Protein 6NNA (pdb70)

Radius of gyration: 35.4 Å; Cα contacts (8 Å, |Δi|>4): 2640; chains: 2; bounding box: 73×94×109 Å

GO terms:
  GO:0005737 cytoplasm (C, IDA)
  GO:0004316 3-oxoacyl-[acyl-carrier-protein] reductase (NADPH) activity (F, IDA)
  GO:0006631 fatty acid metabolic process (P, IDA)
  GO:0019171 (3R)-hydroxyacyl-[acyl-carrier-protein] dehydratase activity (F, IDA)
  GO:0044788 host-mediated perturbation of viral process (P, IDA)
  GO:0004312 fatty acid synthase activity (F, EXP)
  GO:0004313 [acyl-carrier-protein] S-acetyltransferase activity (F, EXP)
  GO:0004315 3-oxoacyl-[acyl-carrier-protein] synthase activity (F, EXP)
  GO:0141148 enoyl-[acyl-carrier-protein] reductase (NADPH) activity (F, EXP)
  GO:0019171 (3R)-hydroxyacyl-[acyl-carrier-protein] dehydratase activity (F, EXP)
  GO:0005515 protein binding (F, IPI)
  GO:0006631 fatty acid metabolic process (P, TAS)
  GO:0004313 [acyl-carrier-protein] S-acetyltransferase activity (F, IDA)
  GO:0005829 cytosol (C, TAS)
  GO:0046949 fatty-acyl-CoA biosynthetic process (P, TAS)
  GO:0045296 cadherin binding (F, HDA)
  GO:0005829 cytosol (C, IDA)
  GO:0005886 plasma membrane (C, IDA)
  GO:0001649 osteoblast differentiation (P, HDA)
  GO:0070062 extracellular exosome (C, HDA)

Secondary structure (DSSP, 8-state):
----EEEEEEEEESEEEEETTT-HHHHHHHHHHHHHHHHHH--TTSHHHHHHHHHHH--HHHHHHGGGGGGSTTTTTGGGSHHHHHHHHHHHHT-SSSEEEEEESSHHHH--TTTHHHHHTT-SS-EEEEEEEESSGGGGGGGHHHHHHTT-EEEE--TTSPPPGGG-SEEEEEEETTTS--SSHHHHHHHHHHTEEEEEEEEEEEEPTTSHHHHHHHHH----S--HHHHHHHHHHTT-EEEEEEEETTSEEEEEEE----PPPPEEEE---TT-THHHHHHHHHH-TT----EEEEE-S-TT--HHHHHHHHTTSTTGGGEEEEEE--S-TTS-----STT-HHHHHHHHHT-SEEEEETTEEEEEEEEE-S-------TTSEEEEETTTSHHHHHHHHHHHHTT--EEEEE-SS---SHHHHHHHHHHHHTT-EEEEE---TTSHHHHHHHHHHHHHHSSEEEEEE---------GGG--HHHHHHHHIIIIIHHHHHHHHHHHH-TT--EEEEEEEHIIIII-TT-HHHHHHHHHHHHHHHHHHHTT---EEEEE--B-SSSTTT----BTTEEPBPHHHHHHHHHHHHT---SEEEEEEE--/----EEEEEEEEESEEEEETTT-HHHHHHHHHHHHHHHHH---SHHHHHHHHHHH---HHHHHSSTTGGGSTTTTTTTTSHHHHHHHHHHHHTSSSSEEEEEEESHHHH-GGGTHHHHHTT-SS-EEEEEEEESSGGGGGGGHHHHHHTT-EEEE--TTSPPPGGG-SEEEEEEETTTS--SSHHHHHHHHHHTEEEEEEEEEEEEBTTSHHHHHHHHHT----B-HHHHHHHHHHTT-EEEEEEEETTSEEEEEEE-----PPPEEEE---TT-THHHHHHHHHH-TT----EEEEE-S-TT--HHHHHHHHTTSTTGGGEEEEEE--SSTTS------TT-HHHHHHHHHT-SEEEE-SS-EEEEEEEE-S-------TTSEEEEETTTSHHHHHHHHHHHHTT--EEEEE-SS---SHHHHHHHHHHHHTT-EEEEE---TTSHHHHHHHHHHHHHHS-EEEEEE---------GGG--HHHHHHHHIIIIIHHHHHHHHHHHH-TT--EEEEEEEHHHHT--TT-HHHHHHHHHHHHHHHHHHHTT---EEEEE--B-SSSHHHH----BTTEEPBPHHHHHHHHHHHHT---SEEEEEEE--

CATH classification: 3.40.50.720

Structure (mmCIF, N/CA/C/O backbone):
data_6NNA
#
_entry.id   6NNA
#
_cell.length_a   48.110
_cell.length_b   85.740
_cell.length_c   86.470
_cell.angle_alpha   65.570
_cell.angle_beta   90.000
_cell.angle_gamma   87.000
#
_symmetry.space_group_name_H-M   'P 1'
#
loop_
_entity.id
_entity.type
_entity.pdbx_description
1 polymer 'Fatty acid synthase,Fatty acid synthase'
2 non-polymer 'NADPH DIHYDRO-NICOTINAMIDE-ADENINE-DINUCLEOTIDE PHOSPHATE'
3 non-polymer {4-[4-(1,3-benzoxazol-2-yl)benzene-1-carbonyl]piperazin-1-yl}(1-hydroxycyclopropyl)methanone
4 non-polymer 1,2-ETHANEDIOL
5 water water
#
loop_
_atom_site.group_PDB
_atom_site.id
_atom_site.type_symbol
_atom_site.label_atom_id
_atom_site.label_alt_id
_atom_site.label_comp_id
_atom_site.label_asym_id
_atom_site.label_entity_id
_atom_site.label_seq_id
_atom_site.pdbx_PDB_ins_code
_atom_site.Cartn_x
_atom_site.Cartn_y
_atom_site.Cartn_z
_atom_site.occupancy
_atom_site.B_iso_or_equiv
_atom_site.auth_seq_id
_atom_site.auth_comp_id
_atom_site.auth_asym_id
_atom_site.auth_atom_id
_atom_site.pdbx_PDB_model_num
ATOM 1 N N . GLN A 1 1 ? 8.675 -7.462 -48.888 1.00 59.73 1109 GLN A N 1
ATOM 2 C CA . GLN A 1 1 ? 7.374 -7.693 -48.188 1.00 57.70 1109 GLN A CA 1
ATOM 3 C C . GLN A 1 1 ? 7.645 -7.873 -46.687 1.00 54.55 1109 GLN A C 1
ATOM 4 O O . GLN A 1 1 ? 8.166 -8.938 -46.298 1.00 55.82 1109 GLN A O 1
ATOM 10 N N . GLN A 1 2 ? 7.303 -6.857 -45.887 1.00 48.43 1110 GLN A N 1
ATOM 11 C CA . GLN A 1 2 ? 7.861 -6.640 -44.524 1.00 45.15 1110 GLN A CA 1
ATOM 12 C C . GLN A 1 2 ? 6.879 -7.165 -43.470 1.00 39.30 1110 GLN A C 1
ATOM 13 O O . GLN A 1 2 ? 5.646 -7.133 -43.712 1.00 38.65 1110 GLN A O 1
ATOM 19 N N . VAL A 1 3 ? 7.424 -7.672 -42.361 1.00 34.36 1111 VAL A N 1
ATOM 20 C CA . VAL A 1 3 ? 6.657 -8.342 -41.269 1.00 33.28 1111 VAL A CA 1
ATOM 21 C C . VAL A 1 3 ? 6.759 -7.471 -40.021 1.00 29.97 1111 VAL A C 1
ATOM 22 O O . VAL A 1 3 ? 7.773 -7.493 -39.320 1.00 29.74 1111 VAL A O 1
ATOM 26 N N . PRO A 1 4 ? 5.716 -6.666 -39.712 1.00 26.01 1112 PRO A N 1
ATOM 27 C CA . PRO A 1 4 ? 5.750 -5.789 -38.542 1.00 25.05 1112 PRO A CA 1
ATOM 28 C C . PRO A 1 4 ? 5.730 -6.602 -37.238 1.00 24.16 1112 PRO A C 1
ATOM 29 O O . PRO A 1 4 ? 5.268 -7.712 -37.242 1.00 24.57 1112 PRO A O 1
ATOM 33 N N . ILE A 1 5 ? 6.249 -6.034 -36.156 1.00 23.64 1113 ILE A N 1
ATOM 34 C CA . ILE A 1 5 ? 6.116 -6.618 -34.792 1.00 22.98 1113 ILE A CA 1
ATOM 35 C C . ILE A 1 5 ? 4.872 -5.986 -34.163 1.00 22.12 1113 ILE A C 1
ATOM 36 O O . ILE A 1 5 ? 4.809 -4.728 -34.059 1.00 20.36 1113 ILE A O 1
ATOM 41 N N . LEU A 1 6 ? 3.880 -6.824 -33.860 1.00 21.02 1114 LEU A N 1
ATOM 42 C CA . LEU A 1 6 ? 2.555 -6.383 -33.354 1.00 21.40 1114 LEU A CA 1
ATOM 43 C C . LEU A 1 6 ? 2.469 -6.732 -31.869 1.00 21.02 1114 LEU A C 1
ATOM 44 O O . LEU A 1 6 ? 2.610 -7.923 -31.520 1.00 20.29 1114 LEU A O 1
ATOM 49 N N . GLU A 1 7 ? 2.256 -5.721 -31.035 1.00 21.40 1115 GLU A N 1
ATOM 50 C CA . GLU A 1 7 ? 2.196 -5.877 -29.564 1.00 22.66 1115 GLU A CA 1
ATOM 51 C C . GLU A 1 7 ? 0.980 -5.138 -28.996 1.00 22.59 1115 GLU A C 1
ATOM 52 O O . GLU A 1 7 ? 0.527 -4.136 -29.598 1.00 21.50 1115 GLU A O 1
ATOM 58 N N . LYS A 1 8 ? 0.468 -5.639 -27.873 1.00 23.00 1116 LYS A N 1
ATOM 59 C CA . LYS A 1 8 ? -0.433 -4.882 -26.971 1.00 24.41 1116 LYS A CA 1
ATOM 60 C C . LYS A 1 8 ? 0.438 -4.180 -25.926 1.00 24.10 1116 LYS A C 1
ATOM 61 O O . LYS A 1 8 ? 1.531 -4.678 -25.641 1.00 23.85 1116 LYS A O 1
ATOM 67 N N . PHE A 1 9 ? -0.029 -3.034 -25.438 1.00 24.16 1117 PHE A N 1
ATOM 68 C CA . PHE A 1 9 ? 0.568 -2.203 -24.367 1.00 24.07 1117 PHE A CA 1
ATOM 69 C C . PHE A 1 9 ? -0.420 -2.191 -23.199 1.00 24.15 1117 PHE A C 1
ATOM 70 O O . PHE A 1 9 ? -1.503 -1.625 -23.380 1.00 24.21 1117 PHE A O 1
ATOM 78 N N . CYS A 1 10 ? -0.074 -2.839 -22.084 1.00 25.10 1118 CYS A N 1
ATOM 79 C CA . CYS A 1 10 ? -0.996 -3.180 -20.964 1.00 25.92 1118 CYS A CA 1
ATOM 80 C C . CYS A 1 10 ? -0.390 -2.759 -19.625 1.00 25.82 1118 CYS A C 1
ATOM 81 O O . CYS A 1 10 ? 0.809 -3.053 -19.404 1.00 25.38 1118 CYS A O 1
ATOM 84 N N . PHE A 1 11 ? -1.197 -2.158 -18.743 1.00 25.06 1119 PHE A N 1
ATOM 85 C CA . PHE A 1 11 ? -0.834 -1.986 -17.316 1.00 24.33 1119 PHE A CA 1
ATOM 86 C C . PHE A 1 11 ? -0.486 -3.372 -16.775 1.00 23.64 1119 PHE A C 1
ATOM 87 O O . PHE A 1 11 ? -1.234 -4.329 -17.024 1.00 23.63 1119 PHE A O 1
ATOM 95 N N . THR A 1 12 ? 0.650 -3.481 -16.097 1.00 23.14 1120 THR A N 1
ATOM 96 C CA . THR A 1 12 ? 1.186 -4.767 -15.600 1.00 23.31 1120 THR A CA 1
ATOM 97 C C . THR A 1 12 ? 1.586 -4.577 -14.144 1.00 22.45 1120 THR A C 1
ATOM 98 O O . THR A 1 12 ? 2.556 -3.883 -13.856 1.00 23.07 1120 THR A O 1
ATOM 102 N N . PRO A 1 13 ? 0.863 -5.186 -13.182 1.00 21.61 1121 PRO A N 1
ATOM 103 C CA . PRO A 1 13 ? 1.271 -5.100 -11.784 1.00 21.57 1121 PRO A CA 1
ATOM 104 C C . PRO A 1 13 ? 2.674 -5.709 -11.654 1.00 20.32 1121 PRO A C 1
ATOM 105 O O . PRO A 1 13 ? 2.954 -6.662 -12.347 1.00 19.87 1121 PRO A O 1
ATOM 109 N N . HIS A 1 14 ? 3.532 -5.086 -10.843 1.00 20.50 1122 HIS A N 1
ATOM 110 C CA . HIS A 1 14 ? 4.844 -5.628 -10.405 1.00 21.26 1122 HIS A CA 1
ATOM 111 C C . HIS A 1 14 ? 4.642 -7.039 -9.833 1.00 22.11 1122 HIS A C 1
ATOM 112 O O . HIS A 1 14 ? 5.439 -7.931 -10.169 1.00 22.04 1122 HIS A O 1
ATOM 119 N N . THR A 1 15 ? 3.589 -7.230 -9.026 1.00 23.67 1123 THR A N 1
ATOM 120 C CA . THR A 1 15 ? 3.223 -8.527 -8.397 1.00 24.75 1123 THR A CA 1
ATOM 121 C C . THR A 1 15 ? 2.077 -9.180 -9.175 1.00 25.31 1123 THR A C 1
ATOM 122 O O . THR A 1 15 ? 0.998 -8.574 -9.247 1.00 26.54 1123 THR A O 1
ATOM 126 N N . GLU A 1 16 ? 2.292 -10.401 -9.674 1.00 26.86 1124 GLU A N 1
ATOM 127 C CA . GLU A 1 16 ? 1.231 -11.226 -10.299 1.00 28.96 1124 GLU A CA 1
ATOM 128 C C . GLU A 1 16 ? 1.291 -12.661 -9.768 1.00 30.31 1124 GLU A C 1
ATOM 129 O O . GLU A 1 16 ? 2.391 -13.259 -9.748 1.00 30.88 1124 GLU A O 1
ATOM 135 N N . GLU A 1 17 ? 0.130 -13.192 -9.393 1.00 31.86 1125 GLU A N 1
ATOM 136 C CA . GLU A 1 17 ? -0.058 -14.595 -8.952 1.00 35.24 1125 GLU A CA 1
ATOM 137 C C . GLU A 1 17 ? -1.080 -15.263 -9.873 1.00 34.73 1125 GLU A C 1
ATOM 138 O O . GLU A 1 17 ? -1.724 -14.538 -10.664 1.00 31.74 1125 GLU A O 1
ATOM 144 N N . GLY A 1 18 ? -1.210 -16.590 -9.773 1.00 35.67 1126 GLY A N 1
ATOM 145 C CA . GLY A 1 18 ? -2.144 -17.394 -10.584 1.00 36.53 1126 GLY A CA 1
ATOM 146 C C . GLY A 1 18 ? -1.743 -17.426 -12.052 1.00 38.01 1126 GLY A C 1
ATOM 147 O O . GLY A 1 18 ? -2.593 -17.809 -12.880 1.00 39.58 1126 GLY A O 1
ATOM 148 N N . CYS A 1 19 ? -0.494 -17.061 -12.369 1.00 36.31 1127 CYS A N 1
ATOM 149 C CA . CYS A 1 19 ? 0.051 -17.032 -13.751 1.00 36.26 1127 CYS A CA 1
ATOM 150 C C . CYS A 1 19 ? -0.041 -18.438 -14.357 1.00 36.26 1127 CYS A C 1
ATOM 151 O O . CYS A 1 19 ? 0.184 -19.413 -13.620 1.00 33.51 1127 CYS A O 1
ATOM 154 N N . LEU A 1 20 ? -0.385 -18.512 -15.648 1.00 36.90 1128 LEU A N 1
ATOM 155 C CA . LEU A 1 20 ? -0.488 -19.745 -16.477 1.00 37.52 1128 LEU A CA 1
ATOM 156 C C . LEU A 1 20 ? -1.759 -20.532 -16.117 1.00 38.77 1128 LEU A C 1
ATOM 157 O O . LEU A 1 20 ? -1.835 -21.704 -16.519 1.00 40.36 1128 LEU A O 1
ATOM 162 N N . SER A 1 21 ? -2.714 -19.917 -15.406 1.00 42.00 1129 SER A N 1
ATOM 163 C CA . SER A 1 21 ? -4.066 -20.466 -15.102 1.00 44.55 1129 SER A CA 1
ATOM 164 C C . SER A 1 21 ? -4.721 -21.015 -16.375 1.00 48.88 1129 SER A C 1
ATOM 165 O O . SER A 1 21 ? -5.147 -22.188 -16.365 1.00 49.28 1129 SER A O 1
ATOM 168 N N . GLU A 1 22 ? -4.795 -20.187 -17.424 1.00 53.17 1130 GLU A N 1
ATOM 169 C CA . GLU A 1 22 ? -5.547 -20.469 -18.680 1.00 55.59 1130 GLU A CA 1
ATOM 170 C C . GLU A 1 22 ? -4.955 -21.697 -19.385 1.00 54.34 1130 GLU A C 1
ATOM 171 O O . GLU A 1 22 ? -5.698 -22.356 -20.142 1.00 57.61 1130 GLU A O 1
ATOM 177 N N . ARG A 1 23 ? -3.682 -22.010 -19.129 1.00 50.70 1131 ARG A N 1
ATOM 178 C CA . ARG A 1 23 ? -2.932 -23.073 -19.849 1.00 49.67 1131 ARG A CA 1
ATOM 179 C C . ARG A 1 23 ? -3.352 -24.448 -19.317 1.00 48.00 1131 ARG A C 1
ATOM 180 O O . ARG A 1 23 ? -2.740 -24.942 -18.345 1.00 45.87 1131 ARG A O 1
ATOM 188 N N . ALA A 1 24 ? -4.357 -25.039 -19.970 1.00 47.63 1132 ALA A N 1
ATOM 189 C CA . ALA A 1 24 ? -5.002 -26.323 -19.612 1.00 46.71 1132 ALA A CA 1
ATOM 190 C C . ALA A 1 24 ? -3.988 -27.476 -19.638 1.00 44.58 1132 ALA A C 1
ATOM 191 O O . ALA A 1 24 ? -4.178 -28.414 -18.838 1.00 43.48 1132 ALA A O 1
ATOM 193 N N . ALA A 1 25 ? -2.966 -27.417 -20.507 1.00 44.28 1133 ALA A N 1
ATOM 194 C CA . ALA A 1 25 ? -1.899 -28.447 -20.649 1.00 44.41 1133 ALA A CA 1
ATOM 195 C C . ALA A 1 25 ? -1.046 -28.539 -19.372 1.00 43.74 1133 ALA A C 1
ATOM 196 O O . ALA A 1 25 ? -0.612 -29.662 -19.026 1.00 46.89 1133 ALA A O 1
ATOM 198 N N . LEU A 1 26 ? -0.791 -27.410 -18.706 1.00 41.82 1134 LEU A N 1
ATOM 199 C CA . LEU A 1 26 ? -0.021 -27.362 -17.433 1.00 41.75 1134 LEU A CA 1
ATOM 200 C C . LEU A 1 26 ? -0.947 -27.754 -16.275 1.00 42.89 1134 LEU A C 1
ATOM 201 O O . LEU A 1 26 ? -0.499 -28.466 -15.361 1.00 40.65 1134 LEU A O 1
ATOM 206 N N . GLN A 1 27 ? -2.197 -27.299 -16.331 1.00 45.96 1135 GLN A N 1
ATOM 207 C CA . GLN A 1 27 ? -3.269 -27.643 -15.366 1.00 46.95 1135 GLN A CA 1
ATOM 208 C C . GLN A 1 27 ? -3.413 -29.172 -15.341 1.00 49.97 1135 GLN A C 1
ATOM 209 O O . GLN A 1 27 ? -3.464 -29.753 -14.232 1.00 48.58 1135 GLN A O 1
ATOM 215 N N . GLU A 1 28 ? -3.416 -29.801 -16.523 1.00 54.17 1136 GLU A N 1
ATOM 216 C CA . GLU A 1 28 ? -3.558 -31.272 -16.697 1.00 55.08 1136 GLU A CA 1
ATOM 217 C C . GLU A 1 28 ? -2.296 -31.970 -16.181 1.00 53.44 1136 GLU A C 1
ATOM 218 O O . GLU A 1 28 ? -2.434 -32.890 -15.346 1.00 58.65 1136 GLU A O 1
ATOM 224 N N . GLU A 1 29 ? -1.118 -31.557 -16.658 1.00 49.87 1137 GLU A N 1
ATOM 225 C CA . GLU A 1 29 ? 0.187 -32.167 -16.278 1.00 49.37 1137 GLU A CA 1
ATOM 226 C C . GLU A 1 29 ? 0.368 -32.159 -14.752 1.00 48.60 1137 GLU A C 1
ATOM 227 O O . GLU A 1 29 ? 0.911 -33.151 -14.219 1.00 45.74 1137 GLU A O 1
ATOM 233 N N . LEU A 1 30 ? -0.037 -31.077 -14.078 1.00 48.83 1138 LEU A N 1
ATOM 234 C CA . LEU A 1 30 ? 0.126 -30.931 -12.605 1.00 50.05 1138 LEU A CA 1
ATOM 235 C C . LEU A 1 30 ? -0.735 -31.980 -11.900 1.00 52.71 1138 LEU A C 1
ATOM 236 O O . LEU A 1 30 ? -0.224 -32.629 -10.960 1.00 50.10 1138 LEU A O 1
ATOM 241 N N . GLN A 1 31 ? -1.997 -32.105 -12.330 1.00 56.84 1139 GLN A N 1
ATOM 242 C CA . GLN A 1 31 ? -2.978 -33.085 -11.791 1.00 59.19 1139 GLN A CA 1
ATOM 243 C C . GLN A 1 31 ? -2.387 -34.496 -11.899 1.00 57.43 1139 GLN A C 1
ATOM 244 O O . GLN A 1 31 ? -2.469 -35.244 -10.908 1.00 59.09 1139 GLN A O 1
ATOM 250 N N . LEU A 1 32 ? -1.794 -34.826 -13.050 1.00 56.46 1140 LEU A N 1
ATOM 251 C CA . LEU A 1 32 ? -1.129 -36.130 -13.315 1.00 57.78 1140 LEU A CA 1
ATOM 252 C C . LEU A 1 32 ? 0.046 -36.320 -12.349 1.00 60.48 1140 LEU A C 1
ATOM 253 O O . LEU A 1 32 ? 0.112 -37.381 -11.704 1.00 62.44 1140 LEU A O 1
ATOM 258 N N . CYS A 1 33 ? 0.939 -35.332 -12.255 1.00 59.96 1141 CYS A N 1
ATOM 259 C CA . CYS A 1 33 ? 2.122 -35.358 -11.354 1.00 58.49 1141 CYS A CA 1
ATOM 260 C C . CYS A 1 33 ? 1.670 -35.471 -9.886 1.00 59.74 1141 CYS A C 1
ATOM 261 O O . CYS A 1 33 ? 2.366 -36.167 -9.121 1.00 59.08 1141 CYS A O 1
ATOM 264 N N . LYS A 1 34 ? 0.544 -34.851 -9.504 1.00 59.26 1142 LYS A N 1
ATOM 265 C CA . LYS A 1 34 ? 0.002 -34.916 -8.115 1.00 60.35 1142 LYS A CA 1
ATOM 266 C C . LYS A 1 34 ? -0.449 -36.349 -7.802 1.00 62.83 1142 LYS A C 1
ATOM 267 O O . LYS A 1 34 ? -0.173 -36.818 -6.675 1.00 59.85 1142 LYS A O 1
ATOM 273 N N . GLY A 1 35 ? -1.111 -37.010 -8.760 1.00 64.93 1143 GLY A N 1
ATOM 274 C CA . GLY A 1 35 ? -1.525 -38.425 -8.670 1.00 64.51 1143 GLY A CA 1
ATOM 275 C C . GLY A 1 35 ? -0.330 -39.352 -8.517 1.00 65.96 1143 GLY A C 1
ATOM 276 O O . GLY A 1 35 ? -0.344 -40.182 -7.591 1.00 67.30 1143 GLY A O 1
ATOM 277 N N . LEU A 1 36 ? 0.679 -39.198 -9.380 1.00 67.57 1144 LEU A N 1
ATOM 278 C CA . LEU A 1 36 ? 1.885 -40.069 -9.436 1.00 69.67 1144 LEU A CA 1
ATOM 279 C C . LEU A 1 36 ? 2.656 -39.998 -8.112 1.00 72.12 1144 LEU A C 1
ATOM 280 O O . LEU A 1 36 ? 3.248 -41.026 -7.740 1.00 75.66 1144 LEU A O 1
ATOM 285 N N . VAL A 1 37 ? 2.652 -38.847 -7.428 1.00 73.86 1145 VAL A N 1
ATOM 286 C CA . VAL A 1 37 ? 3.291 -38.680 -6.085 1.00 78.21 1145 VAL A CA 1
ATOM 287 C C . VAL A 1 37 ? 2.357 -39.276 -5.023 1.00 79.65 1145 VAL A C 1
ATOM 288 O O . VAL A 1 37 ? 2.851 -40.038 -4.168 1.00 80.55 1145 VAL A O 1
ATOM 292 N N . GLN A 1 38 ? 1.063 -38.944 -5.080 1.00 81.17 1146 GLN A N 1
ATOM 293 C CA . GLN A 1 38 ? 0.005 -39.525 -4.210 1.00 81.99 1146 GLN A CA 1
ATOM 294 C C . GLN A 1 38 ? 0.123 -41.055 -4.251 1.00 81.02 1146 GLN A C 1
ATOM 295 O O . GLN A 1 38 ? -0.076 -41.683 -3.199 1.00 81.29 1146 GLN A O 1
ATOM 301 N N . ALA A 1 39 ? 0.456 -41.615 -5.420 1.00 80.18 1147 ALA A N 1
ATOM 302 C CA . ALA A 1 39 ? 0.661 -43.064 -5.658 1.00 80.14 1147 ALA A CA 1
ATOM 303 C C . ALA A 1 39 ? 1.943 -43.546 -4.964 1.00 79.10 1147 ALA A C 1
ATOM 304 O O . ALA A 1 39 ? 1.898 -44.631 -4.358 1.00 79.10 1147 ALA A O 1
ATOM 306 N N . LEU A 1 40 ? 3.043 -42.790 -5.062 1.00 79.11 1148 LEU A N 1
ATOM 307 C CA . LEU A 1 40 ? 4.340 -43.131 -4.408 1.00 80.87 1148 LEU A CA 1
ATOM 308 C C . LEU A 1 40 ? 4.128 -43.244 -2.892 1.00 84.89 1148 LEU A C 1
ATOM 309 O O . LEU A 1 40 ? 4.637 -44.216 -2.303 1.00 86.94 1148 LEU A O 1
ATOM 314 N N . GLN A 1 41 ? 3.391 -42.299 -2.297 1.00 87.25 1149 GLN A N 1
ATOM 315 C CA . GLN A 1 41 ? 3.096 -42.253 -0.836 1.00 89.63 1149 GLN A CA 1
ATOM 316 C C . GLN A 1 41 ? 2.074 -43.342 -0.477 1.00 90.93 1149 GLN A C 1
ATOM 317 O O . GLN A 1 41 ? 2.212 -43.935 0.611 1.00 85.34 1149 GLN A O 1
ATOM 323 N N . THR A 1 42 ? 1.085 -43.581 -1.349 1.00 95.59 1150 THR A N 1
ATOM 324 C CA . THR A 1 42 ? 0.065 -44.662 -1.230 1.00 96.13 1150 THR A CA 1
ATOM 325 C C . THR A 1 42 ? 0.497 -45.859 -2.085 1.00 97.35 1150 THR A C 1
ATOM 326 O O . THR A 1 42 ? 0.659 -46.951 -1.505 1.00 97.55 1150 THR A O 1
ATOM 330 N N . PRO A 1 65 ? -0.099 -34.545 -21.669 1.00 70.44 1173 PRO A N 1
ATOM 331 C CA . PRO A 1 65 ? 1.208 -34.176 -21.100 1.00 70.65 1173 PRO A CA 1
ATOM 332 C C . PRO A 1 65 ? 1.914 -35.254 -20.258 1.00 69.94 1173 PRO A C 1
ATOM 333 O O . PRO A 1 65 ? 2.792 -34.893 -19.500 1.00 67.27 1173 PRO A O 1
ATOM 337 N N . SER A 1 66 ? 1.541 -36.529 -20.421 1.00 71.47 1174 SER A N 1
ATOM 338 C CA . SER A 1 66 ? 1.989 -37.677 -19.585 1.00 69.40 1174 SER A CA 1
ATOM 339 C C . SER A 1 66 ? 3.325 -38.229 -20.090 1.00 67.17 1174 SER A C 1
ATOM 340 O O . SER A 1 66 ? 3.991 -38.937 -19.313 1.00 70.09 1174 SER A O 1
ATOM 343 N N . GLN A 1 67 ? 3.693 -37.917 -21.337 1.00 67.26 1175 GLN A N 1
ATOM 344 C CA . GLN A 1 67 ? 4.997 -38.292 -21.951 1.00 66.69 1175 GLN A CA 1
ATOM 345 C C . GLN A 1 67 ? 6.061 -37.245 -21.584 1.00 64.31 1175 GLN A C 1
ATOM 346 O O . GLN A 1 67 ? 7.246 -37.478 -21.901 1.00 63.86 1175 GLN A O 1
ATOM 352 N N . GLN A 1 68 ? 5.660 -36.146 -20.930 1.00 61.98 1176 GLN A N 1
ATOM 353 C CA . GLN A 1 68 ? 6.558 -35.033 -20.510 1.00 60.17 1176 GLN A CA 1
ATOM 354 C C . GLN A 1 68 ? 7.485 -35.516 -19.387 1.00 57.50 1176 GLN A C 1
ATOM 355 O O . GLN A 1 68 ? 7.130 -36.488 -18.698 1.00 54.62 1176 GLN A O 1
ATOM 361 N N . GLU A 1 69 ? 8.612 -34.827 -19.194 1.00 58.35 1177 GLU A N 1
ATOM 362 C CA . GLU A 1 69 ? 9.788 -35.331 -18.435 1.00 60.52 1177 GLU A CA 1
ATOM 363 C C . GLU A 1 69 ? 9.430 -35.597 -16.967 1.00 60.58 1177 GLU A C 1
ATOM 364 O O . GLU A 1 69 ? 9.810 -36.668 -16.465 1.00 63.83 1177 GLU A O 1
ATOM 370 N N . LEU A 1 70 ? 8.744 -34.673 -16.294 1.00 60.34 1178 LEU A N 1
ATOM 371 C CA . LEU A 1 70 ? 8.445 -34.805 -14.841 1.00 61.04 1178 LEU A CA 1
ATOM 372 C C . LEU A 1 70 ? 7.447 -35.943 -14.617 1.00 60.22 1178 LEU A C 1
ATOM 373 O O . LEU A 1 70 ? 7.633 -36.744 -13.705 1.00 55.18 1178 LEU A O 1
ATOM 378 N N . PRO A 1 71 ? 6.357 -36.061 -15.413 1.00 61.37 1179 PRO A N 1
ATOM 379 C CA . PRO A 1 71 ? 5.537 -37.276 -15.412 1.00 67.02 1179 PRO A CA 1
ATOM 380 C C . PRO A 1 71 ? 6.316 -38.574 -15.691 1.00 69.84 1179 PRO A C 1
ATOM 381 O O . PRO A 1 71 ? 6.136 -39.524 -14.952 1.00 68.52 1179 PRO A O 1
ATOM 385 N N . ARG A 1 72 ? 7.143 -38.577 -16.744 1.00 74.36 1180 ARG A N 1
ATOM 386 C CA . ARG A 1 72 ? 7.965 -39.737 -17.193 1.00 78.77 1180 ARG A CA 1
ATOM 387 C C . ARG A 1 72 ? 8.905 -40.175 -16.060 1.00 77.76 1180 ARG A C 1
ATOM 388 O O . ARG A 1 72 ? 9.077 -41.398 -15.878 1.00 78.02 1180 ARG A O 1
ATOM 396 N N . LEU A 1 73 ? 9.481 -39.213 -15.331 1.00 77.42 1181 LEU A N 1
ATOM 397 C CA . LEU A 1 73 ? 10.429 -39.442 -14.205 1.00 77.06 1181 LEU A CA 1
ATOM 398 C C . LEU A 1 73 ? 9.665 -39.969 -12.984 1.00 75.38 1181 LEU A C 1
ATOM 399 O O . LEU A 1 73 ? 10.188 -40.880 -12.315 1.00 73.04 1181 LEU A O 1
ATOM 404 N N . LEU A 1 74 ? 8.481 -39.411 -12.707 1.00 74.44 1182 LEU A N 1
ATOM 405 C CA . LEU A 1 74 ? 7.599 -39.830 -11.581 1.00 76.35 1182 LEU A CA 1
ATOM 406 C C . LEU A 1 74 ? 7.071 -41.249 -11.841 1.00 80.41 1182 LEU A C 1
ATOM 407 O O . LEU A 1 74 ? 7.010 -42.038 -10.873 1.00 79.87 1182 LEU A O 1
ATOM 412 N N . SER A 1 75 ? 6.709 -41.556 -13.093 1.00 82.95 1183 SER A N 1
ATOM 413 C CA . SER A 1 75 ? 6.230 -42.889 -13.551 1.00 84.15 1183 SER A CA 1
ATOM 414 C C . SER A 1 75 ? 7.335 -43.937 -13.364 1.00 88.51 1183 SER A C 1
ATOM 415 O O . SER A 1 75 ? 7.010 -45.062 -12.930 1.00 89.83 1183 SER A O 1
ATOM 418 N N . ALA A 1 76 ? 8.587 -43.576 -13.671 1.00 90.15 1184 ALA A N 1
ATOM 419 C CA . ALA A 1 76 ? 9.786 -44.439 -13.538 1.00 91.62 1184 ALA A CA 1
ATOM 420 C C . ALA A 1 76 ? 10.102 -44.690 -12.056 1.00 95.17 1184 ALA A C 1
ATOM 421 O O . ALA A 1 76 ? 10.697 -45.745 -11.760 1.00 101.34 1184 ALA A O 1
ATOM 423 N N . ALA A 1 77 ? 9.725 -43.762 -11.166 1.00 95.32 1185 ALA A N 1
ATOM 424 C CA . ALA A 1 77 ? 9.936 -43.847 -9.699 1.00 94.75 1185 ALA A CA 1
ATOM 425 C C . ALA A 1 77 ? 8.886 -44.764 -9.057 1.00 95.93 1185 ALA A C 1
ATOM 426 O O . ALA A 1 77 ? 9.193 -45.347 -7.998 1.00 97.98 1185 ALA A O 1
ATOM 428 N N . CYS A 1 78 ? 7.697 -44.878 -9.661 1.00 94.78 1186 CYS A N 1
ATOM 429 C CA . CYS A 1 78 ? 6.579 -45.743 -9.185 1.00 95.79 1186 CYS A CA 1
ATOM 430 C C . CYS A 1 78 ? 6.956 -47.225 -9.312 1.00 96.32 1186 CYS A C 1
ATOM 431 O O . CYS A 1 78 ? 6.557 -48.001 -8.422 1.00 99.45 1186 CYS A O 1
ATOM 434 N N . ARG A 1 79 ? 7.684 -47.603 -10.370 1.00 96.52 1187 ARG A N 1
ATOM 435 C CA . ARG A 1 79 ? 8.203 -48.985 -10.579 1.00 97.21 1187 ARG A CA 1
ATOM 436 C C . ARG A 1 79 ? 9.159 -49.341 -9.432 1.00 95.32 1187 ARG A C 1
ATOM 437 O O . ARG A 1 79 ? 9.012 -50.440 -8.863 1.00 98.54 1187 ARG A O 1
ATOM 445 N N . LEU A 1 80 ? 10.093 -48.441 -9.107 1.00 90.52 1188 LEU A N 1
ATOM 446 C CA . LEU A 1 80 ? 11.086 -48.614 -8.011 1.00 89.52 1188 LEU A CA 1
ATOM 447 C C . LEU A 1 80 ? 10.450 -48.194 -6.679 1.00 86.91 1188 LEU A C 1
ATOM 448 O O . LEU A 1 80 ? 9.628 -48.978 -6.159 1.00 81.36 1188 LEU A O 1
ATOM 453 N N . ALA A 1 91 ? 17.410 -42.584 -8.051 1.00 85.12 1199 ALA A N 1
ATOM 454 C CA . ALA A 1 91 ? 18.743 -41.997 -7.768 1.00 88.76 1199 ALA A CA 1
ATOM 455 C C . ALA A 1 91 ? 19.628 -42.071 -9.020 1.00 90.96 1199 ALA A C 1
ATOM 456 O O . ALA A 1 91 ? 20.097 -41.011 -9.471 1.00 91.98 1199 ALA A O 1
ATOM 458 N N . GLN A 1 92 ? 19.855 -43.281 -9.545 1.00 94.98 1200 GLN A N 1
ATOM 459 C CA . GLN A 1 92 ? 20.544 -43.537 -10.842 1.00 96.82 1200 GLN A CA 1
ATOM 460 C C . GLN A 1 92 ? 19.673 -43.003 -11.987 1.00 99.16 1200 GLN A C 1
ATOM 461 O O . GLN A 1 92 ? 20.227 -42.347 -12.895 1.00 102.76 1200 GLN A O 1
ATOM 467 N N . VAL A 1 93 ? 18.365 -43.286 -11.935 1.00 98.32 1201 VAL A N 1
ATOM 468 C CA . VAL A 1 93 ? 17.365 -42.968 -13.002 1.00 99.18 1201 VAL A CA 1
ATOM 469 C C . VAL A 1 93 ? 17.311 -41.450 -13.236 1.00 100.12 1201 VAL A C 1
ATOM 470 O O . VAL A 1 93 ? 17.377 -41.041 -14.413 1.00 98.67 1201 VAL A O 1
ATOM 474 N N . LEU A 1 94 ? 17.205 -40.644 -12.173 1.00 100.77 1202 LEU A N 1
ATOM 475 C CA . LEU A 1 94 ? 16.994 -39.173 -12.272 1.00 100.08 1202 LEU A CA 1
ATOM 476 C C . LEU A 1 94 ? 18.303 -38.483 -12.682 1.00 98.35 1202 LEU A C 1
ATOM 477 O O . LEU A 1 94 ? 18.221 -37.510 -13.453 1.00 103.17 1202 LEU A O 1
ATOM 482 N N . ALA A 1 95 ? 19.454 -38.971 -12.203 1.00 91.17 1203 ALA A N 1
ATOM 483 C CA . ALA A 1 95 ? 20.800 -38.441 -12.530 1.00 86.60 1203 ALA A CA 1
ATOM 484 C C . ALA A 1 95 ? 21.012 -38.471 -14.049 1.00 85.47 1203 ALA A C 1
ATOM 485 O O . ALA A 1 95 ? 21.677 -37.553 -14.566 1.00 84.14 1203 ALA A O 1
ATOM 487 N N . GLN A 1 96 ? 20.460 -39.481 -14.731 1.00 88.28 1204 GLN A N 1
ATOM 488 C CA . GLN A 1 96 ? 20.476 -39.607 -16.216 1.00 93.67 1204 GLN A CA 1
ATOM 489 C C . GLN A 1 96 ? 19.578 -38.539 -16.849 1.00 93.53 1204 GLN A C 1
ATOM 490 O O . GLN A 1 96 ? 19.974 -37.985 -17.892 1.00 94.25 1204 GLN A O 1
ATOM 496 N N . GLU A 1 97 ? 18.406 -38.295 -16.251 1.00 95.81 1205 GLU A N 1
ATOM 497 C CA . GLU A 1 97 ? 17.290 -37.512 -16.850 1.00 97.38 1205 GLU A CA 1
ATOM 498 C C . GLU A 1 97 ? 17.304 -36.055 -16.360 1.00 94.79 1205 GLU A C 1
ATOM 499 O O . GLU A 1 97 ? 16.432 -35.284 -16.812 1.00 97.55 1205 GLU A O 1
ATOM 505 N N . ARG A 1 98 ? 18.245 -35.676 -15.485 1.00 89.21 1206 ARG A N 1
ATOM 506 C CA . ARG A 1 98 ? 18.320 -34.308 -14.897 1.00 83.74 1206 ARG A CA 1
ATOM 507 C C . ARG A 1 98 ? 18.581 -33.280 -15.996 1.00 77.34 1206 ARG A C 1
ATOM 508 O O . ARG A 1 98 ? 17.916 -32.251 -16.018 1.00 80.80 1206 ARG A O 1
ATOM 516 N N . PRO A 1 99 ? 19.541 -33.501 -16.927 1.00 71.64 1207 PRO A N 1
ATOM 517 C CA . PRO A 1 99 ? 19.769 -32.563 -18.031 1.00 69.44 1207 PRO A CA 1
ATOM 518 C C . PRO A 1 99 ? 18.562 -32.328 -18.959 1.00 66.69 1207 PRO A C 1
ATOM 519 O O . PRO A 1 99 ? 18.570 -31.343 -19.670 1.00 63.96 1207 PRO A O 1
ATOM 523 N N . LYS A 1 100 ? 17.569 -33.223 -18.933 1.00 66.17 1208 LYS A N 1
ATOM 524 C CA . LYS A 1 100 ? 16.361 -33.186 -19.803 1.00 66.05 1208 LYS A CA 1
ATOM 525 C C . LYS A 1 100 ? 15.202 -32.491 -19.073 1.00 62.70 1208 LYS A C 1
ATOM 526 O O . LYS A 1 100 ? 14.240 -32.081 -19.752 1.00 62.55 1208 LYS A O 1
ATOM 532 N N . LEU A 1 101 ? 15.305 -32.339 -17.748 1.00 57.96 1209 LEU A N 1
ATOM 533 C CA . LEU A 1 101 ? 14.183 -31.965 -16.843 1.00 56.68 1209 LEU A CA 1
ATOM 534 C C . LEU A 1 101 ? 13.838 -30.475 -16.921 1.00 53.22 1209 LEU A C 1
ATOM 535 O O . LEU A 1 101 ? 12.661 -30.129 -16.869 1.00 51.89 1209 LEU A O 1
ATOM 540 N N . PRO A 1 102 ? 14.812 -29.536 -17.016 1.00 49.31 1210 PRO A N 1
ATOM 541 C CA . PRO A 1 102 ? 14.498 -28.105 -17.066 1.00 47.45 1210 PRO A CA 1
ATOM 542 C C . PRO A 1 102 ? 13.472 -27.684 -18.131 1.00 44.60 1210 PRO A C 1
ATOM 543 O O . PRO A 1 102 ? 12.831 -26.671 -17.923 1.00 39.40 1210 PRO A O 1
ATOM 547 N N . GLU A 1 103 ? 13.353 -28.453 -19.222 1.00 43.38 1211 GLU A N 1
ATOM 548 C CA . GLU A 1 103 ? 12.474 -28.150 -20.383 1.00 42.45 1211 GLU A CA 1
ATOM 549 C C . GLU A 1 103 ? 11.118 -28.847 -20.217 1.00 42.86 1211 GLU A C 1
ATOM 550 O O . GLU A 1 103 ? 10.321 -28.826 -21.172 1.00 42.55 1211 GLU A O 1
ATOM 556 N N . ASP A 1 104 ? 10.846 -29.414 -19.041 1.00 43.04 1212 ASP A N 1
ATOM 557 C CA . ASP A 1 104 ? 9.474 -29.822 -18.646 1.00 43.07 1212 ASP A CA 1
ATOM 558 C C . ASP A 1 104 ? 8.568 -28.595 -18.690 1.00 40.82 1212 ASP A C 1
ATOM 559 O O . ASP A 1 104 ? 8.914 -27.560 -18.127 1.00 42.67 1212 ASP A O 1
ATOM 564 N N . PRO A 1 105 ? 7.406 -28.659 -19.377 1.00 39.87 1213 PRO A N 1
ATOM 565 C CA . PRO A 1 105 ? 6.491 -27.521 -19.474 1.00 39.54 1213 PRO A CA 1
ATOM 566 C C . PRO A 1 105 ? 6.090 -26.809 -18.171 1.00 38.74 1213 PRO A C 1
ATOM 567 O O . PRO A 1 105 ? 5.851 -25.626 -18.251 1.00 38.34 1213 PRO A O 1
ATOM 571 N N . LEU A 1 106 ? 5.985 -27.518 -17.038 1.00 38.95 1214 LEU A N 1
ATOM 572 C CA . LEU A 1 106 ? 5.725 -26.903 -15.702 1.00 37.78 1214 LEU A CA 1
ATOM 573 C C . LEU A 1 106 ? 6.989 -26.161 -15.246 1.00 37.41 1214 LEU A C 1
ATOM 574 O O . LEU A 1 106 ? 6.881 -24.972 -14.866 1.00 37.94 1214 LEU A O 1
ATOM 579 N N . LEU A 1 107 ? 8.141 -26.831 -15.307 1.00 35.90 1215 LEU A N 1
ATOM 580 C CA . LEU A 1 107 ? 9.447 -26.281 -14.866 1.00 37.35 1215 LEU A CA 1
ATOM 581 C C . LEU A 1 107 ? 9.781 -25.019 -15.676 1.00 38.94 1215 LEU A C 1
ATOM 582 O O . LEU A 1 107 ? 10.343 -24.081 -15.076 1.00 39.93 1215 LEU A O 1
ATOM 587 N N . SER A 1 108 ? 9.440 -24.993 -16.972 1.00 36.17 1216 SER A N 1
ATOM 588 C CA . SER A 1 108 ? 9.804 -23.913 -17.930 1.00 37.29 1216 SER A CA 1
ATOM 589 C C . SER A 1 108 ? 8.601 -23.004 -18.237 1.00 37.59 1216 SER A C 1
ATOM 590 O O . SER A 1 108 ? 8.750 -22.122 -19.102 1.00 39.02 1216 SER A O 1
ATOM 593 N N . GLY A 1 109 ? 7.466 -23.197 -17.551 1.00 36.04 1217 GLY A N 1
ATOM 594 C CA . GLY A 1 109 ? 6.184 -22.520 -17.830 1.00 35.68 1217 GLY A CA 1
ATOM 595 C C . GLY A 1 109 ? 6.302 -21.004 -17.827 1.00 34.63 1217 GLY A C 1
ATOM 596 O O . GLY A 1 109 ? 5.970 -20.387 -18.861 1.00 34.49 1217 GLY A O 1
ATOM 597 N N . LEU A 1 110 ? 6.747 -20.414 -16.713 1.00 33.06 1218 LEU A N 1
ATOM 598 C CA . LEU A 1 110 ? 6.881 -18.938 -16.569 1.00 34.20 1218 LEU A CA 1
ATOM 599 C C . LEU A 1 110 ? 7.880 -18.399 -17.597 1.00 33.53 1218 LEU A C 1
ATOM 600 O O . LEU A 1 110 ? 7.656 -17.276 -18.070 1.00 34.81 1218 LEU A O 1
ATOM 605 N N . LEU A 1 111 ? 8.927 -19.165 -17.927 1.00 33.41 1219 LEU A N 1
ATOM 606 C CA . LEU A 1 111 ? 10.013 -18.735 -18.850 1.00 34.27 1219 LEU A CA 1
ATOM 607 C C . LEU A 1 111 ? 9.462 -18.537 -20.266 1.00 34.80 1219 LEU A C 1
ATOM 608 O O . LEU A 1 111 ? 9.948 -17.624 -20.957 1.00 35.28 1219 LEU A O 1
ATOM 613 N N . ASP A 1 112 ? 8.517 -19.381 -20.686 1.00 35.65 1220 ASP A N 1
ATOM 614 C CA . ASP A 1 112 ? 7.907 -19.360 -22.042 1.00 37.55 1220 ASP A CA 1
ATOM 615 C C . ASP A 1 112 ? 6.557 -18.649 -21.937 1.00 35.85 1220 ASP A C 1
ATOM 616 O O . ASP A 1 112 ? 5.580 -19.126 -22.529 1.00 38.31 1220 ASP A O 1
ATOM 621 N N . SER A 1 113 ? 6.520 -17.539 -21.197 1.00 34.57 1221 SER A N 1
ATOM 622 C CA . SER A 1 113 ? 5.287 -16.771 -20.885 1.00 31.62 1221 SER A CA 1
ATOM 623 C C . SER A 1 113 ? 5.601 -15.282 -20.862 1.00 29.06 1221 SER A C 1
ATOM 624 O O . SER A 1 113 ? 6.756 -14.887 -20.716 1.00 28.76 1221 SER A O 1
ATOM 627 N N . PRO A 1 114 ? 4.564 -14.421 -20.965 1.00 27.33 1222 PRO A N 1
ATOM 628 C CA . PRO A 1 114 ? 4.759 -12.972 -20.886 1.00 26.52 1222 PRO A CA 1
ATOM 629 C C . PRO A 1 114 ? 5.473 -12.478 -19.609 1.00 26.04 1222 PRO A C 1
ATOM 630 O O . PRO A 1 114 ? 6.023 -11.391 -19.648 1.00 25.48 1222 PRO A O 1
ATOM 634 N N . ALA A 1 115 ? 5.444 -13.246 -18.512 1.00 24.11 1223 ALA A N 1
ATOM 635 C CA . ALA A 1 115 ? 6.054 -12.854 -17.219 1.00 24.12 1223 ALA A CA 1
ATOM 636 C C . ALA A 1 115 ? 7.551 -12.594 -17.411 1.00 24.06 1223 ALA A C 1
ATOM 637 O O . ALA A 1 115 ? 8.040 -11.582 -16.889 1.00 23.87 1223 ALA A O 1
ATOM 639 N N . LEU A 1 116 ? 8.250 -13.457 -18.151 1.00 24.99 1224 LEU A N 1
ATOM 640 C CA . LEU A 1 116 ? 9.709 -13.302 -18.395 1.00 25.59 1224 LEU A CA 1
ATOM 641 C C . LEU A 1 116 ? 9.970 -11.976 -19.112 1.00 25.76 1224 LEU A C 1
ATOM 642 O O . LEU A 1 116 ? 10.863 -11.234 -18.664 1.00 26.20 1224 LEU A O 1
ATOM 647 N N . LYS A 1 117 ? 9.211 -11.687 -20.172 1.00 26.17 1225 LYS A N 1
ATOM 648 C CA . LYS A 1 117 ? 9.374 -10.453 -20.985 1.00 26.59 1225 LYS A CA 1
ATOM 649 C C . LYS A 1 117 ? 9.130 -9.222 -20.100 1.00 25.03 1225 LYS A C 1
ATOM 650 O O . LYS A 1 117 ? 9.936 -8.264 -20.193 1.00 24.89 1225 LYS A O 1
ATOM 656 N N . ALA A 1 118 ? 8.081 -9.235 -19.269 1.00 23.55 1226 ALA A N 1
ATOM 657 C CA . ALA A 1 118 ? 7.717 -8.107 -18.376 1.00 22.67 1226 ALA A CA 1
ATOM 658 C C . ALA A 1 118 ? 8.909 -7.752 -17.481 1.00 22.26 1226 ALA A C 1
ATOM 659 O O . ALA A 1 118 ? 9.260 -6.566 -17.398 1.00 21.14 1226 ALA A O 1
ATOM 661 N N . CYS A 1 119 ? 9.507 -8.764 -16.853 1.00 23.38 1227 CYS A N 1
ATOM 662 C CA . CYS A 1 119 ? 10.675 -8.649 -15.945 1.00 25.49 1227 CYS A CA 1
ATOM 663 C C . CYS A 1 119 ? 11.880 -8.084 -16.721 1.00 26.24 1227 CYS A C 1
ATOM 664 O O . CYS A 1 119 ? 12.531 -7.140 -16.207 1.00 25.96 1227 CYS A O 1
ATOM 667 N N . LEU A 1 120 ? 12.159 -8.625 -17.911 1.00 26.33 1228 LEU A N 1
ATOM 668 C CA . LEU A 1 120 ? 13.303 -8.200 -18.765 1.00 26.87 1228 LEU A CA 1
ATOM 669 C C . LEU A 1 120 ? 13.112 -6.735 -19.174 1.00 25.11 1228 LEU A C 1
ATOM 670 O O . LEU A 1 120 ? 14.052 -5.959 -19.002 1.00 26.36 1228 LEU A O 1
ATOM 675 N N . ASP A 1 121 ? 11.931 -6.369 -19.660 1.00 24.19 1229 ASP A N 1
ATOM 676 C CA . ASP A 1 121 ? 11.649 -4.998 -20.169 1.00 25.07 1229 ASP A CA 1
ATOM 677 C C . ASP A 1 121 ? 11.770 -4.005 -19.009 1.00 23.75 1229 ASP A C 1
ATOM 678 O O . ASP A 1 121 ? 12.236 -2.872 -19.263 1.00 22.73 1229 ASP A O 1
ATOM 683 N N . THR A 1 122 ? 11.422 -4.424 -17.784 1.00 22.19 1230 THR A N 1
ATOM 684 C CA . THR A 1 122 ? 11.562 -3.593 -16.556 1.00 21.48 1230 THR A CA 1
ATOM 685 C C . THR A 1 122 ? 13.050 -3.263 -16.357 1.00 20.36 1230 THR A C 1
ATOM 686 O O . THR A 1 122 ? 13.370 -2.074 -16.229 1.00 20.42 1230 THR A O 1
ATOM 690 N N . ALA A 1 123 ? 13.935 -4.259 -16.396 1.00 20.83 1231 ALA A N 1
ATOM 691 C CA . ALA A 1 123 ? 15.407 -4.049 -16.328 1.00 21.49 1231 ALA A CA 1
ATOM 692 C C . ALA A 1 123 ? 15.846 -3.059 -17.420 1.00 21.48 1231 ALA A C 1
ATOM 693 O O . ALA A 1 123 ? 16.446 -2.010 -17.077 1.00 20.83 1231 ALA A O 1
ATOM 695 N N . VAL A 1 124 ? 15.521 -3.342 -18.683 1.00 21.85 1232 VAL A N 1
ATOM 696 C CA . VAL A 1 124 ? 15.935 -2.491 -19.842 1.00 23.62 1232 VAL A CA 1
ATOM 697 C C . VAL A 1 124 ? 15.533 -1.034 -19.572 1.00 23.70 1232 VAL A C 1
ATOM 698 O O . VAL A 1 124 ? 16.406 -0.150 -19.654 1.00 24.07 1232 VAL A O 1
ATOM 702 N N . GLU A 1 125 ? 14.274 -0.819 -19.186 1.00 24.77 1233 GLU A N 1
ATOM 703 C CA . GLU A 1 125 ? 13.672 0.506 -18.878 1.00 25.16 1233 GLU A CA 1
ATOM 704 C C . GLU A 1 125 ? 14.472 1.228 -17.781 1.00 24.63 1233 GLU A C 1
ATOM 705 O O . GLU A 1 125 ? 14.445 2.462 -17.743 1.00 24.05 1233 GLU A O 1
ATOM 711 N N . ASN A 1 126 ? 15.157 0.497 -16.908 1.00 25.11 1234 ASN A N 1
ATOM 712 C CA . ASN A 1 126 ? 15.854 1.085 -15.736 1.00 26.10 1234 ASN A CA 1
ATOM 713 C C . ASN A 1 126 ? 17.374 1.166 -15.980 1.00 28.01 1234 ASN A C 1
ATOM 714 O O . ASN A 1 126 ? 18.090 1.551 -15.048 1.00 28.58 1234 ASN A O 1
ATOM 719 N N . MET A 1 127 ? 17.846 0.859 -17.192 1.00 29.74 1235 MET A N 1
ATOM 720 C CA . MET A 1 127 ? 19.268 1.001 -17.604 1.00 30.88 1235 MET A CA 1
ATOM 721 C C . MET A 1 127 ? 19.571 2.473 -17.854 1.00 33.02 1235 MET A C 1
ATOM 722 O O . MET A 1 127 ? 18.737 3.185 -18.409 1.00 31.71 1235 MET A O 1
ATOM 727 N N . PRO A 1 128 ? 20.787 2.958 -17.505 1.00 35.09 1236 PRO A N 1
ATOM 728 C CA . PRO A 1 128 ? 21.162 4.352 -17.741 1.00 36.68 1236 PRO A CA 1
ATOM 729 C C . PRO A 1 128 ? 21.403 4.638 -19.228 1.00 37.02 1236 PRO A C 1
ATOM 730 O O . PRO A 1 128 ? 21.385 5.787 -19.592 1.00 37.71 1236 PRO A O 1
ATOM 734 N N . SER A 1 129 ? 21.621 3.587 -20.027 1.00 38.56 1237 SER A N 1
ATOM 735 C CA . SER A 1 129 ? 21.831 3.635 -21.498 1.00 38.02 1237 SER A CA 1
ATOM 736 C C . SER A 1 129 ? 21.115 2.455 -22.161 1.00 39.15 1237 SER A C 1
ATOM 737 O O . SER A 1 129 ? 20.523 1.640 -21.436 1.00 35.64 1237 SER A O 1
ATOM 740 N N . LEU A 1 130 ? 21.247 2.329 -23.484 1.00 41.81 1238 LEU A N 1
ATOM 741 C CA . LEU A 1 130 ? 20.676 1.212 -24.283 1.00 46.03 1238 LEU A CA 1
ATOM 742 C C . LEU A 1 130 ? 21.723 0.104 -24.459 1.00 48.20 1238 LEU A C 1
ATOM 743 O O . LEU A 1 130 ? 21.643 -0.640 -25.462 1.00 48.61 1238 LEU A O 1
ATOM 748 N N . LYS A 1 131 ? 22.656 -0.000 -23.509 1.00 50.70 1239 LYS A N 1
ATOM 749 C CA . LYS A 1 131 ? 23.620 -1.123 -23.372 1.00 51.69 1239 LYS A CA 1
ATOM 750 C C . LYS A 1 131 ? 23.255 -1.900 -22.101 1.00 49.39 1239 LYS A C 1
ATOM 751 O O . LYS A 1 131 ? 23.231 -1.280 -21.011 1.00 50.67 1239 LYS A O 1
ATOM 757 N N . MET A 1 132 ? 22.929 -3.189 -22.236 1.00 43.67 1240 MET A N 1
ATOM 758 C CA . MET A 1 132 ? 22.704 -4.090 -21.075 1.00 42.51 1240 MET A CA 1
ATOM 759 C C . MET A 1 132 ? 23.708 -5.250 -21.153 1.00 39.70 1240 MET A C 1
ATOM 760 O O . MET A 1 132 ? 23.687 -5.983 -22.163 1.00 39.61 1240 MET A O 1
ATOM 765 N N . LYS A 1 133 ? 24.577 -5.357 -20.139 1.00 35.88 1241 LYS A N 1
ATOM 766 C CA . LYS A 1 133 ? 25.511 -6.492 -19.913 1.00 35.22 1241 LYS A CA 1
ATOM 767 C C . LYS A 1 133 ? 24.828 -7.527 -19.006 1.00 34.15 1241 LYS A C 1
ATOM 768 O O . LYS A 1 133 ? 24.635 -7.234 -17.809 1.00 32.47 1241 LYS A O 1
ATOM 774 N N . VAL A 1 134 ? 24.487 -8.691 -19.567 1.00 34.42 1242 VAL A N 1
ATOM 775 C CA . VAL A 1 134 ? 23.741 -9.791 -18.886 1.00 33.08 1242 VAL A CA 1
ATOM 776 C C . VAL A 1 134 ? 24.694 -10.970 -18.665 1.00 32.82 1242 VAL A C 1
ATOM 777 O O . VAL A 1 134 ? 25.442 -11.308 -19.605 1.00 30.95 1242 VAL A O 1
ATOM 781 N N . VAL A 1 135 ? 24.649 -11.567 -17.466 1.00 30.95 1243 VAL A N 1
ATOM 782 C CA . VAL A 1 135 ? 25.413 -12.791 -17.088 1.00 30.68 1243 VAL A CA 1
ATOM 783 C C . VAL A 1 135 ? 24.427 -13.840 -16.570 1.00 30.09 1243 VAL A C 1
ATOM 784 O O . VAL A 1 135 ? 23.731 -13.551 -15.576 1.00 30.25 1243 VAL A O 1
ATOM 788 N N . GLU A 1 136 ? 24.389 -15.016 -17.202 1.00 29.87 1244 GLU A N 1
ATOM 789 C CA . GLU A 1 136 ? 23.567 -16.161 -16.736 1.00 30.08 1244 GLU A CA 1
ATOM 790 C C . GLU A 1 136 ? 24.411 -17.067 -15.829 1.00 32.34 1244 GLU A C 1
ATOM 791 O O . GLU A 1 136 ? 25.501 -17.500 -16.257 1.00 32.57 1244 GLU A O 1
ATOM 797 N N . VAL A 1 137 ? 23.905 -17.352 -14.626 1.00 33.61 1245 VAL A N 1
ATOM 798 C CA . VAL A 1 137 ? 24.519 -18.295 -13.645 1.00 33.87 1245 VAL A CA 1
ATOM 799 C C . VAL A 1 137 ? 23.903 -19.688 -13.851 1.00 33.89 1245 VAL A C 1
ATOM 800 O O . VAL A 1 137 ? 22.662 -19.775 -14.021 1.00 33.56 1245 VAL A O 1
ATOM 804 N N . LEU A 1 138 ? 24.756 -20.723 -13.868 1.00 33.88 1246 LEU A N 1
ATOM 805 C CA . LEU A 1 138 ? 24.409 -22.162 -14.047 1.00 33.31 1246 LEU A CA 1
ATOM 806 C C . LEU A 1 138 ? 23.511 -22.346 -15.276 1.00 34.21 1246 LEU A C 1
ATOM 807 O O . LEU A 1 138 ? 22.433 -22.993 -15.164 1.00 32.97 1246 LEU A O 1
ATOM 812 N N . ALA A 1 139 ? 23.969 -21.832 -16.420 1.00 34.71 1247 ALA A N 1
ATOM 813 C CA . ALA A 1 139 ? 23.230 -21.845 -17.703 1.00 35.21 1247 ALA A CA 1
ATOM 814 C C . ALA A 1 139 ? 23.038 -23.290 -18.173 1.00 34.64 1247 ALA A C 1
ATOM 815 O O . ALA A 1 139 ? 22.032 -23.552 -18.861 1.00 34.41 1247 ALA A O 1
ATOM 817 N N . GLY A 1 140 ? 23.969 -24.184 -17.822 1.00 34.48 1248 GLY A N 1
ATOM 818 C CA . GLY A 1 140 ? 23.921 -25.612 -18.190 1.00 34.06 1248 GLY A CA 1
ATOM 819 C C . GLY A 1 140 ? 22.522 -26.185 -18.029 1.00 34.82 1248 GLY A C 1
ATOM 820 O O . GLY A 1 140 ? 21.981 -26.706 -19.022 1.00 32.43 1248 GLY A O 1
ATOM 821 N N . HIS A 1 141 ? 21.954 -26.092 -16.821 1.00 37.63 1249 HIS A N 1
ATOM 822 C CA . HIS A 1 141 ? 20.582 -26.565 -16.489 1.00 39.53 1249 HIS A CA 1
ATOM 823 C C . HIS A 1 141 ? 19.589 -25.395 -16.525 1.00 37.19 1249 HIS A C 1
ATOM 824 O O . HIS A 1 141 ? 18.382 -25.672 -16.547 1.00 37.52 1249 HIS A O 1
ATOM 831 N N . GLY A 1 142 ? 20.079 -24.152 -16.594 1.00 35.62 1250 GLY A N 1
ATOM 832 C CA . GLY A 1 142 ? 19.265 -22.918 -16.584 1.00 35.24 1250 GLY A CA 1
ATOM 833 C C . GLY A 1 142 ? 18.533 -22.673 -17.895 1.00 33.82 1250 GLY A C 1
ATOM 834 O O . GLY A 1 142 ? 17.315 -22.390 -17.846 1.00 31.51 1250 GLY A O 1
ATOM 835 N N . HIS A 1 143 ? 19.257 -22.727 -19.019 1.00 34.76 1251 HIS A N 1
ATOM 836 C CA . HIS A 1 143 ? 18.729 -22.613 -20.409 1.00 33.88 1251 HIS A CA 1
ATOM 837 C C . HIS A 1 143 ? 18.049 -21.260 -20.644 1.00 33.78 1251 HIS A C 1
ATOM 838 O O . HIS A 1 143 ? 17.050 -21.242 -21.385 1.00 36.67 1251 HIS A O 1
ATOM 845 N N . LEU A 1 144 ? 18.521 -20.176 -20.028 1.00 33.99 1252 LEU A N 1
ATOM 846 C CA . LEU A 1 144 ? 17.895 -18.836 -20.210 1.00 34.76 1252 LEU A CA 1
ATOM 847 C C . LEU A 1 144 ? 18.474 -18.153 -21.462 1.00 34.28 1252 LEU A C 1
ATOM 848 O O . LEU A 1 144 ? 17.795 -17.271 -21.991 1.00 35.47 1252 LEU A O 1
ATOM 853 N N . TYR A 1 145 ? 19.656 -18.579 -21.925 1.00 35.22 1253 TYR A N 1
ATOM 854 C CA . TYR A 1 145 ? 20.291 -18.196 -23.218 1.00 35.46 1253 TYR A CA 1
ATOM 855 C C . TYR A 1 145 ? 19.365 -18.502 -24.405 1.00 36.28 1253 TYR A C 1
ATOM 856 O O . TYR A 1 145 ? 19.511 -17.830 -25.445 1.00 36.59 1253 TYR A O 1
ATOM 865 N N . SER A 1 146 ? 18.465 -19.485 -24.270 1.00 37.85 1254 SER A N 1
ATOM 866 C CA . SER A 1 146 ? 17.537 -19.947 -25.341 1.00 37.81 1254 SER A CA 1
ATOM 867 C C . SER A 1 146 ? 16.229 -19.149 -25.317 1.00 38.00 1254 SER A C 1
ATOM 868 O O . SER A 1 146 ? 15.319 -19.508 -26.079 1.00 40.51 1254 SER A O 1
ATOM 871 N N . ARG A 1 147 ? 16.131 -18.108 -24.485 1.00 38.28 1255 ARG A N 1
ATOM 872 C CA . ARG A 1 147 ? 14.902 -17.279 -24.358 1.00 35.98 1255 ARG A CA 1
ATOM 873 C C . ARG A 1 147 ? 15.251 -15.788 -24.348 1.00 33.10 1255 ARG A C 1
ATOM 874 O O . ARG A 1 147 ? 14.682 -15.055 -25.180 1.00 33.50 1255 ARG A O 1
ATOM 882 N N . ILE A 1 148 ? 16.148 -15.362 -23.456 1.00 31.28 1256 ILE A N 1
ATOM 883 C CA . ILE A 1 148 ? 16.399 -13.922 -23.142 1.00 30.76 1256 ILE A CA 1
ATOM 884 C C . ILE A 1 148 ? 16.969 -13.184 -24.357 1.00 31.97 1256 ILE A C 1
ATOM 885 O O . ILE A 1 148 ? 16.400 -12.173 -24.762 1.00 32.97 1256 ILE A O 1
ATOM 890 N N . PRO A 1 149 ? 18.083 -13.620 -24.989 1.00 31.73 1257 PRO A N 1
ATOM 891 C CA . PRO A 1 149 ? 18.574 -12.951 -26.198 1.00 33.27 1257 PRO A CA 1
ATOM 892 C C . PRO A 1 149 ? 17.492 -12.770 -27.276 1.00 33.87 1257 PRO A C 1
ATOM 893 O O . PRO A 1 149 ? 17.412 -11.712 -27.845 1.00 35.56 1257 PRO A O 1
ATOM 897 N N . GLY A 1 150 ? 16.686 -13.803 -27.518 1.00 35.66 1258 GLY A N 1
ATOM 898 C CA . GLY A 1 150 ? 15.586 -13.790 -28.503 1.00 35.94 1258 GLY A CA 1
ATOM 899 C C . GLY A 1 150 ? 14.464 -12.838 -28.113 1.00 35.48 1258 GLY A C 1
ATOM 900 O O . GLY A 1 150 ? 13.903 -12.197 -29.013 1.00 36.35 1258 GLY A O 1
ATOM 901 N N . LEU A 1 151 ? 14.124 -12.748 -26.825 1.00 34.98 1259 LEU A N 1
ATOM 902 C CA . LEU A 1 151 ? 13.080 -11.806 -26.338 1.00 35.05 1259 LEU A CA 1
ATOM 903 C C . LEU A 1 151 ? 13.548 -10.358 -26.541 1.00 34.25 1259 LEU A C 1
ATOM 904 O O . LEU A 1 151 ? 12.686 -9.496 -26.786 1.00 34.58 1259 LEU A O 1
ATOM 909 N N . LEU A 1 152 ? 14.859 -10.103 -26.460 1.00 34.01 1260 LEU A N 1
ATOM 910 C CA . LEU A 1 152 ? 15.450 -8.739 -26.509 1.00 35.66 1260 LEU A CA 1
ATOM 911 C C . LEU A 1 152 ? 15.857 -8.374 -27.941 1.00 38.21 1260 LEU A C 1
ATOM 912 O O . LEU A 1 152 ? 15.912 -7.158 -28.226 1.00 41.99 1260 LEU A O 1
ATOM 917 N N . SER A 1 153 ? 16.107 -9.367 -28.803 1.00 37.39 1261 SER A N 1
ATOM 918 C CA . SER A 1 153 ? 16.682 -9.188 -30.163 1.00 39.73 1261 SER A CA 1
ATOM 919 C C . SER A 1 153 ? 15.763 -8.337 -31.034 1.00 37.32 1261 SER A C 1
ATOM 920 O O . SER A 1 153 ? 16.267 -7.528 -31.799 1.00 40.68 1261 SER A O 1
ATOM 923 N N . PRO A 1 154 ? 14.416 -8.487 -30.978 1.00 38.06 1262 PRO A N 1
ATOM 924 C CA . PRO A 1 154 ? 13.511 -7.608 -31.727 1.00 38.23 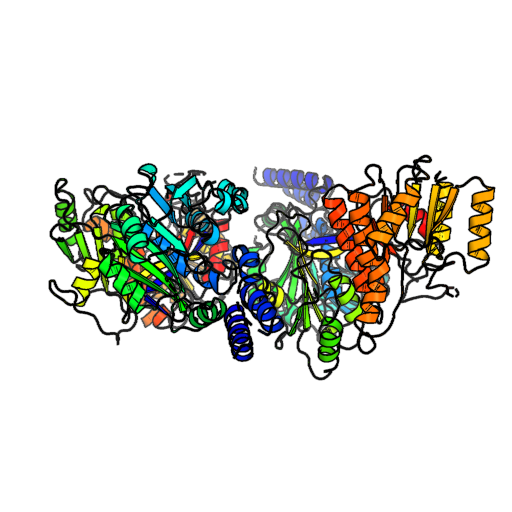1262 PRO A CA 1
ATOM 925 C C . PRO A 1 154 ? 13.573 -6.108 -31.380 1.00 40.10 1262 PRO A C 1
ATOM 926 O O . PRO A 1 154 ? 12.971 -5.334 -32.106 1.00 41.08 1262 PRO A O 1
ATOM 930 N N . HIS A 1 155 ? 14.263 -5.731 -30.294 1.00 39.17 1263 HIS A N 1
ATOM 931 C CA . HIS A 1 155 ? 14.498 -4.321 -29.879 1.00 38.23 1263 HIS A CA 1
ATOM 932 C C . HIS A 1 155 ? 15.533 -3.694 -30.810 1.00 39.92 1263 HIS A C 1
ATOM 933 O O . HIS A 1 155 ? 16.631 -4.232 -30.959 1.00 43.45 1263 HIS A O 1
ATOM 940 N N . PRO A 1 156 ? 15.232 -2.543 -31.456 1.00 37.72 1264 PRO A N 1
ATOM 941 C CA . PRO A 1 156 ? 16.105 -1.992 -32.493 1.00 37.14 1264 PRO A CA 1
ATOM 942 C C . PRO A 1 156 ? 17.367 -1.264 -32.001 1.00 34.37 1264 PRO A C 1
ATOM 943 O O . PRO A 1 156 ? 18.317 -1.241 -32.738 1.00 35.27 1264 PRO A O 1
ATOM 947 N N . LEU A 1 157 ? 17.354 -0.688 -30.800 1.00 34.09 1265 LEU A N 1
ATOM 948 C CA . LEU A 1 157 ? 18.467 0.161 -30.287 1.00 34.81 1265 LEU A CA 1
ATOM 949 C C . LEU A 1 157 ? 19.294 -0.563 -29.216 1.00 35.46 1265 LEU A C 1
ATOM 950 O O . LEU A 1 157 ? 20.457 -0.171 -29.033 1.00 37.92 1265 LEU A O 1
ATOM 955 N N . LEU A 1 158 ? 18.728 -1.565 -28.540 1.00 35.08 1266 LEU A N 1
ATOM 956 C CA . LEU A 1 158 ? 19.337 -2.203 -27.343 1.00 34.84 1266 LEU A CA 1
ATOM 957 C C . LEU A 1 158 ? 20.564 -3.013 -27.778 1.00 34.62 1266 LEU A C 1
ATOM 958 O O . LEU A 1 158 ? 20.405 -3.922 -28.613 1.00 30.14 1266 LEU A O 1
ATOM 963 N N . GLN A 1 159 ? 21.736 -2.676 -27.225 1.00 38.55 1267 GLN A N 1
ATOM 964 C CA . GLN A 1 159 ? 23.023 -3.397 -27.428 1.00 41.50 1267 GLN A CA 1
ATOM 965 C C . GLN A 1 159 ? 23.191 -4.428 -26.302 1.00 42.44 1267 GLN A C 1
ATOM 966 O O . GLN A 1 159 ? 23.545 -4.027 -25.175 1.00 42.02 1267 GLN A O 1
ATOM 972 N N . LEU A 1 160 ? 22.939 -5.708 -26.598 1.00 42.52 1268 LEU A N 1
ATOM 973 C CA . LEU A 1 160 ? 22.992 -6.818 -25.609 1.00 40.40 1268 LEU A CA 1
ATOM 974 C C . LEU A 1 160 ? 24.364 -7.501 -25.664 1.00 40.39 1268 LEU A C 1
ATOM 975 O O . LEU A 1 160 ? 24.798 -7.864 -26.776 1.00 39.20 1268 LEU A O 1
ATOM 980 N N . SER A 1 161 ? 25.009 -7.661 -24.502 1.00 38.78 1269 SER A N 1
ATOM 981 C CA . SER A 1 161 ? 26.181 -8.550 -24.293 1.00 40.38 1269 SER A CA 1
ATOM 982 C C . SER A 1 161 ? 25.810 -9.605 -23.243 1.00 39.76 1269 SER A C 1
ATOM 983 O O . SER A 1 161 ? 25.757 -9.265 -22.050 1.00 40.14 1269 SER A O 1
ATOM 986 N N . TYR A 1 162 ? 25.521 -10.826 -23.694 1.00 37.92 1270 TYR A N 1
ATOM 987 C CA . TYR A 1 162 ? 25.025 -11.953 -22.865 1.00 35.95 1270 TYR A CA 1
ATOM 988 C C . TYR A 1 162 ? 26.122 -13.020 -22.770 1.00 34.82 1270 TYR A C 1
ATOM 989 O O . TYR A 1 162 ? 26.606 -13.494 -23.816 1.00 32.31 1270 TYR A O 1
ATOM 998 N N . THR A 1 163 ? 26.499 -13.377 -21.538 1.00 34.04 1271 THR A N 1
ATOM 999 C CA . THR A 1 163 ? 27.516 -14.410 -21.221 1.00 33.19 1271 THR A CA 1
ATOM 1000 C C . THR A 1 163 ? 26.833 -15.527 -20.430 1.00 33.07 1271 THR A C 1
ATOM 1001 O O . THR A 1 163 ? 26.418 -15.247 -19.290 1.00 30.54 1271 THR A O 1
ATOM 1005 N N . ALA A 1 164 ? 26.696 -16.709 -21.048 1.00 33.16 1272 ALA A N 1
ATOM 1006 C CA . ALA A 1 164 ? 26.287 -17.986 -20.415 1.00 34.37 1272 ALA A CA 1
ATOM 1007 C C . ALA A 1 164 ? 27.488 -18.571 -19.665 1.00 35.53 1272 ALA A C 1
ATOM 1008 O O . ALA A 1 164 ? 28.501 -18.871 -20.325 1.00 35.07 1272 ALA A O 1
ATOM 1010 N N . THR A 1 165 ? 27.391 -18.673 -18.336 1.00 35.93 1273 THR A N 1
ATOM 1011 C CA . THR A 1 165 ? 28.438 -19.244 -17.452 1.00 37.33 1273 THR A CA 1
ATOM 1012 C C . THR A 1 165 ? 27.902 -20.499 -16.764 1.00 39.58 1273 THR A C 1
ATOM 1013 O O . THR A 1 165 ? 26.668 -20.653 -16.674 1.00 41.00 1273 THR A O 1
ATOM 1017 N N . ASP A 1 166 ? 28.820 -21.355 -16.314 1.00 41.52 1274 ASP A N 1
ATOM 1018 C CA . ASP A 1 166 ? 28.540 -22.534 -15.457 1.00 43.22 1274 ASP A CA 1
ATOM 1019 C C . ASP A 1 166 ? 29.866 -22.958 -14.817 1.00 46.32 1274 ASP A C 1
ATOM 1020 O O . ASP A 1 166 ? 30.893 -22.310 -15.113 1.00 46.25 1274 ASP A O 1
ATOM 1025 N N . ARG A 1 167 ? 29.852 -23.977 -13.955 1.00 51.85 1275 ARG A N 1
ATOM 1026 C CA . ARG A 1 167 ? 31.017 -24.312 -13.089 1.00 57.22 1275 ARG A CA 1
ATOM 1027 C C . ARG A 1 167 ? 31.986 -25.225 -13.857 1.00 61.08 1275 ARG A C 1
ATOM 1028 O O . ARG A 1 167 ? 33.205 -25.109 -13.605 1.00 62.28 1275 ARG A O 1
ATOM 1036 N N . HIS A 1 168 ? 31.481 -26.056 -14.780 1.00 67.04 1276 HIS A N 1
ATOM 1037 C CA . HIS A 1 168 ? 32.289 -26.973 -15.635 1.00 73.50 1276 HIS A CA 1
ATOM 1038 C C . HIS A 1 168 ? 32.074 -26.641 -17.113 1.00 73.59 1276 HIS A C 1
ATOM 1039 O O . HIS A 1 168 ? 30.948 -26.377 -17.534 1.00 72.26 1276 HIS A O 1
ATOM 1046 N N . PRO A 1 169 ? 33.140 -26.645 -17.950 1.00 72.48 1277 PRO A N 1
ATOM 1047 C CA . PRO A 1 169 ? 32.994 -26.424 -19.392 1.00 69.71 1277 PRO A CA 1
ATOM 1048 C C . PRO A 1 169 ? 32.048 -27.425 -20.076 1.00 69.81 1277 PRO A C 1
ATOM 1049 O O . PRO A 1 169 ? 31.383 -27.047 -21.027 1.00 70.88 1277 PRO A O 1
ATOM 1053 N N . GLN A 1 170 ? 32.009 -28.663 -19.568 1.00 70.87 1278 GLN A N 1
ATOM 1054 C CA . GLN A 1 170 ? 31.147 -29.775 -20.058 1.00 69.83 1278 GLN A CA 1
ATOM 1055 C C . GLN A 1 170 ? 29.668 -29.376 -19.967 1.00 64.74 1278 GLN A C 1
ATOM 1056 O O . GLN A 1 170 ? 28.881 -29.844 -20.811 1.00 60.93 1278 GLN A O 1
ATOM 1062 N N . ALA A 1 171 ? 29.314 -28.559 -18.967 1.00 63.29 1279 ALA A N 1
ATOM 1063 C CA . ALA A 1 171 ? 27.924 -28.179 -18.614 1.00 60.10 1279 ALA A CA 1
ATOM 1064 C C . ALA A 1 171 ? 27.202 -27.569 -19.823 1.00 56.27 1279 ALA A C 1
ATOM 1065 O O . ALA A 1 171 ? 25.989 -27.814 -19.950 1.00 52.28 1279 ALA A O 1
ATOM 1067 N N . LEU A 1 172 ? 27.921 -26.828 -20.677 1.00 56.15 1280 LEU A N 1
ATOM 1068 C CA . LEU A 1 172 ? 27.335 -25.997 -21.767 1.00 57.61 1280 LEU A CA 1
ATOM 1069 C C . LEU A 1 172 ? 27.649 -26.567 -23.158 1.00 57.22 1280 LEU A C 1
ATOM 1070 O O . LEU A 1 172 ? 27.343 -25.873 -24.145 1.00 60.32 1280 LEU A O 1
ATOM 1075 N N . GLU A 1 173 ? 28.176 -27.794 -23.248 1.00 58.51 1281 GLU A N 1
ATOM 1076 C CA . GLU A 1 173 ? 28.649 -28.407 -24.523 1.00 58.28 1281 GLU A CA 1
ATOM 1077 C C . GLU A 1 173 ? 27.466 -28.699 -25.455 1.00 54.17 1281 GLU A C 1
ATOM 1078 O O . GLU A 1 173 ? 27.614 -28.479 -26.669 1.00 52.61 1281 GLU A O 1
ATOM 1084 N N . ALA A 1 174 ? 26.336 -29.156 -24.910 1.00 50.64 1282 ALA A N 1
ATOM 1085 C CA . ALA A 1 174 ? 25.149 -29.604 -25.675 1.00 50.01 1282 ALA A CA 1
ATOM 1086 C C . ALA A 1 174 ? 24.465 -28.419 -26.372 1.00 50.17 1282 ALA A C 1
ATOM 1087 O O . ALA A 1 174 ? 23.719 -28.663 -27.348 1.00 46.44 1282 ALA A O 1
ATOM 1089 N N . ALA A 1 175 ? 24.721 -27.193 -25.898 1.00 50.54 1283 ALA A N 1
ATOM 1090 C CA . ALA A 1 175 ? 23.995 -25.953 -26.264 1.00 49.36 1283 ALA A CA 1
ATOM 1091 C C . ALA A 1 175 ? 24.820 -25.072 -27.214 1.00 47.31 1283 ALA A C 1
ATOM 1092 O O . ALA A 1 175 ? 24.365 -23.949 -27.502 1.00 42.88 1283 ALA A O 1
ATOM 1094 N N . GLN A 1 176 ? 25.970 -25.559 -27.692 1.00 47.85 1284 GLN A N 1
ATOM 1095 C CA . GLN A 1 176 ? 26.996 -24.744 -28.403 1.00 48.12 1284 GLN A CA 1
ATOM 1096 C C . GLN A 1 176 ? 26.402 -24.121 -29.676 1.00 46.39 1284 GLN A C 1
ATOM 1097 O O . GLN A 1 176 ? 26.786 -22.979 -29.998 1.00 46.67 1284 GLN A O 1
ATOM 1103 N N . ALA A 1 177 ? 25.503 -24.832 -30.366 1.00 44.41 1285 ALA A N 1
ATOM 1104 C CA . ALA A 1 177 ? 24.767 -24.341 -31.559 1.00 46.81 1285 ALA A CA 1
ATOM 1105 C C . ALA A 1 177 ? 23.879 -23.147 -31.180 1.00 48.40 1285 ALA A C 1
ATOM 1106 O O . ALA A 1 177 ? 23.907 -22.138 -31.912 1.00 47.79 1285 ALA A O 1
ATOM 1108 N N . GLU A 1 178 ? 23.125 -23.254 -30.079 1.00 50.84 1286 GLU A N 1
ATOM 1109 C CA . GLU A 1 178 ? 22.197 -22.191 -29.600 1.00 53.43 1286 GLU A CA 1
ATOM 1110 C C . GLU A 1 178 ? 23.000 -20.963 -29.147 1.00 51.52 1286 GLU A C 1
ATOM 1111 O O . GLU A 1 178 ? 22.537 -19.841 -29.411 1.00 48.22 1286 GLU A O 1
ATOM 1117 N N . LEU A 1 179 ? 24.164 -21.155 -28.519 1.00 50.77 1287 LEU A N 1
ATOM 1118 C CA . LEU A 1 179 ? 25.003 -20.033 -28.019 1.00 51.51 1287 LEU A CA 1
ATOM 1119 C C . LEU A 1 179 ? 25.511 -19.213 -29.210 1.00 53.28 1287 LEU A C 1
ATOM 1120 O O . LEU A 1 179 ? 25.454 -17.975 -29.121 1.00 51.96 1287 LEU A O 1
ATOM 1125 N N . GLN A 1 180 ? 25.951 -19.876 -30.285 1.00 59.55 1288 GLN A N 1
ATOM 1126 C CA . GLN A 1 180 ? 26.449 -19.235 -31.536 1.00 63.78 1288 GLN A CA 1
ATOM 1127 C C . GLN A 1 180 ? 25.303 -18.476 -32.221 1.00 59.93 1288 GLN A C 1
ATOM 1128 O O . GLN A 1 180 ? 25.487 -17.280 -32.510 1.00 57.53 1288 GLN A O 1
ATOM 1134 N N . GLN A 1 181 ? 24.170 -19.145 -32.465 1.00 58.76 1289 GLN A N 1
ATOM 1135 C CA . GLN A 1 181 ? 22.968 -18.562 -33.127 1.00 61.77 1289 GLN A CA 1
ATOM 1136 C C . GLN A 1 181 ? 22.568 -17.246 -32.446 1.00 58.19 1289 GLN A C 1
ATOM 1137 O O . GLN A 1 181 ? 22.191 -16.312 -33.173 1.00 54.35 1289 GLN A O 1
ATOM 1143 N N . HIS A 1 182 ? 22.645 -17.183 -31.110 1.00 57.51 1290 HIS A N 1
ATOM 1144 C CA . HIS A 1 182 ? 22.147 -16.050 -30.278 1.00 56.83 1290 HIS A CA 1
ATOM 1145 C C . HIS A 1 182 ? 23.294 -15.104 -29.887 1.00 55.40 1290 HIS A C 1
ATOM 1146 O O . HIS A 1 182 ? 23.011 -14.123 -29.176 1.00 57.64 1290 HIS A O 1
ATOM 1153 N N . ASP A 1 183 ? 24.521 -15.370 -30.357 1.00 55.45 1291 ASP A N 1
ATOM 1154 C CA . ASP A 1 183 ? 25.738 -14.529 -30.161 1.00 55.96 1291 ASP A CA 1
ATOM 1155 C C . ASP A 1 183 ? 26.104 -14.459 -28.672 1.00 52.90 1291 ASP A C 1
ATOM 1156 O O . ASP A 1 183 ? 26.572 -13.391 -28.233 1.00 53.03 1291 ASP A O 1
ATOM 1161 N N . VAL A 1 184 ? 25.935 -15.565 -27.941 1.00 50.97 1292 VAL A N 1
ATOM 1162 C CA . VAL A 1 184 ? 26.136 -15.654 -26.462 1.00 49.97 1292 VAL A CA 1
ATOM 1163 C C . VAL A 1 184 ? 27.602 -16.012 -26.187 1.00 48.46 1292 VAL A C 1
ATOM 1164 O O . VAL A 1 184 ? 28.055 -17.063 -26.684 1.00 46.73 1292 VAL A O 1
ATOM 1168 N N . ALA A 1 185 ? 28.318 -15.165 -25.437 1.00 47.57 1293 ALA A N 1
ATOM 1169 C CA . ALA A 1 185 ? 29.697 -15.431 -24.960 1.00 46.25 1293 ALA A CA 1
ATOM 1170 C C . ALA A 1 185 ? 29.640 -16.506 -23.868 1.00 47.32 1293 ALA A C 1
ATOM 1171 O O . ALA A 1 185 ? 28.532 -16.768 -23.358 1.00 45.49 1293 ALA A O 1
ATOM 1173 N N . GLN A 1 186 ? 30.784 -17.122 -23.552 1.00 47.87 1294 GLN A N 1
ATOM 1174 C CA . GLN A 1 186 ? 30.902 -18.252 -22.588 1.00 48.91 1294 GLN A CA 1
ATOM 1175 C C . GLN A 1 186 ? 31.898 -17.873 -21.490 1.00 48.34 1294 GLN A C 1
ATOM 1176 O O . GLN A 1 186 ? 32.840 -17.113 -21.783 1.00 51.12 1294 GLN A O 1
ATOM 1182 N N . GLY A 1 187 ? 31.682 -18.382 -20.276 1.00 47.90 1295 GLY A N 1
ATOM 1183 C CA . GLY A 1 187 ? 32.529 -18.114 -19.098 1.00 46.59 1295 GLY A CA 1
ATOM 1184 C C . GLY A 1 187 ? 32.468 -19.258 -18.104 1.00 46.94 1295 GLY A C 1
ATOM 1185 O O . GLY A 1 187 ? 31.495 -20.037 -18.159 1.00 46.03 1295 GLY A O 1
ATOM 1186 N N . GLN A 1 188 ? 33.478 -19.372 -17.237 1.00 47.15 1296 GLN A N 1
ATOM 1187 C CA . GLN A 1 188 ? 33.513 -20.379 -16.146 1.00 47.57 1296 GLN A CA 1
ATOM 1188 C C . GLN A 1 188 ? 33.347 -19.645 -14.812 1.00 43.91 1296 GLN A C 1
ATOM 1189 O O . GLN A 1 188 ? 34.219 -18.819 -14.477 1.00 41.66 1296 GLN A O 1
ATOM 1195 N N . TRP A 1 189 ? 32.262 -19.937 -14.089 1.00 39.65 1297 TRP A N 1
ATOM 1196 C CA . TRP A 1 189 ? 31.960 -19.313 -12.778 1.00 39.05 1297 TRP A CA 1
ATOM 1197 C C . TRP A 1 189 ? 31.126 -20.263 -11.918 1.00 39.17 1297 TRP A C 1
ATOM 1198 O O . TRP A 1 189 ? 29.972 -20.539 -12.298 1.00 42.17 1297 TRP A O 1
ATOM 1209 N N . ASP A 1 190 ? 31.701 -20.737 -10.809 1.00 39.60 1298 ASP A N 1
ATOM 1210 C CA . ASP A 1 190 ? 30.964 -21.376 -9.686 1.00 40.51 1298 ASP A CA 1
ATOM 1211 C C . ASP A 1 190 ? 30.500 -20.268 -8.742 1.00 37.66 1298 ASP A C 1
ATOM 1212 O O . ASP A 1 190 ? 31.329 -19.591 -8.133 1.00 35.92 1298 ASP A O 1
ATOM 1217 N N . PRO A 1 191 ? 29.174 -20.027 -8.599 1.00 37.09 1299 PRO A N 1
ATOM 1218 C CA . PRO A 1 191 ? 28.682 -18.873 -7.845 1.00 37.37 1299 PRO A CA 1
ATOM 1219 C C . PRO A 1 191 ? 28.989 -18.966 -6.341 1.00 37.51 1299 PRO A C 1
ATOM 1220 O O . PRO A 1 191 ? 28.819 -17.980 -5.662 1.00 36.46 1299 PRO A O 1
ATOM 1224 N N . ALA A 1 192 ? 29.471 -20.122 -5.874 1.00 38.93 1300 ALA A N 1
ATOM 1225 C CA . ALA A 1 192 ? 30.073 -20.310 -4.530 1.00 40.53 1300 ALA A CA 1
ATOM 1226 C C . ALA A 1 192 ? 31.289 -19.387 -4.349 1.00 41.38 1300 ALA A C 1
ATOM 1227 O O . ALA A 1 192 ? 31.606 -19.058 -3.191 1.00 41.17 1300 ALA A O 1
ATOM 1229 N N . ASP A 1 193 ? 31.938 -18.983 -5.448 1.00 42.13 1301 ASP A N 1
ATOM 1230 C CA . ASP A 1 193 ? 33.160 -18.134 -5.441 1.00 44.19 1301 ASP A CA 1
ATOM 1231 C C . ASP A 1 193 ? 32.801 -16.712 -5.853 1.00 43.75 1301 ASP A C 1
ATOM 1232 O O . ASP A 1 193 ? 31.725 -16.472 -6.390 1.00 43.45 1301 ASP A O 1
ATOM 1237 N N . PRO A 1 194 ? 33.686 -15.720 -5.612 1.00 44.37 1302 PRO A N 1
ATOM 1238 C CA . PRO A 1 194 ? 33.589 -14.429 -6.296 1.00 45.39 1302 PRO A CA 1
ATOM 1239 C C . PRO A 1 194 ? 33.554 -14.603 -7.824 1.00 45.68 1302 PRO A C 1
ATOM 1240 O O . PRO A 1 194 ? 34.090 -15.574 -8.319 1.00 48.11 1302 PRO A O 1
ATOM 1244 N N . ALA A 1 195 ? 32.913 -13.674 -8.537 1.00 44.59 1303 ALA A N 1
ATOM 1245 C CA . ALA A 1 195 ? 32.805 -13.700 -10.014 1.00 43.10 1303 ALA A CA 1
ATOM 1246 C C . ALA A 1 195 ? 34.160 -13.336 -10.617 1.00 41.29 1303 ALA A C 1
ATOM 1247 O O . ALA A 1 195 ? 34.877 -12.518 -10.047 1.00 40.22 1303 ALA A O 1
ATOM 1249 N N . PRO A 1 196 ? 34.562 -13.940 -11.762 1.00 41.83 1304 PRO A N 1
ATOM 1250 C CA . PRO A 1 196 ? 35.678 -13.423 -12.564 1.00 44.65 1304 PRO A CA 1
ATOM 1251 C C . PRO A 1 196 ? 35.517 -11.934 -12.915 1.00 44.75 1304 PRO A C 1
ATOM 1252 O O . PRO A 1 196 ? 34.399 -11.522 -13.158 1.00 46.59 1304 PRO A O 1
ATOM 1256 N N . SER A 1 197 ? 36.616 -11.171 -12.935 1.00 46.25 1305 SER A N 1
ATOM 1257 C CA . SER A 1 197 ? 36.637 -9.710 -13.233 1.00 47.49 1305 SER A CA 1
ATOM 1258 C C . SER A 1 197 ? 35.779 -9.407 -14.464 1.00 46.75 1305 SER A C 1
ATOM 1259 O O . SER A 1 197 ? 34.870 -8.567 -14.359 1.00 48.11 1305 SER A O 1
ATOM 1262 N N . ALA A 1 198 ? 36.061 -10.097 -15.571 1.00 47.53 1306 ALA A N 1
ATOM 1263 C CA . ALA A 1 198 ? 35.367 -9.994 -16.877 1.00 48.48 1306 ALA A CA 1
ATOM 1264 C C . ALA A 1 198 ? 33.857 -9.774 -16.692 1.00 49.20 1306 ALA A C 1
ATOM 1265 O O . ALA A 1 198 ? 33.304 -8.912 -17.409 1.00 47.99 1306 ALA A O 1
ATOM 1267 N N . LEU A 1 199 ? 33.217 -10.517 -15.778 1.00 46.82 1307 LEU A N 1
ATOM 1268 C CA . LEU A 1 199 ? 31.735 -10.572 -15.629 1.00 46.82 1307 LEU A CA 1
ATOM 1269 C C . LEU A 1 199 ? 31.240 -9.554 -14.590 1.00 46.39 1307 LEU A C 1
ATOM 1270 O O . LEU A 1 199 ? 30.029 -9.572 -14.299 1.00 50.76 1307 LEU A O 1
ATOM 1275 N N . GLY A 1 200 ? 32.121 -8.695 -14.069 1.00 42.67 1308 GLY A N 1
ATOM 1276 C CA . GLY A 1 200 ? 31.785 -7.671 -13.061 1.00 42.89 1308 GLY A CA 1
ATOM 1277 C C . GLY A 1 200 ? 31.088 -6.462 -13.669 1.00 41.90 1308 GLY A C 1
ATOM 1278 O O . GLY A 1 200 ? 31.088 -6.331 -14.912 1.00 42.02 1308 GLY A O 1
ATOM 1279 N N . SER A 1 201 ? 30.509 -5.606 -12.820 1.00 40.18 1309 SER A N 1
ATOM 1280 C CA . SER A 1 201 ? 29.696 -4.424 -13.208 1.00 38.72 1309 SER A CA 1
ATOM 1281 C C . SER A 1 201 ? 28.586 -4.840 -14.186 1.00 37.90 1309 SER A C 1
ATOM 1282 O O . SER A 1 201 ? 28.250 -4.033 -15.085 1.00 36.91 1309 SER A O 1
ATOM 1285 N N . ALA A 1 202 ? 28.035 -6.050 -14.029 1.00 35.91 1310 ALA A N 1
ATOM 1286 C CA . ALA A 1 202 ? 26.884 -6.540 -14.821 1.00 35.00 1310 ALA A CA 1
ATOM 1287 C C . ALA A 1 202 ? 25.677 -5.643 -14.533 1.00 34.08 1310 ALA A C 1
ATOM 1288 O O . ALA A 1 202 ? 25.587 -5.092 -13.417 1.00 32.55 1310 ALA A O 1
ATOM 1290 N N . ASP A 1 203 ? 24.803 -5.476 -15.526 1.00 33.54 1311 ASP A N 1
ATOM 1291 C CA . ASP A 1 203 ? 23.546 -4.686 -15.416 1.00 32.45 1311 ASP A CA 1
ATOM 1292 C C . ASP A 1 203 ? 22.429 -5.600 -14.902 1.00 30.10 1311 ASP A C 1
ATOM 1293 O O . ASP A 1 203 ? 21.580 -5.130 -14.141 1.00 30.74 1311 ASP A O 1
ATOM 1298 N N . LEU A 1 204 ? 22.451 -6.860 -15.333 1.00 29.13 1312 LEU A N 1
ATOM 1299 C CA . LEU A 1 204 ? 21.433 -7.890 -15.029 1.00 29.52 1312 LEU A CA 1
ATOM 1300 C C . LEU A 1 204 ? 22.143 -9.237 -14.854 1.00 29.46 1312 LEU A C 1
ATOM 1301 O O . LEU A 1 204 ? 22.926 -9.602 -15.750 1.00 28.29 1312 LEU A O 1
ATOM 1306 N N . LEU A 1 205 ? 21.890 -9.933 -13.740 1.00 30.06 1313 LEU A N 1
ATOM 1307 C CA . LEU A 1 205 ? 22.244 -11.367 -13.561 1.00 29.76 1313 LEU A CA 1
ATOM 1308 C C . LEU A 1 205 ? 20.959 -12.188 -13.588 1.00 30.30 1313 LEU A C 1
ATOM 1309 O O . LEU A 1 205 ? 19.988 -11.787 -12.927 1.00 29.80 1313 LEU A O 1
ATOM 1314 N N . VAL A 1 206 ? 20.962 -13.285 -14.346 1.00 30.52 1314 VAL A N 1
ATOM 1315 C CA . VAL A 1 206 ? 19.787 -14.182 -14.513 1.00 30.19 1314 VAL A CA 1
ATOM 1316 C C . VAL A 1 206 ? 20.209 -15.596 -14.103 1.00 31.02 1314 VAL A C 1
ATOM 1317 O O . VAL A 1 206 ? 21.376 -15.980 -14.329 1.00 29.85 1314 VAL A O 1
ATOM 1321 N N . CYS A 1 207 ? 19.293 -16.331 -13.482 1.00 30.90 1315 CYS A N 1
ATOM 1322 C CA . CYS A 1 207 ? 19.541 -17.697 -12.966 1.00 31.25 1315 CYS A CA 1
ATOM 1323 C C . CYS A 1 207 ? 18.208 -18.432 -12.868 1.00 30.10 1315 CYS A C 1
ATOM 1324 O O . CYS A 1 207 ? 17.359 -17.998 -12.082 1.00 30.75 1315 CYS A O 1
ATOM 1327 N N . ASN A 1 208 ? 18.017 -19.447 -13.703 1.00 30.27 1316 ASN A N 1
ATOM 1328 C CA . ASN A 1 208 ? 16.917 -20.432 -13.572 1.00 31.79 1316 ASN A CA 1
ATOM 1329 C C . ASN A 1 208 ? 17.458 -21.570 -12.709 1.00 33.15 1316 ASN A C 1
ATOM 1330 O O . ASN A 1 208 ? 18.123 -22.465 -13.276 1.00 33.32 1316 ASN A O 1
ATOM 1335 N N . CYS A 1 209 ? 17.225 -21.515 -11.393 1.00 34.04 1317 CYS A N 1
ATOM 1336 C CA . CYS A 1 209 ? 17.608 -22.601 -10.447 1.00 35.44 1317 CYS A CA 1
ATOM 1337 C C . CYS A 1 209 ? 16.384 -23.466 -10.099 1.00 34.41 1317 CYS A C 1
ATOM 1338 O O . CYS A 1 209 ? 16.357 -24.018 -8.998 1.00 35.55 1317 CYS A O 1
ATOM 1341 N N . ALA A 1 210 ? 15.433 -23.625 -11.023 1.00 35.20 1318 ALA A N 1
ATOM 1342 C CA . ALA A 1 210 ? 14.372 -24.661 -10.953 1.00 38.04 1318 ALA A CA 1
ATOM 1343 C C . ALA A 1 210 ? 15.012 -26.046 -10.785 1.00 40.72 1318 ALA A C 1
ATOM 1344 O O . ALA A 1 210 ? 14.520 -26.820 -9.941 1.00 43.55 1318 ALA A O 1
ATOM 1346 N N . VAL A 1 211 ? 16.071 -26.334 -11.554 1.00 42.96 1319 VAL A N 1
ATOM 1347 C CA . VAL A 1 211 ? 16.768 -27.658 -11.597 1.00 44.00 1319 VAL A CA 1
ATOM 1348 C C . VAL A 1 211 ? 18.213 -27.506 -11.105 1.00 43.95 1319 VAL A C 1
ATOM 1349 O O . VAL A 1 211 ? 18.632 -28.346 -10.298 1.00 47.45 1319 VAL A O 1
ATOM 1353 N N . ALA A 1 212 ? 18.943 -26.490 -11.574 1.00 43.97 1320 ALA A N 1
ATOM 1354 C CA . ALA A 1 212 ? 20.349 -26.209 -11.189 1.00 46.02 1320 ALA A CA 1
ATOM 1355 C C . ALA A 1 212 ? 20.433 -25.881 -9.691 1.00 45.35 1320 ALA A C 1
ATOM 1356 O O . ALA A 1 212 ? 19.519 -25.213 -9.178 1.00 45.21 1320 ALA A O 1
ATOM 1358 N N . ALA A 1 213 ? 21.511 -26.322 -9.031 1.00 48.09 1321 ALA A N 1
ATOM 1359 C CA . ALA A 1 213 ? 21.764 -26.174 -7.576 1.00 47.65 1321 ALA A CA 1
ATOM 1360 C C . ALA A 1 213 ? 22.813 -25.082 -7.348 1.00 45.96 1321 ALA A C 1
ATOM 1361 O O . ALA A 1 213 ? 23.958 -25.279 -7.787 1.00 48.29 1321 ALA A O 1
ATOM 1363 N N . LEU A 1 214 ? 22.433 -23.994 -6.668 1.00 45.69 1322 LEU A N 1
ATOM 1364 C CA . LEU A 1 214 ? 23.320 -22.851 -6.312 1.00 46.80 1322 LEU A CA 1
ATOM 1365 C C . LEU A 1 214 ? 24.404 -23.299 -5.326 1.00 46.55 1322 LEU A C 1
ATOM 1366 O O . LEU A 1 214 ? 25.468 -22.635 -5.280 1.00 46.52 1322 LEU A O 1
ATOM 1371 N N . GLY A 1 215 ? 24.138 -24.376 -4.579 1.00 45.62 1323 GLY A N 1
ATOM 1372 C CA . GLY A 1 215 ? 24.813 -24.698 -3.311 1.00 45.91 1323 GLY A CA 1
ATOM 1373 C C . GLY A 1 215 ? 24.234 -23.842 -2.200 1.00 46.22 1323 GLY A C 1
ATOM 1374 O O . GLY A 1 215 ? 23.022 -23.541 -2.266 1.00 46.09 1323 GLY A O 1
ATOM 1375 N N . ASP A 1 216 ? 25.064 -23.449 -1.230 1.00 44.90 1324 ASP A N 1
ATOM 1376 C CA . ASP A 1 216 ? 24.693 -22.485 -0.163 1.00 44.42 1324 ASP A CA 1
ATOM 1377 C C . ASP A 1 216 ? 24.072 -21.263 -0.835 1.00 43.46 1324 ASP A C 1
ATOM 1378 O O . ASP A 1 216 ? 24.784 -20.503 -1.485 1.00 45.93 1324 ASP A O 1
ATOM 1383 N N . PRO A 1 217 ? 22.738 -21.046 -0.733 1.00 43.48 1325 PRO A N 1
ATOM 1384 C CA . PRO A 1 217 ? 22.086 -19.925 -1.417 1.00 41.93 1325 PRO A CA 1
ATOM 1385 C C . PRO A 1 217 ? 22.572 -18.530 -0.993 1.00 40.44 1325 PRO A C 1
ATOM 1386 O O . PRO A 1 217 ? 22.684 -17.696 -1.858 1.00 41.70 1325 PRO A O 1
ATOM 1390 N N . ALA A 1 218 ? 22.841 -18.298 0.297 1.00 40.33 1326 ALA A N 1
ATOM 1391 C CA . ALA A 1 218 ? 23.279 -16.979 0.829 1.00 39.82 1326 ALA A CA 1
ATOM 1392 C C . ALA A 1 218 ? 24.640 -16.592 0.232 1.00 37.17 1326 ALA A C 1
ATOM 1393 O O . ALA A 1 218 ? 24.804 -15.425 -0.146 1.00 35.56 1326 ALA A O 1
ATOM 1395 N N . SER A 1 219 ? 25.580 -17.539 0.188 1.00 39.21 1327 SER A N 1
ATOM 1396 C CA . SER A 1 219 ? 26.927 -17.407 -0.432 1.00 37.96 1327 SER A CA 1
ATOM 1397 C C . SER A 1 219 ? 26.784 -17.116 -1.926 1.00 36.09 1327 SER A C 1
ATOM 1398 O O . SER A 1 219 ? 27.361 -16.110 -2.389 1.00 40.19 1327 SER A O 1
ATOM 1401 N N . ALA A 1 220 ? 26.043 -17.972 -2.634 1.00 32.84 1328 ALA A N 1
ATOM 1402 C CA . ALA A 1 220 ? 25.746 -17.854 -4.082 1.00 32.81 1328 ALA A CA 1
ATOM 1403 C C . ALA A 1 220 ? 25.202 -16.452 -4.386 1.00 33.34 1328 ALA A C 1
ATOM 1404 O O . ALA A 1 220 ? 25.823 -15.758 -5.214 1.00 33.91 1328 ALA A O 1
ATOM 1406 N N . LEU A 1 221 ? 24.111 -16.045 -3.720 1.00 32.05 1329 LEU A N 1
ATOM 1407 C CA . LEU A 1 221 ? 23.430 -14.738 -3.942 1.00 32.75 1329 LEU A CA 1
ATOM 1408 C C . LEU A 1 221 ? 24.380 -13.583 -3.608 1.00 33.63 1329 LEU A C 1
ATOM 1409 O O . LEU A 1 221 ? 24.458 -12.618 -4.408 1.00 32.78 1329 LEU A O 1
ATOM 1414 N N . SER A 1 222 ? 25.079 -13.675 -2.475 1.00 33.41 1330 SER A N 1
ATOM 1415 C CA . SER A 1 222 ? 26.108 -12.689 -2.049 1.00 34.99 1330 SER A CA 1
ATOM 1416 C C . SER A 1 222 ? 27.087 -12.432 -3.202 1.00 33.90 1330 SER A C 1
ATOM 1417 O O . SER A 1 222 ? 27.307 -11.260 -3.528 1.00 34.81 1330 SER A O 1
ATOM 1420 N N . ASN A 1 223 ? 27.639 -13.486 -3.808 1.00 32.93 1331 ASN A N 1
ATOM 1421 C CA . ASN A 1 223 ? 28.635 -13.356 -4.906 1.00 33.95 1331 ASN A CA 1
ATOM 1422 C C . ASN A 1 223 ? 27.948 -12.768 -6.143 1.00 33.98 1331 ASN A C 1
ATOM 1423 O O . ASN A 1 223 ? 28.581 -11.948 -6.820 1.00 33.35 1331 ASN A O 1
ATOM 1428 N N . MET A 1 224 ? 26.701 -13.165 -6.413 1.00 35.63 1332 MET A N 1
ATOM 1429 C CA . MET A 1 224 ? 25.897 -12.676 -7.564 1.00 36.88 1332 MET A CA 1
ATOM 1430 C C . MET A 1 224 ? 25.643 -11.168 -7.446 1.00 36.54 1332 MET A C 1
ATOM 1431 O O . MET A 1 224 ? 25.671 -10.500 -8.489 1.00 37.89 1332 MET A O 1
ATOM 1436 N N . VAL A 1 225 ? 25.398 -10.661 -6.231 1.00 36.27 1333 VAL A N 1
ATOM 1437 C CA . VAL A 1 225 ? 25.151 -9.213 -5.945 1.00 35.64 1333 VAL A CA 1
ATOM 1438 C C . VAL A 1 225 ? 26.436 -8.427 -6.231 1.00 35.69 1333 VAL A C 1
ATOM 1439 O O . VAL A 1 225 ? 26.362 -7.431 -6.974 1.00 37.06 1333 VAL A O 1
ATOM 1443 N N . ALA A 1 226 ? 27.573 -8.852 -5.678 1.00 36.18 1334 ALA A N 1
ATOM 1444 C CA . ALA A 1 226 ? 28.887 -8.179 -5.847 1.00 36.13 1334 ALA A CA 1
ATOM 1445 C C . ALA A 1 226 ? 29.208 -8.031 -7.342 1.00 34.98 1334 ALA A C 1
ATOM 1446 O O . ALA A 1 226 ? 29.808 -7.007 -7.715 1.00 35.15 1334 ALA A O 1
ATOM 1448 N N . ALA A 1 227 ? 28.783 -9.001 -8.160 1.00 34.46 1335 ALA A N 1
ATOM 1449 C CA . ALA A 1 227 ? 28.961 -9.033 -9.632 1.00 34.96 1335 ALA A CA 1
ATOM 1450 C C . ALA A 1 227 ? 28.084 -7.977 -10.325 1.00 35.72 1335 ALA A C 1
ATOM 1451 O O . ALA A 1 227 ? 28.370 -7.672 -11.498 1.00 35.90 1335 ALA A O 1
ATOM 1453 N N . LEU A 1 228 ? 27.049 -7.461 -9.649 1.00 35.28 1336 LEU A N 1
ATOM 1454 C CA . LEU A 1 228 ? 26.156 -6.402 -10.192 1.00 35.84 1336 LEU A CA 1
ATOM 1455 C C . LEU A 1 228 ? 26.729 -5.019 -9.869 1.00 37.08 1336 LEU A C 1
ATOM 1456 O O . LEU A 1 228 ? 27.297 -4.855 -8.773 1.00 36.26 1336 LEU A O 1
ATOM 1461 N N . ARG A 1 229 ? 26.585 -4.068 -10.798 1.00 36.52 1337 ARG A N 1
ATOM 1462 C CA . ARG A 1 229 ? 26.752 -2.619 -10.510 1.00 38.67 1337 ARG A CA 1
ATOM 1463 C C . ARG A 1 229 ? 25.636 -2.223 -9.537 1.00 38.80 1337 ARG A C 1
ATOM 1464 O O . ARG A 1 229 ? 24.630 -2.958 -9.459 1.00 38.90 1337 ARG A O 1
ATOM 1472 N N . GLU A 1 230 ? 25.798 -1.119 -8.812 1.00 39.27 1338 GLU A N 1
ATOM 1473 C CA . GLU A 1 230 ? 24.693 -0.537 -8.010 1.00 40.90 1338 GLU A CA 1
ATOM 1474 C C . GLU A 1 230 ? 23.529 -0.248 -8.967 1.00 38.61 1338 GLU A C 1
ATOM 1475 O O . GLU A 1 230 ? 23.789 0.209 -10.099 1.00 37.48 1338 GLU A O 1
ATOM 1481 N N . GLY A 1 231 ? 22.301 -0.578 -8.560 1.00 36.70 1339 GLY A N 1
ATOM 1482 C CA . GLY A 1 231 ? 21.086 -0.380 -9.375 1.00 34.27 1339 GLY A CA 1
ATOM 1483 C C . GLY A 1 231 ? 20.942 -1.436 -10.457 1.00 33.27 1339 GLY A C 1
ATOM 1484 O O . GLY A 1 231 ? 19.956 -1.370 -11.213 1.00 34.75 1339 GLY A O 1
ATOM 1485 N N . GLY A 1 232 ? 21.877 -2.385 -10.536 1.00 31.45 1340 GLY A N 1
ATOM 1486 C CA . GLY A 1 232 ? 21.757 -3.577 -11.395 1.00 29.76 1340 GLY A CA 1
ATOM 1487 C C . GLY A 1 232 ? 20.693 -4.522 -10.864 1.00 28.53 1340 GLY A C 1
ATOM 1488 O O . GLY A 1 232 ? 20.379 -4.446 -9.663 1.00 28.34 1340 GLY A O 1
ATOM 1489 N N . PHE A 1 233 ? 20.168 -5.396 -11.723 1.00 26.84 1341 PHE A N 1
ATOM 1490 C CA . PHE A 1 233 ? 19.009 -6.271 -11.426 1.00 26.09 1341 PHE A CA 1
ATOM 1491 C C . PHE A 1 233 ? 19.465 -7.725 -11.313 1.00 26.65 1341 PHE A C 1
ATOM 1492 O O . PHE A 1 233 ? 20.372 -8.152 -12.054 1.00 26.34 1341 PHE A O 1
ATOM 1500 N N . LEU A 1 234 ? 18.825 -8.462 -10.407 1.00 26.65 1342 LEU A N 1
ATOM 1501 C CA . LEU A 1 234 ? 18.868 -9.941 -10.359 1.00 27.90 1342 LEU A CA 1
ATOM 1502 C C . LEU A 1 234 ? 17.489 -10.480 -10.746 1.00 27.73 1342 LEU A C 1
ATOM 1503 O O . LEU A 1 234 ? 16.479 -10.006 -10.170 1.00 28.10 1342 LEU A O 1
ATOM 1508 N N . LEU A 1 235 ? 17.455 -11.410 -11.702 1.00 28.31 1343 LEU A N 1
ATOM 1509 C CA . LEU A 1 235 ? 16.237 -12.146 -12.127 1.00 28.88 1343 LEU A CA 1
ATOM 1510 C C . LEU A 1 235 ? 16.453 -13.632 -11.838 1.00 29.96 1343 LEU A C 1
ATOM 1511 O O . LEU A 1 235 ? 17.281 -14.264 -12.509 1.00 29.66 1343 LEU A O 1
ATOM 1516 N N . LEU A 1 236 ? 15.746 -14.155 -10.844 1.00 30.41 1344 LEU A N 1
ATOM 1517 C CA . LEU A 1 236 ? 15.878 -15.552 -10.370 1.00 31.15 1344 LEU A CA 1
ATOM 1518 C C . LEU A 1 236 ? 14.564 -16.271 -10.692 1.00 29.31 1344 LEU A C 1
ATOM 1519 O O . LEU A 1 236 ? 13.502 -15.723 -10.366 1.00 28.77 1344 LEU A O 1
ATOM 1524 N N . HIS A 1 237 ? 14.640 -17.407 -11.388 1.00 27.69 1345 HIS A N 1
ATOM 1525 C CA . HIS A 1 237 ? 13.509 -18.343 -11.592 1.00 27.41 1345 HIS A CA 1
ATOM 1526 C C . HIS A 1 237 ? 13.724 -19.565 -10.693 1.00 28.33 1345 HIS A C 1
ATOM 1527 O O . HIS A 1 237 ? 14.834 -20.111 -10.690 1.00 27.65 1345 HIS A O 1
ATOM 1534 N N . THR A 1 238 ? 12.701 -19.969 -9.944 1.00 30.38 1346 THR A N 1
ATOM 1535 C CA . THR A 1 238 ? 12.807 -21.094 -8.980 1.00 31.89 1346 THR A CA 1
ATOM 1536 C C . THR A 1 238 ? 11.417 -21.641 -8.645 1.00 32.51 1346 THR A C 1
ATOM 1537 O O . THR A 1 238 ? 10.400 -21.015 -9.039 1.00 33.82 1346 THR A O 1
ATOM 1541 N N . LEU A 1 239 ? 11.400 -22.770 -7.936 1.00 31.60 1347 LEU A N 1
ATOM 1542 C CA . LEU A 1 239 ? 10.182 -23.450 -7.440 1.00 31.10 1347 LEU A CA 1
ATOM 1543 C C . LEU A 1 239 ? 10.061 -23.151 -5.950 1.00 30.34 1347 LEU A C 1
ATOM 1544 O O . LEU A 1 239 ? 11.094 -23.140 -5.261 1.00 31.57 1347 LEU A O 1
ATOM 1549 N N . LEU A 1 240 ? 8.842 -22.888 -5.493 1.00 29.90 1348 LEU A N 1
ATOM 1550 C CA . LEU A 1 240 ? 8.548 -22.543 -4.087 1.00 31.56 1348 LEU A CA 1
ATOM 1551 C C . LEU A 1 240 ? 8.126 -23.810 -3.346 1.00 33.43 1348 LEU A C 1
ATOM 1552 O O . LEU A 1 240 ? 7.193 -24.487 -3.820 1.00 33.56 1348 LEU A O 1
ATOM 1557 N N . ARG A 1 241 ? 8.796 -24.117 -2.234 1.00 38.31 1349 ARG A N 1
ATOM 1558 C CA . ARG A 1 241 ? 8.298 -25.106 -1.243 1.00 41.89 1349 ARG A CA 1
ATOM 1559 C C . ARG A 1 241 ? 7.007 -24.533 -0.643 1.00 40.47 1349 ARG A C 1
ATOM 1560 O O . ARG A 1 241 ? 6.924 -23.296 -0.504 1.00 37.52 1349 ARG A O 1
ATOM 1568 N N . GLY A 1 242 ? 6.033 -25.397 -0.337 1.00 41.49 1350 GLY A N 1
ATOM 1569 C CA . GLY A 1 242 ? 4.682 -25.001 0.113 1.00 40.09 1350 GLY A CA 1
ATOM 1570 C C . GLY A 1 242 ? 3.710 -24.869 -1.051 1.00 39.38 1350 GLY A C 1
ATOM 1571 O O . GLY A 1 242 ? 2.530 -24.581 -0.796 1.00 39.73 1350 GLY A O 1
ATOM 1572 N N . HIS A 1 243 ? 4.186 -25.058 -2.288 1.00 38.69 1351 HIS A N 1
ATOM 1573 C CA . HIS A 1 243 ? 3.360 -25.066 -3.526 1.00 36.78 1351 HIS A CA 1
ATOM 1574 C C . HIS A 1 243 ? 3.506 -26.424 -4.203 1.00 37.28 1351 HIS A C 1
ATOM 1575 O O . HIS A 1 243 ? 4.525 -27.094 -4.042 1.00 38.55 1351 HIS A O 1
ATOM 1582 N N . PRO A 1 244 ? 2.498 -26.879 -4.979 1.00 38.78 1352 PRO A N 1
ATOM 1583 C CA . PRO A 1 244 ? 2.489 -28.248 -5.493 1.00 39.58 1352 PRO A CA 1
ATOM 1584 C C . PRO A 1 244 ? 3.794 -28.659 -6.188 1.00 40.75 1352 PRO A C 1
ATOM 1585 O O . PRO A 1 244 ? 4.330 -29.691 -5.836 1.00 42.97 1352 PRO A O 1
ATOM 1589 N N . LEU A 1 245 ? 4.275 -27.857 -7.144 1.00 38.50 1353 LEU A N 1
ATOM 1590 C CA . LEU A 1 245 ? 5.411 -28.253 -8.019 1.00 38.28 1353 LEU A CA 1
ATOM 1591 C C . LEU A 1 245 ? 6.686 -28.444 -7.187 1.00 36.88 1353 LEU A C 1
ATOM 1592 O O . LEU A 1 245 ? 7.399 -29.440 -7.426 1.00 37.78 1353 LEU A O 1
ATOM 1597 N N . GLY A 1 246 ? 6.988 -27.510 -6.285 1.00 34.63 1354 GLY A N 1
ATOM 1598 C CA . GLY A 1 246 ? 8.193 -27.573 -5.439 1.00 36.43 1354 GLY A CA 1
ATOM 1599 C C . GLY A 1 246 ? 8.166 -28.792 -4.531 1.00 36.44 1354 GLY A C 1
ATOM 1600 O O . GLY A 1 246 ? 9.187 -29.495 -4.459 1.00 34.03 1354 GLY A O 1
ATOM 1601 N N . ASP A 1 247 ? 7.027 -29.028 -3.874 1.00 38.40 1355 ASP A N 1
ATOM 1602 C CA . ASP A 1 247 ? 6.805 -30.150 -2.922 1.00 41.52 1355 ASP A CA 1
ATOM 1603 C C . ASP A 1 247 ? 6.942 -31.482 -3.663 1.00 43.30 1355 ASP A C 1
ATOM 1604 O O . ASP A 1 247 ? 7.491 -32.427 -3.069 1.00 48.21 1355 ASP A O 1
ATOM 1609 N N . ILE A 1 248 ? 6.469 -31.544 -4.909 1.00 45.47 1356 ILE A N 1
ATOM 1610 C CA . ILE A 1 248 ? 6.589 -32.741 -5.791 1.00 46.18 1356 ILE A CA 1
ATOM 1611 C C . ILE A 1 248 ? 8.077 -33.013 -6.039 1.00 50.79 1356 ILE A C 1
ATOM 1612 O O . ILE A 1 248 ? 8.531 -34.132 -5.723 1.00 52.31 1356 ILE A O 1
ATOM 1617 N N . VAL A 1 249 ? 8.803 -32.021 -6.566 1.00 54.26 1357 VAL A N 1
ATOM 1618 C CA . VAL A 1 249 ? 10.257 -32.124 -6.900 1.00 56.34 1357 VAL A CA 1
ATOM 1619 C C . VAL A 1 249 ? 11.050 -32.358 -5.605 1.00 59.11 1357 VAL A C 1
ATOM 1620 O O . VAL A 1 249 ? 12.014 -33.147 -5.649 1.00 58.26 1357 VAL A O 1
ATOM 1624 N N . ALA A 1 250 ? 10.659 -31.708 -4.502 1.00 62.08 1358 ALA A N 1
ATOM 1625 C CA . ALA A 1 250 ? 11.284 -31.854 -3.164 1.00 66.94 1358 ALA A CA 1
ATOM 1626 C C . ALA A 1 250 ? 11.188 -33.315 -2.706 1.00 68.54 1358 ALA A C 1
ATOM 1627 O O . ALA A 1 250 ? 12.228 -33.885 -2.317 1.00 62.80 1358 ALA A O 1
ATOM 1629 N N . PHE A 1 251 ? 9.984 -33.895 -2.769 1.00 72.69 1359 PHE A N 1
ATOM 1630 C CA . PHE A 1 251 ? 9.701 -35.301 -2.381 1.00 76.98 1359 PHE A CA 1
ATOM 1631 C C . PHE A 1 251 ? 10.503 -36.263 -3.265 1.00 78.48 1359 PHE A C 1
ATOM 1632 O O . PHE A 1 251 ? 10.995 -37.281 -2.739 1.00 81.47 1359 PHE A O 1
ATOM 1640 N N . LEU A 1 252 ? 10.626 -35.953 -4.560 1.00 79.01 1360 LEU A N 1
ATOM 1641 C CA . LEU A 1 252 ? 11.244 -36.845 -5.580 1.00 78.95 1360 LEU A CA 1
ATOM 1642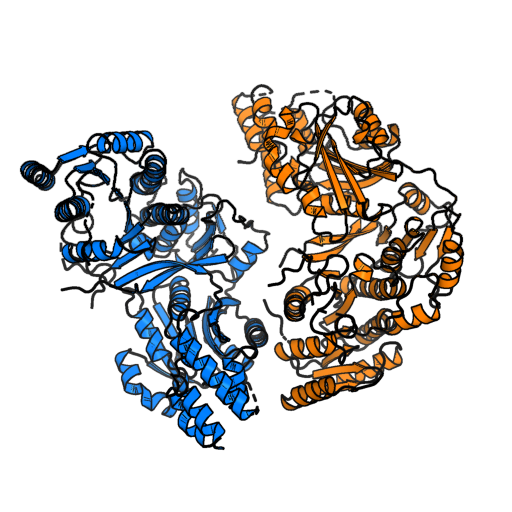 C C . LEU A 1 252 ? 12.752 -36.969 -5.330 1.00 79.08 1360 LEU A C 1
ATOM 1643 O O . LEU A 1 252 ? 13.275 -38.087 -5.475 1.00 80.60 1360 LEU A O 1
ATOM 1648 N N . THR A 1 253 ? 13.422 -35.871 -4.970 1.00 82.89 1361 THR A N 1
ATOM 1649 C CA . THR A 1 253 ? 14.885 -35.825 -4.698 1.00 86.76 1361 THR A CA 1
ATOM 1650 C C . THR A 1 253 ? 15.129 -36.011 -3.192 1.00 90.09 1361 THR A C 1
ATOM 1651 O O . THR A 1 253 ? 15.655 -35.074 -2.559 1.00 92.55 1361 THR A O 1
ATOM 1655 N N . SER A 1 254 ? 14.758 -37.176 -2.648 1.00 90.52 1362 SER A N 1
ATOM 1656 C CA . SER A 1 254 ? 15.019 -37.590 -1.241 1.00 90.49 1362 SER A CA 1
ATOM 1657 C C . SER A 1 254 ? 14.892 -39.114 -1.107 1.00 88.42 1362 SER A C 1
ATOM 1658 O O . SER A 1 254 ? 15.915 -39.796 -1.325 1.00 81.20 1362 SER A O 1
ATOM 1661 N N . GLN A 1 261 ? 19.898 -25.448 1.378 1.00 72.10 1369 GLN A N 1
ATOM 1662 C CA . GLN A 1 261 ? 20.150 -25.900 -0.020 1.00 69.91 1369 GLN A CA 1
ATOM 1663 C C . GLN A 1 261 ? 18.970 -26.746 -0.510 1.00 67.36 1369 GLN A C 1
ATOM 1664 O O . GLN A 1 261 ? 18.465 -27.564 0.285 1.00 68.20 1369 GLN A O 1
ATOM 1670 N N . GLY A 1 262 ? 18.568 -26.556 -1.773 1.00 61.51 1370 GLY A N 1
ATOM 1671 C CA . GLY A 1 262 ? 17.441 -27.259 -2.412 1.00 56.57 1370 GLY A CA 1
ATOM 1672 C C . GLY A 1 262 ? 16.293 -26.312 -2.724 1.00 52.67 1370 GLY A C 1
ATOM 1673 O O . GLY A 1 262 ? 16.552 -25.219 -3.267 1.00 52.52 1370 GLY A O 1
ATOM 1674 N N . ILE A 1 263 ? 15.068 -26.730 -2.404 1.00 47.33 1371 ILE A N 1
ATOM 1675 C CA . ILE A 1 263 ? 13.798 -26.011 -2.717 1.00 43.65 1371 ILE A CA 1
ATOM 1676 C C . ILE A 1 263 ? 13.367 -25.239 -1.471 1.00 40.89 1371 ILE A C 1
ATOM 1677 O O . ILE A 1 263 ? 13.080 -25.896 -0.452 1.00 40.14 1371 ILE A O 1
ATOM 1682 N N . LEU A 1 264 ? 13.318 -23.907 -1.563 1.00 37.45 1372 LEU A N 1
ATOM 1683 C CA . LEU A 1 264 ? 13.045 -22.991 -0.421 1.00 36.04 1372 LEU A CA 1
ATOM 1684 C C . LEU A 1 264 ? 11.621 -22.438 -0.513 1.00 33.13 1372 LEU A C 1
ATOM 1685 O O . LEU A 1 264 ? 11.064 -22.347 -1.623 1.00 32.78 1372 LEU A O 1
ATOM 1690 N N . SER A 1 265 ? 11.061 -22.061 0.630 1.00 31.54 1373 SER A N 1
ATOM 1691 C CA . SER A 1 265 ? 9.795 -21.291 0.716 1.00 31.91 1373 SER A CA 1
ATOM 1692 C C . SER A 1 265 ? 10.027 -19.886 0.134 1.00 30.30 1373 SER A C 1
ATOM 1693 O O . SER A 1 265 ? 11.196 -19.481 -0.006 1.00 30.13 1373 SER A O 1
ATOM 1696 N N . GLN A 1 266 ? 8.953 -19.176 -0.207 1.00 30.02 1374 GLN A N 1
ATOM 1697 C CA . GLN A 1 266 ? 9.007 -17.766 -0.669 1.00 29.72 1374 GLN A CA 1
ATOM 1698 C C . GLN A 1 266 ? 9.683 -16.918 0.416 1.00 29.94 1374 GLN A C 1
ATOM 1699 O O . GLN A 1 266 ? 10.637 -16.180 0.099 1.00 29.36 1374 GLN A O 1
ATOM 1705 N N . ASP A 1 267 ? 9.218 -17.065 1.658 1.00 30.92 1375 ASP A N 1
ATOM 1706 C CA . ASP A 1 267 ? 9.711 -16.347 2.864 1.00 31.14 1375 ASP A CA 1
ATOM 1707 C C . ASP A 1 267 ? 11.235 -16.486 2.985 1.00 28.33 1375 ASP A C 1
ATOM 1708 O O . ASP A 1 267 ? 11.883 -15.462 3.270 1.00 25.93 1375 ASP A O 1
ATOM 1713 N N . ALA A 1 268 ? 11.780 -17.691 2.771 1.00 27.66 1376 ALA A N 1
ATOM 1714 C CA . ALA A 1 268 ? 13.233 -17.995 2.848 1.00 27.92 1376 ALA A CA 1
ATOM 1715 C C . ALA A 1 268 ? 13.994 -17.203 1.780 1.00 28.12 1376 ALA A C 1
ATOM 1716 O O . ALA A 1 268 ? 14.994 -16.544 2.128 1.00 28.49 1376 ALA A O 1
ATOM 1718 N N . TRP A 1 269 ? 13.523 -17.265 0.532 1.00 28.06 1377 TRP A N 1
ATOM 1719 C CA . TRP A 1 269 ? 14.061 -16.490 -0.616 1.00 27.40 1377 TRP A CA 1
ATOM 1720 C C . TRP A 1 269 ? 14.036 -14.990 -0.303 1.00 27.63 1377 TRP A C 1
ATOM 1721 O O . TRP A 1 269 ? 15.057 -14.306 -0.563 1.00 26.70 1377 TRP A O 1
ATOM 1732 N N . GLU A 1 270 ? 12.903 -14.493 0.199 1.00 27.07 1378 GLU A N 1
ATOM 1733 C CA . GLU A 1 270 ? 12.699 -13.043 0.451 1.00 26.85 1378 GLU A CA 1
ATOM 1734 C C . GLU A 1 270 ? 13.561 -12.627 1.643 1.00 24.96 1378 GLU A C 1
ATOM 1735 O O . GLU A 1 270 ? 14.083 -11.511 1.612 1.00 23.93 1378 GLU A O 1
ATOM 1741 N N . SER A 1 271 ? 13.736 -13.506 2.638 1.00 25.13 1379 SER A N 1
ATOM 1742 C CA . SER A 1 271 ? 14.700 -13.309 3.753 1.00 24.09 1379 SER A CA 1
ATOM 1743 C C . SER A 1 271 ? 16.120 -13.229 3.172 1.00 24.60 1379 SER A C 1
ATOM 1744 O O . SER A 1 271 ? 16.850 -12.293 3.532 1.00 25.06 1379 SER A O 1
ATOM 1747 N N . LEU A 1 272 ? 16.476 -14.150 2.267 1.00 24.66 1380 LEU A N 1
ATOM 1748 C CA . LEU A 1 272 ? 17.820 -14.218 1.633 1.00 25.23 1380 LEU A CA 1
ATOM 1749 C C . LEU A 1 272 ? 18.108 -12.921 0.862 1.00 24.78 1380 LEU A C 1
ATOM 1750 O O . LEU A 1 272 ? 19.226 -12.387 1.021 1.00 24.20 1380 LEU A O 1
ATOM 1755 N N . PHE A 1 273 ? 17.142 -12.395 0.102 1.00 25.10 1381 PHE A N 1
ATOM 1756 C CA . PHE A 1 273 ? 17.295 -11.123 -0.667 1.00 25.33 1381 PHE A CA 1
ATOM 1757 C C . PHE A 1 273 ? 17.663 -9.963 0.276 1.00 25.61 1381 PHE A C 1
ATOM 1758 O O . PHE A 1 273 ? 18.676 -9.263 -0.001 1.00 24.95 1381 PHE A O 1
ATOM 1766 N N . SER A 1 274 ? 16.900 -9.762 1.358 1.00 26.44 1382 SER A N 1
ATOM 1767 C CA . SER A 1 274 ? 17.192 -8.756 2.421 1.00 26.02 1382 SER A CA 1
ATOM 1768 C C . SER A 1 274 ? 18.592 -9.006 2.997 1.00 25.22 1382 SER A C 1
ATOM 1769 O O . SER A 1 274 ? 19.325 -8.033 3.183 1.00 26.13 1382 SER A O 1
ATOM 1772 N N . ARG A 1 275 ? 18.946 -10.267 3.267 1.00 25.80 1383 ARG A N 1
ATOM 1773 C CA . ARG A 1 275 ? 20.249 -10.653 3.877 1.00 25.70 1383 ARG A CA 1
ATOM 1774 C C . ARG A 1 275 ? 21.396 -10.103 3.025 1.00 26.01 1383 ARG A C 1
ATOM 1775 O O . ARG A 1 275 ? 22.331 -9.543 3.622 1.00 26.57 1383 ARG A O 1
ATOM 1783 N N . VAL A 1 276 ? 21.316 -10.249 1.697 1.00 27.48 1384 VAL A N 1
ATOM 1784 C CA . VAL A 1 276 ? 22.377 -9.816 0.729 1.00 27.99 1384 VAL A CA 1
ATOM 1785 C C . VAL A 1 276 ? 22.085 -8.407 0.189 1.00 28.22 1384 VAL A C 1
ATOM 1786 O O . VAL A 1 276 ? 22.784 -7.991 -0.754 1.00 30.01 1384 VAL A O 1
ATOM 1790 N N . SER A 1 277 ? 21.108 -7.696 0.760 1.00 30.22 1385 SER A N 1
ATOM 1791 C CA . SER A 1 277 ? 20.830 -6.252 0.522 1.00 31.38 1385 SER A CA 1
ATOM 1792 C C . SER A 1 277 ? 20.187 -6.038 -0.851 1.00 33.51 1385 SER A C 1
ATOM 1793 O O . SER A 1 277 ? 20.407 -4.956 -1.418 1.00 36.04 1385 SER A O 1
ATOM 1796 N N . LEU A 1 278 ? 19.435 -7.018 -1.362 1.00 32.01 1386 LEU A N 1
ATOM 1797 C CA . LEU A 1 278 ? 18.619 -6.878 -2.596 1.00 32.82 1386 LEU A CA 1
ATOM 1798 C C . LEU A 1 278 ? 17.234 -6.334 -2.231 1.00 34.27 1386 LEU A C 1
ATOM 1799 O O . LEU A 1 278 ? 16.711 -6.701 -1.150 1.00 33.40 1386 LEU A O 1
ATOM 1804 N N . ARG A 1 279 ? 16.643 -5.520 -3.111 1.00 34.01 1387 ARG A N 1
ATOM 1805 C CA . ARG A 1 279 ? 15.224 -5.094 -2.987 1.00 34.03 1387 ARG A CA 1
ATOM 1806 C C . ARG A 1 279 ? 14.402 -5.814 -4.051 1.00 31.41 1387 ARG A C 1
ATOM 1807 O O . ARG A 1 279 ? 14.735 -5.703 -5.247 1.00 32.26 1387 ARG A O 1
ATOM 1815 N N . LEU A 1 280 ? 13.374 -6.537 -3.612 1.00 29.11 1388 LEU A N 1
ATOM 1816 C CA . LEU A 1 280 ? 12.394 -7.191 -4.507 1.00 28.48 1388 LEU A CA 1
ATOM 1817 C C . LEU A 1 280 ? 11.542 -6.095 -5.154 1.00 28.51 1388 LEU A C 1
ATOM 1818 O O . LEU A 1 280 ? 10.871 -5.354 -4.406 1.00 26.91 1388 LEU A O 1
ATOM 1823 N N . VAL A 1 281 ? 11.588 -5.983 -6.485 1.00 26.61 1389 VAL A N 1
ATOM 1824 C CA . VAL A 1 281 ? 10.855 -4.927 -7.245 1.00 25.48 1389 VAL A CA 1
ATOM 1825 C C . VAL A 1 281 ? 9.841 -5.552 -8.209 1.00 24.28 1389 VAL A C 1
ATOM 1826 O O . VAL A 1 281 ? 9.038 -4.788 -8.753 1.00 23.97 1389 VAL A O 1
ATOM 1830 N N . GLY A 1 282 ? 9.868 -6.875 -8.402 1.00 23.26 1390 GLY A N 1
ATOM 1831 C CA . GLY A 1 282 ? 8.899 -7.601 -9.242 1.00 23.86 1390 GLY A CA 1
ATOM 1832 C C . GLY A 1 282 ? 8.759 -9.054 -8.832 1.00 23.51 1390 GLY A C 1
ATOM 1833 O O . GLY A 1 282 ? 9.769 -9.671 -8.429 1.00 22.53 1390 GLY A O 1
ATOM 1834 N N . LEU A 1 283 ? 7.542 -9.589 -8.919 1.00 23.95 1391 LEU A N 1
ATOM 1835 C CA . LEU A 1 283 ? 7.229 -10.971 -8.471 1.00 24.65 1391 LEU A CA 1
ATOM 1836 C C . LEU A 1 283 ? 6.136 -11.555 -9.365 1.00 24.01 1391 LEU A C 1
ATOM 1837 O O . LEU A 1 283 ? 5.034 -10.970 -9.403 1.00 24.73 1391 LEU A O 1
ATOM 1842 N N . LYS A 1 284 ? 6.451 -12.657 -10.041 1.00 23.07 1392 LYS A N 1
ATOM 1843 C CA . LYS A 1 284 ? 5.528 -13.413 -10.923 1.00 24.01 1392 LYS A CA 1
ATOM 1844 C C . LYS A 1 284 ? 5.412 -14.843 -10.381 1.00 24.42 1392 LYS A C 1
ATOM 1845 O O . LYS A 1 284 ? 6.419 -15.554 -10.360 1.00 23.80 1392 LYS A O 1
ATOM 1851 N N . LYS A 1 285 ? 4.226 -15.234 -9.933 1.00 25.88 1393 LYS A N 1
ATOM 1852 C CA . LYS A 1 285 ? 3.976 -16.581 -9.367 1.00 27.25 1393 LYS A CA 1
ATOM 1853 C C . LYS A 1 285 ? 2.970 -17.312 -10.257 1.00 25.86 1393 LYS A C 1
ATOM 1854 O O . LYS A 1 285 ? 1.857 -16.803 -10.450 1.00 24.16 1393 LYS A O 1
ATOM 1860 N N . SER A 1 286 ? 3.376 -18.462 -10.784 1.00 27.16 1394 SER A N 1
ATOM 1861 C CA . SER A 1 286 ? 2.481 -19.423 -11.477 1.00 28.69 1394 SER A CA 1
ATOM 1862 C C . SER A 1 286 ? 1.493 -20.002 -10.457 1.00 29.64 1394 SER A C 1
ATOM 1863 O O . SER A 1 286 ? 1.725 -19.840 -9.226 1.00 29.40 1394 SER A O 1
ATOM 1866 N N . PHE A 1 287 ? 0.439 -20.653 -10.948 1.00 29.22 1395 PHE A N 1
ATOM 1867 C CA . PHE A 1 287 ? -0.632 -21.262 -10.116 1.00 31.39 1395 PHE A CA 1
ATOM 1868 C C . PHE A 1 287 ? -0.074 -22.477 -9.367 1.00 31.88 1395 PHE A C 1
ATOM 1869 O O . PHE A 1 287 ? -0.749 -22.915 -8.429 1.00 35.41 1395 PHE A O 1
ATOM 1877 N N . TYR A 1 288 ? 1.108 -22.981 -9.746 1.00 31.93 1396 TYR A N 1
ATOM 1878 C CA . TYR A 1 288 ? 1.744 -24.178 -9.132 1.00 34.18 1396 TYR A CA 1
ATOM 1879 C C . TYR A 1 288 ? 3.047 -23.811 -8.401 1.00 33.76 1396 TYR A C 1
ATOM 1880 O O . TYR A 1 288 ? 3.786 -24.740 -8.026 1.00 35.57 1396 TYR A O 1
ATOM 1889 N N . GLY A 1 289 ? 3.322 -22.519 -8.204 1.00 32.32 1397 GLY A N 1
ATOM 1890 C CA . GLY A 1 289 ? 4.417 -22.028 -7.347 1.00 33.12 1397 GLY A CA 1
ATOM 1891 C C . GLY A 1 289 ? 5.785 -22.078 -8.011 1.00 33.26 1397 GLY A C 1
ATOM 1892 O O . GLY A 1 289 ? 6.790 -22.135 -7.278 1.00 37.43 1397 GLY A O 1
ATOM 1893 N N . SER A 1 290 ? 5.857 -22.051 -9.341 1.00 30.29 1398 SER A N 1
ATOM 1894 C CA . SER A 1 290 ? 7.077 -21.595 -10.053 1.00 28.53 1398 SER A CA 1
ATOM 1895 C C . SER A 1 290 ? 7.079 -20.064 -9.955 1.00 27.79 1398 SER A C 1
ATOM 1896 O O . SER A 1 290 ? 5.982 -19.461 -9.988 1.00 27.74 1398 SER A O 1
ATOM 1899 N N . THR A 1 291 ? 8.242 -19.454 -9.745 1.00 26.25 1399 THR A N 1
ATOM 1900 C CA . THR A 1 291 ? 8.335 -18.009 -9.434 1.00 26.44 1399 THR A CA 1
ATOM 1901 C C . THR A 1 291 ? 9.497 -17.388 -10.208 1.00 26.42 1399 THR A C 1
ATOM 1902 O O . THR A 1 291 ? 10.579 -18.016 -10.266 1.00 25.76 1399 THR A O 1
ATOM 1906 N N . LEU A 1 292 ? 9.249 -16.202 -10.774 1.00 25.53 1400 LEU A N 1
ATOM 1907 C CA . LEU A 1 292 ? 10.280 -15.208 -11.164 1.00 24.21 1400 LEU A CA 1
ATOM 1908 C C . LEU A 1 292 ? 10.344 -14.144 -10.064 1.00 23.85 1400 LEU A C 1
ATOM 1909 O O . LEU A 1 292 ? 9.303 -13.513 -9.799 1.00 24.25 1400 LEU A O 1
ATOM 1914 N N . PHE A 1 293 ? 11.507 -13.989 -9.425 1.00 23.38 1401 PHE A N 1
ATOM 1915 C CA . PHE A 1 293 ? 11.848 -12.858 -8.528 1.00 23.55 1401 PHE A CA 1
ATOM 1916 C C . PHE A 1 293 ? 12.672 -11.833 -9.318 1.00 24.31 1401 PHE A C 1
ATOM 1917 O O . PHE A 1 293 ? 13.745 -12.220 -9.810 1.00 24.77 1401 PHE A O 1
ATOM 1925 N N . LEU A 1 294 ? 12.208 -10.583 -9.436 1.00 24.67 1402 LEU A N 1
ATOM 1926 C CA . LEU A 1 294 ? 13.014 -9.462 -9.996 1.00 25.21 1402 LEU A CA 1
ATOM 1927 C C . LEU A 1 294 ? 13.521 -8.608 -8.834 1.00 25.42 1402 LEU A C 1
ATOM 1928 O O . LEU A 1 294 ? 12.698 -7.974 -8.177 1.00 23.38 1402 LEU A O 1
ATOM 1933 N N . CYS A 1 295 ? 14.831 -8.618 -8.593 1.00 27.30 1403 CYS A N 1
ATOM 1934 C CA . CYS A 1 295 ? 15.473 -7.866 -7.489 1.00 29.03 1403 CYS A CA 1
ATOM 1935 C C . CYS A 1 295 ? 16.473 -6.878 -8.073 1.00 28.37 1403 CYS A C 1
ATOM 1936 O O . CYS A 1 295 ? 16.873 -7.042 -9.237 1.00 26.47 1403 CYS A O 1
ATOM 1939 N N . ARG A 1 296 ? 16.851 -5.907 -7.252 1.00 28.48 1404 ARG A N 1
ATOM 1940 C CA . ARG A 1 296 ? 17.723 -4.776 -7.628 1.00 29.95 1404 ARG A CA 1
ATOM 1941 C C . ARG A 1 296 ? 18.691 -4.508 -6.478 1.00 30.71 1404 ARG A C 1
ATOM 1942 O O . ARG A 1 296 ? 18.242 -4.428 -5.324 1.00 29.74 1404 ARG A O 1
ATOM 1950 N N . ARG A 1 297 ? 19.971 -4.373 -6.796 1.00 33.20 1405 ARG A N 1
ATOM 1951 C CA . ARG A 1 297 ? 20.990 -3.902 -5.830 1.00 37.33 1405 ARG A CA 1
ATOM 1952 C C . ARG A 1 297 ? 20.741 -2.416 -5.584 1.00 39.06 1405 ARG A C 1
ATOM 1953 O O . ARG A 1 297 ? 20.655 -1.641 -6.534 1.00 37.31 1405 ARG A O 1
ATOM 1961 N N . PRO A 1 298 ? 20.568 -1.969 -4.319 1.00 42.91 1406 PRO A N 1
ATOM 1962 C CA . PRO A 1 298 ? 20.295 -0.560 -4.037 1.00 45.13 1406 PRO A CA 1
ATOM 1963 C C . PRO A 1 298 ? 21.449 0.363 -4.462 1.00 48.18 1406 PRO A C 1
ATOM 1964 O O . PRO A 1 298 ? 22.576 -0.096 -4.603 1.00 45.81 1406 PRO A O 1
ATOM 1968 N N . THR A 1 299 ? 21.120 1.633 -4.699 1.00 53.04 1407 THR A N 1
ATOM 1969 C CA . THR A 1 299 ? 22.074 2.715 -5.059 1.00 56.52 1407 THR A CA 1
ATOM 1970 C C . THR A 1 299 ? 22.028 3.767 -3.955 1.00 57.42 1407 THR A C 1
ATOM 1971 O O . THR A 1 299 ? 20.954 4.070 -3.436 1.00 53.03 1407 THR A O 1
ATOM 1975 N N . PRO A 1 300 ? 23.186 4.318 -3.525 1.00 60.41 1408 PRO A N 1
ATOM 1976 C CA . PRO A 1 300 ? 23.196 5.476 -2.629 1.00 62.87 1408 PRO A CA 1
ATOM 1977 C C . PRO A 1 300 ? 22.435 6.645 -3.273 1.00 65.88 1408 PRO A C 1
ATOM 1978 O O . PRO A 1 300 ? 22.900 7.157 -4.278 1.00 64.57 1408 PRO A O 1
ATOM 1982 N N . GLN A 1 301 ? 21.276 7.004 -2.707 1.00 70.11 1409 GLN A N 1
ATOM 1983 C CA . GLN A 1 301 ? 20.322 7.976 -3.310 1.00 72.03 1409 GLN A CA 1
ATOM 1984 C C . GLN A 1 301 ? 20.585 9.369 -2.726 1.00 68.24 1409 GLN A C 1
ATOM 1985 O O . GLN A 1 301 ? 20.472 9.536 -1.489 1.00 65.38 1409 GLN A O 1
ATOM 1991 N N . ASP A 1 302 ? 20.931 10.326 -3.592 1.00 62.68 1410 ASP A N 1
ATOM 1992 C CA . ASP A 1 302 ? 20.944 11.772 -3.254 1.00 62.69 1410 ASP A CA 1
ATOM 1993 C C . ASP A 1 302 ? 19.487 12.221 -3.069 1.00 58.62 1410 ASP A C 1
ATOM 1994 O O . ASP A 1 302 ? 18.574 11.473 -3.477 1.00 54.91 1410 ASP A O 1
ATOM 1999 N N . SER A 1 303 ? 19.273 13.377 -2.436 1.00 57.37 1411 SER A N 1
ATOM 2000 C CA . SER A 1 303 ? 17.926 13.924 -2.122 1.00 54.27 1411 SER A CA 1
ATOM 2001 C C . SER A 1 303 ? 17.090 13.961 -3.402 1.00 50.52 1411 SER A C 1
ATOM 2002 O O . SER A 1 303 ? 17.559 14.439 -4.432 1.00 47.71 1411 SER A O 1
ATOM 2005 N N . PRO A 1 304 ? 15.852 13.418 -3.400 1.00 48.54 1412 PRO A N 1
ATOM 2006 C CA . PRO A 1 304 ? 14.999 13.458 -4.589 1.00 46.67 1412 PRO A CA 1
ATOM 2007 C C . PRO A 1 304 ? 14.349 14.831 -4.809 1.00 45.01 1412 PRO A C 1
ATOM 2008 O O . PRO A 1 304 ? 13.967 15.449 -3.832 1.00 46.25 1412 PRO A O 1
ATOM 2012 N N . ILE A 1 305 ? 14.244 15.271 -6.067 1.00 40.67 1413 ILE A N 1
ATOM 2013 C CA . ILE A 1 305 ? 13.420 16.450 -6.469 1.00 39.10 1413 ILE A CA 1
ATOM 2014 C C . ILE A 1 305 ? 12.041 15.950 -6.918 1.00 37.69 1413 ILE A C 1
ATOM 2015 O O . ILE A 1 305 ? 11.984 15.114 -7.848 1.00 38.52 1413 ILE A O 1
ATOM 2020 N N . PHE A 1 306 ? 10.976 16.463 -6.303 1.00 34.99 1414 PHE A N 1
ATOM 2021 C CA . PHE A 1 306 ? 9.569 16.223 -6.715 1.00 37.07 1414 PHE A CA 1
ATOM 2022 C C . PHE A 1 306 ? 9.076 17.421 -7.533 1.00 36.53 1414 PHE A C 1
ATOM 2023 O O . PHE A 1 306 ? 9.297 18.563 -7.118 1.00 34.38 1414 PHE A O 1
ATOM 2031 N N . LEU A 1 307 ? 8.433 17.158 -8.672 1.00 37.05 1415 LEU A N 1
ATOM 2032 C CA . LEU A 1 307 ? 7.856 18.201 -9.562 1.00 35.78 1415 LEU A CA 1
ATOM 2033 C C . LEU A 1 307 ? 6.464 17.759 -10.000 1.00 35.33 1415 LEU A C 1
ATOM 2034 O O . LEU A 1 307 ? 6.338 16.849 -10.815 1.00 34.74 1415 LEU A O 1
ATOM 2039 N N . PRO A 1 308 ? 5.381 18.371 -9.458 1.00 36.95 1416 PRO A N 1
ATOM 2040 C CA . PRO A 1 308 ? 4.035 18.180 -9.997 1.00 35.63 1416 PRO A CA 1
ATOM 2041 C C . PRO A 1 308 ? 4.001 18.574 -11.477 1.00 34.26 1416 PRO A C 1
ATOM 2042 O O . PRO A 1 308 ? 4.575 19.590 -11.809 1.00 34.04 1416 PRO A O 1
ATOM 2046 N N . VAL A 1 309 ? 3.368 17.757 -12.321 1.00 35.07 1417 VAL A N 1
ATOM 2047 C CA . VAL A 1 309 ? 3.275 17.995 -13.794 1.00 35.63 1417 VAL A CA 1
ATOM 2048 C C . VAL A 1 309 ? 1.798 17.921 -14.213 1.00 37.56 1417 VAL A C 1
ATOM 2049 O O . VAL A 1 309 ? 1.526 17.545 -15.374 1.00 34.81 1417 VAL A O 1
ATOM 2053 N N . ASP A 1 310 ? 0.899 18.336 -13.311 1.00 40.26 1418 ASP A N 1
ATOM 2054 C CA . ASP A 1 310 ? -0.581 18.295 -13.470 1.00 43.32 1418 ASP A CA 1
ATOM 2055 C C . ASP A 1 310 ? -1.105 19.630 -14.029 1.00 44.46 1418 ASP A C 1
ATOM 2056 O O . ASP A 1 310 ? -2.176 19.611 -14.664 1.00 43.67 1418 ASP A O 1
ATOM 2061 N N . ASP A 1 311 ? -0.388 20.740 -13.808 1.00 47.50 1419 ASP A N 1
ATOM 2062 C CA . ASP A 1 311 ? -0.788 22.107 -14.252 1.00 52.96 1419 ASP A CA 1
ATOM 2063 C C . ASP A 1 311 ? -1.088 22.100 -15.757 1.00 52.84 1419 ASP A C 1
ATOM 2064 O O . ASP A 1 311 ? -0.162 21.848 -16.547 1.00 50.82 1419 ASP A O 1
ATOM 2069 N N . THR A 1 312 ? -2.331 22.422 -16.122 1.00 56.13 1420 THR A N 1
ATOM 2070 C CA . THR A 1 312 ? -2.863 22.407 -17.512 1.00 57.55 1420 THR A CA 1
ATOM 2071 C C . THR A 1 312 ? -2.176 23.483 -18.372 1.00 57.06 1420 THR A C 1
ATOM 2072 O O . THR A 1 312 ? -2.255 23.371 -19.612 1.00 58.45 1420 THR A O 1
ATOM 2076 N N . SER A 1 313 ? -1.511 24.470 -17.755 1.00 54.70 1421 SER A N 1
ATOM 2077 C CA . SER A 1 313 ? -0.757 25.552 -18.449 1.00 53.51 1421 SER A CA 1
ATOM 2078 C C . SER A 1 313 ? 0.684 25.126 -18.779 1.00 49.34 1421 SER A C 1
ATOM 2079 O O . SER A 1 313 ? 1.363 25.889 -19.495 1.00 51.40 1421 SER A O 1
ATOM 2082 N N . PHE A 1 314 ? 1.139 23.965 -18.293 1.00 43.55 1422 PHE A N 1
ATOM 2083 C CA . PHE A 1 314 ? 2.496 23.406 -18.545 1.00 42.95 1422 PHE A CA 1
ATOM 2084 C C . PHE A 1 314 ? 3.579 24.368 -18.042 1.00 42.19 1422 PHE A C 1
ATOM 2085 O O . PHE A 1 314 ? 4.662 24.443 -18.666 1.00 42.70 1422 PHE A O 1
ATOM 2093 N N . ARG A 1 315 ? 3.306 25.083 -16.949 1.00 42.36 1423 ARG A N 1
ATOM 2094 C CA . ARG A 1 315 ? 4.286 25.994 -16.303 1.00 43.50 1423 ARG A CA 1
ATOM 2095 C C . ARG A 1 315 ? 5.431 25.146 -15.734 1.00 40.31 1423 ARG A C 1
ATOM 2096 O O . ARG A 1 315 ? 6.559 25.653 -15.672 1.00 40.42 1423 ARG A O 1
ATOM 2104 N N . TRP A 1 316 ? 5.145 23.888 -15.374 1.00 38.79 1424 TRP A N 1
ATOM 2105 C CA . TRP A 1 316 ? 6.127 22.894 -14.859 1.00 36.23 1424 TRP A CA 1
ATOM 2106 C C . TRP A 1 316 ? 7.245 22.634 -15.878 1.00 36.06 1424 TRP A C 1
ATOM 2107 O O . TRP A 1 316 ? 8.272 22.054 -15.472 1.00 36.26 1424 TRP A O 1
ATOM 2118 N N . VAL A 1 317 ? 7.059 23.007 -17.149 1.00 33.87 1425 VAL A N 1
ATOM 2119 C CA . VAL A 1 317 ? 8.069 22.756 -18.216 1.00 34.46 1425 VAL A CA 1
ATOM 2120 C C . VAL A 1 317 ? 9.302 23.606 -17.909 1.00 35.29 1425 VAL A C 1
ATOM 2121 O O . VAL A 1 317 ? 10.409 23.041 -17.921 1.00 34.66 1425 VAL A O 1
ATOM 2125 N N . GLU A 1 318 ? 9.101 24.904 -17.639 1.00 37.53 1426 GLU A N 1
ATOM 2126 C CA . GLU A 1 318 ? 10.170 25.870 -17.264 1.00 38.70 1426 GLU A CA 1
ATOM 2127 C C . GLU A 1 318 ? 10.887 25.388 -15.993 1.00 37.62 1426 GLU A C 1
ATOM 2128 O O . GLU A 1 318 ? 12.135 25.445 -15.970 1.00 36.41 1426 GLU A O 1
ATOM 2134 N N . SER A 1 319 ? 10.135 24.934 -14.981 1.00 36.28 1427 SER A N 1
ATOM 2135 C CA . SER A 1 319 ? 10.679 24.359 -13.722 1.00 36.71 1427 SER A CA 1
ATOM 2136 C C . SER A 1 319 ? 11.643 23.218 -14.065 1.00 37.65 1427 SER A C 1
ATOM 2137 O O . SER A 1 319 ? 12.815 23.276 -13.631 1.00 39.43 1427 SER A O 1
ATOM 2140 N N . LEU A 1 320 ? 11.166 22.232 -14.834 1.00 36.30 1428 LEU A N 1
ATOM 2141 C CA . LEU A 1 320 ? 11.932 21.003 -15.178 1.00 36.10 1428 LEU A CA 1
ATOM 2142 C C . LEU A 1 320 ? 13.204 21.380 -15.949 1.00 34.95 1428 LEU A C 1
ATOM 2143 O O . LEU A 1 320 ? 14.251 20.766 -15.682 1.00 32.81 1428 LEU A O 1
ATOM 2148 N N . LYS A 1 321 ? 13.105 22.345 -16.868 1.00 35.22 1429 LYS A N 1
ATOM 2149 C CA . LYS A 1 321 ? 14.249 22.866 -17.668 1.00 36.80 1429 LYS A CA 1
ATOM 2150 C C . LYS A 1 321 ? 15.361 23.370 -16.739 1.00 36.30 1429 LYS A C 1
ATOM 2151 O O . LYS A 1 321 ? 16.522 22.995 -16.963 1.00 35.06 1429 LYS A O 1
ATOM 2157 N N . GLY A 1 322 ? 15.016 24.187 -15.741 1.00 36.28 1430 GLY A N 1
ATOM 2158 C CA . GLY A 1 322 ? 15.973 24.722 -14.749 1.00 37.20 1430 GLY A CA 1
ATOM 2159 C C . GLY A 1 322 ? 16.600 23.616 -13.915 1.00 36.72 1430 GLY A C 1
ATOM 2160 O O . GLY A 1 322 ? 17.806 23.713 -13.622 1.00 35.14 1430 GLY A O 1
ATOM 2161 N N . ILE A 1 323 ? 15.816 22.588 -13.570 1.00 37.18 1431 ILE A N 1
ATOM 2162 C CA . ILE A 1 323 ? 16.264 21.416 -12.758 1.00 37.79 1431 ILE A CA 1
ATOM 2163 C C . ILE A 1 323 ? 17.287 20.590 -13.552 1.00 39.38 1431 ILE A C 1
ATOM 2164 O O . ILE A 1 323 ? 18.314 20.211 -12.956 1.00 41.76 1431 ILE A O 1
ATOM 2169 N N . LEU A 1 324 ? 17.025 20.310 -14.832 1.00 38.58 1432 LEU A N 1
ATOM 2170 C CA . LEU A 1 324 ? 17.913 19.471 -15.679 1.00 39.09 1432 LEU A CA 1
ATOM 2171 C C . LEU A 1 324 ? 19.074 20.308 -16.227 1.00 40.74 1432 LEU A C 1
ATOM 2172 O O . LEU A 1 324 ? 20.095 19.702 -16.595 1.00 41.58 1432 LEU A O 1
ATOM 2177 N N . ALA A 1 325 ? 18.932 21.638 -16.271 1.00 42.32 1433 ALA A N 1
ATOM 2178 C CA . ALA A 1 325 ? 19.984 22.593 -16.701 1.00 43.05 1433 ALA A CA 1
ATOM 2179 C C . ALA A 1 325 ? 21.211 22.484 -15.785 1.00 43.51 1433 ALA A C 1
ATOM 2180 O O . ALA A 1 325 ? 22.332 22.767 -16.252 1.00 41.86 1433 ALA A O 1
ATOM 2182 N N . ASP A 1 326 ? 20.995 22.110 -14.521 1.00 46.09 1434 ASP A N 1
ATOM 2183 C CA . ASP A 1 326 ? 22.050 21.944 -13.489 1.00 48.91 1434 ASP A CA 1
ATOM 2184 C C . ASP A 1 326 ? 22.754 20.604 -13.729 1.00 53.57 1434 ASP A C 1
ATOM 2185 O O . ASP A 1 326 ? 22.460 19.637 -13.000 1.00 54.55 1434 ASP A O 1
ATOM 2190 N N . GLU A 1 327 ? 23.659 20.547 -14.709 1.00 61.11 1435 GLU A N 1
ATOM 2191 C CA . GLU A 1 327 ? 24.348 19.290 -15.115 1.00 68.80 1435 GLU A CA 1
ATOM 2192 C C . GLU A 1 327 ? 25.126 18.715 -13.923 1.00 67.59 1435 GLU A C 1
ATOM 2193 O O . GLU A 1 327 ? 25.279 17.481 -13.873 1.00 70.84 1435 GLU A O 1
ATOM 2199 N N . ASP A 1 328 ? 25.602 19.574 -13.014 1.00 67.20 1436 ASP A N 1
ATOM 2200 C CA . ASP A 1 328 ? 26.333 19.181 -11.777 1.00 65.88 1436 ASP A CA 1
ATOM 2201 C C . ASP A 1 328 ? 25.478 18.210 -10.952 1.00 58.87 1436 ASP A C 1
ATOM 2202 O O . ASP A 1 328 ? 26.027 17.194 -10.487 1.00 57.94 1436 ASP A O 1
ATOM 2207 N N . SER A 1 329 ? 24.186 18.506 -10.789 1.00 53.73 1437 SER A N 1
ATOM 2208 C CA . SER A 1 329 ? 23.263 17.786 -9.873 1.00 48.57 1437 SER A CA 1
ATOM 2209 C C . SER A 1 329 ? 23.034 16.349 -10.357 1.00 45.77 1437 SER A C 1
ATOM 2210 O O . SER A 1 329 ? 22.732 16.164 -11.549 1.00 43.38 1437 SER A O 1
ATOM 2213 N N . ALA A 1 330 ? 23.189 15.382 -9.449 1.00 44.24 1438 ALA A N 1
ATOM 2214 C CA . ALA A 1 330 ? 22.887 13.945 -9.643 1.00 44.38 1438 ALA A CA 1
ATOM 2215 C C . ALA A 1 330 ? 21.653 13.577 -8.812 1.00 43.24 1438 ALA A C 1
ATOM 2216 O O . ALA A 1 330 ? 21.397 12.376 -8.632 1.00 47.34 1438 ALA A O 1
ATOM 2218 N N . ARG A 1 331 ? 20.909 14.579 -8.341 1.00 41.37 1439 ARG A N 1
ATOM 2219 C CA . ARG A 1 331 ? 19.650 14.385 -7.579 1.00 40.71 1439 ARG A CA 1
ATOM 2220 C C . ARG A 1 331 ? 18.592 13.809 -8.519 1.00 40.03 1439 ARG A C 1
ATOM 2221 O O . ARG A 1 331 ? 18.341 14.365 -9.590 1.00 38.37 1439 ARG A O 1
ATOM 2229 N N . PRO A 1 332 ? 17.963 12.663 -8.171 1.00 38.19 1440 PRO A N 1
ATOM 2230 C CA . PRO A 1 332 ? 16.884 12.110 -8.985 1.00 36.75 1440 PRO A CA 1
ATOM 2231 C C . PRO A 1 332 ? 15.681 13.062 -9.007 1.00 36.29 1440 PRO A C 1
ATOM 2232 O O . PRO A 1 332 ? 15.399 13.710 -8.002 1.00 34.71 1440 PRO A O 1
ATOM 2236 N N . VAL A 1 333 ? 15.025 13.134 -10.166 1.00 35.24 1441 VAL A N 1
ATOM 2237 C CA . VAL A 1 333 ? 13.893 14.059 -10.449 1.00 32.54 1441 VAL A CA 1
ATOM 2238 C C . VAL A 1 333 ? 12.629 13.216 -10.614 1.00 32.12 1441 VAL A C 1
ATOM 2239 O O . VAL A 1 333 ? 12.548 12.444 -11.581 1.00 31.56 1441 VAL A O 1
ATOM 2243 N N . TRP A 1 334 ? 11.688 13.374 -9.687 1.00 32.23 1442 TRP A N 1
ATOM 2244 C CA . TRP A 1 334 ? 10.432 12.591 -9.613 1.00 31.13 1442 TRP A CA 1
ATOM 2245 C C . TRP A 1 334 ? 9.277 13.454 -10.101 1.00 31.42 1442 TRP A C 1
ATOM 2246 O O . TRP A 1 334 ? 8.810 14.292 -9.316 1.00 32.89 1442 TRP A O 1
ATOM 2257 N N . LEU A 1 335 ? 8.850 13.255 -11.351 1.00 32.26 1443 LEU A N 1
ATOM 2258 C CA . LEU A 1 335 ? 7.613 13.879 -11.889 1.00 31.87 1443 LEU A CA 1
ATOM 2259 C C . LEU A 1 335 ? 6.422 13.178 -11.230 1.00 31.38 1443 LEU A C 1
ATOM 2260 O O . LEU A 1 335 ? 6.376 11.948 -11.275 1.00 30.15 1443 LEU A O 1
ATOM 2265 N N . LYS A 1 336 ? 5.546 13.947 -10.581 1.00 33.56 1444 LYS A N 1
ATOM 2266 C CA . LYS A 1 336 ? 4.331 13.451 -9.884 1.00 35.56 1444 LYS A CA 1
ATOM 2267 C C . LYS A 1 336 ? 3.092 13.860 -10.681 1.00 33.57 1444 LYS A C 1
ATOM 2268 O O . LYS A 1 336 ? 2.845 15.067 -10.786 1.00 33.50 1444 LYS A O 1
ATOM 2274 N N . ALA A 1 337 ? 2.342 12.889 -11.195 1.00 33.34 1445 ALA A N 1
ATOM 2275 C CA . ALA A 1 337 ? 0.960 13.066 -11.696 1.00 35.43 1445 ALA A CA 1
ATOM 2276 C C . ALA A 1 337 ? -0.006 12.371 -10.725 1.00 35.06 1445 ALA A C 1
ATOM 2277 O O . ALA A 1 337 ? -0.144 11.143 -10.825 1.00 33.61 1445 ALA A O 1
ATOM 2279 N N . ILE A 1 338 ? -0.637 13.122 -9.811 1.00 36.39 1446 ILE A N 1
ATOM 2280 C CA . ILE A 1 338 ? -1.480 12.551 -8.712 1.00 37.89 1446 ILE A CA 1
ATOM 2281 C C . ILE A 1 338 ? -2.937 13.022 -8.832 1.00 37.62 1446 ILE A C 1
ATOM 2282 O O . ILE A 1 338 ? -3.799 12.440 -8.141 1.00 38.79 1446 ILE A O 1
ATOM 2287 N N . ASN A 1 339 ? -3.225 14.010 -9.678 1.00 38.12 1447 ASN A N 1
ATOM 2288 C CA . ASN A 1 339 ? -4.546 14.693 -9.694 1.00 40.42 1447 ASN A CA 1
ATOM 2289 C C . ASN A 1 339 ? -5.279 14.459 -11.016 1.00 36.93 1447 ASN A C 1
ATOM 2290 O O . ASN A 1 339 ? -6.397 14.974 -11.135 1.00 34.49 1447 ASN A O 1
ATOM 2295 N N . CYS A 1 340 ? -4.692 13.722 -11.967 1.00 37.23 1448 CYS A N 1
ATOM 2296 C CA . CYS A 1 340 ? -5.241 13.575 -13.348 1.00 35.71 1448 CYS A CA 1
ATOM 2297 C C . CYS A 1 340 ? -4.876 12.211 -13.951 1.00 32.64 1448 CYS A C 1
ATOM 2298 O O . CYS A 1 340 ? -3.707 12.015 -14.357 1.00 30.43 1448 CYS A O 1
ATOM 2301 N N . ALA A 1 341 ? -5.876 11.334 -14.060 1.00 30.63 1449 ALA A N 1
ATOM 2302 C CA . ALA A 1 341 ? -5.764 9.956 -14.588 1.00 29.18 1449 ALA A CA 1
ATOM 2303 C C . ALA A 1 341 ? -5.275 9.971 -16.043 1.00 28.62 1449 ALA A C 1
ATOM 2304 O O . ALA A 1 341 ? -4.720 8.940 -16.469 1.00 28.69 1449 ALA A O 1
ATOM 2306 N N . THR A 1 342 ? -5.472 11.071 -16.780 1.00 27.16 1450 THR A N 1
ATOM 2307 C CA . THR A 1 342 ? -5.150 11.159 -18.235 1.00 25.96 1450 THR A CA 1
ATOM 2308 C C . THR A 1 342 ? -3.808 11.872 -18.467 1.00 25.25 1450 THR A C 1
ATOM 2309 O O . THR A 1 342 ? -3.514 12.197 -19.633 1.00 24.97 1450 THR A O 1
ATOM 2313 N N . SER A 1 343 ? -2.989 12.084 -17.432 1.00 25.11 1451 SER A N 1
ATOM 2314 C CA . SER A 1 343 ? -1.621 12.649 -17.601 1.00 24.15 1451 SER A CA 1
ATOM 2315 C C . SER A 1 343 ? -0.821 11.792 -18.594 1.00 22.97 1451 SER A C 1
ATOM 2316 O O . SER A 1 343 ? -0.866 10.560 -18.479 1.00 20.24 1451 SER A O 1
ATOM 2319 N N . GLY A 1 344 ? -0.072 12.437 -19.493 1.00 23.46 1452 GLY A N 1
ATOM 2320 C CA . GLY A 1 344 ? 0.832 11.773 -20.451 1.00 23.69 1452 GLY A CA 1
ATOM 2321 C C . GLY A 1 344 ? 2.250 11.658 -19.917 1.00 24.90 1452 GLY A C 1
ATOM 2322 O O . GLY A 1 344 ? 3.182 11.486 -20.730 1.00 26.74 1452 GLY A O 1
ATOM 2323 N N . VAL A 1 345 ? 2.426 11.734 -18.596 1.00 24.72 1453 VAL A N 1
ATOM 2324 C CA . VAL A 1 345 ? 3.763 11.764 -17.930 1.00 24.72 1453 VAL A CA 1
ATOM 2325 C C . VAL A 1 345 ? 4.627 10.589 -18.411 1.00 23.84 1453 VAL A C 1
ATOM 2326 O O . VAL A 1 345 ? 5.838 10.744 -18.444 1.00 23.49 1453 VAL A O 1
ATOM 2330 N N . VAL A 1 346 ? 4.027 9.430 -18.684 1.00 24.20 1454 VAL A N 1
ATOM 2331 C CA . VAL A 1 346 ? 4.761 8.176 -19.028 1.00 23.33 1454 VAL A CA 1
ATOM 2332 C C . VAL A 1 346 ? 5.470 8.373 -20.375 1.00 23.09 1454 VAL A C 1
ATOM 2333 O O . VAL A 1 346 ? 6.681 8.133 -20.435 1.00 20.65 1454 VAL A O 1
ATOM 2337 N N . GLY A 1 347 ? 4.740 8.802 -21.407 1.00 22.78 1455 GLY A N 1
ATOM 2338 C CA . GLY A 1 347 ? 5.329 9.164 -22.710 1.00 24.08 1455 GLY A CA 1
ATOM 2339 C C . GLY A 1 347 ? 6.360 10.276 -22.573 1.00 23.61 1455 GLY A C 1
ATOM 2340 O O . GLY A 1 347 ? 7.402 10.221 -23.253 1.00 23.96 1455 GLY A O 1
ATOM 2341 N N . LEU A 1 348 ? 6.082 11.270 -21.732 1.00 23.26 1456 LEU A N 1
ATOM 2342 C CA . LEU A 1 348 ? 7.040 12.358 -21.414 1.00 22.82 1456 LEU A CA 1
ATOM 2343 C C . LEU A 1 348 ? 8.356 11.729 -20.948 1.00 21.49 1456 LEU A C 1
ATOM 2344 O O . LEU A 1 348 ? 9.400 11.965 -21.585 1.00 19.31 1456 LEU A O 1
ATOM 2349 N N . VAL A 1 349 ? 8.290 10.934 -19.884 1.00 20.73 1457 VAL A N 1
ATOM 2350 C CA . VAL A 1 349 ? 9.490 10.329 -19.244 1.00 21.45 1457 VAL A CA 1
ATOM 2351 C C . VAL A 1 349 ? 10.293 9.561 -20.300 1.00 20.40 1457 VAL A C 1
ATOM 2352 O O . VAL A 1 349 ? 11.509 9.758 -20.339 1.00 19.03 1457 VAL A O 1
ATOM 2356 N N . ASN A 1 350 ? 9.634 8.730 -21.115 1.00 21.18 1458 ASN A N 1
ATOM 2357 C CA . ASN A 1 350 ? 10.286 7.874 -22.150 1.00 21.98 1458 ASN A CA 1
ATOM 2358 C C . ASN A 1 350 ? 11.155 8.741 -23.069 1.00 21.67 1458 ASN A C 1
ATOM 2359 O O . ASN A 1 350 ? 12.268 8.302 -23.404 1.00 21.46 1458 ASN A O 1
ATOM 2364 N N . CYS A 1 351 ? 10.664 9.923 -23.454 1.00 21.39 1459 CYS A N 1
ATOM 2365 C CA . CYS A 1 351 ? 11.360 10.867 -24.372 1.00 21.84 1459 CYS A CA 1
ATOM 2366 C C . CYS A 1 351 ? 12.513 11.571 -23.639 1.00 22.19 1459 CYS A C 1
ATOM 2367 O O . CYS A 1 351 ? 13.620 11.662 -24.215 1.00 20.82 1459 CYS A O 1
ATOM 2370 N N . LEU A 1 352 ? 12.280 12.023 -22.405 1.00 22.78 1460 LEU A N 1
ATOM 2371 C CA . LEU A 1 352 ? 13.287 12.791 -21.620 1.00 24.56 1460 LEU A CA 1
ATOM 2372 C C . LEU A 1 352 ? 14.417 11.863 -21.149 1.00 24.10 1460 LEU A C 1
ATOM 2373 O O . LEU A 1 352 ? 15.516 12.354 -20.913 1.00 23.25 1460 LEU A O 1
ATOM 2378 N N . ARG A 1 353 ? 14.166 10.562 -21.016 1.00 26.99 1461 ARG A N 1
ATOM 2379 C CA . ARG A 1 353 ? 15.227 9.587 -20.642 1.00 27.92 1461 ARG A CA 1
ATOM 2380 C C . ARG A 1 353 ? 16.227 9.436 -21.797 1.00 28.28 1461 ARG A C 1
ATOM 2381 O O . ARG A 1 353 ? 17.334 8.976 -21.519 1.00 28.36 1461 ARG A O 1
ATOM 2389 N N . ARG A 1 354 ? 15.869 9.872 -23.013 1.00 29.71 1462 ARG A N 1
ATOM 2390 C CA A ARG A 1 354 ? 16.740 9.769 -24.219 0.50 30.09 1462 ARG A CA 1
ATOM 2391 C CA B ARG A 1 354 ? 16.717 9.783 -24.236 0.50 30.74 1462 ARG A CA 1
ATOM 2392 C C . ARG A 1 354 ? 17.556 11.057 -24.387 1.00 30.45 1462 ARG A C 1
ATOM 2393 O O . ARG A 1 354 ? 18.419 11.086 -25.285 1.00 30.33 1462 ARG A O 1
ATOM 2408 N N . GLU A 1 355 ? 17.291 12.067 -23.556 1.00 30.10 1463 GLU A N 1
ATOM 2409 C CA . GLU A 1 355 ? 17.943 13.399 -23.641 1.00 30.81 1463 GLU A CA 1
ATOM 2410 C C . GLU A 1 355 ? 18.995 13.524 -22.544 1.00 31.33 1463 GLU A C 1
ATOM 2411 O O . GLU A 1 355 ? 18.957 12.796 -21.552 1.00 30.15 1463 GLU A O 1
ATOM 2417 N N . PRO A 1 356 ? 20.009 14.396 -22.739 1.00 32.92 1464 PRO A N 1
ATOM 2418 C CA . PRO A 1 356 ? 20.997 14.696 -21.700 1.00 32.59 1464 PRO A CA 1
ATOM 2419 C C . PRO A 1 356 ? 20.404 14.932 -20.302 1.00 32.85 1464 PRO A C 1
ATOM 2420 O O . PRO A 1 356 ? 19.511 15.746 -20.178 1.00 32.69 1464 PRO A O 1
ATOM 2424 N N . GLY A 1 357 ? 20.907 14.200 -19.297 1.00 32.97 1465 GLY A N 1
ATOM 2425 C CA . GLY A 1 357 ? 20.434 14.242 -17.897 1.00 32.36 1465 GLY A CA 1
ATOM 2426 C C . GLY A 1 357 ? 19.215 13.359 -17.660 1.00 32.20 1465 GLY A C 1
ATOM 2427 O O . GLY A 1 357 ? 18.691 13.369 -16.524 1.00 32.53 1465 GLY A O 1
ATOM 2428 N N . GLY A 1 358 ? 18.785 12.601 -18.677 1.00 31.94 1466 GLY A N 1
ATOM 2429 C CA . GLY A 1 358 ? 17.595 11.728 -18.630 1.00 31.91 1466 GLY A CA 1
ATOM 2430 C C . GLY A 1 358 ? 17.729 10.607 -17.610 1.00 31.97 1466 GLY A C 1
ATOM 2431 O O . GLY A 1 358 ? 16.701 10.229 -17.032 1.00 30.81 1466 GLY A O 1
ATOM 2432 N N . ASN A 1 359 ? 18.947 10.087 -17.413 1.00 33.77 1467 ASN A N 1
ATOM 2433 C CA . ASN A 1 359 ? 19.307 9.094 -16.363 1.00 34.69 1467 ASN A CA 1
ATOM 2434 C C . ASN A 1 359 ? 18.575 9.431 -15.061 1.00 33.07 1467 ASN A C 1
ATOM 2435 O O . ASN A 1 359 ? 18.179 8.489 -14.365 1.00 30.81 1467 ASN A O 1
ATOM 2440 N N . ARG A 1 360 ? 18.435 10.727 -14.744 1.00 32.97 1468 ARG A N 1
ATOM 2441 C CA . ARG A 1 360 ? 17.938 11.237 -13.433 1.00 33.54 1468 ARG A CA 1
ATOM 2442 C C . ARG A 1 360 ? 16.423 11.035 -13.271 1.00 31.99 1468 ARG A C 1
ATOM 2443 O O . ARG A 1 360 ? 15.959 11.087 -12.117 1.00 31.02 1468 ARG A O 1
ATOM 2451 N N . LEU A 1 361 ? 15.674 10.835 -14.362 1.00 31.26 1469 LEU A N 1
ATOM 2452 C CA . LEU A 1 361 ? 14.190 10.987 -14.356 1.00 30.80 1469 LEU A CA 1
ATOM 2453 C C . LEU A 1 361 ? 13.498 9.713 -13.867 1.00 29.75 1469 LEU A C 1
ATOM 2454 O O . LEU A 1 361 ? 13.876 8.601 -14.286 1.00 28.80 1469 LEU A O 1
ATOM 2459 N N . ARG A 1 362 ? 12.514 9.907 -12.994 1.00 28.73 1470 ARG A N 1
ATOM 2460 C CA . ARG A 1 362 ? 11.524 8.893 -12.563 1.00 28.86 1470 ARG A CA 1
ATOM 2461 C C . ARG A 1 362 ? 10.169 9.596 -12.546 1.00 27.80 1470 ARG A C 1
ATOM 2462 O O . ARG A 1 362 ? 10.153 10.839 -12.533 1.00 27.91 1470 ARG A O 1
ATOM 2470 N N . CYS A 1 363 ? 9.074 8.849 -12.510 1.00 27.76 1471 CYS A N 1
ATOM 2471 C CA . CYS A 1 363 ? 7.729 9.455 -12.363 1.00 28.02 1471 CYS A CA 1
ATOM 2472 C C . CYS A 1 363 ? 6.855 8.603 -11.444 1.00 28.36 1471 CYS A C 1
ATOM 2473 O O . CYS A 1 363 ? 7.143 7.388 -11.272 1.00 28.99 1471 CYS A O 1
ATOM 2476 N N . VAL A 1 364 ? 5.847 9.248 -10.862 1.00 27.88 1472 VAL A N 1
ATOM 2477 C CA . VAL A 1 364 ? 4.680 8.589 -10.208 1.00 28.76 1472 VAL A CA 1
ATOM 2478 C C . VAL A 1 364 ? 3.437 9.058 -10.958 1.00 28.54 1472 VAL A C 1
ATOM 2479 O O . VAL A 1 364 ? 3.288 10.292 -11.145 1.00 29.09 1472 VAL A O 1
ATOM 2483 N N . LEU A 1 365 ? 2.614 8.107 -11.402 1.00 28.53 1473 LEU A N 1
ATOM 2484 C CA . LEU A 1 365 ? 1.296 8.366 -12.034 1.00 28.87 1473 LEU A CA 1
ATOM 2485 C C . LEU A 1 365 ? 0.231 7.599 -11.254 1.00 29.74 1473 LEU A C 1
ATOM 2486 O O . LEU A 1 365 ? 0.352 6.357 -11.173 1.00 30.52 1473 LEU A O 1
ATOM 2491 N N . LEU A 1 366 ? -0.761 8.315 -10.710 1.00 29.98 1474 LEU A N 1
ATOM 2492 C CA . LEU A 1 366 ? -2.026 7.721 -10.195 1.00 30.04 1474 LEU A CA 1
ATOM 2493 C C . LEU A 1 366 ? -3.055 7.756 -11.328 1.00 28.95 1474 LEU A C 1
ATOM 2494 O O . LEU A 1 366 ? -3.353 8.854 -11.838 1.00 28.23 1474 LEU A O 1
ATOM 2499 N N . SER A 1 367 ? -3.560 6.592 -11.723 1.00 29.56 1475 SER A N 1
ATOM 2500 C CA . SER A 1 367 ? -4.442 6.434 -12.904 1.00 31.06 1475 SER A CA 1
ATOM 2501 C C . SER A 1 367 ? -5.437 5.296 -12.656 1.00 31.87 1475 SER A C 1
ATOM 2502 O O . SER A 1 367 ? -5.271 4.207 -13.230 1.00 34.85 1475 SER A O 1
ATOM 2505 N N . ASN A 1 368 ? -6.438 5.554 -11.816 1.00 32.04 1476 ASN A N 1
ATOM 2506 C CA . ASN A 1 368 ? -7.572 4.632 -11.572 1.00 32.33 1476 ASN A CA 1
ATOM 2507 C C . ASN A 1 368 ? -8.521 4.725 -12.773 1.00 31.18 1476 ASN A C 1
ATOM 2508 O O . ASN A 1 368 ? -8.820 5.862 -13.194 1.00 30.53 1476 ASN A O 1
ATOM 2513 N N . LEU A 1 369 ? -8.943 3.578 -13.310 1.00 30.56 1477 LEU A N 1
ATOM 2514 C CA . LEU A 1 369 ? -10.019 3.476 -14.331 1.00 33.06 1477 LEU A CA 1
ATOM 2515 C C . LEU A 1 369 ? -11.389 3.588 -13.645 1.00 35.99 1477 LEU A C 1
ATOM 2516 O O . LEU A 1 369 ? -12.343 4.025 -14.304 1.00 37.46 1477 LEU A O 1
ATOM 2521 N N . SER A 1 370 ? -11.482 3.199 -12.372 1.00 39.70 1478 SER A N 1
ATOM 2522 C CA . SER A 1 370 ? -12.727 3.209 -11.564 1.00 41.17 1478 SER A CA 1
ATOM 2523 C C . SER A 1 370 ? -12.735 4.430 -10.641 1.00 42.40 1478 SER A C 1
ATOM 2524 O O . SER A 1 370 ? -11.731 4.653 -9.933 1.00 42.15 1478 SER A O 1
ATOM 2527 N N . SER A 1 371 ? -13.829 5.194 -10.655 1.00 43.92 1479 SER A N 1
ATOM 2528 C CA . SER A 1 371 ? -14.071 6.338 -9.736 1.00 47.87 1479 SER A CA 1
ATOM 2529 C C . SER A 1 371 ? -14.222 5.822 -8.298 1.00 47.78 1479 SER A C 1
ATOM 2530 O O . SER A 1 371 ? -14.030 6.618 -7.370 1.00 48.68 1479 SER A O 1
ATOM 2533 N N . THR A 1 372 ? -14.545 4.532 -8.137 1.00 49.05 1480 THR A N 1
ATOM 2534 C CA . THR A 1 372 ? -14.768 3.845 -6.836 1.00 50.67 1480 THR A CA 1
ATOM 2535 C C . THR A 1 372 ? -13.424 3.469 -6.186 1.00 49.33 1480 THR A C 1
ATOM 2536 O O . THR A 1 372 ? -13.422 3.227 -4.966 1.00 45.75 1480 THR A O 1
ATOM 2540 N N . SER A 1 373 ? -12.328 3.420 -6.955 1.00 48.38 1481 SER A N 1
ATOM 2541 C CA . SER A 1 373 ? -10.975 3.030 -6.470 1.00 47.14 1481 SER A CA 1
ATOM 2542 C C . SER A 1 373 ? -10.417 4.093 -5.518 1.00 47.09 1481 SER A C 1
ATOM 2543 O O . SER A 1 373 ? -10.542 5.290 -5.827 1.00 43.48 1481 SER A O 1
ATOM 2546 N N . HIS A 1 374 ? -9.808 3.654 -4.411 1.00 48.87 1482 HIS A N 1
ATOM 2547 C CA . HIS A 1 374 ? -9.024 4.503 -3.475 1.00 50.22 1482 HIS A CA 1
ATOM 2548 C C . HIS A 1 374 ? -7.865 5.150 -4.243 1.00 49.08 1482 HIS A C 1
ATOM 2549 O O . HIS A 1 374 ? -7.244 4.441 -5.063 1.00 45.28 1482 HIS A O 1
ATOM 2556 N N . VAL A 1 375 ? -7.617 6.442 -3.997 1.00 48.07 1483 VAL A N 1
ATOM 2557 C CA . VAL A 1 375 ? -6.424 7.200 -4.482 1.00 50.64 1483 VAL A CA 1
ATOM 2558 C C . VAL A 1 375 ? -5.424 7.285 -3.331 1.00 53.07 1483 VAL A C 1
ATOM 2559 O O . VAL A 1 375 ? -5.653 8.026 -2.374 1.00 52.00 1483 VAL A O 1
ATOM 2563 N N . PRO A 1 376 ? -4.287 6.549 -3.387 1.00 56.89 1484 PRO A N 1
ATOM 2564 C CA . PRO A 1 376 ? -3.316 6.559 -2.293 1.00 57.76 1484 PRO A CA 1
ATOM 2565 C C . PRO A 1 376 ? -2.627 7.924 -2.134 1.00 57.00 1484 PRO A C 1
ATOM 2566 O O . PRO A 1 376 ? -2.430 8.614 -3.126 1.00 57.66 1484 PRO A O 1
ATOM 2570 N N . GLU A 1 377 ? -2.309 8.281 -0.886 1.00 59.67 1485 GLU A N 1
ATOM 2571 C CA . GLU A 1 377 ? -1.511 9.481 -0.519 1.00 60.13 1485 GLU A CA 1
ATOM 2572 C C . GLU A 1 377 ? -0.036 9.159 -0.773 1.00 55.87 1485 GLU A C 1
ATOM 2573 O O . GLU A 1 377 ? 0.435 8.125 -0.264 1.00 54.45 1485 GLU A O 1
ATOM 2579 N N . VAL A 1 378 ? 0.648 10.010 -1.539 1.00 55.31 1486 VAL A N 1
ATOM 2580 C CA . VAL A 1 378 ? 2.040 9.777 -2.029 1.00 53.95 1486 VAL A CA 1
ATOM 2581 C C . VAL A 1 378 ? 2.907 10.996 -1.693 1.00 53.59 1486 VAL A C 1
ATOM 2582 O O . VAL A 1 378 ? 3.868 11.260 -2.443 1.00 54.86 1486 VAL A O 1
ATOM 2586 N N . ASP A 1 379 ? 2.584 11.707 -0.607 1.00 55.77 1487 ASP A N 1
ATOM 2587 C CA . ASP A 1 379 ? 3.344 12.901 -0.148 1.00 59.19 1487 ASP A CA 1
ATOM 2588 C C . ASP A 1 379 ? 4.616 12.399 0.532 1.00 60.62 1487 ASP A C 1
ATOM 2589 O O . ASP A 1 379 ? 4.664 11.251 0.968 1.00 60.48 1487 ASP A O 1
ATOM 2594 N N . PRO A 1 380 ? 5.692 13.220 0.603 1.00 63.21 1488 PRO A N 1
ATOM 2595 C CA . PRO A 1 380 ? 7.019 12.749 1.017 1.00 66.59 1488 PRO A CA 1
ATOM 2596 C C . PRO A 1 380 ? 7.077 11.837 2.255 1.00 70.61 1488 PRO A C 1
ATOM 2597 O O . PRO A 1 380 ? 7.848 10.882 2.241 1.00 79.31 1488 PRO A O 1
ATOM 2601 N N . GLY A 1 381 ? 6.281 12.139 3.285 1.00 67.09 1489 GLY A N 1
ATOM 2602 C CA . GLY A 1 381 ? 6.280 11.397 4.562 1.00 64.71 1489 GLY A CA 1
ATOM 2603 C C . GLY A 1 381 ? 5.705 9.997 4.424 1.00 62.54 1489 GLY A C 1
ATOM 2604 O O . GLY A 1 381 ? 6.161 9.104 5.161 1.00 64.09 1489 GLY A O 1
ATOM 2605 N N . SER A 1 382 ? 4.756 9.811 3.501 1.00 59.52 1490 SER A N 1
ATOM 2606 C CA . SER A 1 382 ? 3.838 8.643 3.419 1.00 59.18 1490 SER A CA 1
ATOM 2607 C C . SER A 1 382 ? 4.612 7.336 3.209 1.00 59.50 1490 SER A C 1
ATOM 2608 O O . SER A 1 382 ? 5.753 7.384 2.712 1.00 59.30 1490 SER A O 1
ATOM 2611 N N . ALA A 1 383 ? 3.978 6.213 3.559 1.00 60.17 1491 ALA A N 1
ATOM 2612 C CA . ALA A 1 383 ? 4.513 4.837 3.429 1.00 59.83 1491 ALA A CA 1
ATOM 2613 C C . ALA A 1 383 ? 4.536 4.428 1.953 1.00 57.58 1491 ALA A C 1
ATOM 2614 O O . ALA A 1 383 ? 5.562 3.876 1.509 1.00 56.70 1491 ALA A O 1
ATOM 2616 N N . GLU A 1 384 ? 3.444 4.698 1.230 1.00 53.61 1492 GLU A N 1
ATOM 2617 C CA . GLU A 1 384 ? 3.235 4.254 -0.174 1.00 53.33 1492 GLU A CA 1
ATOM 2618 C C . GLU A 1 384 ? 4.357 4.815 -1.058 1.00 52.74 1492 GLU A C 1
ATOM 2619 O O . GLU A 1 384 ? 4.780 4.107 -1.992 1.00 53.04 1492 GLU A O 1
ATOM 2625 N N . LEU A 1 385 ? 4.840 6.023 -0.759 1.00 50.09 1493 LEU A N 1
ATOM 2626 C CA . LEU A 1 385 ? 5.924 6.688 -1.527 1.00 49.01 1493 LEU A CA 1
ATOM 2627 C C . LEU A 1 385 ? 7.276 6.052 -1.188 1.00 48.20 1493 LEU A C 1
ATOM 2628 O O . LEU A 1 385 ? 8.071 5.858 -2.129 1.00 46.64 1493 LEU A O 1
ATOM 2633 N N . GLN A 1 386 ? 7.537 5.771 0.096 1.00 47.94 1494 GLN A N 1
ATOM 2634 C CA . GLN A 1 386 ? 8.836 5.215 0.571 1.00 48.60 1494 GLN A CA 1
ATOM 2635 C C . GLN A 1 386 ? 9.123 3.890 -0.148 1.00 44.55 1494 GLN A C 1
ATOM 2636 O O . GLN A 1 386 ? 10.303 3.665 -0.497 1.00 41.58 1494 GLN A O 1
ATOM 2642 N N . LYS A 1 387 ? 8.095 3.053 -0.339 1.00 40.76 1495 LYS A N 1
ATOM 2643 C CA . LYS A 1 387 ? 8.170 1.771 -1.090 1.00 41.41 1495 LYS A CA 1
ATOM 2644 C C . LYS A 1 387 ? 8.653 2.072 -2.513 1.00 41.31 1495 LYS A C 1
ATOM 2645 O O . LYS A 1 387 ? 9.668 1.476 -2.941 1.00 40.25 1495 LYS A O 1
ATOM 2651 N N . VAL A 1 388 ? 7.968 2.997 -3.191 1.00 38.94 1496 VAL A N 1
ATOM 2652 C CA . VAL A 1 388 ? 8.283 3.449 -4.580 1.00 37.73 1496 VAL A CA 1
ATOM 2653 C C . VAL A 1 388 ? 9.742 3.915 -4.641 1.00 37.20 1496 VAL A C 1
ATOM 2654 O O . VAL A 1 388 ? 10.450 3.479 -5.567 1.00 35.50 1496 VAL A O 1
ATOM 2658 N N . LEU A 1 389 ? 10.177 4.734 -3.674 1.00 38.29 1497 LEU A N 1
ATOM 2659 C CA . LEU A 1 389 ? 11.549 5.321 -3.616 1.00 39.25 1497 LEU A CA 1
ATOM 2660 C C . LEU A 1 389 ? 12.604 4.221 -3.443 1.00 39.59 1497 LEU A C 1
ATOM 2661 O O . LEU A 1 389 ? 13.682 4.339 -4.063 1.00 41.22 1497 LEU A O 1
ATOM 2666 N N . GLN A 1 390 ? 12.310 3.202 -2.631 1.00 39.26 1498 GLN A N 1
ATOM 2667 C CA . GLN A 1 390 ? 13.246 2.088 -2.328 1.00 38.51 1498 GLN A CA 1
ATOM 2668 C C . GLN A 1 390 ? 13.477 1.255 -3.597 1.00 35.78 1498 GLN A C 1
ATOM 2669 O O . GLN A 1 390 ? 14.646 0.914 -3.869 1.00 34.95 1498 GLN A O 1
ATOM 2675 N N . GLY A 1 391 ? 12.413 0.956 -4.351 1.00 33.27 1499 GLY A N 1
ATOM 2676 C CA . GLY A 1 391 ? 12.489 0.273 -5.660 1.00 29.29 1499 GLY A CA 1
ATOM 2677 C C . GLY A 1 391 ? 13.208 1.132 -6.685 1.00 28.11 1499 GLY A C 1
ATOM 2678 O O . GLY A 1 391 ? 13.991 0.579 -7.485 1.00 28.87 1499 GLY A O 1
ATOM 2679 N N . ASP A 1 392 ? 12.957 2.445 -6.649 1.00 26.53 1500 ASP A N 1
ATOM 2680 C CA . ASP A 1 392 ? 13.595 3.484 -7.502 1.00 25.63 1500 ASP A CA 1
ATOM 2681 C C . ASP A 1 392 ? 13.413 3.152 -8.990 1.00 25.09 1500 ASP A C 1
ATOM 2682 O O . ASP A 1 392 ? 14.315 3.478 -9.784 1.00 23.71 1500 ASP A O 1
ATOM 2687 N N . LEU A 1 393 ? 12.278 2.560 -9.363 1.00 24.77 1501 LEU A N 1
ATOM 2688 C CA . LEU A 1 393 ? 11.936 2.290 -10.781 1.00 24.97 1501 LEU A CA 1
ATOM 2689 C C . LEU A 1 393 ? 11.566 3.609 -11.472 1.00 25.01 1501 LEU A C 1
ATOM 2690 O O . LEU A 1 393 ? 11.022 4.513 -10.796 1.00 25.17 1501 LEU A O 1
ATOM 2695 N N . VAL A 1 394 ? 11.842 3.713 -12.770 1.00 25.12 1502 VAL A N 1
ATOM 2696 C CA . VAL A 1 394 ? 11.482 4.896 -13.612 1.00 25.28 1502 VAL A CA 1
ATOM 2697 C C . VAL A 1 394 ? 9.953 5.063 -13.597 1.00 24.89 1502 VAL A C 1
ATOM 2698 O O . VAL A 1 394 ? 9.476 6.209 -13.435 1.00 24.08 1502 VAL A O 1
ATOM 2702 N N . MET A 1 395 ? 9.223 3.961 -13.804 1.00 24.67 1503 MET A N 1
ATOM 2703 C CA . MET A 1 395 ? 7.759 3.951 -14.070 1.00 24.90 1503 MET A CA 1
ATOM 2704 C C . MET A 1 395 ? 7.034 3.346 -12.864 1.00 25.11 1503 MET A C 1
ATOM 2705 O O . MET A 1 395 ? 7.180 2.124 -12.617 1.00 23.43 1503 MET A O 1
ATOM 2710 N N . ASN A 1 396 ? 6.290 4.188 -12.146 1.00 24.35 1504 ASN A N 1
ATOM 2711 C CA . ASN A 1 396 ? 5.462 3.806 -10.976 1.00 24.72 1504 ASN A CA 1
ATOM 2712 C C . ASN A 1 396 ? 4.047 4.285 -11.271 1.00 24.64 1504 ASN A C 1
ATOM 2713 O O . ASN A 1 396 ? 3.771 5.476 -11.112 1.00 25.56 1504 ASN A O 1
ATOM 2718 N N . VAL A 1 397 ? 3.226 3.384 -11.789 1.00 25.22 1505 VAL A N 1
ATOM 2719 C CA . VAL A 1 397 ? 1.822 3.667 -12.183 1.00 25.24 1505 VAL A CA 1
ATOM 2720 C C . VAL A 1 397 ? 0.936 2.910 -11.200 1.00 25.62 1505 VAL A C 1
ATOM 2721 O O . VAL A 1 397 ? 1.140 1.687 -11.055 1.00 24.85 1505 VAL A O 1
ATOM 2725 N N . TYR A 1 398 ? 0.056 3.630 -10.500 1.00 27.53 1506 TYR A N 1
ATOM 2726 C CA . TYR A 1 398 ? -0.956 3.044 -9.590 1.00 29.53 1506 TYR A CA 1
ATOM 2727 C C . TYR A 1 398 ? -2.311 3.009 -10.302 1.00 29.09 1506 TYR A C 1
ATOM 2728 O O . TYR A 1 398 ? -2.818 4.080 -10.684 1.00 30.78 1506 TYR A O 1
ATOM 2737 N N . ARG A 1 399 ? -2.890 1.815 -10.443 1.00 28.50 1507 ARG A N 1
ATOM 2738 C CA . ARG A 1 399 ? -4.197 1.615 -11.115 1.00 29.14 1507 ARG A CA 1
ATOM 2739 C C . ARG A 1 399 ? -5.056 0.639 -10.306 1.00 29.14 1507 ARG A C 1
ATOM 2740 O O . ARG A 1 399 ? -4.773 -0.577 -10.330 1.00 29.32 1507 ARG A O 1
ATOM 2748 N N . ASP A 1 400 ? -6.070 1.173 -9.621 1.00 30.24 1508 ASP A N 1
ATOM 2749 C CA . ASP A 1 400 ? -7.185 0.396 -9.019 1.00 30.08 1508 ASP A CA 1
ATOM 2750 C C . ASP A 1 400 ? -6.600 -0.668 -8.077 1.00 28.64 1508 ASP A C 1
ATOM 2751 O O . ASP A 1 400 ? -7.001 -1.835 -8.179 1.00 28.35 1508 ASP A O 1
ATOM 2756 N N . GLY A 1 401 ? -5.653 -0.283 -7.216 1.00 29.55 1509 GLY A N 1
ATOM 2757 C CA . GLY A 1 401 ? -5.213 -1.107 -6.070 1.00 30.77 1509 GLY A CA 1
ATOM 2758 C C . GLY A 1 401 ? -3.785 -1.626 -6.183 1.00 31.06 1509 GLY A C 1
ATOM 2759 O O . GLY A 1 401 ? -3.246 -2.054 -5.144 1.00 35.36 1509 GLY A O 1
ATOM 2760 N N . ALA A 1 402 ? -3.180 -1.631 -7.374 1.00 28.26 1510 ALA A N 1
ATOM 2761 C CA . ALA A 1 402 ? -1.842 -2.237 -7.595 1.00 27.45 1510 ALA A CA 1
ATOM 2762 C C . ALA A 1 402 ? -0.881 -1.209 -8.190 1.00 27.12 1510 ALA A C 1
ATOM 2763 O O . ALA A 1 402 ? -1.328 -0.290 -8.931 1.00 27.99 1510 ALA A O 1
ATOM 2765 N N . TRP A 1 403 ? 0.394 -1.349 -7.829 1.00 25.64 1511 TRP A N 1
ATOM 2766 C CA . TRP A 1 403 ? 1.534 -0.649 -8.461 1.00 24.73 1511 TRP A CA 1
ATOM 2767 C C . TRP A 1 403 ? 2.043 -1.523 -9.602 1.00 24.55 1511 TRP A C 1
ATOM 2768 O O . TRP A 1 403 ? 2.162 -2.742 -9.411 1.00 24.06 1511 TRP A O 1
ATOM 2779 N N . GLY A 1 404 ? 2.317 -0.902 -10.743 1.00 24.67 1512 GLY A N 1
ATOM 2780 C CA . GLY A 1 404 ? 2.848 -1.574 -11.940 1.00 23.26 1512 GLY A CA 1
ATOM 2781 C C . GLY A 1 404 ? 3.371 -0.554 -12.926 1.00 22.21 1512 GLY A C 1
ATOM 2782 O O . GLY A 1 404 ? 3.753 0.561 -12.498 1.00 21.13 1512 GLY A O 1
ATOM 2783 N N . ALA A 1 405 ? 3.374 -0.916 -14.203 1.00 20.98 1513 ALA A N 1
ATOM 2784 C CA . ALA A 1 405 ? 3.824 -0.055 -15.313 1.00 20.06 1513 ALA A CA 1
ATOM 2785 C C . ALA A 1 405 ? 3.245 -0.628 -16.607 1.00 20.35 1513 ALA A C 1
ATOM 2786 O O . ALA A 1 405 ? 2.900 -1.816 -16.622 1.00 20.54 1513 ALA A O 1
ATOM 2788 N N . PHE A 1 406 ? 3.140 0.181 -17.654 1.00 20.99 1514 PHE A N 1
ATOM 2789 C CA . PHE A 1 406 ? 2.694 -0.283 -18.991 1.00 21.76 1514 PHE A CA 1
ATOM 2790 C C . PHE A 1 406 ? 3.849 -1.057 -19.635 1.00 21.36 1514 PHE A C 1
ATOM 2791 O O . PHE A 1 406 ? 4.985 -0.563 -19.705 1.00 21.57 1514 PHE A O 1
ATOM 2799 N N . ARG A 1 407 ? 3.568 -2.283 -20.058 1.00 21.10 1515 ARG A N 1
ATOM 2800 C CA . ARG A 1 407 ? 4.558 -3.169 -20.711 1.00 20.35 1515 ARG A CA 1
ATOM 2801 C C . ARG A 1 407 ? 4.001 -3.588 -22.068 1.00 20.77 1515 ARG A C 1
ATOM 2802 O O . ARG A 1 407 ? 2.759 -3.532 -22.242 1.00 18.99 1515 ARG A O 1
ATOM 2810 N N . HIS A 1 408 ? 4.894 -4.000 -22.973 1.00 21.16 1516 HIS A N 1
ATOM 2811 C CA . HIS A 1 408 ? 4.553 -4.493 -24.332 1.00 21.07 1516 HIS A CA 1
ATOM 2812 C C . HIS A 1 408 ? 4.564 -6.024 -24.334 1.00 21.09 1516 HIS A C 1
ATOM 2813 O O . HIS A 1 408 ? 5.463 -6.628 -23.734 1.00 20.72 1516 HIS A O 1
ATOM 2820 N N . PHE A 1 409 ? 3.579 -6.627 -24.991 1.00 21.86 1517 PHE A N 1
ATOM 2821 C CA . PHE A 1 409 ? 3.447 -8.096 -25.134 1.00 22.05 1517 PHE A CA 1
ATOM 2822 C C . PHE A 1 409 ? 3.119 -8.408 -26.590 1.00 23.95 1517 PHE A C 1
ATOM 2823 O O . PHE A 1 409 ? 2.254 -7.722 -27.167 1.00 23.03 1517 PHE A O 1
ATOM 2831 N N . LEU A 1 410 ? 3.811 -9.399 -27.155 1.00 26.69 1518 LEU A N 1
ATOM 2832 C CA . LEU A 1 410 ? 3.540 -9.928 -28.513 1.00 29.01 1518 LEU A CA 1
ATOM 2833 C C . LEU A 1 410 ? 2.040 -10.225 -28.614 1.00 28.51 1518 LEU A C 1
ATOM 2834 O O . LEU A 1 410 ? 1.500 -10.872 -27.704 1.00 24.07 1518 LEU A O 1
ATOM 2839 N N . LEU A 1 411 ? 1.394 -9.722 -29.664 1.00 30.89 1519 LEU A N 1
ATOM 2840 C CA . LEU A 1 411 ? -0.049 -9.939 -29.935 1.00 35.97 1519 LEU A CA 1
ATOM 2841 C C . LEU A 1 411 ? -0.248 -11.397 -30.362 1.00 42.15 1519 LEU A C 1
ATOM 2842 O O . LEU A 1 411 ? 0.749 -12.030 -30.760 1.00 45.52 1519 LEU A O 1
ATOM 2847 N N . GLU A 1 412 ? -1.477 -11.911 -30.261 1.00 54.67 1520 GLU A N 1
ATOM 2848 C CA . GLU A 1 412 ? -1.791 -13.356 -30.452 1.00 63.53 1520 GLU A CA 1
ATOM 2849 C C . GLU A 1 412 ? -2.024 -13.664 -31.944 1.00 67.43 1520 GLU A C 1
ATOM 2850 O O . GLU A 1 412 ? -1.132 -14.320 -32.527 1.00 62.94 1520 GLU A O 1
ATOM 2856 N N . GLU A 1 413 ? -3.124 -13.189 -32.555 1.00 74.32 1521 GLU A N 1
ATOM 2857 C CA . GLU A 1 413 ? -3.653 -13.713 -33.853 1.00 80.53 1521 GLU A CA 1
ATOM 2858 C C . GLU A 1 413 ? -2.708 -13.358 -35.009 1.00 84.50 1521 GLU A C 1
ATOM 2859 O O . GLU A 1 413 ? -2.265 -14.291 -35.708 1.00 87.09 1521 GLU A O 1
ATOM 2865 N N . ASP A 1 414 ? -2.449 -12.064 -35.224 1.00 86.92 1522 ASP A N 1
ATOM 2866 C CA . ASP A 1 414 ? -1.613 -11.546 -36.343 1.00 86.57 1522 ASP A CA 1
ATOM 2867 C C . ASP A 1 414 ? -2.205 -12.033 -37.673 1.00 85.83 1522 ASP A C 1
ATOM 2868 O O . ASP A 1 414 ? -1.461 -12.677 -38.439 1.00 86.93 1522 ASP A O 1
ATOM 2873 N N . SER A 1 417 ? -8.768 -11.274 -41.309 1.00 53.02 1877 SER A N 1
ATOM 2874 C CA . SER A 1 417 ? -10.205 -11.297 -41.698 1.00 52.50 1877 SER A CA 1
ATOM 2875 C C . SER A 1 417 ? -10.727 -9.862 -41.855 1.00 48.59 1877 SER A C 1
ATOM 2876 O O . SER A 1 417 ? -10.993 -9.216 -40.825 1.00 51.80 1877 SER A O 1
ATOM 2879 N N . LYS A 1 418 ? -10.890 -9.404 -43.098 1.00 44.02 1878 LYS A N 1
ATOM 2880 C CA . LYS A 1 418 ? -11.147 -7.981 -43.451 1.00 43.32 1878 LYS A CA 1
ATOM 2881 C C . LYS A 1 418 ? -12.450 -7.488 -42.806 1.00 39.86 1878 LYS A C 1
ATOM 2882 O O . LYS A 1 418 ? -13.449 -8.236 -42.804 1.00 40.34 1878 LYS A O 1
ATOM 2888 N N . THR A 1 419 ? -12.406 -6.269 -42.265 1.00 35.22 1879 THR A N 1
ATOM 2889 C CA . THR A 1 419 ? -13.526 -5.564 -41.591 1.00 33.39 1879 THR A CA 1
ATOM 2890 C C . THR A 1 419 ? -14.424 -4.920 -42.652 1.00 29.88 1879 THR A C 1
ATOM 2891 O O . THR A 1 419 ? -14.009 -4.819 -43.817 1.00 28.13 1879 THR A O 1
ATOM 2895 N N . PHE A 1 420 ? -15.636 -4.547 -42.260 1.00 29.24 1880 PHE A N 1
ATOM 2896 C CA . PHE A 1 420 ? -16.640 -3.852 -43.105 1.00 28.69 1880 PHE A CA 1
ATOM 2897 C C . PHE A 1 420 ? -17.322 -2.837 -42.206 1.00 27.81 1880 PHE A C 1
ATOM 2898 O O . PHE A 1 420 ? -17.385 -3.061 -41.000 1.00 25.28 1880 PHE A O 1
ATOM 2916 N N . PRO A 1 422 ? -20.738 -0.147 -41.368 1.00 30.69 1882 PRO A N 1
ATOM 2917 C CA . PRO A 1 422 ? -22.102 0.306 -41.633 1.00 30.65 1882 PRO A CA 1
ATOM 2918 C C . PRO A 1 422 ? -22.108 1.509 -42.582 1.00 30.43 1882 PRO A C 1
ATOM 2919 O O . PRO A 1 422 ? -21.576 2.535 -42.202 1.00 32.23 1882 PRO A O 1
ATOM 2923 N N . ALA A 1 423 ? -22.693 1.346 -43.771 1.00 29.51 1883 ALA A N 1
ATOM 2924 C CA . ALA A 1 423 ? -22.658 2.327 -44.880 1.00 30.99 1883 ALA A CA 1
ATOM 2925 C C . ALA A 1 423 ? -23.551 3.532 -44.573 1.00 31.28 1883 ALA A C 1
ATOM 2926 O O . ALA A 1 423 ? -23.351 4.577 -45.221 1.00 34.19 1883 ALA A O 1
ATOM 2928 N N . HIS A 1 424 ? -24.500 3.408 -43.639 1.00 30.88 1884 HIS A N 1
ATOM 2929 C CA . HIS A 1 424 ? -25.457 4.498 -43.298 1.00 30.01 1884 HIS A CA 1
ATOM 2930 C C . HIS A 1 424 ? -24.830 5.503 -42.316 1.00 29.31 1884 HIS A C 1
ATOM 2931 O O . HIS A 1 424 ? -25.326 6.639 -42.243 1.00 31.20 1884 HIS A O 1
ATOM 2938 N N . LYS A 1 425 ? -23.781 5.123 -41.589 1.00 27.04 1885 LYS A N 1
ATOM 2939 C CA . LYS A 1 425 ? -23.209 5.969 -40.507 1.00 25.84 1885 LYS A CA 1
ATOM 2940 C C . LYS A 1 425 ? -22.194 6.951 -41.102 1.00 24.50 1885 LYS A C 1
ATOM 2941 O O . LYS A 1 425 ? -21.699 6.718 -42.231 1.00 22.40 1885 LYS A O 1
ATOM 2947 N N . SER A 1 426 ? -21.923 8.027 -40.365 1.00 24.14 1886 SER A N 1
ATOM 2948 C CA . SER A 1 426 ? -20.894 9.037 -40.708 1.00 24.49 1886 SER A CA 1
ATOM 2949 C C . SER A 1 426 ? -19.589 8.682 -39.985 1.00 23.26 1886 SER A C 1
ATOM 2950 O O . SER A 1 426 ? -19.663 8.153 -38.858 1.00 22.42 1886 SER A O 1
ATOM 2953 N N . TYR A 1 427 ? -18.454 8.941 -40.639 1.00 22.26 1887 TYR A N 1
ATOM 2954 C CA . TYR A 1 427 ? -17.076 8.669 -40.155 1.00 21.78 1887 TYR A CA 1
ATOM 2955 C C . TYR A 1 427 ? -16.251 9.957 -40.227 1.00 22.20 1887 TYR A C 1
ATOM 2956 O O . TYR A 1 427 ? -16.178 10.576 -41.321 1.00 21.53 1887 TYR A O 1
ATOM 2965 N N . ILE A 1 428 ? -15.683 10.351 -39.083 1.00 20.86 1888 ILE A N 1
ATOM 2966 C CA . ILE A 1 428 ? -14.895 11.605 -38.902 1.00 21.20 1888 ILE A CA 1
ATOM 2967 C C . ILE A 1 428 ? -13.412 11.244 -38.776 1.00 20.07 1888 ILE A C 1
ATOM 2968 O O . ILE A 1 428 ? -13.077 10.414 -37.907 1.00 20.97 1888 ILE A O 1
ATOM 2973 N N . ILE A 1 429 ? -12.568 11.837 -39.621 1.00 19.02 1889 ILE A N 1
ATOM 2974 C CA . ILE A 1 429 ? -11.085 11.816 -39.476 1.00 18.65 1889 ILE A CA 1
ATOM 2975 C C . ILE A 1 429 ? -10.625 13.241 -39.175 1.00 18.92 1889 ILE A C 1
ATOM 2976 O O . ILE A 1 429 ? -10.634 14.080 -40.111 1.00 19.56 1889 ILE A O 1
ATOM 2981 N N . ALA A 1 430 ? -10.260 13.506 -37.921 1.00 18.53 1890 ALA A N 1
ATOM 2982 C CA . ALA A 1 430 ? -9.481 14.699 -37.533 1.00 19.52 1890 ALA A CA 1
ATOM 2983 C C . ALA A 1 430 ? -8.067 14.542 -38.110 1.00 20.94 1890 ALA A C 1
ATOM 2984 O O . ALA A 1 430 ? -7.429 13.496 -37.850 1.00 20.27 1890 ALA A O 1
ATOM 2986 N N . GLY A 1 431 ? -7.620 15.512 -38.915 1.00 21.00 1891 GLY A N 1
ATOM 2987 C CA . GLY A 1 431 ? -6.361 15.418 -39.679 1.00 20.96 1891 GLY A CA 1
ATOM 2988 C C . GLY A 1 431 ? -6.535 14.587 -40.936 1.00 21.58 1891 GLY A C 1
ATOM 2989 O O . GLY A 1 431 ? -5.520 14.065 -41.449 1.00 22.49 1891 GLY A O 1
ATOM 2990 N N . GLY A 1 432 ? -7.764 14.533 -41.458 1.00 21.72 1892 GLY A N 1
ATOM 2991 C CA . GLY A 1 432 ? -8.172 13.678 -42.587 1.00 22.09 1892 GLY A CA 1
ATOM 2992 C C . GLY A 1 432 ? -7.517 14.028 -43.916 1.00 22.60 1892 GLY A C 1
ATOM 2993 O O . GLY A 1 432 ? -7.490 13.131 -44.787 1.00 23.59 1892 GLY A O 1
ATOM 2994 N N . LEU A 1 433 ? -7.020 15.256 -44.095 1.00 22.36 1893 LEU A N 1
ATOM 2995 C CA . LEU A 1 433 ? -6.329 15.690 -45.341 1.00 23.75 1893 LEU A CA 1
ATOM 2996 C C . LEU A 1 433 ? -4.826 15.402 -45.255 1.00 24.23 1893 LEU A C 1
ATOM 2997 O O . LEU A 1 433 ? -4.121 15.670 -46.259 1.00 24.72 1893 LEU A O 1
ATOM 3002 N N . GLY A 1 434 ? -4.350 14.872 -44.123 1.00 24.18 1894 GLY A N 1
ATOM 3003 C CA . GLY A 1 434 ? -2.933 14.505 -43.923 1.00 24.42 1894 GLY A CA 1
ATOM 3004 C C . GLY A 1 434 ? -2.528 13.271 -44.719 1.00 24.42 1894 GLY A C 1
ATOM 3005 O O . GLY A 1 434 ? -3.404 12.673 -45.390 1.00 25.67 1894 GLY A O 1
ATOM 3006 N N . GLY A 1 435 ? -1.246 12.894 -44.643 1.00 24.06 1895 GLY A N 1
ATOM 3007 C CA . GLY A 1 435 ? -0.674 11.717 -45.330 1.00 24.02 1895 GLY A CA 1
ATOM 3008 C C . GLY A 1 435 ? -1.447 10.448 -45.012 1.00 23.15 1895 GLY A C 1
ATOM 3009 O O . GLY A 1 435 ? -1.969 9.817 -45.947 1.00 23.50 1895 GLY A O 1
ATOM 3010 N N . PHE A 1 436 ? -1.532 10.098 -43.730 1.00 21.29 1896 PHE A N 1
ATOM 3011 C CA . PHE A 1 436 ? -2.210 8.875 -43.231 1.00 21.46 1896 PHE A CA 1
ATOM 3012 C C . PHE A 1 436 ? -3.727 9.055 -43.371 1.00 20.95 1896 PHE A C 1
ATOM 3013 O O . PHE A 1 436 ? -4.417 8.084 -43.674 1.00 20.82 1896 PHE A O 1
ATOM 3021 N N . GLY A 1 437 ? -4.217 10.282 -43.192 1.00 21.19 1897 GLY A N 1
ATOM 3022 C CA . GLY A 1 437 ? -5.643 10.630 -43.284 1.00 22.14 1897 GLY A CA 1
ATOM 3023 C C . GLY A 1 437 ? -6.245 10.259 -44.627 1.00 21.67 1897 GLY A C 1
ATOM 3024 O O . GLY A 1 437 ? -7.302 9.645 -44.629 1.00 21.78 1897 GLY A O 1
ATOM 3025 N N . LEU A 1 438 ? -5.603 10.624 -45.736 1.00 22.91 1898 LEU A N 1
ATOM 3026 C CA . LEU A 1 438 ? -6.152 10.368 -47.092 1.00 23.36 1898 LEU A CA 1
ATOM 3027 C C . LEU A 1 438 ? -6.137 8.851 -47.358 1.00 23.32 1898 LEU A C 1
ATOM 3028 O O . LEU A 1 438 ? -7.097 8.353 -47.966 1.00 20.81 1898 LEU A O 1
ATOM 3033 N N . GLU A 1 439 ? -5.115 8.129 -46.889 1.00 23.62 1899 GLU A N 1
ATOM 3034 C CA . GLU A 1 439 ? -5.045 6.650 -47.047 1.00 24.27 1899 GLU A CA 1
ATOM 3035 C C . GLU A 1 439 ? -6.137 6.005 -46.186 1.00 23.85 1899 GLU A C 1
ATOM 3036 O O . GLU A 1 439 ? -6.761 5.056 -46.673 1.00 23.08 1899 GLU A O 1
ATOM 3042 N N . LEU A 1 440 ? -6.363 6.510 -44.967 1.00 23.37 1900 LEU A N 1
ATOM 3043 C CA . LEU A 1 440 ? -7.375 5.955 -44.025 1.00 23.05 1900 LEU A CA 1
ATOM 3044 C C . LEU A 1 440 ? -8.775 6.191 -44.604 1.00 22.99 1900 LEU A C 1
ATOM 3045 O O . LEU A 1 440 ? -9.636 5.300 -44.454 1.00 22.60 1900 LEU A O 1
ATOM 3050 N N . ALA A 1 441 ? -8.979 7.343 -45.244 1.00 22.78 1901 ALA A N 1
ATOM 3051 C CA . ALA A 1 441 ? -10.225 7.715 -45.951 1.00 24.14 1901 ALA A CA 1
ATOM 3052 C C . ALA A 1 441 ? -10.512 6.667 -47.031 1.00 23.91 1901 ALA A C 1
ATOM 3053 O O . ALA A 1 441 ? -11.608 6.095 -47.002 1.00 22.91 1901 ALA A O 1
ATOM 3055 N N . GLN A 1 442 ? -9.539 6.418 -47.917 1.00 25.48 1902 GLN A N 1
ATOM 3056 C CA . GLN A 1 442 ? -9.610 5.440 -49.039 1.00 27.56 1902 GLN A CA 1
ATOM 3057 C C . GLN A 1 442 ? -9.960 4.054 -48.493 1.00 25.87 1902 GLN A C 1
ATOM 3058 O O . GLN A 1 442 ? -10.878 3.402 -49.030 1.00 23.67 1902 GLN A O 1
ATOM 3064 N N . TRP A 1 443 ? -9.237 3.642 -47.454 1.00 25.28 1903 TRP A N 1
ATOM 3065 C CA . TRP A 1 443 ? -9.374 2.323 -46.776 1.00 24.83 1903 TRP A CA 1
ATOM 3066 C C . TRP A 1 443 ? -10.788 2.156 -46.191 1.00 23.84 1903 TRP A C 1
ATOM 3067 O O . TRP A 1 443 ? -11.329 1.037 -46.273 1.00 26.43 1903 TRP A O 1
ATOM 3078 N N . LEU A 1 444 ? -11.377 3.217 -45.637 1.00 22.34 1904 LEU A N 1
ATOM 3079 C CA . LEU A 1 444 ? -12.758 3.189 -45.083 1.00 21.88 1904 LEU A CA 1
ATOM 3080 C C . LEU A 1 444 ? -13.767 3.045 -46.233 1.00 21.74 1904 LEU A C 1
ATOM 3081 O O . LEU A 1 444 ? -14.691 2.243 -46.105 1.00 20.76 1904 LEU A O 1
ATOM 3086 N N . ILE A 1 445 ? -13.570 3.781 -47.321 1.00 22.12 1905 ILE A N 1
ATOM 3087 C CA . ILE A 1 445 ? -14.380 3.694 -48.571 1.00 23.29 1905 ILE A CA 1
ATOM 3088 C C . ILE A 1 445 ? -14.339 2.257 -49.123 1.00 23.53 1905 ILE A C 1
ATOM 3089 O O . ILE A 1 445 ? -15.405 1.755 -49.543 1.00 23.72 1905 ILE A O 1
ATOM 3094 N N . GLN A 1 446 ? -13.173 1.605 -49.129 1.00 24.77 1906 GLN A N 1
ATOM 3095 C CA . GLN A 1 446 ? -13.019 0.201 -49.617 1.00 26.49 1906 GLN A CA 1
ATOM 3096 C C . GLN A 1 446 ? -13.856 -0.756 -48.748 1.00 26.40 1906 GLN A C 1
ATOM 3097 O O . GLN A 1 446 ? -14.226 -1.830 -49.247 1.00 26.67 1906 GLN A O 1
ATOM 3103 N N . ARG A 1 447 ? -14.181 -0.366 -47.514 1.00 26.00 1907 ARG A N 1
ATOM 3104 C CA . ARG A 1 447 ? -14.929 -1.188 -46.528 1.00 26.10 1907 ARG A CA 1
ATOM 3105 C C . ARG A 1 447 ? -16.372 -0.685 -46.376 1.00 26.25 1907 ARG A C 1
ATOM 3106 O O . ARG A 1 447 ? -17.044 -1.126 -45.426 1.00 27.12 1907 ARG A O 1
ATOM 3114 N N . GLY A 1 448 ? -16.831 0.206 -47.260 1.00 25.14 1908 GLY A N 1
ATOM 3115 C CA . GLY A 1 448 ? -18.260 0.534 -47.426 1.00 24.60 1908 GLY A CA 1
ATOM 3116 C C . GLY A 1 448 ? -18.650 1.896 -46.885 1.00 24.90 1908 GLY A C 1
ATOM 3117 O O . GLY A 1 448 ? -19.853 2.199 -46.924 1.00 25.14 1908 GLY A O 1
ATOM 3118 N N . VAL A 1 449 ? -17.704 2.700 -46.387 1.00 25.11 1909 VAL A N 1
ATOM 3119 C CA . VAL A 1 449 ? -18.004 4.076 -45.893 1.00 24.74 1909 VAL A CA 1
ATOM 3120 C C . VAL A 1 449 ? -18.393 4.945 -47.094 1.00 25.64 1909 VAL A C 1
ATOM 3121 O O . VAL A 1 449 ? -17.671 4.915 -48.116 1.00 26.04 1909 VAL A O 1
ATOM 3125 N N . GLN A 1 450 ? -19.507 5.671 -46.968 1.00 27.29 1910 GLN A N 1
ATOM 3126 C CA . GLN A 1 450 ? -20.058 6.587 -48.005 1.00 29.67 1910 GLN A CA 1
ATOM 3127 C C . GLN A 1 450 ? -20.171 8.015 -47.446 1.00 28.41 1910 GLN A C 1
ATOM 3128 O O . GLN A 1 450 ? -20.589 8.907 -48.216 1.00 27.77 1910 GLN A O 1
ATOM 3134 N N . LYS A 1 451 ? -19.834 8.221 -46.163 1.00 26.82 1911 LYS A N 1
ATOM 3135 C CA . LYS A 1 451 ? -20.064 9.489 -45.420 1.00 27.27 1911 LYS A CA 1
ATOM 3136 C C . LYS A 1 451 ? -18.820 9.832 -44.593 1.00 27.11 1911 LYS A C 1
ATOM 3137 O O . LYS A 1 451 ? -18.636 9.238 -43.510 1.00 26.15 1911 LYS A O 1
ATOM 3143 N N . LEU A 1 452 ? -18.007 10.760 -45.098 1.00 27.30 1912 LEU A N 1
ATOM 3144 C CA . LEU A 1 452 ? -16.722 11.189 -44.493 1.00 27.82 1912 LEU A CA 1
ATOM 3145 C C . LEU A 1 452 ? -16.751 12.688 -44.213 1.00 26.61 1912 LEU A C 1
ATOM 3146 O O . LEU A 1 452 ? -17.165 13.455 -45.109 1.00 25.58 1912 LEU A O 1
ATOM 3151 N N . VAL A 1 453 ? -16.312 13.070 -43.015 1.00 25.90 1913 VAL A N 1
ATOM 3152 C CA . VAL A 1 453 ? -15.895 14.459 -42.681 1.00 25.80 1913 VAL A CA 1
ATOM 3153 C C . VAL A 1 453 ? -14.392 14.427 -42.380 1.00 25.61 1913 VAL A C 1
ATOM 3154 O O . VAL A 1 453 ? -13.998 13.752 -41.400 1.00 24.97 1913 VAL A O 1
ATOM 3158 N N . LEU A 1 454 ? -13.597 15.097 -43.218 1.00 24.33 1914 LEU A N 1
ATOM 3159 C CA . LEU A 1 454 ? -12.132 15.254 -43.055 1.00 25.04 1914 LEU A CA 1
ATOM 3160 C C . LEU A 1 454 ? -11.874 16.647 -42.482 1.00 25.87 1914 LEU A C 1
ATOM 3161 O O . LEU A 1 454 ? -12.240 17.638 -43.161 1.00 26.68 1914 LEU A O 1
ATOM 3166 N N . THR A 1 455 ? -11.324 16.731 -41.265 1.00 26.81 1915 THR A N 1
ATOM 3167 C CA . THR A 1 455 ? -11.045 18.034 -40.597 1.00 28.12 1915 THR A CA 1
ATOM 3168 C C . THR A 1 455 ? -9.578 18.433 -40.778 1.00 29.22 1915 THR A C 1
ATOM 3169 O O . THR A 1 455 ? -8.689 17.554 -40.808 1.00 29.50 1915 THR A O 1
ATOM 3173 N N . SER A 1 456 ? -9.381 19.742 -40.904 1.00 31.70 1916 SER A N 1
ATOM 3174 C CA . SER A 1 456 ? -8.112 20.439 -41.216 1.00 32.52 1916 SER A CA 1
ATOM 3175 C C . SER A 1 456 ? -8.325 21.910 -40.871 1.00 33.78 1916 SER A C 1
ATOM 3176 O O . SER A 1 456 ? -9.354 22.449 -41.309 1.00 37.32 1916 SER A O 1
ATOM 3179 N N . ARG A 1 457 ? -7.407 22.536 -40.131 1.00 31.60 1917 ARG A N 1
ATOM 3180 C CA . ARG A 1 457 ? -7.562 23.950 -39.695 1.00 30.75 1917 ARG A CA 1
ATOM 3181 C C . ARG A 1 457 ? -7.549 24.879 -40.915 1.00 30.60 1917 ARG A C 1
ATOM 3182 O O . ARG A 1 457 ? -8.176 25.936 -40.830 1.00 32.69 1917 ARG A O 1
ATOM 3190 N N . SER A 1 458 ? -6.917 24.473 -42.019 1.00 31.43 1918 SER A N 1
ATOM 3191 C CA . SER A 1 458 ? -6.628 25.334 -43.198 1.00 32.76 1918 SER A CA 1
ATOM 3192 C C . SER A 1 458 ? -7.265 24.799 -44.490 1.00 34.64 1918 SER A C 1
ATOM 3193 O O . SER A 1 458 ? -7.056 25.439 -45.540 1.00 40.78 1918 SER A O 1
ATOM 3196 N N . GLY A 1 459 ? -8.000 23.681 -44.438 1.00 36.14 1919 GLY A N 1
ATOM 3197 C CA . GLY A 1 459 ? -8.677 23.086 -45.607 1.00 34.47 1919 GLY A CA 1
ATOM 3198 C C . GLY A 1 459 ? -7.691 22.555 -46.635 1.00 34.83 1919 GLY A C 1
ATOM 3199 O O . GLY A 1 459 ? -6.505 22.371 -46.290 1.00 35.06 1919 GLY A O 1
ATOM 3200 N N . ILE A 1 460 ? -8.162 22.313 -47.862 1.00 35.32 1920 ILE A N 1
ATOM 3201 C CA . ILE A 1 460 ? -7.345 21.741 -48.974 1.00 34.86 1920 ILE A CA 1
ATOM 3202 C C . ILE A 1 460 ? -6.255 22.756 -49.354 1.00 34.19 1920 ILE A C 1
ATOM 3203 O O . ILE A 1 460 ? -6.616 23.908 -49.651 1.00 34.03 1920 ILE A O 1
ATOM 3208 N N . ARG A 1 461 ? -4.982 22.337 -49.349 1.00 34.02 1921 ARG A N 1
ATOM 3209 C CA . ARG A 1 461 ? -3.809 23.203 -49.656 1.00 34.10 1921 ARG A CA 1
ATOM 3210 C C . ARG A 1 461 ? -2.877 22.572 -50.697 1.00 35.00 1921 ARG A C 1
ATOM 3211 O O . ARG A 1 461 ? -2.032 23.319 -51.228 1.00 36.80 1921 ARG A O 1
ATOM 3219 N N . THR A 1 462 ? -2.985 21.268 -50.972 1.00 34.53 1922 THR A N 1
ATOM 3220 C CA . THR A 1 462 ? -2.178 20.581 -52.017 1.00 32.34 1922 THR A CA 1
ATOM 3221 C C . THR A 1 462 ? -3.102 20.112 -53.146 1.00 32.30 1922 THR A C 1
ATOM 3222 O O . THR A 1 462 ? -4.315 19.951 -52.901 1.00 31.48 1922 THR A O 1
ATOM 3226 N N . GLY A 1 463 ? -2.526 19.891 -54.331 1.00 32.30 1923 GLY A N 1
ATOM 3227 C CA . GLY A 1 463 ? -3.216 19.334 -55.507 1.00 32.04 1923 GLY A CA 1
ATOM 3228 C C . GLY A 1 463 ? -3.604 17.889 -55.280 1.00 31.75 1923 GLY A C 1
ATOM 3229 O O . GLY A 1 463 ? -4.642 17.465 -55.812 1.00 32.02 1923 GLY A O 1
ATOM 3230 N N . TYR A 1 464 ? -2.805 17.149 -54.513 1.00 31.71 1924 TYR A N 1
ATOM 3231 C CA . TYR A 1 464 ? -3.111 15.746 -54.141 1.00 30.10 1924 TYR A CA 1
ATOM 3232 C C . TYR A 1 464 ? -4.390 15.719 -53.293 1.00 28.61 1924 TYR A C 1
ATOM 3233 O O . TYR A 1 464 ? -5.281 14.925 -53.605 1.00 27.29 1924 TYR A O 1
ATOM 3242 N N . GLN A 1 465 ? -4.491 16.574 -52.273 1.00 28.05 1925 GLN A N 1
ATOM 3243 C CA . GLN A 1 465 ? -5.707 16.677 -51.421 1.00 28.78 1925 GLN A CA 1
ATOM 3244 C C . GLN A 1 465 ? -6.910 17.002 -52.312 1.00 29.71 1925 GLN A C 1
ATOM 3245 O O . GLN A 1 465 ? -7.945 16.315 -52.182 1.00 29.18 1925 GLN A O 1
ATOM 3251 N N . ALA A 1 466 ? -6.775 18.005 -53.186 1.00 30.76 1926 ALA A N 1
ATOM 3252 C CA . ALA A 1 466 ? -7.833 18.431 -54.128 1.00 33.08 1926 ALA A CA 1
ATOM 3253 C C . ALA A 1 466 ? -8.257 17.241 -54.999 1.00 34.65 1926 ALA A C 1
ATOM 3254 O O . ALA A 1 466 ? -9.462 16.959 -55.050 1.00 35.73 1926 ALA A O 1
ATOM 3256 N N . LYS A 1 467 ? -7.303 16.563 -55.642 1.00 38.66 1927 LYS A N 1
ATOM 3257 C CA . LYS A 1 467 ? -7.558 15.432 -56.581 1.00 40.35 1927 LYS A CA 1
ATOM 3258 C C . LYS A 1 467 ? -8.332 14.314 -55.873 1.00 38.39 1927 LYS A C 1
ATOM 3259 O O . LYS A 1 467 ? -9.258 13.764 -56.487 1.00 37.22 1927 LYS A O 1
ATOM 3265 N N . GLN A 1 468 ? -7.955 13.979 -54.635 1.00 36.65 1928 GLN A N 1
ATOM 3266 C CA . GLN A 1 468 ? -8.512 12.813 -53.898 1.00 35.63 1928 GLN A CA 1
ATOM 3267 C C . GLN A 1 468 ? -9.981 13.091 -53.542 1.00 32.47 1928 GLN A C 1
ATOM 3268 O O . GLN A 1 468 ? -10.823 12.229 -53.851 1.00 28.67 1928 GLN A O 1
ATOM 3274 N N . VAL A 1 469 ? -10.281 14.250 -52.951 1.00 30.78 1929 VAL A N 1
ATOM 3275 C CA . VAL A 1 469 ? -11.667 14.638 -52.545 1.00 32.46 1929 VAL A CA 1
ATOM 3276 C C . VAL A 1 469 ? -12.564 14.640 -53.790 1.00 34.84 1929 VAL A C 1
ATOM 3277 O O . VAL A 1 469 ? -13.702 14.135 -53.695 1.00 33.35 1929 VAL A O 1
ATOM 3281 N N . ARG A 1 470 ? -12.056 15.182 -54.902 1.00 36.90 1930 ARG A N 1
ATOM 3282 C CA . ARG A 1 470 ? -12.784 15.361 -56.186 1.00 40.23 1930 ARG A CA 1
ATOM 3283 C C . ARG A 1 470 ? -13.139 13.983 -56.761 1.00 38.64 1930 ARG A C 1
ATOM 3284 O O . ARG A 1 470 ? -14.286 13.805 -57.219 1.00 35.90 1930 ARG A O 1
ATOM 3292 N N . ARG A 1 471 ? -12.180 13.053 -56.732 1.00 38.55 1931 ARG A N 1
ATOM 3293 C CA . ARG A 1 471 ? -12.322 11.658 -57.228 1.00 39.93 1931 ARG A CA 1
ATOM 3294 C C . ARG A 1 471 ? -13.365 10.915 -56.382 1.00 37.76 1931 ARG A C 1
ATOM 3295 O O . ARG A 1 471 ? -14.255 10.270 -56.974 1.00 38.37 1931 ARG A O 1
ATOM 3303 N N . TRP A 1 472 ? -13.265 11.001 -55.051 1.00 35.05 1932 TRP A N 1
ATOM 3304 C CA . TRP A 1 472 ? -14.191 10.324 -54.103 1.00 33.25 1932 TRP A CA 1
ATOM 3305 C C . TRP A 1 472 ? -15.623 10.823 -54.328 1.00 34.04 1932 TRP A C 1
ATOM 3306 O O . TRP A 1 472 ? -16.532 9.982 -54.377 1.00 33.12 1932 TRP A O 1
ATOM 3317 N N . ARG A 1 473 ? -15.804 12.138 -54.458 1.00 35.98 1933 ARG A N 1
ATOM 3318 C CA . ARG A 1 473 ? -17.119 12.769 -54.750 1.00 38.61 1933 ARG A CA 1
ATOM 3319 C C . ARG A 1 473 ? -17.646 12.236 -56.087 1.00 39.76 1933 ARG A C 1
ATOM 3320 O O . ARG A 1 473 ? -18.808 11.787 -56.114 1.00 39.92 1933 ARG A O 1
ATOM 3328 N N . ARG A 1 474 ? -16.809 12.236 -57.131 1.00 40.89 1934 ARG A N 1
ATOM 3329 C CA . ARG A 1 474 ? -17.133 11.636 -58.456 1.00 42.62 1934 ARG A CA 1
ATOM 3330 C C . ARG A 1 474 ? -17.602 10.191 -58.263 1.00 42.66 1934 ARG A C 1
ATOM 3331 O O . ARG A 1 474 ? -18.525 9.783 -58.988 1.00 46.68 1934 ARG A O 1
ATOM 3339 N N . GLN A 1 475 ? -17.004 9.460 -57.314 1.00 41.67 1935 GLN A N 1
ATOM 3340 C CA . GLN A 1 475 ? -17.308 8.028 -57.033 1.00 40.17 1935 GLN A CA 1
ATOM 3341 C C . GLN A 1 475 ? -18.608 7.887 -56.225 1.00 37.04 1935 GLN A C 1
ATOM 3342 O O . GLN A 1 475 ? -19.003 6.744 -55.966 1.00 36.11 1935 GLN A O 1
ATOM 3348 N N . GLY A 1 476 ? -19.258 8.991 -55.844 1.00 35.75 1936 GLY A N 1
ATOM 3349 C CA . GLY A 1 476 ? -20.547 8.982 -55.122 1.00 33.68 1936 GLY A CA 1
ATOM 3350 C C . GLY A 1 476 ? -20.373 8.927 -53.612 1.00 31.31 1936 GLY A C 1
ATOM 3351 O O . GLY A 1 476 ? -21.356 8.660 -52.922 1.00 32.21 1936 GLY A O 1
ATOM 3352 N N . VAL A 1 477 ? -19.163 9.169 -53.109 1.00 30.75 1937 VAL A N 1
ATOM 3353 C CA . VAL A 1 477 ? -18.868 9.250 -51.649 1.00 30.11 1937 VAL A CA 1
ATOM 3354 C C . VAL A 1 477 ? -19.158 10.684 -51.188 1.00 30.30 1937 VAL A C 1
ATOM 3355 O O . VAL A 1 477 ? -18.751 11.635 -51.886 1.00 28.83 1937 VAL A O 1
ATOM 3359 N N . GLN A 1 478 ? -19.859 10.831 -50.067 1.00 29.61 1938 GLN A N 1
ATOM 3360 C CA . GLN A 1 478 ? -20.129 12.150 -49.451 1.00 31.67 1938 GLN A CA 1
ATOM 3361 C C . GLN A 1 478 ? -18.910 12.521 -48.600 1.00 30.75 1938 GLN A C 1
ATOM 3362 O O . GLN A 1 478 ? -18.718 11.901 -47.527 1.00 31.47 1938 GLN A O 1
ATOM 3368 N N . VAL A 1 479 ? -18.098 13.457 -49.090 1.00 28.32 1939 VAL A N 1
ATOM 3369 C CA . VAL A 1 479 ? -16.844 13.898 -48.415 1.00 28.31 1939 VAL A CA 1
ATOM 3370 C C . VAL A 1 479 ? -16.988 15.388 -48.089 1.00 29.25 1939 VAL A C 1
ATOM 3371 O O . VAL A 1 479 ? -17.080 16.217 -49.028 1.00 26.97 1939 VAL A O 1
ATOM 3375 N N . GLN A 1 480 ? -17.071 15.676 -46.792 1.00 30.38 1940 GLN A N 1
ATOM 3376 C CA . GLN A 1 480 ? -17.113 17.032 -46.196 1.00 33.30 1940 GLN A CA 1
ATOM 3377 C C . GLN A 1 480 ? -15.685 17.377 -45.757 1.00 32.35 1940 GLN A C 1
ATOM 3378 O O . GLN A 1 480 ? -15.113 16.601 -44.969 1.00 29.07 1940 GLN A O 1
ATOM 3384 N N . VAL A 1 481 ? -15.118 18.462 -46.288 1.00 31.39 1941 VAL A N 1
ATOM 3385 C CA . VAL A 1 481 ? -13.853 19.068 -45.785 1.00 31.54 1941 VAL A CA 1
ATOM 3386 C C . VAL A 1 481 ? -14.249 20.155 -44.782 1.00 31.21 1941 VAL A C 1
ATOM 3387 O O . VAL A 1 481 ? -14.803 21.179 -45.229 1.00 32.75 1941 VAL A O 1
ATOM 3391 N N . SER A 1 482 ? -13.975 19.933 -43.491 1.00 29.55 1942 SER A N 1
ATOM 3392 C CA . SER A 1 482 ? -14.396 20.801 -42.358 1.00 28.62 1942 SER A CA 1
ATOM 3393 C C . SER A 1 482 ? -13.173 21.405 -41.652 1.00 28.68 1942 SER A C 1
ATOM 3394 O O . SER A 1 482 ? -12.160 20.702 -41.478 1.00 27.14 1942 SER A O 1
ATOM 3397 N N . THR A 1 483 ? -13.287 22.671 -41.242 1.00 29.52 1943 THR A N 1
ATOM 3398 C CA . THR A 1 483 ? -12.261 23.434 -40.484 1.00 29.70 1943 THR A CA 1
ATOM 3399 C C . THR A 1 483 ? -12.639 23.443 -39.002 1.00 27.71 1943 THR A C 1
ATOM 3400 O O . THR A 1 483 ? -11.919 24.069 -38.222 1.00 28.15 1943 THR A O 1
ATOM 3404 N N . SER A 1 484 ? -13.725 22.769 -38.630 1.00 27.80 1944 SER A N 1
ATOM 3405 C CA . SER A 1 484 ? -14.150 22.629 -37.215 1.00 28.40 1944 SER A CA 1
ATOM 3406 C C . SER A 1 484 ? -13.016 21.954 -36.431 1.00 28.97 1944 SER A C 1
ATOM 3407 O O . SER A 1 484 ? -12.491 20.924 -36.902 1.00 28.00 1944 SER A O 1
ATOM 3410 N N . ASN A 1 485 ? -12.635 22.546 -35.298 1.00 28.40 1945 ASN A N 1
ATOM 3411 C CA . ASN A 1 485 ? -11.362 22.266 -34.591 1.00 27.64 1945 ASN A CA 1
ATOM 3412 C C . ASN A 1 485 ? -11.651 21.562 -33.258 1.00 28.84 1945 ASN A C 1
ATOM 3413 O O . ASN A 1 485 ? -12.206 22.207 -32.341 1.00 27.12 1945 ASN A O 1
ATOM 3418 N N . ILE A 1 486 ? -11.249 20.290 -33.147 1.00 28.30 1946 ILE A N 1
ATOM 3419 C CA . ILE A 1 486 ? -11.504 19.421 -31.959 1.00 27.14 1946 ILE A CA 1
ATOM 3420 C C . ILE A 1 486 ? -10.750 19.949 -30.726 1.00 27.45 1946 ILE A C 1
ATOM 3421 O O . ILE A 1 486 ? -11.056 19.463 -29.629 1.00 26.41 1946 ILE A O 1
ATOM 3426 N N . SER A 1 487 ? -9.810 20.891 -30.888 1.00 29.63 1947 SER A N 1
ATOM 3427 C CA . SER A 1 487 ? -9.023 21.522 -29.788 1.00 31.58 1947 SER A CA 1
ATOM 3428 C C . SER A 1 487 ? -9.942 22.216 -28.771 1.00 32.45 1947 SER A C 1
ATOM 3429 O O . SER A 1 487 ? -9.543 22.326 -27.593 1.00 33.10 1947 SER A O 1
ATOM 3432 N N . SER A 1 488 ? -11.115 22.679 -29.206 1.00 31.22 1948 SER A N 1
ATOM 3433 C CA . SER A 1 488 ? -12.147 23.290 -28.330 1.00 32.35 1948 SER A CA 1
ATOM 3434 C C . SER A 1 488 ? -13.401 22.411 -28.318 1.00 32.91 1948 SER A C 1
ATOM 3435 O O . SER A 1 488 ? -13.611 21.643 -29.284 1.00 29.62 1948 SER A O 1
ATOM 3438 N N . LEU A 1 489 ? -14.182 22.523 -27.240 1.00 33.75 1949 LEU A N 1
ATOM 3439 C CA . LEU A 1 489 ? -15.456 21.788 -27.035 1.00 34.78 1949 LEU A CA 1
ATOM 3440 C C . LEU A 1 489 ? -16.469 22.238 -28.095 1.00 33.90 1949 LEU A C 1
ATOM 3441 O O . LEU A 1 489 ? -17.196 21.382 -28.623 1.00 33.38 1949 LEU A O 1
ATOM 3446 N N . GLU A 1 490 ? -16.459 23.532 -28.416 1.00 35.99 1950 GLU A N 1
ATOM 3447 C CA . GLU A 1 490 ? -17.318 24.172 -29.450 1.00 39.14 1950 GLU A CA 1
ATOM 3448 C C . GLU A 1 490 ? -17.025 23.536 -30.817 1.00 35.52 1950 GLU A C 1
ATOM 3449 O O . GLU A 1 490 ? -17.980 23.067 -31.461 1.00 33.81 1950 GLU A O 1
ATOM 3455 N N . GLY A 1 491 ? -15.754 23.534 -31.238 1.00 32.12 1951 GLY A N 1
ATOM 3456 C CA . GLY A 1 491 ? -15.309 22.937 -32.511 1.00 31.53 1951 GLY A CA 1
ATOM 3457 C C . GLY A 1 491 ? -15.706 21.472 -32.609 1.00 30.72 1951 GLY A C 1
ATOM 3458 O O . GLY A 1 491 ? -16.245 21.065 -33.660 1.00 31.86 1951 GLY A O 1
ATOM 3459 N N . ALA A 1 492 ? -15.461 20.701 -31.547 1.00 29.79 1952 ALA A N 1
ATOM 3460 C CA . ALA A 1 492 ? -15.826 19.265 -31.455 1.00 30.10 1952 ALA A CA 1
ATOM 3461 C C . ALA A 1 492 ? -17.344 19.102 -31.624 1.00 28.95 1952 ALA A C 1
ATOM 3462 O O . ALA A 1 492 ? -17.752 18.216 -32.394 1.00 29.23 1952 ALA A O 1
ATOM 3464 N N . ARG A 1 493 ? -18.150 19.919 -30.940 1.00 28.28 1953 ARG A N 1
ATOM 3465 C CA . ARG A 1 493 ? -19.640 19.856 -31.029 1.00 28.46 1953 ARG A CA 1
ATOM 3466 C C . ARG A 1 493 ? -20.081 20.220 -32.446 1.00 27.19 1953 ARG A C 1
ATOM 3467 O O . ARG A 1 493 ? -20.920 19.493 -32.998 1.00 26.85 1953 ARG A O 1
ATOM 3475 N N . GLY A 1 494 ? -19.523 21.299 -33.000 1.00 26.58 1954 GLY A N 1
ATOM 3476 C CA . GLY A 1 494 ? -19.703 21.681 -34.412 1.00 27.56 1954 GLY A CA 1
ATOM 3477 C C . GLY A 1 494 ? -19.392 20.518 -35.340 1.00 27.78 1954 GLY A C 1
ATOM 3478 O O . GLY A 1 494 ? -20.191 20.262 -36.251 1.00 30.31 1954 GLY A O 1
ATOM 3479 N N . LEU A 1 495 ? -18.279 19.819 -35.112 1.00 26.78 1955 LEU A N 1
ATOM 3480 C CA . LEU A 1 495 ? -17.792 18.750 -36.028 1.00 27.59 1955 LEU A CA 1
ATOM 3481 C C . LEU A 1 495 ? -18.774 17.572 -36.007 1.00 26.97 1955 LEU A C 1
ATOM 3482 O O . LEU A 1 495 ? -19.167 17.118 -37.093 1.00 25.27 1955 LEU A O 1
ATOM 3487 N N . ILE A 1 496 ? -19.186 17.127 -34.818 1.00 27.91 1956 ILE A N 1
ATOM 3488 C CA . ILE A 1 496 ? -20.159 16.005 -34.667 1.00 29.18 1956 ILE A CA 1
ATOM 3489 C C . ILE A 1 496 ? -21.479 16.422 -35.327 1.00 29.55 1956 ILE A C 1
ATOM 3490 O O . ILE A 1 496 ? -22.036 15.599 -36.078 1.00 29.92 1956 ILE A O 1
ATOM 3495 N N . ALA A 1 497 ? -21.947 17.655 -35.100 1.00 29.66 1957 ALA A N 1
ATOM 3496 C CA . ALA A 1 497 ? -23.186 18.171 -35.726 1.00 30.40 1957 ALA A CA 1
ATOM 3497 C C . ALA A 1 497 ? -23.084 18.001 -37.250 1.00 30.98 1957 ALA A C 1
ATOM 3498 O O . ALA A 1 497 ? -24.007 17.389 -37.813 1.00 32.05 1957 ALA A O 1
ATOM 3500 N N . GLU A 1 498 ? -21.994 18.478 -37.874 1.00 30.79 1958 GLU A N 1
ATOM 3501 C CA . GLU A 1 498 ? -21.727 18.370 -39.340 1.00 31.53 1958 GLU A CA 1
ATOM 3502 C C . GLU A 1 498 ? -21.846 16.905 -39.781 1.00 31.23 1958 GLU A C 1
ATOM 3503 O O . GLU A 1 498 ? -22.509 16.647 -40.810 1.00 30.43 1958 GLU A O 1
ATOM 3509 N N . ALA A 1 499 ? -21.181 15.990 -39.064 1.00 28.45 1959 ALA A N 1
ATOM 3510 C CA . ALA A 1 499 ? -21.179 14.539 -39.355 1.00 27.80 1959 ALA A CA 1
ATOM 3511 C C . ALA A 1 499 ? -22.615 14.004 -39.281 1.00 27.78 1959 ALA A C 1
ATOM 3512 O O . ALA A 1 499 ? -23.011 13.255 -40.190 1.00 26.66 1959 ALA A O 1
ATOM 3514 N N . ALA A 1 500 ? -23.344 14.378 -38.226 1.00 28.81 1960 ALA A N 1
ATOM 3515 C CA . ALA A 1 500 ? -24.704 13.889 -37.893 1.00 31.24 1960 ALA A CA 1
ATOM 3516 C C . ALA A 1 500 ? -25.701 14.248 -39.011 1.00 31.36 1960 ALA A C 1
ATOM 3517 O O . ALA A 1 500 ? -26.678 13.501 -39.168 1.00 31.62 1960 ALA A O 1
ATOM 3519 N N . GLN A 1 501 ? -25.453 15.322 -39.766 1.00 32.09 1961 GLN A N 1
ATOM 3520 C CA A GLN A 1 501 ? -26.293 15.743 -40.926 0.50 33.61 1961 GLN A CA 1
ATOM 3521 C CA B GLN A 1 501 ? -26.312 15.729 -40.912 0.50 33.20 1961 GLN A CA 1
ATOM 3522 C C . GLN A 1 501 ? -26.197 14.702 -42.047 1.00 33.74 1961 GLN A C 1
ATOM 3523 O O . GLN A 1 501 ? -27.193 14.534 -42.770 1.00 38.76 1961 GLN A O 1
ATOM 3534 N N . LEU A 1 502 ? -25.039 14.049 -42.193 1.00 32.05 1962 LEU A N 1
ATOM 3535 C CA . LEU A 1 502 ? -24.813 13.016 -43.246 1.00 32.61 1962 LEU A CA 1
ATOM 3536 C C . LEU A 1 502 ? -25.461 11.696 -42.816 1.00 29.75 1962 LEU A C 1
ATOM 3537 O O . LEU A 1 502 ? -26.084 11.022 -43.663 1.00 28.64 1962 LEU A O 1
ATOM 3542 N N . GLY A 1 503 ? -25.251 11.319 -41.558 1.00 28.95 1963 GLY A N 1
ATOM 3543 C CA . GLY A 1 503 ? -25.759 10.069 -40.963 1.00 28.69 1963 GLY A CA 1
ATOM 3544 C C . GLY A 1 503 ? -25.325 9.955 -39.508 1.00 27.37 1963 GLY A C 1
ATOM 3545 O O . GLY A 1 503 ? -24.477 10.714 -39.047 1.00 26.99 1963 GLY A O 1
ATOM 3546 N N . PRO A 1 504 ? -25.911 9.028 -38.728 1.00 28.07 1964 PRO A N 1
ATOM 3547 C CA . PRO A 1 504 ? -25.498 8.844 -37.337 1.00 27.02 1964 PRO A CA 1
ATOM 3548 C C . PRO A 1 504 ? -23.995 8.523 -37.280 1.00 26.92 1964 PRO A C 1
ATOM 3549 O O . PRO A 1 504 ? -23.510 7.779 -38.115 1.00 28.10 1964 PRO A O 1
ATOM 3553 N N . VAL A 1 505 ? -23.279 9.127 -36.333 1.00 26.35 1965 VAL A N 1
ATOM 3554 C CA . VAL A 1 505 ? -21.790 9.055 -36.255 1.00 26.03 1965 VAL A CA 1
ATOM 3555 C C . VAL A 1 505 ? -21.381 7.644 -35.816 1.00 24.39 1965 VAL A C 1
ATOM 3556 O O . VAL A 1 505 ? -21.678 7.280 -34.673 1.00 24.43 1965 VAL A O 1
ATOM 3560 N N . GLY A 1 506 ? -20.707 6.905 -36.703 1.00 23.91 1966 GLY A N 1
ATOM 3561 C CA . GLY A 1 506 ? -20.253 5.519 -36.480 1.00 23.64 1966 GLY A CA 1
ATOM 3562 C C . GLY A 1 506 ? -18.813 5.447 -35.989 1.00 23.71 1966 GLY A C 1
ATOM 3563 O O . GLY A 1 506 ? -18.496 4.517 -35.208 1.00 24.15 1966 GLY A O 1
ATOM 3564 N N . GLY A 1 507 ? -17.961 6.381 -36.414 1.00 22.37 1967 GLY A N 1
ATOM 3565 C CA . GLY A 1 507 ? -16.519 6.323 -36.114 1.00 21.71 1967 GLY A CA 1
ATOM 3566 C C . GLY A 1 507 ? -15.870 7.687 -36.098 1.00 20.17 1967 GLY A C 1
ATOM 3567 O O . GLY A 1 507 ? -16.176 8.504 -36.999 1.00 19.09 1967 GLY A O 1
ATOM 3568 N N . VAL A 1 508 ? -15.012 7.915 -35.100 1.00 19.44 1968 VAL A N 1
ATOM 3569 C CA . VAL A 1 508 ? -14.073 9.071 -35.023 1.00 20.04 1968 VAL A CA 1
ATOM 3570 C C . VAL A 1 508 ? -12.644 8.514 -34.997 1.00 20.18 1968 VAL A C 1
ATOM 3571 O O . VAL A 1 508 ? -12.394 7.495 -34.312 1.00 20.30 1968 VAL A O 1
ATOM 3575 N N . PHE A 1 509 ? -11.745 9.160 -35.731 1.00 20.88 1969 PHE A N 1
ATOM 3576 C CA . PHE A 1 509 ? -10.324 8.764 -35.885 1.00 21.04 1969 PHE A CA 1
ATOM 3577 C C . PHE A 1 509 ? -9.494 10.033 -35.707 1.00 21.56 1969 PHE A C 1
ATOM 3578 O O . PHE A 1 509 ? -9.621 10.919 -36.557 1.00 22.79 1969 PHE A O 1
ATOM 3586 N N . ASN A 1 510 ? -8.726 10.143 -34.625 1.00 21.57 1970 ASN A N 1
ATOM 3587 C CA . ASN A 1 510 ? -7.892 11.346 -34.364 1.00 23.14 1970 ASN A CA 1
ATOM 3588 C C . ASN A 1 510 ? -6.504 11.131 -34.975 1.00 22.66 1970 ASN A C 1
ATOM 3589 O O . ASN A 1 510 ? -5.667 10.454 -34.341 1.00 23.79 1970 ASN A O 1
ATOM 3594 N N . LEU A 1 511 ? -6.282 11.691 -36.164 1.00 22.29 1971 LEU A N 1
ATOM 3595 C CA . LEU A 1 511 ? -4.975 11.682 -36.869 1.00 21.81 1971 LEU A CA 1
ATOM 3596 C C . LEU A 1 511 ? -4.403 13.103 -36.875 1.00 22.11 1971 LEU A C 1
ATOM 3597 O O . LEU A 1 511 ? -3.400 13.319 -37.580 1.00 23.40 1971 LEU A O 1
ATOM 3602 N N . ALA A 1 512 ? -4.996 14.026 -36.109 1.00 21.25 1972 ALA A N 1
ATOM 3603 C CA . ALA A 1 512 ? -4.521 15.425 -35.978 1.00 21.99 1972 ALA A CA 1
ATOM 3604 C C . ALA A 1 512 ? -3.188 15.434 -35.220 1.00 22.09 1972 ALA A C 1
ATOM 3605 O O . ALA A 1 512 ? -3.061 14.710 -34.201 1.00 23.22 1972 ALA A O 1
ATOM 3607 N N . VAL A 1 513 ? -2.231 16.222 -35.702 1.00 20.38 1973 VAL A N 1
ATOM 3608 C CA . VAL A 1 513 ? -0.877 16.347 -35.097 1.00 20.65 1973 VAL A CA 1
ATOM 3609 C C . VAL A 1 513 ? -0.291 17.713 -35.449 1.00 21.62 1973 VAL A C 1
ATOM 3610 O O . VAL A 1 513 ? -0.381 18.156 -36.633 1.00 21.29 1973 VAL A O 1
ATOM 3614 N N . VAL A 1 514 ? 0.291 18.346 -34.435 1.00 22.51 1974 VAL A N 1
ATOM 3615 C CA . VAL A 1 514 ? 1.207 19.503 -34.587 1.00 23.98 1974 VAL A CA 1
ATOM 3616 C C . VAL A 1 514 ? 2.512 19.125 -33.891 1.00 23.14 1974 VAL A C 1
ATOM 3617 O O . VAL A 1 514 ? 2.435 18.644 -32.747 1.00 24.24 1974 VAL A O 1
ATOM 3621 N N . LEU A 1 515 ? 3.640 19.287 -34.586 1.00 23.15 1975 LEU A N 1
ATOM 3622 C CA . LEU A 1 515 ? 4.991 18.934 -34.078 1.00 24.37 1975 LEU A CA 1
ATOM 3623 C C . LEU A 1 515 ? 5.727 20.208 -33.655 1.00 24.14 1975 LEU A C 1
ATOM 3624 O O . LEU A 1 515 ? 5.759 21.157 -34.459 1.00 22.78 1975 LEU A O 1
ATOM 3629 N N . ARG A 1 516 ? 6.311 20.190 -32.454 1.00 24.83 1976 ARG A N 1
ATOM 3630 C CA . ARG A 1 516 ? 7.263 21.217 -31.937 1.00 26.99 1976 ARG A CA 1
ATOM 3631 C C . ARG A 1 516 ? 8.503 20.498 -31.396 1.00 25.04 1976 ARG A C 1
ATOM 3632 O O . ARG A 1 516 ? 8.741 20.557 -30.182 1.00 24.56 1976 ARG A O 1
ATOM 3640 N N . ASP A 1 517 ? 9.231 19.797 -32.263 1.00 25.20 1977 ASP A N 1
ATOM 3641 C CA . ASP A 1 517 ? 10.386 18.954 -31.867 1.00 26.20 1977 ASP A CA 1
ATOM 3642 C C . ASP A 1 517 ? 11.498 19.862 -31.317 1.00 26.49 1977 ASP A C 1
ATOM 3643 O O . ASP A 1 517 ? 11.666 21.019 -31.787 1.00 28.53 1977 ASP A O 1
ATOM 3648 N N . GLY A 1 518 ? 12.223 19.353 -30.332 1.00 24.21 1978 GLY A N 1
ATOM 3649 C CA . GLY A 1 518 ? 13.397 20.007 -29.736 1.00 24.57 1978 GLY A CA 1
ATOM 3650 C C . GLY A 1 518 ? 13.670 19.431 -28.364 1.00 23.99 1978 GLY A C 1
ATOM 3651 O O . GLY A 1 518 ? 12.696 19.006 -27.701 1.00 23.39 1978 GLY A O 1
ATOM 3652 N N . LEU A 1 519 ? 14.936 19.420 -27.947 1.00 25.23 1979 LEU A N 1
ATOM 3653 C CA . LEU A 1 519 ? 15.335 19.010 -26.576 1.00 25.67 1979 LEU A CA 1
ATOM 3654 C C . LEU A 1 519 ? 14.630 19.936 -25.590 1.00 26.28 1979 LEU A C 1
ATOM 3655 O O . LEU A 1 519 ? 14.275 21.055 -25.998 1.00 25.48 1979 LEU A O 1
ATOM 3660 N N . LEU A 1 520 ? 14.439 19.484 -24.350 1.00 28.56 1980 LEU A N 1
ATOM 3661 C CA . LEU A 1 520 ? 13.668 20.231 -23.321 1.00 30.33 1980 LEU A CA 1
ATOM 3662 C C . LEU A 1 520 ? 14.258 21.635 -23.133 1.00 31.30 1980 LEU A C 1
ATOM 3663 O O . LEU A 1 520 ? 13.464 22.566 -22.922 1.00 32.78 1980 LEU A O 1
ATOM 3668 N N . GLU A 1 521 ? 15.580 21.785 -23.236 1.00 32.85 1981 GLU A N 1
ATOM 3669 C CA . GLU A 1 521 ? 16.285 23.084 -23.057 1.00 34.81 1981 GLU A CA 1
ATOM 3670 C C . GLU A 1 521 ? 15.704 24.131 -24.022 1.00 34.50 1981 GLU A C 1
ATOM 3671 O O . GLU A 1 521 ? 15.787 25.316 -23.680 1.00 34.17 1981 GLU A O 1
ATOM 3677 N N . ASN A 1 522 ? 15.109 23.722 -25.151 1.00 33.47 1982 ASN A N 1
ATOM 3678 C CA . ASN A 1 522 ? 14.566 24.651 -26.184 1.00 33.28 1982 ASN A CA 1
ATOM 3679 C C . ASN A 1 522 ? 13.034 24.607 -26.217 1.00 33.07 1982 ASN A C 1
ATOM 3680 O O . ASN A 1 522 ? 12.459 25.170 -27.169 1.00 34.90 1982 ASN A O 1
ATOM 3685 N N . GLN A 1 523 ? 12.392 23.981 -25.227 1.00 31.45 1983 GLN A N 1
ATOM 3686 C CA . GLN A 1 523 ? 10.912 23.871 -25.161 1.00 30.64 1983 GLN A CA 1
ATOM 3687 C C . GLN A 1 523 ? 10.339 25.031 -24.336 1.00 32.04 1983 GLN A C 1
ATOM 3688 O O . GLN A 1 523 ? 11.068 25.605 -23.510 1.00 30.41 1983 GLN A O 1
ATOM 3694 N N . THR A 1 524 ? 9.071 25.367 -24.582 1.00 32.62 1984 THR A N 1
ATOM 3695 C CA . THR A 1 524 ? 8.277 26.356 -23.807 1.00 32.42 1984 THR A CA 1
ATOM 3696 C C . THR A 1 524 ? 6.930 25.731 -23.464 1.00 31.41 1984 THR A C 1
ATOM 3697 O O . THR A 1 524 ? 6.498 24.810 -24.155 1.00 29.95 1984 THR A O 1
ATOM 3701 N N . PRO A 1 525 ? 6.229 26.205 -22.406 1.00 30.99 1985 PRO A N 1
ATOM 3702 C CA . PRO A 1 525 ? 4.854 25.779 -22.137 1.00 31.33 1985 PRO A CA 1
ATOM 3703 C C . PRO A 1 525 ? 3.945 25.938 -23.367 1.00 30.90 1985 PRO A C 1
ATOM 3704 O O . PRO A 1 525 ? 3.076 25.122 -23.564 1.00 32.25 1985 PRO A O 1
ATOM 3708 N N . GLU A 1 526 ? 4.183 26.976 -24.167 1.00 32.40 1986 GLU A N 1
ATOM 3709 C CA . GLU A 1 526 ? 3.412 27.290 -25.397 1.00 34.67 1986 GLU A CA 1
ATOM 3710 C C . GLU A 1 526 ? 3.610 26.163 -26.421 1.00 32.75 1986 GLU A C 1
ATOM 3711 O O . GLU A 1 526 ? 2.619 25.744 -27.033 1.00 32.32 1986 GLU A O 1
ATOM 3717 N N . PHE A 1 527 ? 4.840 25.681 -26.611 1.00 32.26 1987 PHE A N 1
ATOM 3718 C CA . PHE A 1 527 ? 5.141 24.593 -27.580 1.00 31.37 1987 PHE A CA 1
ATOM 3719 C C . PHE A 1 527 ? 4.424 23.309 -27.136 1.00 30.63 1987 PHE A C 1
ATOM 3720 O O . PHE A 1 527 ? 3.869 22.606 -28.001 1.00 31.73 1987 PHE A O 1
ATOM 3728 N N . PHE A 1 528 ? 4.387 23.028 -25.831 1.00 28.80 1988 PHE A N 1
ATOM 3729 C CA . PHE A 1 528 ? 3.651 21.870 -25.256 1.00 29.46 1988 PHE A CA 1
ATOM 3730 C C . PHE A 1 528 ? 2.150 22.025 -25.531 1.00 29.61 1988 PHE A C 1
ATOM 3731 O O . PHE A 1 528 ? 1.502 21.036 -25.924 1.00 27.37 1988 PHE A O 1
ATOM 3739 N N . GLN A 1 529 ? 1.620 23.233 -25.323 1.00 31.29 1989 GLN A N 1
ATOM 3740 C CA . GLN A 1 529 ? 0.198 23.573 -25.580 1.00 32.18 1989 GLN A CA 1
ATOM 3741 C C . GLN A 1 529 ? -0.125 23.224 -27.039 1.00 30.63 1989 GLN A C 1
ATOM 3742 O O . GLN A 1 529 ? -1.130 22.519 -27.260 1.00 30.12 1989 GLN A O 1
ATOM 3748 N N . ASP A 1 530 ? 0.713 23.675 -27.983 1.00 29.93 1990 ASP A N 1
ATOM 3749 C CA . ASP A 1 530 ? 0.532 23.483 -29.450 1.00 29.33 1990 ASP A CA 1
ATOM 3750 C C . ASP A 1 530 ? 0.425 21.983 -29.770 1.00 28.22 1990 ASP A C 1
ATOM 3751 O O . ASP A 1 530 ? -0.491 21.591 -30.520 1.00 27.56 1990 ASP A O 1
ATOM 3756 N N . VAL A 1 531 ? 1.324 21.169 -29.213 1.00 25.97 1991 VAL A N 1
ATOM 3757 C CA . VAL A 1 531 ? 1.432 19.714 -29.531 1.00 25.44 1991 VAL A CA 1
ATOM 3758 C C . VAL A 1 531 ? 0.266 18.966 -28.866 1.00 24.36 1991 VAL A C 1
ATOM 3759 O O . VAL A 1 531 ? -0.317 18.094 -29.515 1.00 24.36 1991 VAL A O 1
ATOM 3763 N N . CYS A 1 532 ? -0.103 19.333 -27.641 1.00 24.17 1992 CYS A N 1
ATOM 3764 C CA . CYS A 1 532 ? -1.198 18.678 -26.882 1.00 24.25 1992 CYS A CA 1
ATOM 3765 C C . CYS A 1 532 ? -2.592 19.077 -27.397 1.00 22.89 1992 CYS A C 1
ATOM 3766 O O . CYS A 1 532 ? -3.497 18.268 -27.255 1.00 21.72 1992 CYS A O 1
ATOM 3769 N N . LYS A 1 533 ? -2.777 20.261 -27.978 1.00 24.50 1993 LYS A N 1
ATOM 3770 C CA . LYS A 1 533 ? -4.128 20.761 -28.376 1.00 26.34 1993 LYS A CA 1
ATOM 3771 C C . LYS A 1 533 ? -4.847 19.761 -29.289 1.00 25.29 1993 LYS A C 1
ATOM 3772 O O . LYS A 1 533 ? -5.967 19.349 -28.983 1.00 24.43 1993 LYS A O 1
ATOM 3778 N N . PRO A 1 534 ? -4.261 19.321 -30.429 1.00 22.79 1994 PRO A N 1
ATOM 3779 C CA . PRO A 1 534 ? -4.957 18.403 -31.335 1.00 23.12 1994 PRO A CA 1
ATOM 3780 C C . PRO A 1 534 ? -5.170 16.984 -30.780 1.00 22.86 1994 PRO A C 1
ATOM 3781 O O . PRO A 1 534 ? -6.087 16.314 -31.215 1.00 23.00 1994 PRO A O 1
ATOM 3785 N N . LYS A 1 535 ? -4.359 16.585 -29.799 1.00 22.76 1995 LYS A N 1
ATOM 3786 C CA . LYS A 1 535 ? -4.247 15.187 -29.319 1.00 22.80 1995 LYS A CA 1
ATOM 3787 C C . LYS A 1 535 ? -4.924 15.038 -27.951 1.00 22.49 1995 LYS A C 1
ATOM 3788 O O . LYS A 1 535 ? -5.900 14.295 -27.859 1.00 22.10 1995 LYS A O 1
ATOM 3794 N N . TYR A 1 536 ? -4.409 15.700 -26.919 1.00 23.82 1996 TYR A N 1
ATOM 3795 C CA . TYR A 1 536 ? -4.968 15.652 -25.545 1.00 24.41 1996 TYR A CA 1
ATOM 3796 C C . TYR A 1 536 ? -6.329 16.362 -25.541 1.00 25.07 1996 TYR A C 1
ATOM 3797 O O . TYR A 1 536 ? -7.365 15.676 -25.386 1.00 25.73 1996 TYR A O 1
ATOM 3806 N N . SER A 1 537 ? -6.349 17.686 -25.731 1.00 25.68 1997 SER A N 1
ATOM 3807 C CA . SER A 1 537 ? -7.605 18.484 -25.799 1.00 26.01 1997 SER A CA 1
ATOM 3808 C C . SER A 1 537 ? -8.552 17.827 -26.807 1.00 25.31 1997 SER A C 1
ATOM 3809 O O . SER A 1 537 ? -9.712 17.502 -26.437 1.00 25.04 1997 SER A O 1
ATOM 3812 N N . GLY A 1 538 ? -8.051 17.631 -28.031 1.00 24.02 1998 GLY A N 1
ATOM 3813 C CA . GLY A 1 538 ? -8.803 17.034 -29.151 1.00 24.79 1998 GLY A CA 1
ATOM 3814 C C . GLY A 1 538 ? -9.487 15.750 -28.726 1.00 24.73 1998 GLY A C 1
ATOM 3815 O O . GLY A 1 538 ? -10.703 15.614 -28.962 1.00 24.81 1998 GLY A O 1
ATOM 3816 N N . THR A 1 539 ? -8.740 14.847 -28.089 1.00 23.42 1999 THR A N 1
ATOM 3817 C CA . THR A 1 539 ? -9.253 13.513 -27.699 1.00 23.85 1999 THR A CA 1
ATOM 3818 C C . THR A 1 539 ? -10.217 13.664 -26.518 1.00 23.71 1999 THR A C 1
ATOM 3819 O O . THR A 1 539 ? -11.220 12.938 -26.519 1.00 22.10 1999 THR A O 1
ATOM 3823 N N . LEU A 1 540 ? -9.918 14.549 -25.559 1.00 25.39 2000 LEU A N 1
ATOM 3824 C CA . LEU A 1 540 ? -10.838 14.885 -24.434 1.00 27.13 2000 LEU A CA 1
ATOM 3825 C C . LEU A 1 540 ? -12.173 15.374 -25.014 1.00 27.23 2000 LEU A C 1
ATOM 3826 O O . LEU A 1 540 ? -13.226 14.857 -24.619 1.00 24.92 2000 LEU A O 1
ATOM 3831 N N . ASN A 1 541 ? -12.112 16.316 -25.956 1.00 28.75 2001 ASN A N 1
ATOM 3832 C CA . ASN A 1 541 ? -13.308 16.990 -26.526 1.00 29.23 2001 ASN A CA 1
ATOM 3833 C C . ASN A 1 541 ? -14.144 15.971 -27.299 1.00 28.64 2001 ASN A C 1
ATOM 3834 O O . ASN A 1 541 ? -15.374 15.973 -27.111 1.00 30.72 2001 ASN A O 1
ATOM 3839 N N . LEU A 1 542 ? -13.506 15.126 -28.106 1.00 28.71 2002 LEU A N 1
ATOM 3840 C CA . LEU A 1 542 ? -14.200 14.036 -28.843 1.00 28.22 2002 LEU A CA 1
ATOM 3841 C C . LEU A 1 542 ? -14.815 13.068 -27.832 1.00 28.07 2002 LEU A C 1
ATOM 3842 O O . LEU A 1 542 ? -16.000 12.718 -27.990 1.00 28.83 2002 LEU A O 1
ATOM 3847 N N . ASP A 1 543 ? -14.038 12.652 -26.832 1.00 28.86 2003 ASP A N 1
ATOM 3848 C CA . ASP A 1 543 ? -14.510 11.738 -25.760 1.00 29.53 2003 ASP A CA 1
ATOM 3849 C C . ASP A 1 543 ? -15.857 12.256 -25.230 1.00 28.75 2003 ASP A C 1
ATOM 3850 O O . ASP A 1 543 ? -16.848 11.505 -25.281 1.00 25.57 2003 ASP A O 1
ATOM 3855 N N . ARG A 1 544 ? -15.883 13.510 -24.777 1.00 30.06 2004 ARG A N 1
ATOM 3856 C CA . ARG A 1 544 ? -17.053 14.142 -24.114 1.00 32.79 2004 ARG A CA 1
ATOM 3857 C C . ARG A 1 544 ? -18.211 14.309 -25.107 1.00 31.02 2004 ARG A C 1
ATOM 3858 O O . ARG A 1 544 ? -19.355 14.037 -24.728 1.00 29.49 2004 ARG A O 1
ATOM 3866 N N . VAL A 1 545 ? -17.933 14.756 -26.330 1.00 29.85 2005 VAL A N 1
ATOM 3867 C CA . VAL A 1 545 ? -19.000 15.037 -27.333 1.00 29.95 2005 VAL A CA 1
ATOM 3868 C C . VAL A 1 545 ? -19.601 13.708 -27.812 1.00 30.73 2005 VAL A C 1
ATOM 3869 O O . VAL A 1 545 ? -20.849 13.648 -27.961 1.00 30.75 2005 VAL A O 1
ATOM 3873 N N . THR A 1 546 ? -18.785 12.671 -28.029 1.00 29.10 2006 THR A N 1
ATOM 3874 C CA . THR A 1 546 ? -19.285 11.358 -28.528 1.00 30.17 2006 THR A CA 1
ATOM 3875 C C . THR A 1 546 ? -20.096 10.668 -27.425 1.00 30.43 2006 THR A C 1
ATOM 3876 O O . THR A 1 546 ? -21.087 9.996 -27.769 1.00 29.55 2006 THR A O 1
ATOM 3880 N N . ARG A 1 547 ? -19.687 10.815 -26.162 1.00 31.79 2007 ARG A N 1
ATOM 3881 C CA . ARG A 1 547 ? -20.466 10.344 -24.985 1.00 35.92 2007 ARG A CA 1
ATOM 3882 C C . ARG A 1 547 ? -21.842 11.028 -24.981 1.00 35.49 2007 ARG A C 1
ATOM 3883 O O . ARG A 1 547 ? -22.846 10.341 -24.758 1.00 34.31 2007 ARG A O 1
ATOM 3891 N N . GLU A 1 548 ? -21.873 12.341 -25.203 1.00 35.84 2008 GLU A N 1
ATOM 3892 C CA . GLU A 1 548 ? -23.089 13.172 -25.023 1.00 38.18 2008 GLU A CA 1
ATOM 3893 C C . GLU A 1 548 ? -24.075 12.946 -26.181 1.00 36.91 2008 GLU A C 1
ATOM 3894 O O . GLU A 1 548 ? -25.289 13.066 -25.932 1.00 37.45 2008 GLU A O 1
ATOM 3900 N N . ALA A 1 549 ? -23.599 12.633 -27.391 1.00 33.89 2009 ALA A N 1
ATOM 3901 C CA . ALA A 1 549 ? -24.376 12.872 -28.629 1.00 33.68 2009 ALA A CA 1
ATOM 3902 C C . ALA A 1 549 ? -24.147 11.821 -29.722 1.00 34.72 2009 ALA A C 1
ATOM 3903 O O . ALA A 1 549 ? -24.732 12.002 -30.810 1.00 35.51 2009 ALA A O 1
ATOM 3905 N N . CYS A 1 550 ? -23.356 10.772 -29.483 1.00 34.01 2010 CYS A N 1
ATOM 3906 C CA . CYS A 1 550 ? -23.053 9.732 -30.504 1.00 33.33 2010 CYS A CA 1
ATOM 3907 C C . CYS A 1 550 ? -23.316 8.353 -29.917 1.00 33.10 2010 CYS A C 1
ATOM 3908 O O . CYS A 1 550 ? -22.392 7.574 -29.690 1.00 32.06 2010 CYS A O 1
ATOM 3911 N N . PRO A 1 551 ? -24.599 8.012 -29.666 1.00 33.35 2011 PRO A N 1
ATOM 3912 C CA . PRO A 1 551 ? -24.941 6.718 -29.080 1.00 32.40 2011 PRO A CA 1
ATOM 3913 C C . PRO A 1 551 ? -24.729 5.544 -30.049 1.00 30.82 2011 PRO A C 1
ATOM 3914 O O . PRO A 1 551 ? -24.741 4.428 -29.599 1.00 32.05 2011 PRO A O 1
ATOM 3918 N N . GLU A 1 552 ? -24.552 5.806 -31.346 1.00 30.73 2012 GLU A N 1
ATOM 3919 C CA . GLU A 1 552 ? -24.354 4.731 -32.355 1.00 30.36 2012 GLU A CA 1
ATOM 3920 C C . GLU A 1 552 ? -22.867 4.613 -32.726 1.00 28.51 2012 GLU A C 1
ATOM 3921 O O . GLU A 1 552 ? -22.580 3.994 -33.768 1.00 28.64 2012 GLU A O 1
ATOM 3927 N N . LEU A 1 553 ? -21.957 5.163 -31.911 1.00 27.25 2013 LEU A N 1
ATOM 3928 C CA . LEU A 1 553 ? -20.492 5.154 -32.186 1.00 26.20 2013 LEU A CA 1
ATOM 3929 C C . LEU A 1 553 ? -19.960 3.740 -31.982 1.00 24.46 2013 LEU A C 1
ATOM 3930 O O . LEU A 1 553 ? -20.143 3.210 -30.897 1.00 22.67 2013 LEU A O 1
ATOM 3935 N N . ASP A 1 554 ? -19.315 3.188 -33.009 1.00 25.36 2014 ASP A N 1
ATOM 3936 C CA . ASP A 1 554 ? -18.675 1.846 -32.998 1.00 26.21 2014 ASP A CA 1
ATOM 3937 C C . ASP A 1 554 ? -17.160 1.975 -32.800 1.00 25.13 2014 ASP A C 1
ATOM 3938 O O . ASP A 1 554 ? -16.556 1.032 -32.275 1.00 25.15 2014 ASP A O 1
ATOM 3943 N N . TYR A 1 555 ? -16.567 3.094 -33.209 1.00 25.97 2015 TYR A N 1
ATOM 3944 C CA . TYR A 1 555 ? -15.097 3.248 -33.343 1.00 25.41 2015 TYR A CA 1
ATOM 3945 C C . TYR A 1 555 ? -14.648 4.597 -32.779 1.00 23.70 2015 TYR A C 1
ATOM 3946 O O . TYR A 1 555 ? -15.124 5.648 -33.241 1.00 21.37 2015 TYR A O 1
ATOM 3955 N N . PHE A 1 556 ? -13.767 4.539 -31.776 1.00 21.71 2016 PHE A N 1
ATOM 3956 C CA . PHE A 1 556 ? -13.018 5.691 -31.218 1.00 21.48 2016 PHE A CA 1
ATOM 3957 C C . PHE A 1 556 ? -11.528 5.339 -31.287 1.00 20.81 2016 PHE A C 1
ATOM 3958 O O . PHE A 1 556 ? -11.042 4.528 -30.460 1.00 22.29 2016 PHE A O 1
ATOM 3966 N N . VAL A 1 557 ? -10.834 5.876 -32.287 1.00 20.34 2017 VAL A N 1
ATOM 3967 C CA . VAL A 1 557 ? -9.443 5.470 -32.636 1.00 19.56 2017 VAL A CA 1
ATOM 3968 C C . VAL A 1 557 ? -8.556 6.713 -32.699 1.00 19.80 2017 VAL A C 1
ATOM 3969 O O . VAL A 1 557 ? -8.862 7.626 -33.480 1.00 18.98 2017 VAL A O 1
ATOM 3973 N N . VAL A 1 558 ? -7.458 6.691 -31.942 1.00 19.96 2018 VAL A N 1
ATOM 3974 C CA . VAL A 1 558 ? -6.407 7.743 -31.914 1.00 19.66 2018 VAL A CA 1
ATOM 3975 C C . VAL A 1 558 ? -5.102 7.128 -32.429 1.00 20.26 2018 VAL A C 1
ATOM 3976 O O . VAL A 1 558 ? -4.808 5.953 -32.101 1.00 20.51 2018 VAL A O 1
ATOM 3980 N N . PHE A 1 559 ? -4.335 7.886 -33.217 1.00 19.42 2019 PHE A N 1
ATOM 3981 C CA . PHE A 1 559 ? -3.018 7.430 -33.722 1.00 18.94 2019 PHE A CA 1
ATOM 3982 C C . PHE A 1 559 ? -1.943 7.978 -32.781 1.00 18.82 2019 PHE A C 1
ATOM 3983 O O . PHE A 1 559 ? -1.614 9.185 -32.850 1.00 20.11 2019 PHE A O 1
ATOM 3991 N N . SER A 1 560 ? -1.450 7.106 -31.898 1.00 17.25 2020 SER A N 1
ATOM 3992 C CA . SER A 1 560 ? -0.307 7.352 -30.988 1.00 17.43 2020 SER A CA 1
ATOM 3993 C C . SER A 1 560 ? 0.980 7.057 -31.763 1.00 17.93 2020 SER A C 1
ATOM 3994 O O . SER A 1 560 ? 0.901 6.819 -32.990 1.00 18.29 2020 SER A O 1
ATOM 3997 N N . SER A 1 561 ? 2.120 7.037 -31.081 1.00 18.34 2021 SER A N 1
ATOM 3998 C CA . SER A 1 561 ? 3.461 6.897 -31.701 1.00 18.49 2021 SER A CA 1
ATOM 3999 C C . SER A 1 561 ? 4.344 6.013 -30.822 1.00 19.08 2021 SER A C 1
ATOM 4000 O O . SER A 1 561 ? 4.136 5.994 -29.584 1.00 19.01 2021 SER A O 1
ATOM 4003 N N . VAL A 1 562 ? 5.278 5.305 -31.462 1.00 19.04 2022 VAL A N 1
ATOM 4004 C CA . VAL A 1 562 ? 6.477 4.693 -30.817 1.00 19.37 2022 VAL A CA 1
ATOM 4005 C C . VAL A 1 562 ? 7.236 5.764 -30.008 1.00 19.66 2022 VAL A C 1
ATOM 4006 O O . VAL A 1 562 ? 7.892 5.400 -29.038 1.00 21.27 2022 VAL A O 1
ATOM 4010 N N . SER A 1 563 ? 7.148 7.048 -30.371 1.00 20.68 2023 SER A N 1
ATOM 4011 C CA . SER A 1 563 ? 7.782 8.172 -29.632 1.00 21.09 2023 SER A CA 1
ATOM 4012 C C . SER A 1 563 ? 7.260 8.210 -28.192 1.00 21.76 2023 SER A C 1
ATOM 4013 O O . SER A 1 563 ? 8.015 8.605 -27.306 1.00 23.15 2023 SER A O 1
ATOM 4016 N N . CYS A 1 564 ? 5.988 7.856 -28.001 1.00 22.43 2024 CYS A N 1
ATOM 4017 C CA . CYS A 1 564 ? 5.305 7.717 -26.692 1.00 22.38 2024 CYS A CA 1
ATOM 4018 C C . CYS A 1 564 ? 5.581 6.332 -26.106 1.00 22.39 2024 CYS A C 1
ATOM 4019 O O . CYS A 1 564 ? 6.054 6.264 -24.960 1.00 20.26 2024 CYS A O 1
ATOM 4022 N N . GLY A 1 565 ? 5.280 5.280 -26.879 1.00 23.37 2025 GLY A N 1
ATOM 4023 C CA . GLY A 1 565 ? 5.413 3.862 -26.475 1.00 23.70 2025 GLY A CA 1
ATOM 4024 C C . GLY A 1 565 ? 6.809 3.500 -25.984 1.00 23.80 2025 GLY A C 1
ATOM 4025 O O . GLY A 1 565 ? 6.903 2.721 -25.007 1.00 21.88 2025 GLY A O 1
ATOM 4026 N N . ARG A 1 566 ? 7.860 3.994 -26.656 1.00 23.58 2026 ARG A N 1
ATOM 4027 C CA . ARG A 1 566 ? 9.273 3.620 -26.375 1.00 22.91 2026 ARG A CA 1
ATOM 4028 C C . ARG A 1 566 ? 10.117 4.846 -26.016 1.00 22.60 2026 ARG A C 1
ATOM 4029 O O . ARG A 1 566 ? 11.081 4.670 -25.257 1.00 21.99 2026 ARG A O 1
ATOM 4037 N N . GLY A 1 567 ? 9.813 6.022 -26.577 1.00 22.97 2027 GLY A N 1
ATOM 4038 C CA . GLY A 1 567 ? 10.577 7.260 -26.338 1.00 21.61 2027 GLY A CA 1
ATOM 4039 C C . GLY A 1 567 ? 11.354 7.699 -27.565 1.00 21.73 2027 GLY A C 1
ATOM 4040 O O . GLY A 1 567 ? 11.913 6.828 -28.279 1.00 21.04 2027 GLY A O 1
ATOM 4041 N N . ASN A 1 568 ? 11.412 9.013 -27.801 1.00 21.20 2028 ASN A N 1
ATOM 4042 C CA . ASN A 1 568 ? 12.227 9.615 -28.885 1.00 21.25 2028 ASN A CA 1
ATOM 4043 C C . ASN A 1 568 ? 12.771 10.966 -28.409 1.00 22.37 2028 ASN A C 1
ATOM 4044 O O . ASN A 1 568 ? 11.947 11.852 -28.056 1.00 22.10 2028 ASN A O 1
ATOM 4049 N N . ALA A 1 569 ? 14.104 11.107 -28.400 1.00 22.98 2029 ALA A N 1
ATOM 4050 C CA . ALA A 1 569 ? 14.835 12.341 -28.032 1.00 25.05 2029 ALA A CA 1
ATOM 4051 C C . ALA A 1 569 ? 14.297 13.510 -28.871 1.00 24.48 2029 ALA A C 1
ATOM 4052 O O . ALA A 1 569 ? 14.148 13.351 -30.098 1.00 24.42 2029 ALA A O 1
ATOM 4054 N N . GLY A 1 570 ? 13.963 14.615 -28.208 1.00 23.41 2030 GLY A N 1
ATOM 4055 C CA . GLY A 1 570 ? 13.499 15.858 -28.846 1.00 23.85 2030 GLY A CA 1
ATOM 4056 C C . GLY A 1 570 ? 11.993 15.887 -29.061 1.00 22.14 2030 GLY A C 1
ATOM 4057 O O . GLY A 1 570 ? 11.535 16.811 -29.717 1.00 20.97 2030 GLY A O 1
ATOM 4058 N N . GLN A 1 571 ? 11.239 14.931 -28.519 1.00 21.35 2031 GLN A N 1
ATOM 4059 C CA . GLN A 1 571 ? 9.775 14.848 -28.754 1.00 21.75 2031 GLN A CA 1
ATOM 4060 C C . GLN A 1 571 ? 9.020 14.669 -27.432 1.00 21.25 2031 GLN A C 1
ATOM 4061 O O . GLN A 1 571 ? 7.927 14.096 -27.475 1.00 20.21 2031 GLN A O 1
ATOM 4067 N N . SER A 1 572 ? 9.547 15.181 -26.315 1.00 20.61 2032 SER A N 1
ATOM 4068 C CA . SER A 1 572 ? 8.926 15.034 -24.973 1.00 21.63 2032 SER A CA 1
ATOM 4069 C C . SER A 1 572 ? 7.466 15.505 -25.016 1.00 22.23 2032 SER A C 1
ATOM 4070 O O . SER A 1 572 ? 6.612 14.809 -24.452 1.00 24.44 2032 SER A O 1
ATOM 4073 N N . ASN A 1 573 ? 7.175 16.619 -25.693 1.00 23.08 2033 ASN A N 1
ATOM 4074 C CA . ASN A 1 573 ? 5.813 17.220 -25.738 1.00 22.76 2033 ASN A CA 1
ATOM 4075 C C . ASN A 1 573 ? 4.862 16.267 -26.485 1.00 22.35 2033 ASN A C 1
ATOM 4076 O O . ASN A 1 573 ? 3.727 16.082 -26.013 1.00 20.59 2033 ASN A O 1
ATOM 4081 N N . TYR A 1 574 ? 5.328 15.684 -27.597 1.00 21.60 2034 TYR A N 1
ATOM 4082 C CA . TYR A 1 574 ? 4.627 14.675 -28.442 1.00 21.55 2034 TYR A CA 1
ATOM 4083 C C . TYR A 1 574 ? 4.458 13.373 -27.642 1.00 21.40 2034 TYR A C 1
ATOM 4084 O O . TYR A 1 574 ? 3.377 12.753 -27.686 1.00 20.03 2034 TYR A O 1
ATOM 4093 N N . GLY A 1 575 ? 5.504 12.967 -26.921 1.00 21.31 2035 GLY A N 1
ATOM 4094 C CA . GLY A 1 575 ? 5.441 11.834 -25.987 1.00 21.59 2035 GLY A CA 1
ATOM 4095 C C . GLY A 1 575 ? 4.230 11.986 -25.082 1.00 22.17 2035 GLY A C 1
ATOM 4096 O O . GLY A 1 575 ? 3.383 11.083 -25.061 1.00 20.52 2035 GLY A O 1
ATOM 4097 N N . PHE A 1 576 ? 4.138 13.134 -24.409 1.00 22.57 2036 PHE A N 1
ATOM 4098 C CA . PHE A 1 576 ? 3.084 13.474 -23.418 1.00 22.79 2036 PHE A CA 1
ATOM 4099 C C . PHE A 1 576 ? 1.706 13.441 -24.093 1.00 21.60 2036 PHE A C 1
ATOM 4100 O O . PHE A 1 576 ? 0.809 12.762 -23.591 1.00 20.08 2036 PHE A O 1
ATOM 4108 N N . ALA A 1 577 ? 1.546 14.170 -25.201 1.00 21.95 2037 ALA A N 1
ATOM 4109 C CA . ALA A 1 577 ? 0.259 14.326 -25.922 1.00 22.78 2037 ALA A CA 1
ATOM 4110 C C . ALA A 1 577 ? -0.297 12.944 -26.304 1.00 22.20 2037 ALA A C 1
ATOM 4111 O O . ALA A 1 577 ? -1.462 12.650 -25.991 1.00 22.90 2037 ALA A O 1
ATOM 4113 N N . ASN A 1 578 ? 0.524 12.104 -26.923 1.00 21.24 2038 ASN A N 1
ATOM 4114 C CA . ASN A 1 578 ? 0.117 10.744 -27.348 1.00 21.58 2038 ASN A CA 1
ATOM 4115 C C . ASN A 1 578 ? -0.200 9.887 -26.116 1.00 21.32 2038 ASN A C 1
ATOM 4116 O O . ASN A 1 578 ? -1.165 9.111 -26.171 1.00 22.54 2038 ASN A O 1
ATOM 4121 N N . SER A 1 579 ? 0.581 10.015 -25.047 1.00 20.97 2039 SER A N 1
ATOM 4122 C CA . SER A 1 579 ? 0.435 9.203 -23.812 1.00 21.38 2039 SER A CA 1
ATOM 4123 C C . SER A 1 579 ? -0.919 9.492 -23.147 1.00 20.97 2039 SER A C 1
ATOM 4124 O O . SER A 1 579 ? -1.594 8.532 -22.762 1.00 20.77 2039 SER A O 1
ATOM 4127 N N . ALA A 1 580 ? -1.294 10.768 -23.045 1.00 21.17 2040 ALA A N 1
ATOM 4128 C CA . ALA A 1 580 ? -2.610 11.248 -22.562 1.00 21.78 2040 ALA A CA 1
ATOM 4129 C C . ALA A 1 580 ? -3.763 10.575 -23.328 1.00 22.16 2040 ALA A C 1
ATOM 4130 O O . ALA A 1 580 ? -4.675 10.040 -22.660 1.00 22.66 2040 ALA A O 1
ATOM 4132 N N . MET A 1 581 ? -3.740 10.595 -24.664 1.00 21.66 2041 MET A N 1
ATOM 4133 C CA . MET A 1 581 ? -4.795 9.970 -25.520 1.00 21.88 2041 MET A CA 1
ATOM 4134 C C . MET A 1 581 ? -4.964 8.494 -25.135 1.00 22.11 2041 MET A C 1
ATOM 4135 O O . MET A 1 581 ? -6.111 8.024 -25.090 1.00 21.62 2041 MET A O 1
ATOM 4140 N N . GLU A 1 582 ? -3.854 7.779 -24.932 1.00 21.66 2042 GLU A N 1
ATOM 4141 C CA . GLU A 1 582 ? -3.858 6.346 -24.541 1.00 21.70 2042 GLU A CA 1
ATOM 4142 C C . GLU A 1 582 ? -4.637 6.197 -23.223 1.00 21.85 2042 GLU A C 1
ATOM 4143 O O . GLU A 1 582 ? -5.495 5.292 -23.152 1.00 21.17 2042 GLU A O 1
ATOM 4149 N N . ARG A 1 583 ? -4.361 7.060 -22.236 1.00 21.37 2043 ARG A N 1
ATOM 4150 C CA . ARG A 1 583 ? -5.021 7.051 -20.898 1.00 22.46 2043 ARG A CA 1
ATOM 4151 C C . ARG A 1 583 ? -6.526 7.311 -21.061 1.00 23.13 2043 ARG A C 1
ATOM 4152 O O . ARG A 1 583 ? -7.306 6.698 -20.317 1.00 24.56 2043 ARG A O 1
ATOM 4160 N N . ILE A 1 584 ? -6.925 8.161 -22.010 1.00 22.86 2044 ILE A N 1
ATOM 4161 C CA . ILE A 1 584 ? -8.362 8.440 -22.305 1.00 22.61 2044 ILE A CA 1
ATOM 4162 C C . ILE A 1 584 ? -9.018 7.168 -22.858 1.00 23.16 2044 ILE A C 1
ATOM 4163 O O . ILE A 1 584 ? -10.114 6.814 -22.386 1.00 24.39 2044 ILE A O 1
ATOM 4168 N N . CYS A 1 585 ? -8.383 6.508 -23.829 1.00 22.41 2045 CYS A N 1
ATOM 4169 C CA . CYS A 1 585 ? -8.909 5.285 -24.490 1.00 22.87 2045 CYS A CA 1
ATOM 4170 C C . CYS A 1 585 ? -9.112 4.155 -23.465 1.00 22.53 2045 CYS A C 1
ATOM 4171 O O . CYS A 1 585 ? -10.161 3.510 -23.526 1.00 22.60 2045 CYS A O 1
ATOM 4174 N N . GLU A 1 586 ? -8.147 3.918 -22.573 1.00 22.44 2046 GLU A N 1
ATOM 4175 C CA . GLU A 1 586 ? -8.241 2.890 -21.495 1.00 23.11 2046 GLU A CA 1
ATOM 4176 C C . GLU A 1 586 ? -9.486 3.148 -20.638 1.00 24.47 2046 GLU A C 1
ATOM 4177 O O . GLU A 1 586 ? -10.254 2.209 -20.405 1.00 25.14 2046 GLU A O 1
ATOM 4183 N N . LYS A 1 587 ? -9.666 4.392 -20.200 1.00 27.92 2047 LYS A N 1
ATOM 4184 C CA . LYS A 1 587 ? -10.811 4.854 -19.377 1.00 29.92 2047 LYS A CA 1
ATOM 4185 C C . LYS A 1 587 ? -12.119 4.553 -20.123 1.00 29.51 2047 LYS A C 1
ATOM 4186 O O . LYS A 1 587 ? -13.006 3.932 -19.514 1.00 28.16 2047 LYS A O 1
ATOM 4192 N N . ARG A 1 588 ? -12.229 4.975 -21.389 1.00 29.17 2048 ARG A N 1
ATOM 4193 C CA . ARG A 1 588 ? -13.434 4.767 -22.240 1.00 29.07 2048 ARG A CA 1
ATOM 4194 C C . ARG A 1 588 ? -13.772 3.273 -22.302 1.00 31.56 2048 ARG A C 1
ATOM 4195 O O . ARG A 1 588 ? -14.956 2.922 -22.075 1.00 32.79 2048 ARG A O 1
ATOM 4203 N N . ARG A 1 589 ? -12.778 2.429 -22.602 1.00 31.58 2049 ARG A N 1
ATOM 4204 C CA . ARG A 1 589 ? -12.953 0.956 -22.741 1.00 33.37 2049 ARG A CA 1
ATOM 4205 C C . ARG A 1 589 ? -13.418 0.364 -21.408 1.00 32.82 2049 ARG A C 1
ATOM 4206 O O . ARG A 1 589 ? -14.263 -0.535 -21.443 1.00 33.63 2049 ARG A O 1
ATOM 4214 N N . HIS A 1 590 ? -12.887 0.851 -20.284 1.00 34.38 2050 HIS A N 1
ATOM 4215 C CA . HIS A 1 590 ? -13.267 0.398 -18.920 1.00 36.32 2050 HIS A CA 1
ATOM 4216 C C . HIS A 1 590 ? -14.771 0.608 -18.687 1.00 36.89 2050 HIS A C 1
ATOM 4217 O O . HIS A 1 590 ? -15.366 -0.230 -17.994 1.00 38.42 2050 HIS A O 1
ATOM 4224 N N . GLU A 1 591 ? -15.348 1.684 -19.234 1.00 38.10 2051 GLU A N 1
ATOM 4225 C CA . GLU A 1 591 ? -16.795 2.017 -19.121 1.00 38.39 2051 GLU A CA 1
ATOM 4226 C C . GLU A 1 591 ? -17.584 1.363 -20.263 1.00 36.03 2051 GLU A C 1
ATOM 4227 O O . GLU A 1 591 ? -18.782 1.659 -20.375 1.00 39.06 2051 GLU A O 1
ATOM 4233 N N . GLY A 1 592 ? -16.942 0.521 -21.079 1.00 32.92 2052 GLY A N 1
ATOM 4234 C CA . GLY A 1 592 ? -17.579 -0.271 -22.150 1.00 33.72 2052 GLY A CA 1
ATOM 4235 C C . GLY A 1 592 ? -17.740 0.505 -23.453 1.00 33.93 2052 GLY A C 1
ATOM 4236 O O . GLY A 1 592 ? -18.447 0.003 -24.348 1.00 33.77 2052 GLY A O 1
ATOM 4237 N N . LEU A 1 593 ? -17.125 1.688 -23.562 1.00 32.26 2053 LEU A N 1
ATOM 4238 C CA . LEU A 1 593 ? -17.162 2.538 -24.785 1.00 32.70 2053 LEU A CA 1
ATOM 4239 C C . LEU A 1 593 ? -16.057 2.084 -25.734 1.00 31.52 2053 LEU A C 1
ATOM 4240 O O . LEU A 1 593 ? -15.062 1.499 -25.302 1.00 30.43 2053 LEU A O 1
ATOM 4245 N N . PRO A 1 594 ? -16.186 2.336 -27.055 1.00 28.68 2054 PRO A N 1
ATOM 4246 C CA . PRO A 1 594 ? -15.088 2.074 -27.983 1.00 26.72 2054 PRO A CA 1
ATOM 4247 C C . PRO A 1 594 ? -13.876 2.947 -27.613 1.00 25.66 2054 PRO A C 1
ATOM 4248 O O . PRO A 1 594 ? -14.059 4.093 -27.249 1.00 24.57 2054 PRO A O 1
ATOM 4252 N N . GLY A 1 595 ? -12.674 2.375 -27.687 1.00 24.89 2055 GLY A N 1
ATOM 4253 C CA . GLY A 1 595 ? -11.415 3.064 -27.367 1.00 24.01 2055 GLY A CA 1
ATOM 4254 C C . GLY A 1 595 ? -10.223 2.263 -27.838 1.00 23.97 2055 GLY A C 1
ATOM 4255 O O . GLY A 1 595 ? -9.999 1.180 -27.308 1.00 24.56 2055 GLY A O 1
ATOM 4256 N N . LEU A 1 596 ? -9.486 2.771 -28.822 1.00 24.09 2056 LEU A N 1
ATOM 4257 C CA . LEU A 1 596 ? -8.239 2.133 -29.303 1.00 23.42 2056 LEU A CA 1
ATOM 4258 C C . LEU A 1 596 ? -7.205 3.214 -29.603 1.00 23.15 2056 LEU A C 1
ATOM 4259 O O . LEU A 1 596 ? -7.473 4.074 -30.470 1.00 24.88 2056 LEU A O 1
ATOM 4264 N N . ALA A 1 597 ? -6.058 3.167 -28.934 1.00 21.68 2057 ALA A N 1
ATOM 4265 C CA . ALA A 1 597 ? -4.866 3.933 -29.345 1.00 21.22 2057 ALA A CA 1
ATOM 4266 C C . ALA A 1 597 ? -3.899 2.976 -30.045 1.00 20.46 2057 ALA A C 1
ATOM 4267 O O . ALA A 1 597 ? -3.680 1.870 -29.528 1.00 22.86 2057 ALA A O 1
ATOM 4269 N N . VAL A 1 598 ? -3.400 3.375 -31.217 1.00 19.90 2058 VAL A N 1
ATOM 4270 C CA . VAL A 1 598 ? -2.388 2.633 -32.026 1.00 19.06 2058 VAL A CA 1
ATOM 4271 C C . VAL A 1 598 ? -1.068 3.407 -31.983 1.00 18.44 2058 VAL A C 1
ATOM 4272 O O . VAL A 1 598 ? -1.035 4.560 -32.470 1.00 17.05 2058 VAL A O 1
ATOM 4276 N N . GLN A 1 599 ? -0.030 2.788 -31.414 1.00 19.41 2059 GLN A N 1
ATOM 4277 C CA . GLN A 1 599 ? 1.361 3.310 -31.412 1.00 19.34 2059 GLN A CA 1
ATOM 4278 C C . GLN A 1 599 ? 2.029 2.880 -32.719 1.00 19.36 2059 GLN A C 1
ATOM 4279 O O . GLN A 1 599 ? 2.599 1.792 -32.771 1.00 20.67 2059 GLN A O 1
ATOM 4285 N N . TRP A 1 600 ? 1.960 3.726 -33.736 1.00 19.51 2060 TRP A N 1
ATOM 4286 C CA . TRP A 1 600 ? 2.684 3.524 -35.013 1.00 19.33 2060 TRP A CA 1
ATOM 4287 C C . TRP A 1 600 ? 4.168 3.812 -34.803 1.00 19.34 2060 TRP A C 1
ATOM 4288 O O . TRP A 1 600 ? 4.492 4.829 -34.174 1.00 20.33 2060 TRP A O 1
ATOM 4299 N N . GLY A 1 601 ? 5.034 2.947 -35.322 1.00 18.42 2061 GLY A N 1
ATOM 4300 C CA . GLY A 1 601 ? 6.401 3.355 -35.679 1.00 18.99 2061 GLY A CA 1
ATOM 4301 C C . GLY A 1 601 ? 6.359 4.326 -36.848 1.00 18.85 2061 GLY A C 1
ATOM 4302 O O . GLY A 1 601 ? 5.244 4.781 -37.213 1.00 17.91 2061 GLY A O 1
ATOM 4303 N N . ALA A 1 602 ? 7.519 4.641 -37.420 1.00 19.71 2062 ALA A N 1
ATOM 4304 C CA . ALA A 1 602 ? 7.659 5.492 -38.625 1.00 20.34 2062 ALA A CA 1
ATOM 4305 C C . ALA A 1 602 ? 6.689 4.967 -39.688 1.00 20.81 2062 ALA A C 1
ATOM 4306 O O . ALA A 1 602 ? 6.516 3.744 -39.751 1.00 21.25 2062 ALA A O 1
ATOM 4308 N N . ILE A 1 603 ? 6.067 5.864 -40.454 1.00 22.04 2063 ILE A N 1
ATOM 4309 C CA . ILE A 1 603 ? 5.158 5.540 -41.594 1.00 24.18 2063 ILE A CA 1
ATOM 4310 C C . ILE A 1 603 ? 5.874 5.924 -42.894 1.00 26.30 2063 ILE A C 1
ATOM 4311 O O . ILE A 1 603 ? 6.432 7.031 -42.946 1.00 28.43 2063 ILE A O 1
ATOM 4316 N N . GLY A 1 604 ? 5.831 5.056 -43.906 1.00 29.36 2064 GLY A N 1
ATOM 4317 C CA . GLY A 1 604 ? 6.435 5.295 -45.233 1.00 32.78 2064 GLY A CA 1
ATOM 4318 C C . GLY A 1 604 ? 5.429 5.878 -46.208 1.00 36.13 2064 GLY A C 1
ATOM 4319 O O . GLY A 1 604 ? 4.286 6.131 -45.787 1.00 37.21 2064 GLY A O 1
ATOM 4320 N N . ASP A 1 605 ? 5.851 6.110 -47.457 1.00 42.69 2065 ASP A N 1
ATOM 4321 C CA . ASP A 1 605 ? 4.984 6.474 -48.615 1.00 46.52 2065 ASP A CA 1
ATOM 4322 C C . ASP A 1 605 ? 4.414 7.890 -48.439 1.00 50.33 2065 ASP A C 1
ATOM 4323 O O . ASP A 1 605 ? 4.688 8.746 -49.303 1.00 55.29 2065 ASP A O 1
ATOM 4328 N N . VAL A 1 606 ? 3.643 8.122 -47.369 1.00 55.37 2066 VAL A N 1
ATOM 4329 C CA . VAL A 1 606 ? 2.921 9.401 -47.092 1.00 55.56 2066 VAL A CA 1
ATOM 4330 C C . VAL A 1 606 ? 3.071 9.755 -45.604 1.00 56.29 2066 VAL A C 1
ATOM 4331 O O . VAL A 1 606 ? 3.290 8.826 -44.795 1.00 56.46 2066 VAL A O 1
ATOM 4335 N N . GLY A 1 607 ? 2.955 11.046 -45.264 1.00 56.53 2067 GLY A N 1
ATOM 4336 C CA . GLY A 1 607 ? 2.857 11.546 -43.874 1.00 55.73 2067 GLY A CA 1
ATOM 4337 C C . GLY A 1 607 ? 3.942 12.554 -43.534 1.00 54.59 2067 GLY A C 1
ATOM 4338 O O . GLY A 1 607 ? 4.691 12.961 -44.449 1.00 48.81 2067 GLY A O 1
ATOM 4339 N N . ILE A 1 608 ? 4.020 12.942 -42.256 1.00 55.73 2068 ILE A N 1
ATOM 4340 C CA . ILE A 1 608 ? 5.055 13.867 -41.701 1.00 58.36 2068 ILE A CA 1
ATOM 4341 C C . ILE A 1 608 ? 6.454 13.346 -42.052 1.00 62.23 2068 ILE A C 1
ATOM 4342 O O . ILE A 1 608 ? 7.246 14.122 -42.626 1.00 61.40 2068 ILE A O 1
ATOM 4347 N N . LEU A 1 609 ? 6.757 12.104 -41.664 1.00 66.14 2069 LEU A N 1
ATOM 4348 C CA . LEU A 1 609 ? 8.120 11.513 -41.734 1.00 72.27 2069 LEU A CA 1
ATOM 4349 C C . LEU A 1 609 ? 8.651 11.637 -43.169 1.00 77.78 2069 LEU A C 1
ATOM 4350 O O . LEU A 1 609 ? 9.770 12.162 -43.333 1.00 82.29 2069 LEU A O 1
ATOM 4355 N N . VAL A 1 610 ? 7.867 11.195 -44.160 1.00 83.07 2070 VAL A N 1
ATOM 4356 C CA . VAL A 1 610 ? 8.248 11.193 -45.608 1.00 86.71 2070 VAL A CA 1
ATOM 4357 C C . VAL A 1 610 ? 8.508 12.637 -46.064 1.00 92.46 2070 VAL A C 1
ATOM 4358 O O . VAL A 1 610 ? 9.408 12.831 -46.904 1.00 96.51 2070 VAL A O 1
ATOM 4362 N N . GLU A 1 611 ? 7.757 13.605 -45.527 1.00 96.87 2071 GLU A N 1
ATOM 4363 C CA . GLU A 1 611 ? 7.946 15.062 -45.774 1.00 97.80 2071 GLU A CA 1
ATOM 4364 C C . GLU A 1 611 ? 8.991 15.610 -44.793 1.00 94.24 2071 GLU A C 1
ATOM 4365 O O . GLU A 1 611 ? 10.192 15.370 -45.030 1.00 90.68 2071 GLU A O 1
ATOM 4371 N N . ASP A 1 617 ? 13.212 3.770 -47.436 1.00 69.01 2077 ASP A N 1
ATOM 4372 C CA . ASP A 1 617 ? 14.635 3.334 -47.522 1.00 70.27 2077 ASP A CA 1
ATOM 4373 C C . ASP A 1 617 ? 15.458 3.944 -46.369 1.00 61.36 2077 ASP A C 1
ATOM 4374 O O . ASP A 1 617 ? 16.546 3.417 -46.088 1.00 58.45 2077 ASP A O 1
ATOM 4379 N N . THR A 1 618 ? 14.972 5.018 -45.737 1.00 56.24 2078 THR A N 1
ATOM 4380 C CA . THR A 1 618 ? 15.595 5.682 -44.559 1.00 54.22 2078 THR A CA 1
ATOM 4381 C C . THR A 1 618 ? 15.345 4.853 -43.292 1.00 47.11 2078 THR A C 1
ATOM 4382 O O . THR A 1 618 ? 14.239 4.963 -42.733 1.00 42.77 2078 THR A O 1
ATOM 4386 N N . ILE A 1 619 ? 16.341 4.082 -42.841 1.00 41.44 2079 ILE A N 1
ATOM 4387 C CA . ILE A 1 619 ? 16.334 3.424 -41.499 1.00 37.64 2079 ILE A CA 1
ATOM 4388 C C . ILE A 1 619 ? 16.207 4.523 -40.436 1.00 36.21 2079 ILE A C 1
ATOM 4389 O O . ILE A 1 619 ? 16.928 5.534 -40.546 1.00 35.88 2079 ILE A O 1
ATOM 4394 N N . VAL A 1 620 ? 15.315 4.334 -39.458 1.00 33.04 2080 VAL A N 1
ATOM 4395 C CA . VAL A 1 620 ? 15.042 5.318 -38.368 1.00 32.10 2080 VAL A CA 1
ATOM 4396 C C . VAL A 1 620 ? 15.159 4.598 -37.019 1.00 29.93 2080 VAL A C 1
ATOM 4397 O O . VAL A 1 620 ? 14.350 3.698 -36.757 1.00 27.92 2080 VAL A O 1
ATOM 4401 N N . SER A 1 621 ? 16.105 4.997 -36.170 1.00 28.41 2081 SER A N 1
ATOM 4402 C CA . SER A 1 621 ? 16.342 4.336 -34.860 1.00 27.54 2081 SER A CA 1
ATOM 4403 C C . SER A 1 621 ? 16.231 2.817 -35.035 1.00 25.23 2081 SER A C 1
ATOM 4404 O O . SER A 1 621 ? 15.475 2.199 -34.265 1.00 24.47 2081 SER A O 1
ATOM 4407 N N . GLY A 1 622 ? 16.877 2.267 -36.069 1.00 24.38 2082 GLY A N 1
ATOM 4408 C CA . GLY A 1 622 ? 16.996 0.813 -36.329 1.00 23.92 2082 GLY A CA 1
ATOM 4409 C C . GLY A 1 622 ? 15.712 0.176 -36.847 1.00 24.03 2082 GLY A C 1
ATOM 4410 O O . GLY A 1 622 ? 15.632 -1.079 -36.844 1.00 24.01 2082 GLY A O 1
ATOM 4411 N N . THR A 1 623 ? 14.751 0.986 -37.299 1.00 23.46 2083 THR A N 1
ATOM 4412 C CA . THR A 1 623 ? 13.431 0.539 -37.816 1.00 24.52 2083 THR A CA 1
ATOM 4413 C C . THR A 1 623 ? 13.285 1.007 -39.263 1.00 25.47 2083 THR A C 1
ATOM 4414 O O . THR A 1 623 ? 13.972 1.978 -39.647 1.00 25.48 2083 THR A O 1
ATOM 4418 N N . LEU A 1 624 ? 12.436 0.326 -40.033 1.00 26.61 2084 LEU A N 1
ATOM 4419 C CA . LEU A 1 624 ? 12.052 0.759 -41.400 1.00 26.96 2084 LEU A CA 1
ATOM 4420 C C . LEU A 1 624 ? 10.722 1.494 -41.307 1.00 26.55 2084 LEU A C 1
ATOM 4421 O O . LEU A 1 624 ? 9.833 1.088 -40.564 1.00 25.92 2084 LEU A O 1
ATOM 4426 N N . PRO A 1 625 ? 10.554 2.620 -42.032 1.00 25.70 2085 PRO A N 1
ATOM 4427 C CA . PRO A 1 625 ? 9.229 3.205 -42.209 1.00 25.19 2085 PRO A CA 1
ATOM 4428 C C . PRO A 1 625 ? 8.278 2.089 -42.656 1.00 23.94 2085 PRO A C 1
ATOM 4429 O O . PRO A 1 625 ? 8.575 1.415 -43.611 1.00 24.24 2085 PRO A O 1
ATOM 4433 N N . GLN A 1 626 ? 7.185 1.895 -41.929 1.00 23.33 2086 GLN A N 1
ATOM 4434 C CA . GLN A 1 626 ? 6.168 0.876 -42.269 1.00 23.70 2086 GLN A CA 1
ATOM 4435 C C . GLN A 1 626 ? 5.396 1.331 -43.516 1.00 25.39 2086 GLN A C 1
ATOM 4436 O O . GLN A 1 626 ? 4.761 2.405 -43.469 1.00 23.35 2086 GLN A O 1
ATOM 4442 N N . ARG A 1 627 ? 5.456 0.535 -44.587 1.00 28.46 2087 ARG A N 1
ATOM 4443 C CA . ARG A 1 627 ? 4.759 0.786 -45.875 1.00 31.27 2087 ARG A CA 1
ATOM 4444 C C . ARG A 1 627 ? 3.249 0.850 -45.630 1.00 28.96 2087 ARG A C 1
ATOM 4445 O O . ARG A 1 627 ? 2.733 0.068 -44.827 1.00 26.96 2087 ARG A O 1
ATOM 4453 N N . MET A 1 628 ? 2.580 1.781 -46.303 1.00 28.00 2088 MET A N 1
ATOM 4454 C CA . MET A 1 628 ? 1.139 2.081 -46.114 1.00 28.38 2088 MET A CA 1
ATOM 4455 C C . MET A 1 628 ? 0.281 0.819 -46.307 1.00 27.11 2088 MET A C 1
ATOM 4456 O O . MET A 1 628 ? -0.708 0.665 -45.563 1.00 26.70 2088 MET A O 1
ATOM 4461 N N . ALA A 1 629 ? 0.616 -0.054 -47.259 1.00 25.73 2089 ALA A N 1
ATOM 4462 C CA . ALA A 1 629 ? -0.147 -1.306 -47.504 1.00 25.35 2089 ALA A CA 1
ATOM 4463 C C . ALA A 1 629 ? -0.080 -2.187 -46.244 1.00 23.47 2089 ALA A C 1
ATOM 4464 O O . ALA A 1 629 ? -1.104 -2.800 -45.905 1.00 21.92 2089 ALA A O 1
ATOM 4466 N N . SER A 1 630 ? 1.088 -2.238 -45.588 1.00 22.20 2090 SER A N 1
ATOM 4467 C CA . SER A 1 630 ? 1.320 -2.964 -44.313 1.00 21.23 2090 SER A CA 1
ATOM 4468 C C . SER A 1 630 ? 0.499 -2.317 -43.192 1.00 21.39 2090 SER A C 1
ATOM 4469 O O . SER A 1 630 ? -0.190 -3.047 -42.485 1.00 19.92 2090 SER A O 1
ATOM 4472 N N . CYS A 1 631 ? 0.555 -0.988 -43.064 1.00 23.27 2091 CYS A N 1
ATOM 4473 C CA . CYS A 1 631 ? -0.170 -0.211 -42.024 1.00 24.72 2091 CYS A CA 1
ATOM 4474 C C . CYS A 1 631 ? -1.672 -0.527 -42.068 1.00 25.70 2091 CYS A C 1
ATOM 4475 O O . CYS A 1 631 ? -2.265 -0.726 -40.995 1.00 25.63 2091 CYS A O 1
ATOM 4478 N N . LEU A 1 632 ? -2.237 -0.613 -43.271 1.00 27.26 2092 LEU A N 1
ATOM 4479 C CA . LEU A 1 632 ? -3.695 -0.750 -43.537 1.00 29.57 2092 LEU A CA 1
ATOM 4480 C C . LEU A 1 632 ? -4.186 -2.186 -43.274 1.00 31.14 2092 LEU A C 1
ATOM 4481 O O . LEU A 1 632 ? -5.324 -2.327 -42.796 1.00 30.80 2092 LEU A O 1
ATOM 4486 N N . GLU A 1 633 ? -3.381 -3.214 -43.558 1.00 30.96 2093 GLU A N 1
ATOM 4487 C CA . GLU A 1 633 ? -3.756 -4.611 -43.221 1.00 32.82 2093 GLU A CA 1
ATOM 4488 C C . GLU A 1 633 ? -3.579 -4.846 -41.711 1.00 30.65 2093 GLU A C 1
ATOM 4489 O O . GLU A 1 633 ? -4.355 -5.642 -41.149 1.00 31.43 2093 GLU A O 1
ATOM 4495 N N . VAL A 1 634 ? -2.635 -4.163 -41.063 1.00 27.43 2094 VAL A N 1
ATOM 4496 C CA . VAL A 1 634 ? -2.477 -4.207 -39.580 1.00 26.61 2094 VAL A CA 1
ATOM 4497 C C . VAL A 1 634 ? -3.722 -3.568 -38.943 1.00 26.15 2094 VAL A C 1
ATOM 4498 O O . VAL A 1 634 ? -4.171 -4.054 -37.902 1.00 25.44 2094 VAL A O 1
ATOM 4502 N N . LEU A 1 635 ? -4.270 -2.516 -39.548 1.00 26.41 2095 LEU A N 1
ATOM 4503 C CA . LEU A 1 635 ? -5.384 -1.740 -38.952 1.00 28.00 2095 LEU A CA 1
ATOM 4504 C C . LEU A 1 635 ? -6.665 -2.589 -38.992 1.00 27.55 2095 LEU A C 1
ATOM 4505 O O . LEU A 1 635 ? -7.445 -2.503 -38.026 1.00 24.72 2095 LEU A O 1
ATOM 4510 N N . ASP A 1 636 ? -6.857 -3.392 -40.049 1.00 29.53 2096 ASP A N 1
ATOM 4511 C CA . ASP A 1 636 ? -7.928 -4.423 -40.142 1.00 33.03 2096 ASP A CA 1
ATOM 4512 C C . ASP A 1 636 ? -7.838 -5.357 -38.936 1.00 33.12 2096 ASP A C 1
ATOM 4513 O O . ASP A 1 636 ? -8.859 -5.525 -38.242 1.00 33.07 2096 ASP A O 1
ATOM 4518 N N . LEU A 1 637 ? -6.655 -5.926 -38.702 1.00 32.96 2097 LEU A N 1
ATOM 4519 C CA . LEU A 1 637 ? -6.397 -6.802 -37.533 1.00 34.74 2097 LEU A CA 1
ATOM 4520 C C . LEU A 1 637 ? -6.732 -6.039 -36.247 1.00 31.83 2097 LEU A C 1
ATOM 4521 O O . LEU A 1 637 ? -7.505 -6.575 -35.438 1.00 29.53 2097 LEU A O 1
ATOM 4526 N N . PHE A 1 638 ? -6.211 -4.815 -36.106 1.00 29.63 2098 PHE A N 1
ATOM 4527 C CA . PHE A 1 638 ? -6.259 -4.004 -34.861 1.00 29.20 2098 PHE A CA 1
ATOM 4528 C C . PHE A 1 638 ? -7.686 -3.551 -34.533 1.00 30.06 2098 PHE A C 1
ATOM 4529 O O . PHE A 1 638 ? -7.992 -3.483 -33.327 1.00 27.55 2098 PHE A O 1
ATOM 4537 N N . LEU A 1 639 ? -8.517 -3.237 -35.535 1.00 32.29 2099 LEU A N 1
ATOM 4538 C CA . LEU A 1 639 ? -9.862 -2.634 -35.301 1.00 37.70 2099 LEU A CA 1
ATOM 4539 C C . LEU A 1 639 ? -10.808 -3.663 -34.670 1.00 40.38 2099 LEU A C 1
ATOM 4540 O O . LEU A 1 639 ? -11.683 -3.235 -33.902 1.00 44.99 2099 LEU A O 1
ATOM 4545 N N . ASN A 1 640 ? -10.659 -4.948 -35.007 1.00 45.84 2100 ASN A N 1
ATOM 4546 C CA . ASN A 1 640 ? -11.427 -6.075 -34.408 1.00 52.21 2100 ASN A CA 1
ATOM 4547 C C . ASN A 1 640 ? -10.505 -6.796 -33.411 1.00 53.54 2100 ASN A C 1
ATOM 4548 O O . ASN A 1 640 ? -10.177 -7.986 -33.633 1.00 50.04 2100 ASN A O 1
ATOM 4553 N N . GLN A 1 641 ? -10.110 -6.066 -32.359 1.00 53.17 2101 GLN A N 1
ATOM 4554 C CA . GLN A 1 641 ? -9.196 -6.498 -31.268 1.00 49.55 2101 GLN A CA 1
ATOM 4555 C C . GLN A 1 641 ? -9.736 -5.936 -29.956 1.00 46.45 2101 GLN A C 1
ATOM 4556 O O . GLN A 1 641 ? -10.179 -4.789 -29.922 1.00 45.13 2101 GLN A O 1
ATOM 4562 N N . PRO A 1 642 ? -9.736 -6.701 -28.838 1.00 45.27 2102 PRO A N 1
ATOM 4563 C CA . PRO A 1 642 ? -10.280 -6.198 -27.576 1.00 44.72 2102 PRO A CA 1
ATOM 4564 C C . PRO A 1 642 ? -9.301 -5.350 -26.737 1.00 43.53 2102 PRO A C 1
ATOM 4565 O O . PRO A 1 642 ? -9.719 -4.802 -25.735 1.00 45.72 2102 PRO A O 1
ATOM 4569 N N . HIS A 1 643 ? -8.038 -5.238 -27.155 1.00 39.51 2103 HIS A N 1
ATOM 4570 C CA . HIS A 1 643 ? -6.991 -4.477 -26.423 1.00 36.66 2103 HIS A CA 1
ATOM 4571 C C . HIS A 1 643 ? -7.184 -2.979 -26.676 1.00 35.56 2103 HIS A C 1
ATOM 4572 O O . HIS A 1 643 ? -7.756 -2.624 -27.718 1.00 38.35 2103 HIS A O 1
ATOM 4579 N N . MET A 1 644 ? -6.745 -2.153 -25.727 1.00 31.20 2104 MET A N 1
ATOM 4580 C CA . MET A 1 644 ? -6.975 -0.687 -25.685 1.00 28.84 2104 MET A CA 1
ATOM 4581 C C . MET A 1 644 ? -5.849 0.034 -26.428 1.00 26.17 2104 MET A C 1
ATOM 4582 O O . MET A 1 644 ? -6.126 1.053 -27.086 1.00 24.93 2104 MET A O 1
ATOM 4587 N N . VAL A 1 645 ? -4.617 -0.447 -26.286 1.00 23.45 2105 VAL A N 1
ATOM 4588 C CA . VAL A 1 645 ? -3.425 0.184 -26.917 1.00 22.33 2105 VAL A CA 1
ATOM 4589 C C . VAL A 1 645 ? -2.626 -0.913 -27.632 1.00 21.73 2105 VAL A C 1
ATOM 4590 O O . VAL A 1 645 ? -2.188 -1.873 -26.984 1.00 20.50 2105 VAL A O 1
ATOM 4594 N N . LEU A 1 646 ? -2.477 -0.771 -28.945 1.00 21.82 2106 LEU A N 1
ATOM 4595 C CA . LEU A 1 646 ? -1.705 -1.700 -29.802 1.00 21.86 2106 LEU A CA 1
ATOM 4596 C C . LEU A 1 646 ? -0.507 -0.943 -30.370 1.00 21.99 2106 LEU A C 1
ATOM 4597 O O . LEU A 1 646 ? -0.530 0.308 -30.364 1.00 24.21 2106 LEU A O 1
ATOM 4602 N N . SER A 1 647 ? 0.517 -1.690 -30.774 1.00 21.51 2107 SER A N 1
ATOM 4603 C CA . SER A 1 647 ? 1.805 -1.186 -31.308 1.00 21.54 2107 SER A CA 1
ATOM 4604 C C . SER A 1 647 ? 2.115 -1.952 -32.599 1.00 21.06 2107 SER A C 1
ATOM 4605 O O . SER A 1 647 ? 1.843 -3.167 -32.648 1.00 19.61 2107 SER A O 1
ATOM 4608 N N . SER A 1 648 ? 2.590 -1.237 -33.619 1.00 20.76 2108 SER A N 1
ATOM 4609 C CA . SER A 1 648 ? 3.105 -1.789 -34.892 1.00 21.37 2108 SER A CA 1
ATOM 4610 C C . SER A 1 648 ? 4.356 -1.018 -35.312 1.00 21.46 2108 SER A C 1
ATOM 4611 O O . SER A 1 648 ? 4.271 0.202 -35.465 1.00 22.34 2108 SER A O 1
ATOM 4614 N N . PHE A 1 649 ? 5.471 -1.713 -35.499 1.00 21.95 2109 PHE A N 1
ATOM 4615 C CA . PHE A 1 649 ? 6.708 -1.147 -36.089 1.00 22.43 2109 PHE A CA 1
ATOM 4616 C C . PHE A 1 649 ? 7.448 -2.260 -36.822 1.00 22.90 2109 PHE A C 1
ATOM 4617 O O . PHE A 1 649 ? 7.211 -3.454 -36.516 1.00 21.33 2109 PHE A O 1
ATOM 4625 N N . VAL A 1 650 ? 8.310 -1.863 -37.760 1.00 23.38 2110 VAL A N 1
ATOM 4626 C CA . VAL A 1 650 ? 9.075 -2.791 -38.642 1.00 24.44 2110 VAL A CA 1
ATOM 4627 C C . VAL A 1 650 ? 10.556 -2.665 -38.278 1.00 24.90 2110 VAL A C 1
ATOM 4628 O O . VAL A 1 650 ? 11.091 -1.539 -38.323 1.00 25.20 2110 VAL A O 1
ATOM 4632 N N . LEU A 1 651 ? 11.175 -3.786 -37.917 1.00 26.24 2111 LEU A N 1
ATOM 4633 C CA . LEU A 1 651 ? 12.604 -3.870 -37.528 1.00 29.25 2111 LEU A CA 1
ATOM 4634 C C . LEU A 1 651 ? 13.470 -3.906 -38.789 1.00 29.99 2111 LEU A C 1
ATOM 4635 O O . LEU A 1 651 ? 13.115 -4.637 -39.724 1.00 29.10 2111 LEU A O 1
ATOM 4640 N N . ALA A 1 652 ? 14.546 -3.117 -38.825 1.00 34.24 2112 ALA A N 1
ATOM 4641 C CA . ALA A 1 652 ? 15.609 -3.216 -39.853 1.00 36.28 2112 ALA A CA 1
ATOM 4642 C C . ALA A 1 652 ? 16.460 -4.449 -39.531 1.00 38.22 2112 ALA A C 1
ATOM 4643 O O . ALA A 1 652 ? 16.702 -4.703 -38.335 1.00 37.93 2112 ALA A O 1
ATOM 4645 N N . GLU A 1 653 ? 16.865 -5.202 -40.554 1.00 45.13 2113 GLU A N 1
ATOM 4646 C CA . GLU A 1 653 ? 17.589 -6.497 -40.409 1.00 51.15 2113 GLU A CA 1
ATOM 4647 C C . GLU A 1 653 ? 19.074 -6.212 -40.151 1.00 49.76 2113 GLU A C 1
ATOM 4648 O O . GLU A 1 653 ? 19.457 -5.545 -39.189 1.00 47.97 2113 GLU A O 1
ATOM 4654 N N . GLN B 1 1 ? -5.349 -13.268 1.950 1.00 60.10 1109 GLN B N 1
ATOM 4655 C CA . GLN B 1 1 ? -6.849 -13.219 2.001 1.00 61.03 1109 GLN B CA 1
ATOM 4656 C C . GLN B 1 1 ? -7.317 -12.357 3.182 1.00 54.91 1109 GLN B C 1
ATOM 4657 O O . GLN B 1 1 ? -8.112 -11.432 2.941 1.00 57.22 1109 GLN B O 1
ATOM 4663 N N . GLN B 1 2 ? -6.865 -12.665 4.406 1.00 47.44 1110 GLN B N 1
ATOM 4664 C CA . GLN B 1 2 ? -7.202 -11.902 5.644 1.00 42.72 1110 GLN B CA 1
ATOM 4665 C C . GLN B 1 2 ? -6.427 -10.579 5.654 1.00 37.47 1110 GLN B C 1
ATOM 4666 O O . GLN B 1 2 ? -5.204 -10.598 5.376 1.00 37.48 1110 GLN B O 1
ATOM 4672 N N . VAL B 1 3 ? -7.122 -9.483 5.970 1.00 33.35 1111 VAL B N 1
ATOM 4673 C CA . VAL B 1 3 ? -6.537 -8.124 6.143 1.00 32.24 1111 VAL B CA 1
ATOM 4674 C C . VAL B 1 3 ? -6.640 -7.737 7.618 1.00 28.63 1111 VAL B C 1
ATOM 4675 O O . VAL B 1 3 ? -7.645 -7.194 8.070 1.00 29.12 1111 VAL B O 1
ATOM 4679 N N . PRO B 1 4 ? -5.591 -7.987 8.424 1.00 25.49 1112 PRO B N 1
ATOM 4680 C CA . PRO B 1 4 ? -5.649 -7.678 9.853 1.00 24.95 1112 PRO B CA 1
ATOM 4681 C C . PRO B 1 4 ? -5.659 -6.158 10.077 1.00 24.27 1112 PRO B C 1
ATOM 4682 O O . PRO B 1 4 ? -5.239 -5.435 9.204 1.00 24.26 1112 PRO B O 1
ATOM 4686 N N . ILE B 1 5 ? -6.184 -5.710 11.216 1.00 23.87 1113 ILE B N 1
ATOM 4687 C CA . ILE B 1 5 ? -6.078 -4.295 11.678 1.00 23.09 1113 ILE B CA 1
ATOM 4688 C C . ILE B 1 5 ? -4.816 -4.189 12.543 1.00 22.84 1113 ILE B C 1
ATOM 4689 O O . ILE B 1 5 ? -4.739 -4.878 13.591 1.00 21.05 1113 ILE B O 1
ATOM 4694 N N . LEU B 1 6 ? -3.845 -3.400 12.087 1.00 21.47 1114 LEU B N 1
ATOM 4695 C CA . LEU B 1 6 ? -2.518 -3.303 12.740 1.00 21.74 1114 LEU B CA 1
ATOM 4696 C C . LEU B 1 6 ? -2.435 -1.951 13.445 1.00 21.45 1114 LEU B C 1
ATOM 4697 O O . LEU B 1 6 ? -2.568 -0.890 12.783 1.00 21.85 1114 LEU B O 1
ATOM 4702 N N . GLU B 1 7 ? -2.253 -2.007 14.756 1.00 20.16 1115 GLU B N 1
ATOM 4703 C CA . GLU B 1 7 ? -2.220 -0.821 15.629 1.00 20.44 1115 GLU B CA 1
ATOM 4704 C C . GLU B 1 7 ? -0.996 -0.883 16.540 1.00 20.06 1115 GLU B C 1
ATOM 4705 O O . GLU B 1 7 ? -0.520 -1.997 16.852 1.00 18.33 1115 GLU B O 1
ATOM 4711 N N . LYS B 1 8 ? -0.504 0.298 16.905 1.00 20.93 1116 LYS B N 1
ATOM 4712 C CA . LYS B 1 8 ? 0.429 0.511 18.036 1.00 22.12 1116 LYS B CA 1
ATOM 4713 C C . LYS B 1 8 ? -0.410 0.910 19.250 1.00 22.09 1116 LYS B C 1
ATOM 4714 O O . LYS B 1 8 ? -1.507 1.463 19.066 1.00 22.05 1116 LYS B O 1
ATOM 4720 N N . PHE B 1 9 ? 0.106 0.610 20.436 1.00 22.64 1117 PHE B N 1
ATOM 4721 C CA . PHE B 1 9 ? -0.524 0.828 21.757 1.00 22.93 1117 PHE B CA 1
ATOM 4722 C C . PHE B 1 9 ? 0.445 1.707 22.543 1.00 23.56 1117 PHE B C 1
ATOM 4723 O O . PHE B 1 9 ? 1.532 1.212 22.872 1.00 24.51 1117 PHE B O 1
ATOM 4731 N N . CYS B 1 10 ? 0.113 2.982 22.736 1.00 24.43 1118 CYS B N 1
ATOM 4732 C CA . CYS B 1 10 ? 1.042 4.017 23.263 1.00 25.39 1118 CYS B CA 1
ATOM 4733 C C . CYS B 1 10 ? 0.406 4.723 24.456 1.00 24.84 1118 CYS B C 1
ATOM 4734 O O . CYS B 1 10 ? -0.815 5.058 24.374 1.00 23.51 1118 CYS B O 1
ATOM 4737 N N . PHE B 1 11 ? 1.207 4.955 25.504 1.00 23.86 1119 PHE B N 1
ATOM 4738 C CA . PHE B 1 11 ? 0.878 5.911 26.585 1.00 22.83 1119 PHE B CA 1
ATOM 4739 C C . PHE B 1 11 ? 0.544 7.239 25.914 1.00 21.84 1119 PHE B C 1
ATOM 4740 O O . PHE B 1 11 ? 1.300 7.710 25.050 1.00 22.24 1119 PHE B O 1
ATOM 4748 N N . THR B 1 12 ? -0.601 7.795 26.272 1.00 21.34 1120 THR B N 1
ATOM 4749 C CA . THR B 1 12 ? -1.168 8.991 25.617 1.00 21.08 1120 THR B CA 1
ATOM 4750 C C . THR B 1 12 ? -1.562 9.974 26.705 1.00 21.19 1120 THR B C 1
ATOM 4751 O O . THR B 1 12 ? -2.517 9.722 27.445 1.00 21.41 1120 THR B O 1
ATOM 4755 N N . PRO B 1 13 ? -0.842 11.108 26.837 1.00 21.40 1121 PRO B N 1
ATOM 4756 C CA . PRO B 1 13 ? -1.207 12.118 27.825 1.00 21.97 1121 PRO B CA 1
ATOM 4757 C C . PRO B 1 13 ? -2.596 12.661 27.470 1.00 21.46 1121 PRO B C 1
ATOM 4758 O O . PRO B 1 13 ? -2.842 12.880 26.302 1.00 21.15 1121 PRO B O 1
ATOM 4762 N N . HIS B 1 14 ? -3.460 12.835 28.471 1.00 22.35 1122 HIS B N 1
ATOM 4763 C CA . HIS B 1 14 ? -4.781 13.502 28.333 1.00 22.87 1122 HIS B CA 1
ATOM 4764 C C . HIS B 1 14 ? -4.583 14.842 27.618 1.00 24.14 1122 HIS B C 1
ATOM 4765 O O . HIS B 1 14 ? -5.342 15.118 26.668 1.00 25.07 1122 HIS B O 1
ATOM 4772 N N . THR B 1 15 ? -3.577 15.623 28.034 1.00 24.96 1123 THR B N 1
ATOM 4773 C CA . THR B 1 15 ? -3.235 16.938 27.428 1.00 25.60 1123 THR B CA 1
ATOM 4774 C C . THR B 1 15 ? -2.046 16.787 26.473 1.00 26.03 1123 THR B C 1
ATOM 4775 O O . THR B 1 15 ? -0.966 16.387 26.935 1.00 29.09 1123 THR B O 1
ATOM 4779 N N . GLU B 1 16 ? -2.234 17.134 25.199 1.00 25.86 1124 GLU B N 1
ATOM 4780 C CA . GLU B 1 16 ? -1.154 17.195 24.185 1.00 28.39 1124 GLU B CA 1
ATOM 4781 C C . GLU B 1 16 ? -1.210 18.552 23.475 1.00 28.92 1124 GLU B C 1
ATOM 4782 O O . GLU B 1 16 ? -2.312 18.982 23.080 1.00 28.78 1124 GLU B O 1
ATOM 4788 N N . GLU B 1 17 ? -0.053 19.190 23.316 1.00 30.72 1125 GLU B N 1
ATOM 4789 C CA . GLU B 1 17 ? 0.098 20.481 22.598 1.00 35.07 1125 GLU B CA 1
ATOM 4790 C C . GLU B 1 17 ? 1.120 20.285 21.475 1.00 34.16 1125 GLU B C 1
ATOM 4791 O O . GLU B 1 17 ? 1.852 19.260 21.504 1.00 33.12 1125 GLU B O 1
ATOM 4797 N N . GLY B 1 18 ? 1.130 21.205 20.505 1.00 34.51 1126 GLY B N 1
ATOM 4798 C CA . GLY B 1 18 ? 2.040 21.189 19.342 1.00 34.33 1126 GLY B CA 1
ATOM 4799 C C . GLY B 1 18 ? 1.694 20.101 18.337 1.00 34.01 1126 GLY B C 1
ATOM 4800 O O . GLY B 1 18 ? 2.557 19.790 17.495 1.00 33.89 1126 GLY B O 1
ATOM 4801 N N . CYS B 1 19 ? 0.467 19.566 18.380 1.00 34.32 1127 CYS B N 1
ATOM 4802 C CA . CYS B 1 19 ? -0.004 18.469 17.489 1.00 35.25 1127 CYS B CA 1
ATOM 4803 C C . CYS B 1 19 ? 0.073 18.918 16.023 1.00 35.07 1127 CYS B C 1
ATOM 4804 O O . CYS B 1 19 ? -0.133 20.116 15.750 1.00 34.25 1127 CYS B O 1
ATOM 4807 N N . LEU B 1 20 ? 0.381 17.976 15.128 1.00 35.21 1128 LEU B N 1
ATOM 4808 C CA . LEU B 1 20 ? 0.438 18.159 13.652 1.00 36.95 1128 LEU B CA 1
ATOM 4809 C C . LEU B 1 20 ? 1.684 18.957 13.235 1.00 36.96 1128 LEU B C 1
ATOM 4810 O O . LEU B 1 20 ? 1.726 19.343 12.055 1.00 37.60 1128 LEU B O 1
ATOM 4815 N N . SER B 1 21 ? 2.657 19.187 14.131 1.00 38.03 1129 SER B N 1
ATOM 4816 C CA . SER B 1 21 ? 3.887 19.976 13.837 1.00 40.76 1129 SER B CA 1
ATOM 4817 C C . SER B 1 21 ? 4.770 19.234 12.822 1.00 45.22 1129 SER B C 1
ATOM 4818 O O . SER B 1 21 ? 5.510 19.916 12.085 1.00 45.58 1129 SER B O 1
ATOM 4821 N N . GLU B 1 22 ? 4.692 17.898 12.791 1.00 48.45 1130 GLU B N 1
ATOM 4822 C CA . GLU B 1 22 ? 5.389 17.016 11.811 1.00 51.30 1130 GLU B CA 1
ATOM 4823 C C . GLU B 1 22 ? 4.889 17.306 10.388 1.00 51.38 1130 GLU B C 1
ATOM 4824 O O . GLU B 1 22 ? 5.689 17.176 9.447 1.00 55.18 1130 GLU B O 1
ATOM 4830 N N . ARG B 1 23 ? 3.617 17.687 10.242 1.00 52.79 1131 ARG B N 1
ATOM 4831 C CA . ARG B 1 23 ? 2.913 17.795 8.936 1.00 51.94 1131 ARG B CA 1
ATOM 4832 C C . ARG B 1 23 ? 3.374 19.061 8.208 1.00 53.02 1131 ARG B C 1
ATOM 4833 O O . ARG B 1 23 ? 2.778 20.137 8.437 1.00 53.26 1131 ARG B O 1
ATOM 4841 N N . ALA B 1 24 ? 4.393 18.925 7.356 1.00 53.96 1132 ALA B N 1
ATOM 4842 C CA . ALA B 1 24 ? 4.986 20.016 6.545 1.00 54.76 1132 ALA B CA 1
ATOM 4843 C C . ALA B 1 24 ? 3.892 20.731 5.737 1.00 53.35 1132 ALA B C 1
ATOM 4844 O O . ALA B 1 24 ? 3.945 21.975 5.661 1.00 54.32 1132 ALA B O 1
ATOM 4846 N N . ALA B 1 25 ? 2.944 19.979 5.163 1.00 51.87 1133 ALA B N 1
ATOM 4847 C CA . ALA B 1 25 ? 1.833 20.497 4.323 1.00 51.25 1133 ALA B CA 1
ATOM 4848 C C . ALA B 1 25 ? 1.025 21.559 5.085 1.00 50.22 1133 ALA B C 1
ATOM 4849 O O . ALA B 1 25 ? 0.610 22.543 4.446 1.00 52.53 1133 ALA B O 1
ATOM 4851 N N . LEU B 1 26 ? 0.803 21.365 6.392 1.00 49.24 1134 LEU B N 1
ATOM 4852 C CA . LEU B 1 26 ? 0.069 22.317 7.277 1.00 46.45 1134 LEU B CA 1
ATOM 4853 C C . LEU B 1 26 ? 1.013 23.450 7.704 1.00 46.14 1134 LEU B C 1
ATOM 4854 O O . LEU B 1 26 ? 0.583 24.619 7.724 1.00 45.56 1134 LEU B O 1
ATOM 4859 N N . GLN B 1 27 ? 2.253 23.103 8.050 1.00 49.68 1135 GLN B N 1
ATOM 4860 C CA . GLN B 1 27 ? 3.347 24.059 8.365 1.00 50.78 1135 GLN B CA 1
ATOM 4861 C C . GLN B 1 27 ? 3.465 25.054 7.200 1.00 53.68 1135 GLN B C 1
ATOM 4862 O O . GLN B 1 27 ? 3.549 26.274 7.458 1.00 50.84 1135 GLN B O 1
ATOM 4868 N N . GLU B 1 28 ? 3.413 24.535 5.967 1.00 56.28 1136 GLU B N 1
ATOM 4869 C CA . GLU B 1 28 ? 3.534 25.294 4.695 1.00 58.68 1136 GLU B CA 1
ATOM 4870 C C . GLU B 1 28 ? 2.286 26.167 4.505 1.00 56.60 1136 GLU B C 1
ATOM 4871 O O . GLU B 1 28 ? 2.454 27.377 4.254 1.00 62.30 1136 GLU B O 1
ATOM 4877 N N . GLU B 1 29 ? 1.088 25.587 4.621 1.00 51.27 1137 GLU B N 1
ATOM 4878 C CA . GLU B 1 29 ? -0.199 26.279 4.335 1.00 49.34 1137 GLU B CA 1
ATOM 4879 C C . GLU B 1 29 ? -0.428 27.437 5.320 1.00 48.82 1137 GLU B C 1
ATOM 4880 O O . GLU B 1 29 ? -1.021 28.450 4.903 1.00 47.19 1137 GLU B O 1
ATOM 4886 N N . LEU B 1 30 ? -0.002 27.295 6.580 1.00 47.62 1138 LEU B N 1
ATOM 4887 C CA . LEU B 1 30 ? -0.160 28.348 7.619 1.00 46.46 1138 LEU B CA 1
ATOM 4888 C C . LEU B 1 30 ? 0.697 29.563 7.243 1.00 49.73 1138 LEU B C 1
ATOM 4889 O O . LEU B 1 30 ? 0.183 30.699 7.320 1.00 45.75 1138 LEU B O 1
ATOM 4894 N N . GLN B 1 31 ? 1.959 29.323 6.871 1.00 53.72 1139 GLN B N 1
ATOM 4895 C CA . GLN B 1 31 ? 2.923 30.372 6.439 1.00 57.08 1139 GLN B CA 1
ATOM 4896 C C . GLN B 1 31 ? 2.281 31.217 5.328 1.00 56.03 1139 GLN B C 1
ATOM 4897 O O . GLN B 1 31 ? 2.303 32.455 5.449 1.00 53.66 1139 GLN B O 1
ATOM 4903 N N . LEU B 1 32 ? 1.703 30.575 4.306 1.00 58.44 1140 LEU B N 1
ATOM 4904 C CA . LEU B 1 32 ? 1.026 31.263 3.172 1.00 63.45 1140 LEU B CA 1
ATOM 4905 C C . LEU B 1 32 ? -0.160 32.087 3.688 1.00 64.49 1140 LEU B C 1
ATOM 4906 O O . LEU B 1 32 ? -0.324 33.225 3.214 1.00 67.82 1140 LEU B O 1
ATOM 4911 N N . CYS B 1 33 ? -0.947 31.545 4.621 1.00 62.80 1141 CYS B N 1
ATOM 4912 C CA . CYS B 1 33 ? -2.121 32.236 5.224 1.00 61.05 1141 CYS B CA 1
ATOM 4913 C C . CYS B 1 33 ? -1.659 33.460 6.030 1.00 59.67 1141 CYS B C 1
ATOM 4914 O O . CYS B 1 33 ? -2.302 34.515 5.885 1.00 57.09 1141 CYS B O 1
ATOM 4917 N N . LYS B 1 34 ? -0.591 33.328 6.829 1.00 60.08 1142 LYS B N 1
ATOM 4918 C CA . LYS B 1 34 ? 0.039 34.442 7.598 1.00 63.00 1142 LYS B CA 1
ATOM 4919 C C . LYS B 1 34 ? 0.535 35.533 6.639 1.00 66.10 1142 LYS B C 1
ATOM 4920 O O . LYS B 1 34 ? 0.387 36.725 6.977 1.00 68.83 1142 LYS B O 1
ATOM 4926 N N . GLY B 1 35 ? 1.140 35.132 5.515 1.00 67.01 1143 GLY B N 1
ATOM 4927 C CA . GLY B 1 35 ? 1.626 36.033 4.453 1.00 67.39 1143 GLY B CA 1
ATOM 4928 C C . GLY B 1 35 ? 0.489 36.822 3.827 1.00 69.80 1143 GLY B C 1
ATOM 4929 O O . GLY B 1 35 ? 0.614 38.056 3.736 1.00 72.40 1143 GLY B O 1
ATOM 4930 N N . LEU B 1 36 ? -0.585 36.135 3.422 1.00 69.68 1144 LEU B N 1
ATOM 4931 C CA . LEU B 1 36 ? -1.756 36.728 2.719 1.00 67.40 1144 LEU B CA 1
ATOM 4932 C C . LEU B 1 36 ? -2.464 37.735 3.636 1.00 67.57 1144 LEU B C 1
ATOM 4933 O O . LEU B 1 36 ? -2.834 38.808 3.128 1.00 68.15 1144 LEU B O 1
ATOM 4938 N N . VAL B 1 37 ? -2.643 37.429 4.928 1.00 70.02 1145 VAL B N 1
ATOM 4939 C CA . VAL B 1 37 ? -3.287 38.367 5.903 1.00 71.55 1145 VAL B CA 1
ATOM 4940 C C . VAL B 1 37 ? -2.345 39.552 6.163 1.00 73.96 1145 VAL B C 1
ATOM 4941 O O . VAL B 1 37 ? -2.860 40.663 6.386 1.00 79.65 1145 VAL B O 1
ATOM 4945 N N . GLN B 1 38 ? -1.027 39.323 6.152 1.00 75.15 1146 GLN B N 1
ATOM 4946 C CA . GLN B 1 38 ? 0.008 40.390 6.257 1.00 77.56 1146 GLN B CA 1
ATOM 4947 C C . GLN B 1 38 ? -0.173 41.368 5.088 1.00 79.21 1146 GLN B C 1
ATOM 4948 O O . GLN B 1 38 ? 0.028 42.579 5.303 1.00 79.07 1146 GLN B O 1
ATOM 4954 N N . ALA B 1 39 ? -0.560 40.855 3.912 1.00 81.93 1147 ALA B N 1
ATOM 4955 C CA . ALA B 1 39 ? -0.800 41.623 2.665 1.00 86.23 1147 ALA B CA 1
ATOM 4956 C C . ALA B 1 39 ? -2.146 42.359 2.731 1.00 88.02 1147 ALA B C 1
ATOM 4957 O O . ALA B 1 39 ? -2.259 43.417 2.084 1.00 90.11 1147 ALA B O 1
ATOM 4959 N N . LEU B 1 40 ? -3.131 41.817 3.459 1.00 90.69 1148 LEU B N 1
ATOM 4960 C CA . LEU B 1 40 ? -4.412 42.511 3.776 1.00 93.76 1148 LEU B CA 1
ATOM 4961 C C . LEU B 1 40 ? -4.149 43.631 4.793 1.00 93.30 1148 LEU B C 1
ATOM 4962 O O . LEU B 1 40 ? -4.991 44.545 4.879 1.00 95.24 1148 LEU B O 1
ATOM 4967 N N . GLN B 1 41 ? -3.038 43.546 5.537 1.00 94.19 1149 GLN B N 1
ATOM 4968 C CA . GLN B 1 41 ? -2.554 44.579 6.497 1.00 93.80 1149 GLN B CA 1
ATOM 4969 C C . GLN B 1 41 ? -1.332 45.297 5.909 1.00 92.31 1149 GLN B C 1
ATOM 4970 O O . GLN B 1 41 ? -1.539 46.167 5.039 1.00 86.17 1149 GLN B O 1
ATOM 4976 N N . SER B 1 66 ? -1.876 26.742 -1.064 1.00 97.75 1174 SER B N 1
ATOM 4977 C CA . SER B 1 66 ? -2.092 27.715 -2.170 1.00 98.47 1174 SER B CA 1
ATOM 4978 C C . SER B 1 66 ? -3.468 27.492 -2.809 1.00 97.42 1174 SER B C 1
ATOM 4979 O O . SER B 1 66 ? -4.271 28.446 -2.837 1.00 95.87 1174 SER B O 1
ATOM 4982 N N . GLN B 1 67 ? -3.713 26.274 -3.306 1.00 96.76 1175 GLN B N 1
ATOM 4983 C CA . GLN B 1 67 ? -4.985 25.863 -3.963 1.00 93.66 1175 GLN B CA 1
ATOM 4984 C C . GLN B 1 67 ? -6.027 25.496 -2.894 1.00 83.91 1175 GLN B C 1
ATOM 4985 O O . GLN B 1 67 ? -7.220 25.414 -3.245 1.00 79.53 1175 GLN B O 1
ATOM 4991 N N . GLN B 1 68 ? -5.593 25.295 -1.642 1.00 75.66 1176 GLN B N 1
ATOM 4992 C CA . GLN B 1 68 ? -6.450 24.867 -0.502 1.00 72.02 1176 GLN B CA 1
ATOM 4993 C C . GLN B 1 68 ? -7.427 25.991 -0.139 1.00 69.61 1176 GLN B C 1
ATOM 4994 O O . GLN B 1 68 ? -7.126 27.162 -0.441 1.00 70.86 1176 GLN B O 1
ATOM 5000 N N . GLU B 1 69 ? -8.541 25.639 0.508 1.00 66.89 1177 GLU B N 1
ATOM 5001 C CA . GLU B 1 69 ? -9.773 26.471 0.577 1.00 64.94 1177 GLU B CA 1
ATOM 5002 C C . GLU B 1 69 ? -9.518 27.777 1.339 1.00 65.52 1177 GLU B C 1
ATOM 5003 O O . GLU B 1 69 ? -9.991 28.823 0.861 1.00 67.86 1177 GLU B O 1
ATOM 5009 N N . LEU B 1 70 ? -8.832 27.739 2.483 1.00 65.98 1178 LEU B N 1
ATOM 5010 C CA . LEU B 1 70 ? -8.597 28.965 3.297 1.00 67.67 1178 LEU B CA 1
ATOM 5011 C C . LEU B 1 70 ? -7.672 29.918 2.537 1.00 68.12 1178 LEU B C 1
ATOM 5012 O O . LEU B 1 70 ? -7.959 31.110 2.468 1.00 66.89 1178 LEU B O 1
ATOM 5017 N N . PRO B 1 71 ? -6.531 29.459 1.967 1.00 68.28 1179 PRO B N 1
ATOM 5018 C CA . PRO B 1 71 ? -5.773 30.278 1.019 1.00 71.82 1179 PRO B CA 1
ATOM 5019 C C . PRO B 1 71 ? -6.608 30.790 -0.169 1.00 73.56 1179 PRO B C 1
ATOM 5020 O O . PRO B 1 71 ? -6.537 31.969 -0.456 1.00 72.44 1179 PRO B O 1
ATOM 5024 N N . ARG B 1 72 ? -7.373 29.906 -0.821 1.00 78.98 1180 ARG B N 1
ATOM 5025 C CA . ARG B 1 72 ? -8.238 30.223 -1.994 1.00 82.84 1180 ARG B CA 1
ATOM 5026 C C . ARG B 1 72 ? -9.198 31.369 -1.632 1.00 84.98 1180 ARG B C 1
ATOM 5027 O O . ARG B 1 72 ? -9.536 32.168 -2.532 1.00 88.48 1180 ARG B O 1
ATOM 5035 N N . LEU B 1 73 ? -9.604 31.453 -0.360 1.00 83.40 1181 LEU B N 1
ATOM 5036 C CA . LEU B 1 73 ? -10.524 32.490 0.182 1.00 82.79 1181 LEU B CA 1
ATOM 5037 C C . LEU B 1 73 ? -9.744 33.772 0.509 1.00 80.06 1181 LEU B C 1
ATOM 5038 O O . LEU B 1 73 ? -10.284 34.862 0.253 1.00 76.43 1181 LEU B O 1
ATOM 5043 N N . LEU B 1 74 ? -8.535 33.645 1.068 1.00 80.79 1182 LEU B N 1
ATOM 5044 C CA . LEU B 1 74 ? -7.660 34.788 1.459 1.00 82.46 1182 LEU B CA 1
ATOM 5045 C C . LEU B 1 74 ? -7.167 35.524 0.204 1.00 87.90 1182 LEU B C 1
ATOM 5046 O O . LEU B 1 74 ? -7.086 36.768 0.256 1.00 86.58 1182 LEU B O 1
ATOM 5051 N N . SER B 1 75 ? -6.845 34.783 -0.865 1.00 93.23 1183 SER B N 1
ATOM 5052 C CA . SER B 1 75 ? -6.338 35.305 -2.166 1.00 94.12 1183 SER B CA 1
ATOM 5053 C C . SER B 1 75 ? -7.435 36.111 -2.872 1.00 97.19 1183 SER B C 1
ATOM 5054 O O . SER B 1 75 ? -7.129 37.215 -3.364 1.00 99.95 1183 SER B O 1
ATOM 5057 N N . ALA B 1 76 ? -8.660 35.575 -2.913 1.00 97.87 1184 ALA B N 1
ATOM 5058 C CA . ALA B 1 76 ? -9.860 36.216 -3.504 1.00 97.70 1184 ALA B CA 1
ATOM 5059 C C . ALA B 1 76 ? -10.184 37.519 -2.757 1.00 98.87 1184 ALA B C 1
ATOM 5060 O O . ALA B 1 76 ? -10.768 38.423 -3.388 1.00 105.31 1184 ALA B O 1
ATOM 5062 N N . ALA B 1 77 ? -9.817 37.610 -1.472 1.00 97.74 1185 ALA B N 1
ATOM 5063 C CA . ALA B 1 77 ? -10.058 38.777 -0.586 1.00 98.91 1185 ALA B CA 1
ATOM 5064 C C . ALA B 1 77 ? -8.957 39.836 -0.755 1.00 99.84 1185 ALA B C 1
ATOM 5065 O O . ALA B 1 77 ? -9.180 40.980 -0.313 1.00 98.82 1185 ALA B O 1
ATOM 5067 N N . CYS B 1 78 ? -7.812 39.473 -1.348 1.00 98.94 1186 CYS B N 1
ATOM 5068 C CA . CYS B 1 78 ? -6.700 40.404 -1.698 1.00 96.97 1186 CYS B CA 1
ATOM 5069 C C . CYS B 1 78 ? -7.016 41.128 -3.014 1.00 96.54 1186 CYS B C 1
ATOM 5070 O O . CYS B 1 78 ? -6.485 42.238 -3.213 1.00 93.23 1186 CYS B O 1
ATOM 5073 N N . ARG B 1 79 ? -7.846 40.518 -3.871 1.00 99.39 1187 ARG B N 1
ATOM 5074 C CA . ARG B 1 79 ? -8.256 41.064 -5.195 1.00 103.37 1187 ARG B CA 1
ATOM 5075 C C . ARG B 1 79 ? -9.275 42.195 -4.994 1.00 100.79 1187 ARG B C 1
ATOM 5076 O O . ARG B 1 79 ? -9.229 43.168 -5.772 1.00 99.58 1187 ARG B O 1
ATOM 5084 N N . LEU B 1 80 ? -10.147 42.075 -3.985 1.00 99.42 1188 LEU B N 1
ATOM 5085 C CA . LEU B 1 80 ? -11.157 43.105 -3.608 1.00 98.96 1188 LEU B CA 1
ATOM 5086 C C . LEU B 1 80 ? -10.494 44.209 -2.765 1.00 96.54 1188 LEU B C 1
ATOM 5087 O O . LEU B 1 80 ? -11.207 45.158 -2.382 1.00 96.47 1188 LEU B O 1
ATOM 5092 N N . GLN B 1 81 ? -9.191 44.080 -2.483 1.00 95.28 1189 GLN B N 1
ATOM 5093 C CA . GLN B 1 81 ? -8.353 45.079 -1.761 1.00 93.33 1189 GLN B CA 1
ATOM 5094 C C . GLN B 1 81 ? -7.452 45.795 -2.776 1.00 89.77 1189 GLN B C 1
ATOM 5095 O O . GLN B 1 81 ? -8.011 46.391 -3.716 1.00 83.45 1189 GLN B O 1
ATOM 5101 N N . ALA B 1 91 ? -17.466 39.404 2.385 1.00 98.32 1199 ALA B N 1
ATOM 5102 C CA . ALA B 1 91 ? -18.828 39.060 2.863 1.00 102.59 1199 ALA B CA 1
ATOM 5103 C C . ALA B 1 91 ? -19.600 38.307 1.770 1.00 106.81 1199 ALA B C 1
ATOM 5104 O O . ALA B 1 91 ? -20.146 37.227 2.073 1.00 103.63 1199 ALA B O 1
ATOM 5106 N N . GLN B 1 92 ? -19.645 38.864 0.553 1.00 114.15 1200 GLN B N 1
ATOM 5107 C CA . GLN B 1 92 ? -20.307 38.263 -0.640 1.00 117.28 1200 GLN B CA 1
ATOM 5108 C C . GLN B 1 92 ? -19.528 37.026 -1.106 1.00 117.31 1200 GLN B C 1
ATOM 5109 O O . GLN B 1 92 ? -20.167 36.090 -1.627 1.00 115.01 1200 GLN B O 1
ATOM 5115 N N . VAL B 1 93 ? -18.201 37.035 -0.939 1.00 118.78 1201 VAL B N 1
ATOM 5116 C CA . VAL B 1 93 ? -17.270 35.993 -1.474 1.00 121.19 1201 VAL B CA 1
ATOM 5117 C C . VAL B 1 93 ? -17.215 34.794 -0.514 1.00 121.33 1201 VAL B C 1
ATOM 5118 O O . VAL B 1 93 ? -17.199 33.650 -1.018 1.00 120.31 1201 VAL B O 1
ATOM 5122 N N . LEU B 1 94 ? -17.181 35.033 0.804 1.00 118.71 1202 LEU B N 1
ATOM 5123 C CA . LEU B 1 94 ? -16.991 33.970 1.832 1.00 114.88 1202 LEU B CA 1
ATOM 5124 C C . LEU B 1 94 ? -18.300 33.199 2.047 1.00 115.22 1202 LEU B C 1
ATOM 5125 O O . LEU B 1 94 ? -18.215 31.991 2.339 1.00 121.71 1202 LEU B O 1
ATOM 5130 N N . ALA B 1 95 ? -19.455 33.863 1.914 1.00 109.37 1203 ALA B N 1
ATOM 5131 C CA . ALA B 1 95 ? -20.802 33.254 2.037 1.00 103.05 1203 ALA B CA 1
ATOM 5132 C C . ALA B 1 95 ? -20.951 32.106 1.028 1.00 100.21 1203 ALA B C 1
ATOM 5133 O O . ALA B 1 95 ? -21.556 31.079 1.391 1.00 101.13 1203 ALA B O 1
ATOM 5135 N N . GLN B 1 96 ? -20.410 32.275 -0.184 1.00 96.47 1204 GLN B N 1
ATOM 5136 C CA . GLN B 1 96 ? -20.465 31.275 -1.288 1.00 96.64 1204 GLN B CA 1
ATOM 5137 C C . GLN B 1 96 ? -19.571 30.072 -0.950 1.00 94.57 1204 GLN B C 1
ATOM 5138 O O . GLN B 1 96 ? -20.017 28.932 -1.189 1.00 92.19 1204 GLN B O 1
ATOM 5144 N N . GLU B 1 97 ? -18.367 30.321 -0.416 1.00 95.17 1205 GLU B N 1
ATOM 5145 C CA . GLU B 1 97 ? -17.287 29.309 -0.223 1.00 95.45 1205 GLU B CA 1
ATOM 5146 C C . GLU B 1 97 ? -17.252 28.803 1.231 1.00 91.30 1205 GLU B C 1
ATOM 5147 O O . GLU B 1 97 ? -16.246 28.162 1.604 1.00 89.12 1205 GLU B O 1
ATOM 5153 N N . ARG B 1 98 ? -18.302 29.064 2.018 1.00 87.14 1206 ARG B N 1
ATOM 5154 C CA . ARG B 1 98 ? -18.397 28.705 3.462 1.00 83.22 1206 ARG B CA 1
ATOM 5155 C C . ARG B 1 98 ? -18.627 27.202 3.619 1.00 79.83 1206 ARG B C 1
ATOM 5156 O O . ARG B 1 98 ? -18.001 26.588 4.477 1.00 79.10 1206 ARG B O 1
ATOM 5164 N N . PRO B 1 99 ? -19.519 26.555 2.827 1.00 78.85 1207 PRO B N 1
ATOM 5165 C CA . PRO B 1 99 ? -19.714 25.105 2.917 1.00 77.00 1207 PRO B CA 1
ATOM 5166 C C . PRO B 1 99 ? -18.489 24.261 2.519 1.00 74.06 1207 PRO B C 1
ATOM 5167 O O . PRO B 1 99 ? -18.509 23.071 2.765 1.00 75.75 1207 PRO B O 1
ATOM 5171 N N . LYS B 1 100 ? -17.474 24.879 1.907 1.00 72.35 1208 LYS B N 1
ATOM 5172 C CA . LYS B 1 100 ? -16.239 24.206 1.414 1.00 71.73 1208 LYS B CA 1
ATOM 5173 C C . LYS B 1 100 ? -15.096 24.379 2.429 1.00 66.19 1208 LYS B C 1
ATOM 5174 O O . LYS B 1 100 ? -14.091 23.648 2.312 1.00 65.55 1208 LYS B O 1
ATOM 5180 N N . LEU B 1 101 ? -15.246 25.304 3.385 1.00 58.34 1209 LEU B N 1
ATOM 5181 C CA . LEU B 1 101 ? -14.162 25.773 4.293 1.00 56.10 1209 LEU B CA 1
ATOM 5182 C C . LEU B 1 101 ? -13.832 24.740 5.376 1.00 51.44 1209 LEU B C 1
ATOM 5183 O O . LEU B 1 101 ? -12.660 24.583 5.710 1.00 49.87 1209 LEU B O 1
ATOM 5188 N N . PRO B 1 102 ? -14.802 23.993 5.963 1.00 46.60 1210 PRO B N 1
ATOM 5189 C CA . PRO B 1 102 ? -14.486 23.036 7.029 1.00 46.85 1210 PRO B CA 1
ATOM 5190 C C . PRO B 1 102 ? -13.421 21.991 6.659 1.00 47.07 1210 PRO B C 1
ATOM 5191 O O . PRO B 1 102 ? -12.725 21.554 7.559 1.00 41.69 1210 PRO B O 1
ATOM 5195 N N . GLU B 1 103 ? -13.320 21.637 5.367 1.00 45.72 1211 GLU B N 1
ATOM 5196 C CA . GLU B 1 103 ? -12.440 20.557 4.840 1.00 45.03 1211 GLU B CA 1
ATOM 5197 C C . GLU B 1 103 ? -11.085 21.133 4.402 1.00 43.68 1211 GLU B C 1
ATOM 5198 O O . GLU B 1 103 ? -10.308 20.401 3.759 1.00 42.47 1211 GLU B O 1
ATOM 5204 N N . ASP B 1 104 ? -10.797 22.388 4.748 1.00 42.92 1212 ASP B N 1
ATOM 5205 C CA . ASP B 1 104 ? -9.424 22.945 4.677 1.00 42.61 1212 ASP B CA 1
ATOM 5206 C C . ASP B 1 104 ? -8.518 22.097 5.561 1.00 40.90 1212 ASP B C 1
ATOM 5207 O O . ASP B 1 104 ? -8.876 21.810 6.700 1.00 41.88 1212 ASP B O 1
ATOM 5212 N N . PRO B 1 105 ? -7.344 21.638 5.069 1.00 41.68 1213 PRO B N 1
ATOM 5213 C CA . PRO B 1 105 ? -6.421 20.857 5.891 1.00 40.72 1213 PRO B CA 1
ATOM 5214 C C . PRO B 1 105 ? -6.108 21.433 7.282 1.00 40.92 1213 PRO B C 1
ATOM 5215 O O . PRO B 1 105 ? -5.887 20.644 8.175 1.00 38.30 1213 PRO B O 1
ATOM 5219 N N . LEU B 1 106 ? -6.077 22.761 7.441 1.00 42.06 1214 LEU B N 1
ATOM 5220 C CA . LEU B 1 106 ? -5.829 23.413 8.760 1.00 41.88 1214 LEU B CA 1
ATOM 5221 C C . LEU B 1 106 ? -7.088 23.291 9.629 1.00 40.93 1214 LEU B C 1
ATOM 5222 O O . LEU B 1 106 ? -6.971 22.857 10.798 1.00 38.56 1214 LEU B O 1
ATOM 5227 N N . LEU B 1 107 ? -8.249 23.645 9.080 1.00 40.38 1215 LEU B N 1
ATOM 5228 C CA . LEU B 1 107 ? -9.535 23.618 9.822 1.00 41.80 1215 LEU B CA 1
ATOM 5229 C C . LEU B 1 107 ? -9.873 22.172 10.203 1.00 42.16 1215 LEU B C 1
ATOM 5230 O O . LEU B 1 107 ? -10.531 22.004 11.245 1.00 42.14 1215 LEU B O 1
ATOM 5235 N N . SER B 1 108 ? -9.420 21.184 9.415 1.00 39.41 1216 SER B N 1
ATOM 5236 C CA . SER B 1 108 ? -9.756 19.742 9.582 1.00 39.96 1216 SER B CA 1
ATOM 5237 C C . SER B 1 108 ? -8.567 18.927 10.120 1.00 38.56 1216 SER B C 1
ATOM 5238 O O . SER B 1 108 ? -8.743 17.714 10.281 1.00 39.48 1216 SER B O 1
ATOM 5241 N N . GLY B 1 109 ? -7.420 19.555 10.403 1.00 37.09 1217 GLY B N 1
ATOM 5242 C CA . GLY B 1 109 ? -6.155 18.877 10.765 1.00 36.74 1217 GLY B CA 1
ATOM 5243 C C . GLY B 1 109 ? -6.285 17.899 11.930 1.00 36.33 1217 GLY B C 1
ATOM 5244 O O . GLY B 1 109 ? -5.906 16.726 11.758 1.00 35.75 1217 GLY B O 1
ATOM 5245 N N . LEU B 1 110 ? -6.766 18.348 13.094 1.00 35.96 1218 LEU B N 1
ATOM 5246 C CA . LEU B 1 110 ? -6.880 17.484 14.304 1.00 36.03 1218 LEU B CA 1
ATOM 5247 C C . LEU B 1 110 ? -7.894 16.363 14.065 1.00 34.87 1218 LEU B C 1
ATOM 5248 O O . LEU B 1 110 ? -7.724 15.294 14.675 1.00 35.48 1218 LEU B O 1
ATOM 5253 N N . LEU B 1 111 ? -8.912 16.612 13.237 1.00 34.16 1219 LEU B N 1
ATOM 5254 C CA . LEU B 1 111 ? -10.010 15.650 12.960 1.00 33.96 1219 LEU B CA 1
ATOM 5255 C C . LEU B 1 111 ? -9.470 14.461 12.155 1.00 34.22 1219 LEU B C 1
ATOM 5256 O O . LEU B 1 111 ? -9.921 13.334 12.417 1.00 36.44 1219 LEU B O 1
ATOM 5261 N N . ASP B 1 112 ? -8.541 14.702 11.226 1.00 35.47 1220 ASP B N 1
ATOM 5262 C CA . ASP B 1 112 ? -7.867 13.650 10.416 1.00 37.26 1220 ASP B CA 1
ATOM 5263 C C . ASP B 1 112 ? -6.478 13.396 11.010 1.00 35.59 1220 ASP B C 1
ATOM 5264 O O . ASP B 1 112 ? -5.499 13.403 10.262 1.00 35.38 1220 ASP B O 1
ATOM 5269 N N . SER B 1 113 ? -6.415 13.189 12.326 1.00 35.46 1221 SER B N 1
ATOM 5270 C CA . SER B 1 113 ? -5.184 12.852 13.085 1.00 34.15 1221 SER B CA 1
ATOM 5271 C C . SER B 1 113 ? -5.531 11.876 14.204 1.00 31.45 1221 SER B C 1
ATOM 5272 O O . SER B 1 113 ? -6.697 11.718 14.559 1.00 31.15 1221 SER B O 1
ATOM 5275 N N . PRO B 1 114 ? -4.524 11.211 14.810 1.00 28.88 1222 PRO B N 1
ATOM 5276 C CA . PRO B 1 114 ? -4.769 10.330 15.953 1.00 28.06 1222 PRO B CA 1
ATOM 5277 C C . PRO B 1 114 ? -5.436 11.003 17.168 1.00 26.71 1222 PRO B C 1
ATOM 5278 O O . PRO B 1 114 ? -5.938 10.275 17.997 1.00 26.20 1222 PRO B O 1
ATOM 5282 N N . ALA B 1 115 ? -5.401 12.341 17.271 1.00 24.34 1223 ALA B N 1
ATOM 5283 C CA . ALA B 1 115 ? -6.018 13.122 18.372 1.00 24.78 1223 ALA B CA 1
ATOM 5284 C C . ALA B 1 115 ? -7.524 12.826 18.469 1.00 24.78 1223 ALA B C 1
ATOM 5285 O O . ALA B 1 115 ? -8.014 12.586 19.587 1.00 24.49 1223 ALA B O 1
ATOM 5287 N N . LEU B 1 116 ? -8.244 12.827 17.348 1.00 25.42 1224 LEU B N 1
ATOM 5288 C CA . LEU B 1 116 ? -9.703 12.554 17.356 1.00 26.04 1224 LEU B CA 1
ATOM 5289 C C . LEU B 1 116 ? -9.953 11.137 17.881 1.00 27.29 1224 LEU B C 1
ATOM 5290 O O . LEU B 1 116 ? -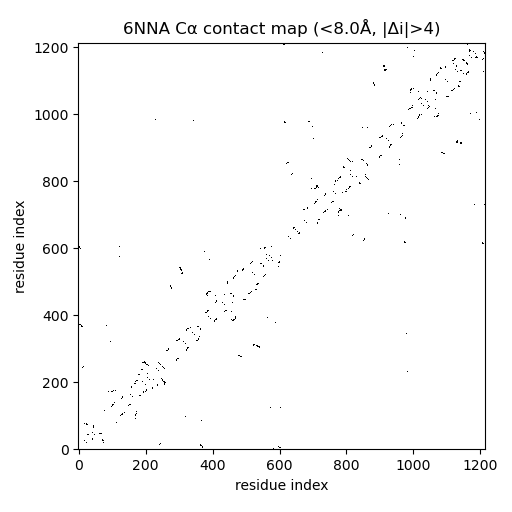10.844 10.976 18.741 1.00 26.72 1224 LEU B O 1
ATOM 5295 N N . LYS B 1 117 ? -9.197 10.151 17.386 1.00 27.67 1225 LYS B N 1
ATOM 5296 C CA . LYS B 1 117 ? -9.391 8.722 17.748 1.00 27.69 1225 LYS B CA 1
ATOM 5297 C C . LYS B 1 117 ? -9.095 8.536 19.242 1.00 25.87 1225 LYS B C 1
ATOM 5298 O O . LYS B 1 117 ? -9.831 7.765 19.888 1.00 24.00 1225 LYS B O 1
ATOM 5304 N N . ALA B 1 118 ? -8.070 9.207 19.776 1.00 24.01 1226 ALA B N 1
ATOM 5305 C CA . ALA B 1 118 ? -7.694 9.117 21.208 1.00 24.01 1226 ALA B CA 1
ATOM 5306 C C . ALA B 1 118 ? -8.878 9.576 22.071 1.00 24.04 1226 ALA B C 1
ATOM 5307 O O . ALA B 1 118 ? -9.269 8.834 23.008 1.00 22.90 1226 ALA B O 1
ATOM 5309 N N . CYS B 1 119 ? -9.441 10.742 21.741 1.00 24.06 1227 CYS B N 1
ATOM 5310 C CA . CYS B 1 119 ? -10.618 11.358 22.412 1.00 25.60 1227 CYS B CA 1
ATOM 5311 C C . CYS B 1 119 ? -11.835 10.426 22.303 1.00 25.88 1227 CYS B C 1
ATOM 5312 O O . CYS B 1 119 ? -12.498 10.232 23.341 1.00 25.73 1227 CYS B O 1
ATOM 5315 N N . LEU B 1 120 ? -12.102 9.848 21.125 1.00 25.18 1228 LEU B N 1
ATOM 5316 C CA . LEU B 1 120 ? -13.222 8.881 20.923 1.00 26.59 1228 LEU B CA 1
ATOM 5317 C C . LEU B 1 120 ? -13.037 7.666 21.843 1.00 25.83 1228 LEU B C 1
ATOM 5318 O O . LEU B 1 120 ? -13.979 7.332 22.587 1.00 26.44 1228 LEU B O 1
ATOM 5323 N N . ASP B 1 121 ? -11.867 7.035 21.794 1.00 25.03 1229 ASP B N 1
ATOM 5324 C CA . ASP B 1 121 ? -11.591 5.749 22.487 1.00 25.95 1229 ASP B CA 1
ATOM 5325 C C . ASP B 1 121 ? -11.664 5.957 24.000 1.00 24.15 1229 ASP B C 1
ATOM 5326 O O . ASP B 1 121 ? -12.014 4.989 24.689 1.00 23.21 1229 ASP B O 1
ATOM 5331 N N . THR B 1 122 ? -11.376 7.171 24.485 1.00 23.73 1230 THR B N 1
ATOM 5332 C CA . THR B 1 122 ? -11.513 7.543 25.921 1.00 22.74 1230 THR B CA 1
ATOM 5333 C C . THR B 1 122 ? -13.002 7.535 26.285 1.00 21.99 1230 THR B C 1
ATOM 5334 O O . THR B 1 122 ? -13.332 6.952 27.321 1.00 22.39 1230 THR B O 1
ATOM 5338 N N . ALA B 1 123 ? -13.871 8.114 25.451 1.00 22.15 1231 ALA B N 1
ATOM 5339 C CA . ALA B 1 123 ? -15.345 8.067 25.649 1.00 22.42 1231 ALA B CA 1
ATOM 5340 C C . ALA B 1 123 ? -15.810 6.605 25.722 1.00 22.65 1231 ALA B C 1
ATOM 5341 O O . ALA B 1 123 ? -16.519 6.243 26.703 1.00 22.20 1231 ALA B O 1
ATOM 5343 N N . VAL B 1 124 ? -15.399 5.780 24.752 1.00 22.52 1232 VAL B N 1
ATOM 5344 C CA . VAL B 1 124 ? -15.846 4.357 24.632 1.00 23.99 1232 VAL B CA 1
ATOM 5345 C C . VAL B 1 124 ? -15.460 3.591 25.906 1.00 23.81 1232 VAL B C 1
ATOM 5346 O O . VAL B 1 124 ? -16.340 2.945 26.497 1.00 24.57 1232 VAL B O 1
ATOM 5350 N N . GLU B 1 125 ? -14.193 3.691 26.313 1.00 23.01 1233 GLU B N 1
ATOM 5351 C CA . GLU B 1 125 ? -13.602 3.023 27.505 1.00 22.54 1233 GLU B CA 1
ATOM 5352 C C . GLU B 1 125 ? -14.380 3.425 28.771 1.00 23.28 1233 GLU B C 1
ATOM 5353 O O . GLU B 1 125 ? -14.414 2.638 29.725 1.00 25.05 1233 GLU B O 1
ATOM 5359 N N . ASN B 1 126 ? -14.993 4.606 28.803 1.00 23.60 1234 ASN B N 1
ATOM 5360 C CA . ASN B 1 126 ? -15.726 5.091 30.003 1.00 24.41 1234 ASN B CA 1
ATOM 5361 C C . ASN B 1 126 ? -17.239 4.836 29.883 1.00 26.12 1234 ASN B C 1
ATOM 5362 O O . ASN B 1 126 ? -17.957 5.215 30.823 1.00 26.41 1234 ASN B O 1
ATOM 5367 N N . MET B 1 127 ? -17.704 4.191 28.807 1.00 27.24 1235 MET B N 1
ATOM 5368 C CA . MET B 1 127 ? -19.127 3.801 28.632 1.00 28.71 1235 MET B CA 1
ATOM 5369 C C . MET B 1 127 ? -19.446 2.658 29.591 1.00 30.99 1235 MET B C 1
ATOM 5370 O O . MET B 1 127 ? -18.591 1.816 29.846 1.00 28.49 1235 MET B O 1
ATOM 5375 N N . PRO B 1 128 ? -20.685 2.591 30.138 1.00 33.09 1236 PRO B N 1
ATOM 5376 C CA . PRO B 1 128 ? -21.075 1.518 31.051 1.00 34.87 1236 PRO B CA 1
ATOM 5377 C C . PRO B 1 128 ? -21.291 0.174 30.339 1.00 36.93 1236 PRO B C 1
ATOM 5378 O O . PRO B 1 128 ? -21.241 -0.828 31.018 1.00 37.65 1236 PRO B O 1
ATOM 5382 N N . SER B 1 129 ? -21.510 0.192 29.015 1.00 37.11 1237 SER B N 1
ATOM 5383 C CA . SER B 1 129 ? -21.714 -1.004 28.153 1.00 37.12 1237 SER B CA 1
ATOM 5384 C C . SER B 1 129 ? -21.078 -0.792 26.770 1.00 39.07 1237 SER B C 1
ATOM 5385 O O . SER B 1 129 ? -20.398 0.223 26.582 1.00 35.51 1237 SER B O 1
ATOM 5388 N N . LEU B 1 130 ? -21.354 -1.706 25.832 1.00 44.25 1238 LEU B N 1
ATOM 5389 C CA . LEU B 1 130 ? -20.885 -1.691 24.418 1.00 49.44 1238 LEU B CA 1
ATOM 5390 C C . LEU B 1 130 ? -21.742 -0.774 23.536 1.00 49.24 1238 LEU B C 1
ATOM 5391 O O . LEU B 1 130 ? -21.440 -0.695 22.332 1.00 49.45 1238 LEU B O 1
ATOM 5396 N N . LYS B 1 131 ? -22.796 -0.158 24.077 1.00 51.80 1239 LYS B N 1
ATOM 5397 C CA . LYS B 1 131 ? -23.693 0.760 23.324 1.00 51.91 1239 LYS B CA 1
ATOM 5398 C C . LYS B 1 131 ? -23.179 2.200 23.495 1.00 48.12 1239 LYS B C 1
ATOM 5399 O O . LYS B 1 131 ? -22.968 2.622 24.658 1.00 45.79 1239 LYS B O 1
ATOM 5405 N N . MET B 1 132 ? -22.950 2.925 22.396 1.00 41.51 1240 MET B N 1
ATOM 5406 C CA . MET B 1 132 ? -22.676 4.388 22.455 1.00 37.66 1240 MET B CA 1
ATOM 5407 C C . MET B 1 132 ? -23.674 5.127 21.553 1.00 35.02 1240 MET B C 1
ATOM 5408 O O . MET B 1 132 ? -23.632 4.930 20.313 1.00 32.28 1240 MET B O 1
ATOM 5413 N N . LYS B 1 133 ? -24.551 5.925 22.176 1.00 32.40 1241 LYS B N 1
ATOM 5414 C CA . LYS B 1 133 ? -25.455 6.890 21.492 1.00 32.06 1241 LYS B CA 1
ATOM 5415 C C . LYS B 1 133 ? -24.719 8.228 21.316 1.00 30.56 1241 LYS B C 1
ATOM 5416 O O . LYS B 1 133 ? -24.481 8.918 22.335 1.00 30.43 1241 LYS B O 1
ATOM 5422 N N . VAL B 1 134 ? -24.374 8.567 20.068 1.00 30.90 1242 VAL B N 1
ATOM 5423 C CA . VAL B 1 134 ? -23.653 9.815 19.666 1.00 30.42 1242 VAL B CA 1
ATOM 5424 C C . VAL B 1 134 ? -24.618 10.722 18.895 1.00 31.65 1242 VAL B C 1
ATOM 5425 O O . VAL B 1 134 ? -25.290 10.218 17.963 1.00 31.12 1242 VAL B O 1
ATOM 5429 N N . VAL B 1 135 ? -24.646 12.008 19.264 1.00 31.46 1243 VAL B N 1
ATOM 5430 C CA . VAL B 1 135 ? -25.409 13.102 18.593 1.00 31.42 1243 VAL B CA 1
ATOM 5431 C C . VAL B 1 135 ? -24.419 14.185 18.155 1.00 31.19 1243 VAL B C 1
ATOM 5432 O O . VAL B 1 135 ? -23.740 14.751 19.037 1.00 31.92 1243 VAL B O 1
ATOM 5436 N N . GLU B 1 136 ? -24.349 14.470 16.851 1.00 30.64 1244 GLU B N 1
ATOM 5437 C CA . GLU B 1 136 ? -23.519 15.572 16.298 1.00 29.92 1244 GLU B CA 1
ATOM 5438 C C . GLU B 1 136 ? -24.371 16.843 16.167 1.00 31.75 1244 GLU B C 1
ATOM 5439 O O . GLU B 1 136 ? -25.430 16.802 15.498 1.00 30.59 1244 GLU B O 1
ATOM 5445 N N . VAL B 1 137 ? -23.897 17.932 16.778 1.00 32.66 1245 VAL B N 1
ATOM 5446 C CA . VAL B 1 137 ? -24.495 19.295 16.716 1.00 33.09 1245 VAL B CA 1
ATOM 5447 C C . VAL B 1 137 ? -23.881 20.017 15.509 1.00 34.33 1245 VAL B C 1
ATOM 5448 O O . VAL B 1 137 ? -22.654 19.855 15.284 1.00 33.68 1245 VAL B O 1
ATOM 5452 N N . LEU B 1 138 ? -24.714 20.748 14.757 1.00 34.63 1246 LEU B N 1
ATOM 5453 C CA . LEU B 1 138 ? -24.357 21.549 13.548 1.00 33.90 1246 LEU B CA 1
ATOM 5454 C C . LEU B 1 138 ? -23.484 20.723 12.593 1.00 34.31 1246 LEU B C 1
ATOM 5455 O O . LEU B 1 138 ? -22.415 21.208 12.159 1.00 32.88 1246 LEU B O 1
ATOM 5460 N N . ALA B 1 139 ? -23.975 19.534 12.230 1.00 35.93 1247 ALA B N 1
ATOM 5461 C CA . ALA B 1 139 ? -23.317 18.569 11.319 1.00 34.76 1247 ALA B CA 1
ATOM 5462 C C . ALA B 1 139 ? -23.089 19.186 9.933 1.00 33.63 1247 ALA B C 1
ATOM 5463 O O . ALA B 1 139 ? -22.066 18.856 9.315 1.00 31.08 1247 ALA B O 1
ATOM 5465 N N . GLY B 1 140 ? -24.008 20.032 9.455 1.00 35.35 1248 GLY B N 1
ATOM 5466 C CA . GLY B 1 140 ? -23.953 20.622 8.100 1.00 35.90 1248 GLY B CA 1
ATOM 5467 C C . GLY B 1 140 ? -22.555 21.115 7.755 1.00 37.42 1248 GLY B C 1
ATOM 5468 O O . GLY B 1 140 ? -22.029 20.734 6.688 1.00 38.26 1248 GLY B O 1
ATOM 5469 N N . HIS B 1 141 ? -21.969 21.933 8.633 1.00 39.09 1249 HIS B N 1
ATOM 5470 C CA . HIS B 1 141 ? -20.600 22.495 8.497 1.00 40.24 1249 HIS B CA 1
ATOM 5471 C C . HIS B 1 141 ? -19.613 21.725 9.390 1.00 39.17 1249 HIS B C 1
ATOM 5472 O O . HIS B 1 141 ? -18.401 21.843 9.138 1.00 40.81 1249 HIS B O 1
ATOM 5479 N N . GLY B 1 142 ? -20.106 20.941 10.360 1.00 37.53 1250 GLY B N 1
ATOM 5480 C CA . GLY B 1 142 ? -19.291 20.138 11.299 1.00 35.63 1250 GLY B CA 1
ATOM 5481 C C . GLY B 1 142 ? -18.525 19.008 10.620 1.00 34.53 1250 GLY B C 1
ATOM 5482 O O . GLY B 1 142 ? -17.294 18.904 10.845 1.00 30.65 1250 GLY B O 1
ATOM 5483 N N . HIS B 1 143 ? -19.234 18.152 9.872 1.00 34.85 1251 HIS B N 1
ATOM 5484 C CA . HIS B 1 143 ? -18.683 17.060 9.014 1.00 34.44 1251 HIS B CA 1
ATOM 5485 C C . HIS B 1 143 ? -18.042 15.943 9.848 1.00 34.14 1251 HIS B C 1
ATOM 5486 O O . HIS B 1 143 ? -17.216 15.201 9.280 1.00 35.68 1251 HIS B O 1
ATOM 5493 N N . LEU B 1 144 ? -18.384 15.807 11.132 1.00 33.96 1252 LEU B N 1
ATOM 5494 C CA . LEU B 1 144 ? -17.792 14.752 12.003 1.00 34.64 1252 LEU B CA 1
ATOM 5495 C C . LEU B 1 144 ? -18.429 13.387 11.673 1.00 36.06 1252 LEU B C 1
ATOM 5496 O O . LEU B 1 144 ? -17.811 12.363 12.017 1.00 35.17 1252 LEU B O 1
ATOM 5501 N N . TYR B 1 145 ? -19.596 13.380 11.008 1.00 37.14 1253 TYR B N 1
ATOM 5502 C CA . TYR B 1 145 ? -20.271 12.187 10.420 1.00 37.77 1253 TYR B CA 1
ATOM 5503 C C . TYR B 1 145 ? -19.345 11.469 9.428 1.00 39.15 1253 TYR B C 1
ATOM 5504 O O . TYR B 1 145 ? -19.528 10.258 9.236 1.00 40.48 1253 TYR B O 1
ATOM 5513 N N . SER B 1 146 ? -18.401 12.188 8.805 1.00 41.72 1254 SER B N 1
ATOM 5514 C CA . SER B 1 146 ? -17.472 11.652 7.773 1.00 41.60 1254 SER B CA 1
ATOM 5515 C C . SER B 1 146 ? -16.203 11.064 8.407 1.00 40.59 1254 SER B C 1
ATOM 5516 O O . SER B 1 146 ? -15.293 10.711 7.642 1.00 41.91 1254 SER B O 1
ATOM 5519 N N . ARG B 1 147 ? -16.133 10.944 9.737 1.00 40.02 1255 ARG B N 1
ATOM 5520 C CA . ARG B 1 147 ? -14.888 10.519 10.442 1.00 38.78 1255 ARG B CA 1
ATOM 5521 C C . ARG B 1 147 ? -15.188 9.538 11.581 1.00 36.40 1255 ARG B C 1
ATOM 5522 O O . ARG B 1 147 ? -14.525 8.475 11.620 1.00 37.53 1255 ARG B O 1
ATOM 5530 N N . ILE B 1 148 ? -16.123 9.882 12.472 1.00 34.85 1256 ILE B N 1
ATOM 5531 C CA . ILE B 1 148 ? -16.354 9.174 13.767 1.00 34.25 1256 ILE B CA 1
ATOM 5532 C C . ILE B 1 148 ? -16.976 7.796 13.536 1.00 35.33 1256 ILE B C 1
ATOM 5533 O O . ILE B 1 148 ? -16.500 6.818 14.110 1.00 35.89 1256 ILE B O 1
ATOM 5538 N N . PRO B 1 149 ? -18.048 7.634 12.725 1.00 36.82 1257 PRO B N 1
ATOM 5539 C CA . PRO B 1 149 ? -18.544 6.293 12.406 1.00 37.14 1257 PRO B CA 1
ATOM 5540 C C . PRO B 1 149 ? -17.439 5.383 11.847 1.00 37.03 1257 PRO B C 1
ATOM 5541 O O . PRO B 1 149 ? -17.344 4.269 12.289 1.00 41.21 1257 PRO B O 1
ATOM 5545 N N . GLY B 1 150 ? -16.611 5.893 10.936 1.00 37.24 1258 GLY B N 1
ATOM 5546 C CA . GLY B 1 150 ? -15.511 5.145 10.294 1.00 37.64 1258 GLY B CA 1
ATOM 5547 C C . GLY B 1 150 ? -14.404 4.756 11.268 1.00 38.49 1258 GLY B C 1
ATOM 5548 O O . GLY B 1 150 ? -13.833 3.661 11.095 1.00 39.81 1258 GLY B O 1
ATOM 5549 N N . LEU B 1 151 ? -14.083 5.618 12.239 1.00 38.00 1259 LEU B N 1
ATOM 5550 C CA . LEU B 1 151 ? -13.026 5.356 13.256 1.00 38.89 1259 LEU B CA 1
ATOM 5551 C C . LEU B 1 151 ? -13.496 4.283 14.245 1.00 37.96 1259 LEU B C 1
ATOM 5552 O O . LEU B 1 151 ? -12.623 3.562 14.771 1.00 38.86 1259 LEU B O 1
ATOM 5557 N N . LEU B 1 152 ? -14.809 4.186 14.483 1.00 36.33 1260 LEU B N 1
ATOM 5558 C CA . LEU B 1 152 ? -15.412 3.288 15.504 1.00 36.74 1260 LEU B CA 1
ATOM 5559 C C . LEU B 1 152 ? -15.880 1.969 14.874 1.00 38.51 1260 LEU B C 1
ATOM 5560 O O . LEU B 1 152 ? -15.974 0.983 15.628 1.00 39.48 1260 LEU B O 1
ATOM 5565 N N . SER B 1 153 ? -16.131 1.934 13.559 1.00 39.67 1261 SER B N 1
ATOM 5566 C CA . SER B 1 153 ? -16.645 0.740 12.832 1.00 41.90 1261 SER B CA 1
ATOM 5567 C C . SER B 1 153 ? -15.685 -0.440 12.978 1.00 42.02 1261 SER B C 1
ATOM 5568 O O . SER B 1 153 ? -16.142 -1.557 13.191 1.00 46.14 1261 SER B O 1
ATOM 5571 N N . PRO B 1 154 ? -14.343 -0.260 12.880 1.00 40.79 1262 PRO B N 1
ATOM 5572 C CA . PRO B 1 154 ? -13.404 -1.376 13.049 1.00 41.37 1262 PRO B CA 1
ATOM 5573 C C . PRO B 1 154 ? -13.473 -2.105 14.403 1.00 40.51 1262 PRO B C 1
ATOM 5574 O O . PRO B 1 154 ? -12.851 -3.147 14.521 1.00 40.73 1262 PRO B O 1
ATOM 5578 N N . HIS B 1 155 ? -14.208 -1.556 15.376 1.00 37.75 1263 HIS B N 1
ATOM 5579 C CA . HIS B 1 155 ? -14.454 -2.173 16.706 1.00 37.87 1263 HIS B CA 1
ATOM 5580 C C . HIS B 1 155 ? -15.480 -3.293 16.554 1.00 38.80 1263 HIS B C 1
ATOM 5581 O O . HIS B 1 155 ? -16.621 -3.043 16.168 1.00 40.48 1263 HIS B O 1
ATOM 5588 N N . PRO B 1 156 ? -15.130 -4.557 16.888 1.00 38.38 1264 PRO B N 1
ATOM 5589 C CA . PRO B 1 156 ? -16.002 -5.694 16.589 1.00 36.79 1264 PRO B CA 1
ATOM 5590 C C . PRO B 1 156 ? -17.273 -5.769 17.449 1.00 36.00 1264 PRO B C 1
ATOM 5591 O O . PRO B 1 156 ? -18.209 -6.390 17.005 1.00 37.42 1264 PRO B O 1
ATOM 5595 N N . LEU B 1 157 ? -17.284 -5.155 18.634 1.00 34.39 1265 LEU B N 1
ATOM 5596 C CA . LEU B 1 157 ? -18.370 -5.329 19.642 1.00 35.10 1265 LEU B CA 1
ATOM 5597 C C . LEU B 1 157 ? -19.189 -4.041 19.827 1.00 35.87 1265 LEU B C 1
ATOM 5598 O O . LEU B 1 157 ? -20.321 -4.158 20.312 1.00 36.72 1265 LEU B O 1
ATOM 5603 N N . LEU B 1 158 ? -18.660 -2.868 19.460 1.00 36.94 1266 LEU B N 1
ATOM 5604 C CA . LEU B 1 158 ? -19.286 -1.555 19.782 1.00 38.15 1266 LEU B CA 1
ATOM 5605 C C . LEU B 1 158 ? -20.526 -1.352 18.907 1.00 37.24 1266 LEU B C 1
ATOM 5606 O O . LEU B 1 158 ? -20.382 -1.362 17.671 1.00 35.81 1266 LEU B O 1
ATOM 5611 N N . GLN B 1 159 ? -21.688 -1.177 19.544 1.00 39.33 1267 GLN B N 1
ATOM 5612 C CA . GLN B 1 159 ? -22.968 -0.795 18.890 1.00 40.84 1267 GLN B CA 1
ATOM 5613 C C . GLN B 1 159 ? -23.057 0.737 18.877 1.00 39.55 1267 GLN B C 1
ATOM 5614 O O . GLN B 1 159 ? -23.327 1.338 19.942 1.00 39.59 1267 GLN B O 1
ATOM 5620 N N . LEU B 1 160 ? -22.806 1.346 17.718 1.00 37.02 1268 LEU B N 1
ATOM 5621 C CA . LEU B 1 160 ? -22.809 2.817 17.535 1.00 36.75 1268 LEU B CA 1
ATOM 5622 C C . LEU B 1 160 ? -24.166 3.263 16.975 1.00 38.18 1268 LEU B C 1
ATOM 5623 O O . LEU B 1 160 ? -24.556 2.777 15.889 1.00 36.94 1268 LEU B O 1
ATOM 5628 N N . SER B 1 161 ? -24.851 4.148 17.700 1.00 37.62 1269 SER B N 1
ATOM 5629 C CA . SER B 1 161 ? -26.050 4.885 17.231 1.00 39.47 1269 SER B CA 1
ATOM 5630 C C . SER B 1 161 ? -25.670 6.358 17.071 1.00 38.50 1269 SER B C 1
ATOM 5631 O O . SER B 1 161 ? -25.508 7.031 18.104 1.00 41.58 1269 SER B O 1
ATOM 5634 N N . TYR B 1 162 ? -25.496 6.819 15.828 1.00 37.12 1270 TYR B N 1
ATOM 5635 C CA . TYR B 1 162 ? -24.968 8.167 15.483 1.00 36.96 1270 TYR B CA 1
ATOM 5636 C C . TYR B 1 162 ? -26.044 8.984 14.754 1.00 37.12 1270 TYR B C 1
ATOM 5637 O O . TYR B 1 162 ? -26.471 8.556 13.663 1.00 34.82 1270 TYR B O 1
ATOM 5646 N N . THR B 1 163 ? -26.428 10.138 15.324 1.00 36.28 1271 THR B N 1
ATOM 5647 C CA . THR B 1 163 ? -27.412 11.093 14.749 1.00 35.60 1271 THR B CA 1
ATOM 5648 C C . THR B 1 163 ? -26.716 12.426 14.458 1.00 34.87 1271 THR B C 1
ATOM 5649 O O . THR B 1 163 ? -26.375 13.124 15.420 1.00 33.21 1271 THR B O 1
ATOM 5653 N N . ALA B 1 164 ? -26.525 12.737 13.171 1.00 34.58 1272 ALA B N 1
ATOM 5654 C CA . ALA B 1 164 ? -26.101 14.051 12.633 1.00 36.57 1272 ALA B CA 1
ATOM 5655 C C . ALA B 1 164 ? -27.309 14.999 12.618 1.00 37.22 1272 ALA B C 1
ATOM 5656 O O . ALA B 1 164 ? -28.278 14.703 11.889 1.00 36.18 1272 ALA B O 1
ATOM 5658 N N . THR B 1 165 ? -27.269 16.068 13.422 1.00 36.84 1273 THR B N 1
ATOM 5659 C CA . THR B 1 165 ? -28.355 17.077 13.549 1.00 38.05 1273 THR B CA 1
ATOM 5660 C C . THR B 1 165 ? -27.856 18.440 13.070 1.00 39.76 1273 THR B C 1
ATOM 5661 O O . THR B 1 165 ? -26.636 18.659 13.058 1.00 40.39 1273 THR B O 1
ATOM 5665 N N . ASP B 1 166 ? -28.792 19.319 12.709 1.00 42.10 1274 ASP B N 1
ATOM 5666 C CA . ASP B 1 166 ? -28.527 20.730 12.332 1.00 43.97 1274 ASP B CA 1
ATOM 5667 C C . ASP B 1 166 ? -29.848 21.497 12.465 1.00 47.36 1274 ASP B C 1
ATOM 5668 O O . ASP B 1 166 ? -30.815 20.891 12.974 1.00 48.28 1274 ASP B O 1
ATOM 5673 N N . ARG B 1 167 ? -29.890 22.775 12.067 1.00 51.01 1275 ARG B N 1
ATOM 5674 C CA . ARG B 1 167 ? -31.050 23.674 12.345 1.00 55.43 1275 ARG B CA 1
ATOM 5675 C C . ARG B 1 167 ? -31.979 23.729 11.121 1.00 58.88 1275 ARG B C 1
ATOM 5676 O O . ARG B 1 167 ? -33.197 23.893 11.335 1.00 57.75 1275 ARG B O 1
ATOM 5684 N N . HIS B 1 168 ? -31.441 23.563 9.905 1.00 65.25 1276 HIS B N 1
ATOM 5685 C CA . HIS B 1 168 ? -32.204 23.538 8.624 1.00 70.14 1276 HIS B CA 1
ATOM 5686 C C . HIS B 1 168 ? -32.000 22.197 7.915 1.00 69.39 1276 HIS B C 1
ATOM 5687 O O . HIS B 1 168 ? -30.868 21.734 7.771 1.00 64.17 1276 HIS B O 1
ATOM 5694 N N . PRO B 1 169 ? -33.078 21.534 7.427 1.00 69.62 1277 PRO B N 1
ATOM 5695 C CA . PRO B 1 169 ? -32.939 20.295 6.656 1.00 66.24 1277 PRO B CA 1
ATOM 5696 C C . PRO B 1 169 ? -31.965 20.423 5.474 1.00 64.90 1277 PRO B C 1
ATOM 5697 O O . PRO B 1 169 ? -31.295 19.458 5.168 1.00 65.71 1277 PRO B O 1
ATOM 5701 N N . GLN B 1 170 ? -31.913 21.612 4.862 1.00 64.69 1278 GLN B N 1
ATOM 5702 C CA . GLN B 1 170 ? -31.062 21.948 3.685 1.00 65.70 1278 GLN B CA 1
ATOM 5703 C C . GLN B 1 170 ? -29.578 21.799 4.046 1.00 61.94 1278 GLN B C 1
ATOM 5704 O O . GLN B 1 170 ? -28.782 21.492 3.138 1.00 59.41 1278 GLN B O 1
ATOM 5710 N N . ALA B 1 171 ? -29.219 22.012 5.316 1.00 61.65 1279 ALA B N 1
ATOM 5711 C CA . ALA B 1 171 ? -27.821 22.028 5.813 1.00 61.24 1279 ALA B CA 1
ATOM 5712 C C . ALA B 1 171 ? -27.115 20.700 5.503 1.00 60.02 1279 ALA B C 1
ATOM 5713 O O . ALA B 1 171 ? -25.896 20.740 5.259 1.00 57.80 1279 ALA B O 1
ATOM 5715 N N . LEU B 1 172 ? -27.853 19.582 5.482 1.00 63.07 1280 LEU B N 1
ATOM 5716 C CA . LEU B 1 172 ? -27.287 18.203 5.441 1.00 62.61 1280 LEU B CA 1
ATOM 5717 C C . LEU B 1 172 ? -27.496 17.513 4.084 1.00 61.28 1280 LEU B C 1
ATOM 5718 O O . LEU B 1 172 ? -26.925 16.418 3.908 1.00 63.89 1280 LEU B O 1
ATOM 5723 N N . GLU B 1 173 ? -28.231 18.121 3.147 1.00 59.87 1281 GLU B N 1
ATOM 5724 C CA . GLU B 1 173 ? -28.639 17.471 1.867 1.00 60.63 1281 GLU B CA 1
ATOM 5725 C C . GLU B 1 173 ? -27.411 17.121 1.015 1.00 56.91 1281 GLU B C 1
ATOM 5726 O O . GLU B 1 173 ? -27.494 16.134 0.255 1.00 55.75 1281 GLU B O 1
ATOM 5732 N N . ALA B 1 174 ? -26.314 17.877 1.147 1.00 54.62 1282 ALA B N 1
ATOM 5733 C CA . ALA B 1 174 ? -25.047 17.687 0.398 1.00 53.96 1282 ALA B CA 1
ATOM 5734 C C . ALA B 1 174 ? -24.386 16.356 0.781 1.00 51.94 1282 ALA B C 1
ATOM 5735 O O . ALA B 1 174 ? -23.623 15.816 -0.045 1.00 48.36 1282 ALA B O 1
ATOM 5737 N N . ALA B 1 175 ? -24.692 15.849 1.981 1.00 52.60 1283 ALA B N 1
ATOM 5738 C CA . ALA B 1 175 ? -23.986 14.738 2.660 1.00 52.56 1283 ALA B CA 1
ATOM 5739 C C . ALA B 1 175 ? -24.831 13.455 2.684 1.00 50.17 1283 ALA B C 1
ATOM 5740 O O . ALA B 1 175 ? -24.365 12.469 3.296 1.00 46.16 1283 ALA B O 1
ATOM 5742 N N . GLN B 1 176 ? -26.014 13.457 2.058 1.00 49.56 1284 GLN B N 1
ATOM 5743 C CA . GLN B 1 176 ? -27.014 12.358 2.182 1.00 49.51 1284 GLN B CA 1
ATOM 5744 C C . GLN B 1 176 ? -26.352 11.014 1.845 1.00 47.26 1284 GLN B C 1
ATOM 5745 O O . GLN B 1 176 ? -26.630 10.032 2.559 1.00 47.30 1284 GLN B O 1
ATOM 5751 N N . ALA B 1 177 ? -25.495 10.984 0.819 1.00 44.38 1285 ALA B N 1
ATOM 5752 C CA . ALA B 1 177 ? -24.742 9.787 0.373 1.00 46.99 1285 ALA B CA 1
ATOM 5753 C C . ALA B 1 177 ? -23.848 9.277 1.514 1.00 49.14 1285 ALA B C 1
ATOM 5754 O O . ALA B 1 177 ? -24.002 8.100 1.904 1.00 48.57 1285 ALA B O 1
ATOM 5756 N N . GLU B 1 178 ? -22.964 10.140 2.033 1.00 51.97 1286 GLU B N 1
ATOM 5757 C CA . GLU B 1 178 ? -22.036 9.840 3.162 1.00 51.73 1286 GLU B CA 1
ATOM 5758 C C . GLU B 1 178 ? -22.820 9.329 4.379 1.00 51.52 1286 GLU B C 1
ATOM 5759 O O . GLU B 1 178 ? -22.326 8.385 5.025 1.00 47.25 1286 GLU B O 1
ATOM 5765 N N . LEU B 1 179 ? -23.980 9.931 4.682 1.00 51.48 1287 LEU B N 1
ATOM 5766 C CA . LEU B 1 179 ? -24.812 9.599 5.873 1.00 52.11 1287 LEU B CA 1
ATOM 5767 C C . LEU B 1 179 ? -25.366 8.178 5.730 1.00 53.63 1287 LEU B C 1
ATOM 5768 O O . LEU B 1 179 ? -25.432 7.472 6.748 1.00 53.13 1287 LEU B O 1
ATOM 5773 N N . GLN B 1 180 ? -25.745 7.787 4.511 1.00 58.21 1288 GLN B N 1
ATOM 5774 C CA . GLN B 1 180 ? -26.323 6.453 4.187 1.00 61.48 1288 GLN B CA 1
ATOM 5775 C C . GLN B 1 180 ? -25.2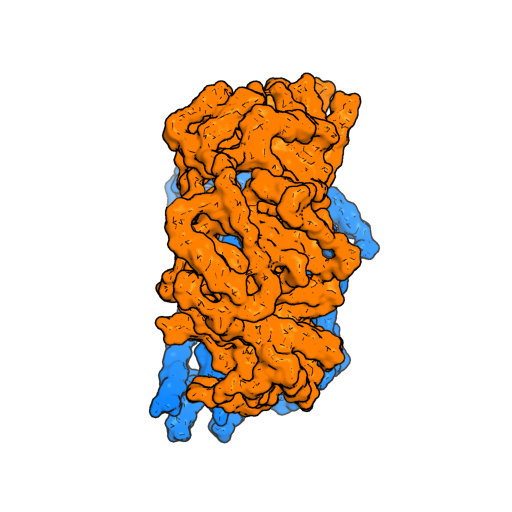18 5.388 4.260 1.00 56.75 1288 GLN B C 1
ATOM 5776 O O . GLN B 1 180 ? -25.483 4.318 4.830 1.00 53.05 1288 GLN B O 1
ATOM 5782 N N . GLN B 1 181 ? -24.032 5.673 3.709 1.00 54.05 1289 GLN B N 1
ATOM 5783 C CA . GLN B 1 181 ? -22.854 4.760 3.728 1.00 57.13 1289 GLN B CA 1
ATOM 5784 C C . GLN B 1 181 ? -22.448 4.432 5.168 1.00 54.91 1289 GLN B C 1
ATOM 5785 O O . GLN B 1 181 ? -22.025 3.286 5.400 1.00 54.48 1289 GLN B O 1
ATOM 5791 N N . HIS B 1 182 ? -22.557 5.398 6.087 1.00 54.81 1290 HIS B N 1
ATOM 5792 C CA . HIS B 1 182 ? -22.106 5.279 7.502 1.00 55.59 1290 HIS B CA 1
ATOM 5793 C C . HIS B 1 182 ? -23.293 4.926 8.410 1.00 57.02 1290 HIS B C 1
ATOM 5794 O O . HIS B 1 182 ? -23.085 4.811 9.634 1.00 53.30 1290 HIS B O 1
ATOM 5801 N N . ASP B 1 183 ? -24.477 4.724 7.818 1.00 60.22 1291 ASP B N 1
ATOM 5802 C CA . ASP B 1 183 ? -25.745 4.359 8.507 1.00 62.71 1291 ASP B CA 1
ATOM 5803 C C . ASP B 1 183 ? -26.038 5.387 9.610 1.00 58.45 1291 ASP B C 1
ATOM 5804 O O . ASP B 1 183 ? -26.420 4.980 10.727 1.00 59.67 1291 ASP B O 1
ATOM 5809 N N . VAL B 1 184 ? -25.871 6.673 9.290 1.00 54.09 1292 VAL B N 1
ATOM 5810 C CA . VAL B 1 184 ? -26.082 7.825 10.216 1.00 52.36 1292 VAL B CA 1
ATOM 5811 C C . VAL B 1 184 ? -27.559 8.224 10.152 1.00 50.66 1292 VAL B C 1
ATOM 5812 O O . VAL B 1 184 ? -28.047 8.483 9.032 1.00 50.70 1292 VAL B O 1
ATOM 5816 N N . ALA B 1 185 ? -28.239 8.266 11.303 1.00 47.98 1293 ALA B N 1
ATOM 5817 C CA . ALA B 1 185 ? -29.597 8.841 11.449 1.00 49.93 1293 ALA B CA 1
ATOM 5818 C C . ALA B 1 185 ? -29.505 10.362 11.277 1.00 50.72 1293 ALA B C 1
ATOM 5819 O O . ALA B 1 185 ? -28.381 10.901 11.335 1.00 49.27 1293 ALA B O 1
ATOM 5821 N N . GLN B 1 186 ? -30.646 11.022 11.070 1.00 51.01 1294 GLN B N 1
ATOM 5822 C CA . GLN B 1 186 ? -30.739 12.481 10.797 1.00 50.66 1294 GLN B CA 1
ATOM 5823 C C . GLN B 1 186 ? -31.794 13.074 11.737 1.00 47.99 1294 GLN B C 1
ATOM 5824 O O . GLN B 1 186 ? -32.804 12.395 11.998 1.00 47.87 1294 GLN B O 1
ATOM 5830 N N . GLY B 1 187 ? -31.545 14.280 12.250 1.00 47.54 1295 GLY B N 1
ATOM 5831 C CA . GLY B 1 187 ? -32.414 14.958 13.233 1.00 45.92 1295 GLY B CA 1
ATOM 5832 C C . GLY B 1 187 ? -32.380 16.465 13.059 1.00 45.99 1295 GLY B C 1
ATOM 5833 O O . GLY B 1 187 ? -31.448 16.965 12.395 1.00 45.38 1295 GLY B O 1
ATOM 5834 N N . GLN B 1 188 ? -33.366 17.173 13.614 1.00 45.52 1296 GLN B N 1
ATOM 5835 C CA . GLN B 1 188 ? -33.420 18.657 13.564 1.00 45.11 1296 GLN B CA 1
ATOM 5836 C C . GLN B 1 188 ? -33.248 19.201 14.983 1.00 41.12 1296 GLN B C 1
ATOM 5837 O O . GLN B 1 188 ? -34.097 18.901 15.842 1.00 38.10 1296 GLN B O 1
ATOM 5843 N N . TRP B 1 189 ? -32.181 19.969 15.204 1.00 38.35 1297 TRP B N 1
ATOM 5844 C CA . TRP B 1 189 ? -31.850 20.570 16.519 1.00 39.81 1297 TRP B CA 1
ATOM 5845 C C . TRP B 1 189 ? -31.063 21.865 16.318 1.00 40.01 1297 TRP B C 1
ATOM 5846 O O . TRP B 1 189 ? -29.960 21.790 15.738 1.00 41.32 1297 TRP B O 1
ATOM 5857 N N . ASP B 1 190 ? -31.617 22.999 16.765 1.00 39.62 1298 ASP B N 1
ATOM 5858 C CA . ASP B 1 190 ? -30.853 24.259 16.972 1.00 40.12 1298 ASP B CA 1
ATOM 5859 C C . ASP B 1 190 ? -30.438 24.299 18.439 1.00 37.92 1298 ASP B C 1
ATOM 5860 O O . ASP B 1 190 ? -31.296 24.371 19.315 1.00 36.08 1298 ASP B O 1
ATOM 5865 N N . PRO B 1 191 ? -29.122 24.246 18.755 1.00 38.03 1299 PRO B N 1
ATOM 5866 C CA . PRO B 1 191 ? -28.666 24.109 20.140 1.00 37.79 1299 PRO B CA 1
ATOM 5867 C C . PRO B 1 191 ? -29.029 25.302 21.039 1.00 37.67 1299 PRO B C 1
ATOM 5868 O O . PRO B 1 191 ? -28.897 25.168 22.236 1.00 37.45 1299 PRO B O 1
ATOM 5872 N N . ALA B 1 192 ? -29.504 26.409 20.455 1.00 38.27 1300 ALA B N 1
ATOM 5873 C CA . ALA B 1 192 ? -30.128 27.547 21.173 1.00 38.56 1300 ALA B CA 1
ATOM 5874 C C . ALA B 1 192 ? -31.335 27.063 21.984 1.00 40.28 1300 ALA B C 1
ATOM 5875 O O . ALA B 1 192 ? -31.677 27.728 22.984 1.00 42.81 1300 ALA B O 1
ATOM 5877 N N . ASP B 1 193 ? -31.955 25.955 21.564 1.00 40.71 1301 ASP B N 1
ATOM 5878 C CA . ASP B 1 193 ? -33.156 25.361 22.211 1.00 42.43 1301 ASP B CA 1
ATOM 5879 C C . ASP B 1 193 ? -32.767 24.073 22.926 1.00 42.96 1301 ASP B C 1
ATOM 5880 O O . ASP B 1 193 ? -31.759 23.457 22.591 1.00 41.35 1301 ASP B O 1
ATOM 5885 N N . PRO B 1 194 ? -33.566 23.614 23.916 1.00 43.35 1302 PRO B N 1
ATOM 5886 C CA . PRO B 1 194 ? -33.444 22.245 24.420 1.00 43.90 1302 PRO B CA 1
ATOM 5887 C C . PRO B 1 194 ? -33.451 21.228 23.268 1.00 43.31 1302 PRO B C 1
ATOM 5888 O O . PRO B 1 194 ? -33.979 21.536 22.218 1.00 44.45 1302 PRO B O 1
ATOM 5892 N N . ALA B 1 195 ? -32.850 20.055 23.471 1.00 43.36 1303 ALA B N 1
ATOM 5893 C CA . ALA B 1 195 ? -32.788 18.976 22.456 1.00 43.25 1303 ALA B CA 1
ATOM 5894 C C . ALA B 1 195 ? -34.161 18.321 22.332 1.00 41.06 1303 ALA B C 1
ATOM 5895 O O . ALA B 1 195 ? -34.871 18.194 23.327 1.00 38.71 1303 ALA B O 1
ATOM 5897 N N . PRO B 1 196 ? -34.578 17.888 21.118 1.00 41.77 1304 PRO B N 1
ATOM 5898 C CA . PRO B 1 196 ? -35.705 16.961 20.977 1.00 43.04 1304 PRO B CA 1
ATOM 5899 C C . PRO B 1 196 ? -35.531 15.751 21.910 1.00 44.22 1304 PRO B C 1
ATOM 5900 O O . PRO B 1 196 ? -34.421 15.258 21.984 1.00 43.83 1304 PRO B O 1
ATOM 5904 N N . SER B 1 197 ? -36.597 15.317 22.596 1.00 46.64 1305 SER B N 1
ATOM 5905 C CA . SER B 1 197 ? -36.592 14.177 23.560 1.00 49.25 1305 SER B CA 1
ATOM 5906 C C . SER B 1 197 ? -35.772 12.999 23.012 1.00 48.05 1305 SER B C 1
ATOM 5907 O O . SER B 1 197 ? -34.973 12.435 23.783 1.00 47.39 1305 SER B O 1
ATOM 5910 N N . ALA B 1 198 ? -35.953 12.681 21.723 1.00 46.08 1306 ALA B N 1
ATOM 5911 C CA . ALA B 1 198 ? -35.361 11.530 20.997 1.00 46.55 1306 ALA B CA 1
ATOM 5912 C C . ALA B 1 198 ? -33.827 11.539 21.078 1.00 45.24 1306 ALA B C 1
ATOM 5913 O O . ALA B 1 198 ? -33.239 10.440 21.045 1.00 44.11 1306 ALA B O 1
ATOM 5915 N N . LEU B 1 199 ? -33.206 12.721 21.163 1.00 43.41 1307 LEU B N 1
ATOM 5916 C CA . LEU B 1 199 ? -31.727 12.889 21.233 1.00 43.12 1307 LEU B CA 1
ATOM 5917 C C . LEU B 1 199 ? -31.245 12.908 22.691 1.00 41.59 1307 LEU B C 1
ATOM 5918 O O . LEU B 1 199 ? -30.024 13.006 22.893 1.00 44.42 1307 LEU B O 1
ATOM 5923 N N . GLY B 1 200 ? -32.157 12.794 23.662 1.00 41.47 1308 GLY B N 1
ATOM 5924 C CA . GLY B 1 200 ? -31.851 12.825 25.106 1.00 40.76 1308 GLY B CA 1
ATOM 5925 C C . GLY B 1 200 ? -31.032 11.624 25.558 1.00 39.48 1308 GLY B C 1
ATOM 5926 O O . GLY B 1 200 ? -30.835 10.696 24.754 1.00 40.60 1308 GLY B O 1
ATOM 5927 N N . SER B 1 201 ? -30.565 11.646 26.809 1.00 38.46 1309 SER B N 1
ATOM 5928 C CA . SER B 1 201 ? -29.713 10.602 27.436 1.00 37.05 1309 SER B CA 1
ATOM 5929 C C . SER B 1 201 ? -28.622 10.132 26.461 1.00 35.34 1309 SER B C 1
ATOM 5930 O O . SER B 1 201 ? -28.364 8.918 26.420 1.00 34.19 1309 SER B O 1
ATOM 5933 N N . ALA B 1 202 ? -27.997 11.046 25.709 1.00 32.65 1310 ALA B N 1
ATOM 5934 C CA . ALA B 1 202 ? -26.837 10.734 24.840 1.00 32.18 1310 ALA B CA 1
ATOM 5935 C C . ALA B 1 202 ? -25.641 10.344 25.718 1.00 31.45 1310 ALA B C 1
ATOM 5936 O O . ALA B 1 202 ? -25.566 10.801 26.878 1.00 30.48 1310 ALA B O 1
ATOM 5938 N N . ASP B 1 203 ? -24.750 9.511 25.183 1.00 31.70 1311 ASP B N 1
ATOM 5939 C CA . ASP B 1 203 ? -23.473 9.122 25.842 1.00 31.54 1311 ASP B CA 1
ATOM 5940 C C . ASP B 1 203 ? -22.372 10.097 25.419 1.00 29.03 1311 ASP B C 1
ATOM 5941 O O . ASP B 1 203 ? -21.512 10.412 26.262 1.00 27.19 1311 ASP B O 1
ATOM 5946 N N . LEU B 1 204 ? -22.401 10.533 24.155 1.00 27.72 1312 LEU B N 1
ATOM 5947 C CA . LEU B 1 204 ? -21.372 11.413 23.546 1.00 28.39 1312 LEU B CA 1
ATOM 5948 C C . LEU B 1 204 ? -22.063 12.438 22.640 1.00 28.78 1312 LEU B C 1
ATOM 5949 O O . LEU B 1 204 ? -22.729 12.021 21.688 1.00 26.89 1312 LEU B O 1
ATOM 5954 N N . LEU B 1 205 ? -21.902 13.730 22.936 1.00 30.45 1313 LEU B N 1
ATOM 5955 C CA . LEU B 1 205 ? -22.239 14.828 21.992 1.00 30.72 1313 LEU B CA 1
ATOM 5956 C C . LEU B 1 205 ? -20.931 15.325 21.383 1.00 29.91 1313 LEU B C 1
ATOM 5957 O O . LEU B 1 205 ? -19.958 15.511 22.131 1.00 29.02 1313 LEU B O 1
ATOM 5962 N N . VAL B 1 206 ? -20.906 15.459 20.063 1.00 29.03 1314 VAL B N 1
ATOM 5963 C CA . VAL B 1 206 ? -19.734 15.968 19.304 1.00 29.00 1314 VAL B CA 1
ATOM 5964 C C . VAL B 1 206 ? -20.193 17.216 18.553 1.00 30.83 1314 VAL B C 1
ATOM 5965 O O . VAL B 1 206 ? -21.401 17.325 18.270 1.00 30.83 1314 VAL B O 1
ATOM 5969 N N . CYS B 1 207 ? -19.261 18.128 18.282 1.00 32.21 1315 CYS B N 1
ATOM 5970 C CA . CYS B 1 207 ? -19.518 19.433 17.621 1.00 32.45 1315 CYS B CA 1
ATOM 5971 C C . CYS B 1 207 ? -18.191 19.977 17.093 1.00 31.73 1315 CYS B C 1
ATOM 5972 O O . CYS B 1 207 ? -17.284 20.221 17.911 1.00 33.05 1315 CYS B O 1
ATOM 5975 N N . ASN B 1 208 ? -18.072 20.097 15.774 1.00 30.42 1316 ASN B N 1
ATOM 5976 C CA . ASN B 1 208 ? -16.965 20.823 15.103 1.00 32.15 1316 ASN B CA 1
ATOM 5977 C C . ASN B 1 208 ? -17.492 22.222 14.785 1.00 33.19 1316 ASN B C 1
ATOM 5978 O O . ASN B 1 208 ? -18.180 22.368 13.757 1.00 32.35 1316 ASN B O 1
ATOM 5983 N N . CYS B 1 209 ? -17.214 23.192 15.663 1.00 35.27 1317 CYS B N 1
ATOM 5984 C CA . CYS B 1 209 ? -17.611 24.617 15.500 1.00 37.08 1317 CYS B CA 1
ATOM 5985 C C . CYS B 1 209 ? -16.383 25.456 15.114 1.00 37.39 1317 CYS B C 1
ATOM 5986 O O . CYS B 1 209 ? -16.302 26.620 15.542 1.00 36.17 1317 CYS B O 1
ATOM 5989 N N . ALA B 1 210 ? -15.476 24.885 14.314 1.00 38.32 1318 ALA B N 1
ATOM 5990 C CA . ALA B 1 210 ? -14.372 25.602 13.631 1.00 40.96 1318 ALA B CA 1
ATOM 5991 C C . ALA B 1 210 ? -14.955 26.599 12.618 1.00 43.98 1318 ALA B C 1
ATOM 5992 O O . ALA B 1 210 ? -14.447 27.732 12.542 1.00 47.04 1318 ALA B O 1
ATOM 5994 N N . VAL B 1 211 ? -15.974 26.182 11.860 1.00 47.87 1319 VAL B N 1
ATOM 5995 C CA . VAL B 1 211 ? -16.704 27.035 10.874 1.00 49.37 1319 VAL B CA 1
ATOM 5996 C C . VAL B 1 211 ? -18.126 27.281 11.394 1.00 49.41 1319 VAL B C 1
ATOM 5997 O O . VAL B 1 211 ? -18.538 28.449 11.421 1.00 54.47 1319 VAL B O 1
ATOM 6001 N N . ALA B 1 212 ? -18.840 26.226 11.798 1.00 50.22 1320 ALA B N 1
ATOM 6002 C CA . ALA B 1 212 ? -20.221 26.288 12.338 1.00 51.09 1320 ALA B CA 1
ATOM 6003 C C . ALA B 1 212 ? -20.264 27.212 13.563 1.00 50.25 1320 ALA B C 1
ATOM 6004 O O . ALA B 1 212 ? -19.312 27.175 14.359 1.00 49.13 1320 ALA B O 1
ATOM 6006 N N . ALA B 1 213 ? -21.336 28.000 13.701 1.00 49.99 1321 ALA B N 1
ATOM 6007 C CA . ALA B 1 213 ? -21.535 28.999 14.778 1.00 50.31 1321 ALA B CA 1
ATOM 6008 C C . ALA B 1 213 ? -22.625 28.507 15.736 1.00 48.11 1321 ALA B C 1
ATOM 6009 O O . ALA B 1 213 ? -23.745 28.237 15.257 1.00 50.22 1321 ALA B O 1
ATOM 6011 N N . LEU B 1 214 ? -22.306 28.422 17.034 1.00 46.42 1322 LEU B N 1
ATOM 6012 C CA . LEU B 1 214 ? -23.200 27.895 18.104 1.00 48.04 1322 LEU B CA 1
ATOM 6013 C C . LEU B 1 214 ? -24.330 28.887 18.407 1.00 47.10 1322 LEU B C 1
ATOM 6014 O O . LEU B 1 214 ? -25.343 28.454 19.006 1.00 45.25 1322 LEU B O 1
ATOM 6019 N N . GLY B 1 215 ? -24.156 30.158 18.021 1.00 45.89 1323 GLY B N 1
ATOM 6020 C CA . GLY B 1 215 ? -24.879 31.304 18.602 1.00 44.33 1323 GLY B CA 1
ATOM 6021 C C . GLY B 1 215 ? -24.307 31.620 19.971 1.00 42.04 1323 GLY B C 1
ATOM 6022 O O . GLY B 1 215 ? -23.075 31.508 20.120 1.00 39.83 1323 GLY B O 1
ATOM 6023 N N . ASP B 1 216 ? -25.160 31.972 20.938 1.00 40.21 1324 ASP B N 1
ATOM 6024 C CA . ASP B 1 216 ? -24.755 32.223 22.347 1.00 39.72 1324 ASP B CA 1
ATOM 6025 C C . ASP B 1 216 ? -24.105 30.943 22.873 1.00 39.36 1324 ASP B C 1
ATOM 6026 O O . ASP B 1 216 ? -24.806 29.956 23.080 1.00 38.81 1324 ASP B O 1
ATOM 6031 N N . PRO B 1 217 ? -22.762 30.895 23.072 1.00 37.74 1325 PRO B N 1
ATOM 6032 C CA . PRO B 1 217 ? -22.084 29.645 23.422 1.00 37.99 1325 PRO B CA 1
ATOM 6033 C C . PRO B 1 217 ? -22.543 29.037 24.759 1.00 38.12 1325 PRO B C 1
ATOM 6034 O O . PRO B 1 217 ? -22.641 27.830 24.827 1.00 40.45 1325 PRO B O 1
ATOM 6038 N N . ALA B 1 218 ? -22.829 29.861 25.770 1.00 38.58 1326 ALA B N 1
ATOM 6039 C CA . ALA B 1 218 ? -23.242 29.410 27.126 1.00 39.17 1326 ALA B CA 1
ATOM 6040 C C . ALA B 1 218 ? -24.613 28.721 27.065 1.00 37.92 1326 ALA B C 1
ATOM 6041 O O . ALA B 1 218 ? -24.783 27.710 27.759 1.00 37.57 1326 ALA B O 1
ATOM 6043 N N . SER B 1 219 ? -25.553 29.265 26.285 1.00 38.46 1327 SER B N 1
ATOM 6044 C CA . SER B 1 219 ? -26.916 28.706 26.061 1.00 37.49 1327 SER B CA 1
ATOM 6045 C C . SER B 1 219 ? -26.823 27.405 25.260 1.00 34.72 1327 SER B C 1
ATOM 6046 O O . SER B 1 219 ? -27.457 26.407 25.665 1.00 34.97 1327 SER B O 1
ATOM 6049 N N . ALA B 1 220 ? -26.062 27.425 24.164 1.00 32.80 1328 ALA B N 1
ATOM 6050 C CA . ALA B 1 220 ? -25.769 26.250 23.308 1.00 31.59 1328 ALA B CA 1
ATOM 6051 C C . ALA B 1 220 ? -25.218 25.108 24.169 1.00 32.76 1328 ALA B C 1
ATOM 6052 O O . ALA B 1 220 ? -25.860 24.037 24.192 1.00 32.86 1328 ALA B O 1
ATOM 6054 N N . LEU B 1 221 ? -24.094 25.338 24.866 1.00 33.15 1329 LEU B N 1
ATOM 6055 C CA . LEU B 1 221 ? -23.387 24.308 25.681 1.00 35.03 1329 LEU B CA 1
ATOM 6056 C C . LEU B 1 221 ? -24.323 23.784 26.777 1.00 36.17 1329 LEU B C 1
ATOM 6057 O O . LEU B 1 221 ? -24.362 22.556 26.973 1.00 36.44 1329 LEU B O 1
ATOM 6062 N N . SER B 1 222 ? -25.034 24.682 27.466 1.00 37.42 1330 SER B N 1
ATOM 6063 C CA . SER B 1 222 ? -26.011 24.358 28.542 1.00 38.35 1330 SER B CA 1
ATOM 6064 C C . SER B 1 222 ? -27.062 23.363 28.031 1.00 37.22 1330 SER B C 1
ATOM 6065 O O . SER B 1 222 ? -27.397 22.428 28.774 1.00 39.63 1330 SER B O 1
ATOM 6068 N N . ASN B 1 223 ? -27.573 23.563 26.815 1.00 36.33 1331 ASN B N 1
ATOM 6069 C CA . ASN B 1 223 ? -28.576 22.662 26.185 1.00 35.53 1331 ASN B CA 1
ATOM 6070 C C . ASN B 1 223 ? -27.901 21.331 25.840 1.00 36.35 1331 ASN B C 1
ATOM 6071 O O . ASN B 1 223 ? -28.530 20.280 26.082 1.00 34.41 1331 ASN B O 1
ATOM 6076 N N . MET B 1 224 ? -26.668 21.386 25.315 1.00 35.82 1332 MET B N 1
ATOM 6077 C CA . MET B 1 224 ? -25.844 20.199 24.959 1.00 34.91 1332 MET B CA 1
ATOM 6078 C C . MET B 1 224 ? -25.587 19.336 26.201 1.00 34.27 1332 MET B C 1
ATOM 6079 O O . MET B 1 224 ? -25.682 18.112 26.074 1.00 34.84 1332 MET B O 1
ATOM 6084 N N . VAL B 1 225 ? -25.270 19.939 27.353 1.00 34.99 1333 VAL B N 1
ATOM 6085 C CA . VAL B 1 225 ? -25.038 19.213 28.641 1.00 34.54 1333 VAL B CA 1
ATOM 6086 C C . VAL B 1 225 ? -26.318 18.456 29.012 1.00 35.61 1333 VAL B C 1
ATOM 6087 O O . VAL B 1 225 ? -26.242 17.245 29.294 1.00 37.60 1333 VAL B O 1
ATOM 6091 N N . ALA B 1 226 ? -27.456 19.148 29.021 1.00 36.95 1334 ALA B N 1
ATOM 6092 C CA . ALA B 1 226 ? -28.772 18.601 29.427 1.00 36.35 1334 ALA B CA 1
ATOM 6093 C C . ALA B 1 226 ? -29.134 17.388 28.554 1.00 34.58 1334 ALA B C 1
ATOM 6094 O O . ALA B 1 226 ? -29.816 16.490 29.070 1.00 34.35 1334 ALA B O 1
ATOM 6096 N N . ALA B 1 227 ? -28.682 17.370 27.293 1.00 32.61 1335 ALA B N 1
ATOM 6097 C CA . ALA B 1 227 ? -28.901 16.288 26.303 1.00 33.14 1335 ALA B CA 1
ATOM 6098 C C . ALA B 1 227 ? -28.038 15.054 26.618 1.00 34.59 1335 ALA B C 1
ATOM 6099 O O . ALA B 1 227 ? -28.353 13.962 26.084 1.00 34.34 1335 ALA B O 1
ATOM 6101 N N . LEU B 1 228 ? -26.973 15.216 27.408 1.00 33.57 1336 LEU B N 1
ATOM 6102 C CA . LEU B 1 228 ? -26.105 14.097 27.856 1.00 34.66 1336 LEU B CA 1
ATOM 6103 C C . LEU B 1 228 ? -26.711 13.444 29.099 1.00 35.30 1336 LEU B C 1
ATOM 6104 O O . LEU B 1 228 ? -27.255 14.178 29.941 1.00 34.47 1336 LEU B O 1
ATOM 6109 N N . ARG B 1 229 ? -26.597 12.118 29.205 1.00 35.44 1337 ARG B N 1
ATOM 6110 C CA . ARG B 1 229 ? -26.753 11.395 30.493 1.00 37.03 1337 ARG B CA 1
ATOM 6111 C C . ARG B 1 229 ? -25.631 11.868 31.425 1.00 35.95 1337 ARG B C 1
ATOM 6112 O O . ARG B 1 229 ? -24.606 12.367 30.922 1.00 34.25 1337 ARG B O 1
ATOM 6120 N N . GLU B 1 230 ? -25.817 11.730 32.733 1.00 36.92 1338 GLU B N 1
ATOM 6121 C CA . GLU B 1 230 ? -24.746 11.973 33.728 1.00 38.60 1338 GLU B CA 1
ATOM 6122 C C . GLU B 1 230 ? -23.567 11.055 33.379 1.00 37.36 1338 GLU B C 1
ATOM 6123 O O . GLU B 1 230 ? -23.804 9.881 33.056 1.00 37.90 1338 GLU B O 1
ATOM 6129 N N . GLY B 1 231 ? -22.347 11.592 33.364 1.00 35.01 1339 GLY B N 1
ATOM 6130 C CA . GLY B 1 231 ? -21.129 10.841 33.002 1.00 33.43 1339 GLY B CA 1
ATOM 6131 C C . GLY B 1 231 ? -20.920 10.763 31.498 1.00 31.58 1339 GLY B C 1
ATOM 6132 O O . GLY B 1 231 ? -19.886 10.206 31.080 1.00 31.71 1339 GLY B O 1
ATOM 6133 N N . GLY B 1 232 ? -21.853 11.296 30.702 1.00 29.69 1340 GLY B N 1
ATOM 6134 C CA . GLY B 1 232 ? -21.709 11.398 29.236 1.00 28.24 1340 GLY B CA 1
ATOM 6135 C C . GLY B 1 232 ? -20.618 12.388 28.871 1.00 27.20 1340 GLY B C 1
ATOM 6136 O O . GLY B 1 232 ? -20.256 13.202 29.732 1.00 26.26 1340 GLY B O 1
ATOM 6137 N N . PHE B 1 233 ? -20.101 12.325 27.642 1.00 27.42 1341 PHE B N 1
ATOM 6138 C CA . PHE B 1 233 ? -18.957 13.154 27.183 1.00 27.08 1341 PHE B CA 1
ATOM 6139 C C . PHE B 1 233 ? -19.443 14.205 26.188 1.00 27.23 1341 PHE B C 1
ATOM 6140 O O . PHE B 1 233 ? -20.362 13.914 25.381 1.00 25.23 1341 PHE B O 1
ATOM 6148 N N . LEU B 1 234 ? -18.810 15.381 26.239 1.00 27.43 1342 LEU B N 1
ATOM 6149 C CA . LEU B 1 234 ? -18.830 16.380 25.143 1.00 27.26 1342 LEU B CA 1
ATOM 6150 C C . LEU B 1 234 ? -17.448 16.415 24.483 1.00 27.41 1342 LEU B C 1
ATOM 6151 O O . LEU B 1 234 ? -16.432 16.501 25.217 1.00 25.15 1342 LEU B O 1
ATOM 6156 N N . LEU B 1 235 ? -17.421 16.335 23.150 1.00 27.93 1343 LEU B N 1
ATOM 6157 C CA . LEU B 1 235 ? -16.205 16.521 22.323 1.00 28.58 1343 LEU B CA 1
ATOM 6158 C C . LEU B 1 235 ? -16.440 17.712 21.395 1.00 29.16 1343 LEU B C 1
ATOM 6159 O O . LEU B 1 235 ? -17.280 17.616 20.481 1.00 28.34 1343 LEU B O 1
ATOM 6164 N N . LEU B 1 236 ? -15.725 18.805 21.643 1.00 28.87 1344 LEU B N 1
ATOM 6165 C CA . LEU B 1 236 ? -15.834 20.061 20.867 1.00 28.76 1344 LEU B CA 1
ATOM 6166 C C . LEU B 1 236 ? -14.519 20.253 20.104 1.00 27.73 1344 LEU B C 1
ATOM 6167 O O . LEU B 1 236 ? -13.447 20.135 20.734 1.00 27.46 1344 LEU B O 1
ATOM 6172 N N . HIS B 1 237 ? -14.603 20.443 18.786 1.00 25.75 1345 HIS B N 1
ATOM 6173 C CA . HIS B 1 237 ? -13.499 20.953 17.940 1.00 25.57 1345 HIS B CA 1
ATOM 6174 C C . HIS B 1 237 ? -13.779 22.417 17.585 1.00 26.84 1345 HIS B C 1
ATOM 6175 O O . HIS B 1 237 ? -14.879 22.721 17.100 1.00 26.89 1345 HIS B O 1
ATOM 6182 N N . THR B 1 238 ? -12.810 23.296 17.815 1.00 29.09 1346 THR B N 1
ATOM 6183 C CA . THR B 1 238 ? -12.941 24.746 17.539 1.00 30.71 1346 THR B CA 1
ATOM 6184 C C . THR B 1 238 ? -11.549 25.323 17.283 1.00 32.44 1346 THR B C 1
ATOM 6185 O O . THR B 1 238 ? -10.558 24.569 17.448 1.00 35.15 1346 THR B O 1
ATOM 6189 N N . LEU B 1 239 ? -11.492 26.593 16.871 1.00 32.24 1347 LEU B N 1
ATOM 6190 C CA . LEU B 1 239 ? -10.239 27.377 16.722 1.00 31.46 1347 LEU B CA 1
ATOM 6191 C C . LEU B 1 239 ? -10.125 28.303 17.936 1.00 30.42 1347 LEU B C 1
ATOM 6192 O O . LEU B 1 239 ? -11.170 28.785 18.410 1.00 32.25 1347 LEU B O 1
ATOM 6197 N N . LEU B 1 240 ? -8.910 28.505 18.437 1.00 29.26 1348 LEU B N 1
ATOM 6198 C CA . LEU B 1 240 ? -8.640 29.359 19.619 1.00 29.90 1348 LEU B CA 1
ATOM 6199 C C . LEU B 1 240 ? -8.206 30.745 19.153 1.00 31.27 1348 LEU B C 1
ATOM 6200 O O . LEU B 1 240 ? -7.324 30.824 18.278 1.00 30.89 1348 LEU B O 1
ATOM 6205 N N . ARG B 1 241 ? -8.801 31.786 19.734 1.00 34.70 1349 ARG B N 1
ATOM 6206 C CA . ARG B 1 241 ? -8.308 33.182 19.630 1.00 38.72 1349 ARG B CA 1
ATOM 6207 C C . ARG B 1 241 ? -6.973 33.263 20.381 1.00 37.61 1349 ARG B C 1
ATOM 6208 O O . ARG B 1 241 ? -6.821 32.522 21.371 1.00 35.03 1349 ARG B O 1
ATOM 6216 N N . GLY B 1 242 ? -6.045 34.111 19.917 1.00 37.68 1350 GLY B N 1
ATOM 6217 C CA . GLY B 1 242 ? -4.674 34.219 20.463 1.00 37.52 1350 GLY B CA 1
ATOM 6218 C C . GLY B 1 242 ? -3.729 33.174 19.880 1.00 38.59 1350 GLY B C 1
ATOM 6219 O O . GLY B 1 242 ? -2.598 33.055 20.393 1.00 39.95 1350 GLY B O 1
ATOM 6220 N N . HIS B 1 243 ? -4.175 32.427 18.862 1.00 38.10 1351 HIS B N 1
ATOM 6221 C CA . HIS B 1 243 ? -3.363 31.453 18.083 1.00 36.17 1351 HIS B CA 1
ATOM 6222 C C . HIS B 1 243 ? -3.530 31.757 16.597 1.00 36.83 1351 HIS B C 1
ATOM 6223 O O . HIS B 1 243 ? -4.587 32.234 16.182 1.00 38.00 1351 HIS B O 1
ATOM 6230 N N . PRO B 1 244 ? -2.500 31.486 15.760 1.00 37.11 1352 PRO B N 1
ATOM 6231 C CA . PRO B 1 244 ? -2.482 31.939 14.368 1.00 39.15 1352 PRO B CA 1
ATOM 6232 C C . PRO B 1 244 ? -3.788 31.725 13.593 1.00 39.03 1352 PRO B C 1
ATOM 6233 O O . PRO B 1 244 ? -4.290 32.680 13.038 1.00 40.21 1352 PRO B O 1
ATOM 6237 N N . LEU B 1 245 ? -4.302 30.495 13.559 1.00 38.00 1353 LEU B N 1
ATOM 6238 C CA . LEU B 1 245 ? -5.426 30.152 12.649 1.00 40.12 1353 LEU B CA 1
ATOM 6239 C C . LEU B 1 245 ? -6.685 30.923 13.066 1.00 39.93 1353 LEU B C 1
ATOM 6240 O O . LEU B 1 245 ? -7.368 31.448 12.169 1.00 42.24 1353 LEU B O 1
ATOM 6245 N N . GLY B 1 246 ? -6.978 30.981 14.366 1.00 38.99 1354 GLY B N 1
ATOM 6246 C CA . GLY B 1 246 ? -8.157 31.680 14.910 1.00 40.41 1354 GLY B CA 1
ATOM 6247 C C . GLY B 1 246 ? -8.055 33.182 14.714 1.00 39.87 1354 GLY B C 1
ATOM 6248 O O . GLY B 1 246 ? -9.077 33.804 14.404 1.00 35.80 1354 GLY B O 1
ATOM 6249 N N . ASP B 1 247 ? -6.859 33.743 14.915 1.00 42.81 1355 ASP B N 1
ATOM 6250 C CA . ASP B 1 247 ? -6.570 35.186 14.708 1.00 45.19 1355 ASP B CA 1
ATOM 6251 C C . ASP B 1 247 ? -6.741 35.507 13.218 1.00 48.97 1355 ASP B C 1
ATOM 6252 O O . ASP B 1 247 ? -7.220 36.616 12.913 1.00 52.72 1355 ASP B O 1
ATOM 6257 N N . ILE B 1 248 ? -6.396 34.563 12.333 1.00 50.75 1356 ILE B N 1
ATOM 6258 C CA . ILE B 1 248 ? -6.526 34.699 10.850 1.00 50.33 1356 ILE B CA 1
ATOM 6259 C C . ILE B 1 248 ? -8.012 34.665 10.472 1.00 53.44 1356 ILE B C 1
ATOM 6260 O O . ILE B 1 248 ? -8.444 35.548 9.704 1.00 57.07 1356 ILE B O 1
ATOM 6265 N N . VAL B 1 249 ? -8.755 33.674 10.970 1.00 53.95 1357 VAL B N 1
ATOM 6266 C CA . VAL B 1 249 ? -10.193 33.459 10.624 1.00 55.09 1357 VAL B CA 1
ATOM 6267 C C . VAL B 1 249 ? -11.016 34.636 11.163 1.00 56.86 1357 VAL B C 1
ATOM 6268 O O . VAL B 1 249 ? -11.963 35.045 10.465 1.00 55.02 1357 VAL B O 1
ATOM 6272 N N . ALA B 1 250 ? -10.669 35.149 12.350 1.00 59.47 1358 ALA B N 1
ATOM 6273 C CA . ALA B 1 250 ? -11.370 36.260 13.040 1.00 64.84 1358 ALA B CA 1
ATOM 6274 C C . ALA B 1 250 ? -11.167 37.569 12.265 1.00 68.45 1358 ALA B C 1
ATOM 6275 O O . ALA B 1 250 ? -12.120 38.367 12.196 1.00 63.84 1358 ALA B O 1
ATOM 6277 N N . PHE B 1 251 ? -9.969 37.776 11.710 1.00 76.02 1359 PHE B N 1
ATOM 6278 C CA . PHE B 1 251 ? -9.598 38.974 10.912 1.00 80.32 1359 PHE B CA 1
ATOM 6279 C C . PHE B 1 251 ? -10.391 38.987 9.598 1.00 84.33 1359 PHE B C 1
ATOM 6280 O O . PHE B 1 251 ? -10.845 40.070 9.183 1.00 89.67 1359 PHE B O 1
ATOM 6288 N N . LEU B 1 252 ? -10.559 37.817 8.974 1.00 87.18 1360 LEU B N 1
ATOM 6289 C CA . LEU B 1 252 ? -11.173 37.652 7.628 1.00 87.14 1360 LEU B CA 1
ATOM 6290 C C . LEU B 1 252 ? -12.688 37.896 7.687 1.00 88.22 1360 LEU B C 1
ATOM 6291 O O . LEU B 1 252 ? -13.246 38.309 6.654 1.00 88.27 1360 LEU B O 1
ATOM 6296 N N . THR B 1 253 ? -13.329 37.648 8.837 1.00 90.53 1361 THR B N 1
ATOM 6297 C CA . THR B 1 253 ? -14.807 37.718 9.022 1.00 90.11 1361 THR B CA 1
ATOM 6298 C C . THR B 1 253 ? -15.175 38.923 9.902 1.00 91.95 1361 THR B C 1
ATOM 6299 O O . THR B 1 253 ? -16.175 38.829 10.646 1.00 85.25 1361 THR B O 1
ATOM 6303 N N . SER B 1 254 ? -14.414 40.019 9.801 1.00 94.04 1362 SER B N 1
ATOM 6304 C CA . SER B 1 254 ? -14.631 41.284 10.553 1.00 96.19 1362 SER B CA 1
ATOM 6305 C C . SER B 1 254 ? -13.990 42.460 9.804 1.00 96.16 1362 SER B C 1
ATOM 6306 O O . SER B 1 254 ? -14.638 42.964 8.865 1.00 91.23 1362 SER B O 1
ATOM 6309 N N . GLN B 1 261 ? -20.004 35.605 20.816 1.00 74.84 1369 GLN B N 1
ATOM 6310 C CA . GLN B 1 261 ? -20.062 35.143 19.399 1.00 72.37 1369 GLN B CA 1
ATOM 6311 C C . GLN B 1 261 ? -18.641 34.877 18.883 1.00 66.22 1369 GLN B C 1
ATOM 6312 O O . GLN B 1 261 ? -17.677 35.295 19.557 1.00 66.96 1369 GLN B O 1
ATOM 6318 N N . GLY B 1 262 ? -18.525 34.203 17.735 1.00 59.88 1370 GLY B N 1
ATOM 6319 C CA . GLY B 1 262 ? -17.268 34.045 16.976 1.00 56.82 1370 GLY B CA 1
ATOM 6320 C C . GLY B 1 262 ? -16.220 33.215 17.707 1.00 52.87 1370 GLY B C 1
ATOM 6321 O O . GLY B 1 262 ? -16.598 32.307 18.476 1.00 53.72 1370 GLY B O 1
ATOM 6322 N N . ILE B 1 263 ? -14.943 33.532 17.472 1.00 46.23 1371 ILE B N 1
ATOM 6323 C CA . ILE B 1 263 ? -13.744 32.754 17.907 1.00 41.91 1371 ILE B CA 1
ATOM 6324 C C . ILE B 1 263 ? -13.381 33.128 19.350 1.00 40.19 1371 ILE B C 1
ATOM 6325 O O . ILE B 1 263 ? -13.112 34.315 19.596 1.00 37.09 1371 ILE B O 1
ATOM 6330 N N . LEU B 1 264 ? -13.327 32.143 20.256 1.00 37.23 1372 LEU B N 1
ATOM 6331 C CA . LEU B 1 264 ? -13.039 32.359 21.702 1.00 35.21 1372 LEU B CA 1
ATOM 6332 C C . LEU B 1 264 ? -11.604 31.934 22.021 1.00 32.78 1372 LEU B C 1
ATOM 6333 O O . LEU B 1 264 ? -11.049 31.072 21.315 1.00 32.47 1372 LEU B O 1
ATOM 6338 N N . SER B 1 265 ? -11.043 32.500 23.082 1.00 30.37 1373 SER B N 1
ATOM 6339 C CA . SER B 1 265 ? -9.762 32.066 23.695 1.00 30.87 1373 SER B CA 1
ATOM 6340 C C . SER B 1 265 ? -9.967 30.726 24.422 1.00 29.03 1373 SER B C 1
ATOM 6341 O O . SER B 1 265 ? -11.121 30.376 24.713 1.00 28.56 1373 SER B O 1
ATOM 6344 N N . GLN B 1 266 ? -8.880 30.008 24.713 1.00 28.98 1374 GLN B N 1
ATOM 6345 C CA . GLN B 1 266 ? -8.902 28.770 25.532 1.00 28.36 1374 GLN B CA 1
ATOM 6346 C C . GLN B 1 266 ? -9.573 29.074 26.879 1.00 27.76 1374 GLN B C 1
ATOM 6347 O O . GLN B 1 266 ? -10.463 28.302 27.297 1.00 26.11 1374 GLN B O 1
ATOM 6353 N N . ASP B 1 267 ? -9.153 30.163 27.522 1.00 28.22 1375 ASP B N 1
ATOM 6354 C CA . ASP B 1 267 ? -9.623 30.593 28.864 1.00 30.24 1375 ASP B CA 1
ATOM 6355 C C . ASP B 1 267 ? -11.149 30.774 28.853 1.00 29.67 1375 ASP B C 1
ATOM 6356 O O . ASP B 1 267 ? -11.788 30.396 29.862 1.00 27.79 1375 ASP B O 1
ATOM 6361 N N . ALA B 1 268 ? -11.706 31.300 27.755 1.00 27.89 1376 ALA B N 1
ATOM 6362 C CA . ALA B 1 268 ? -13.148 31.606 27.591 1.00 27.68 1376 ALA B CA 1
ATOM 6363 C C . ALA B 1 268 ? -13.944 30.305 27.512 1.00 26.83 1376 ALA B C 1
ATOM 6364 O O . ALA B 1 268 ? -15.011 30.200 28.170 1.00 25.97 1376 ALA B O 1
ATOM 6366 N N . TRP B 1 269 ? -13.430 29.363 26.722 1.00 26.91 1377 TRP B N 1
ATOM 6367 C CA . TRP B 1 269 ? -13.973 27.993 26.547 1.00 26.69 1377 TRP B CA 1
ATOM 6368 C C . TRP B 1 269 ? -13.957 27.238 27.881 1.00 26.26 1377 TRP B C 1
ATOM 6369 O O . TRP B 1 269 ? -15.004 26.671 28.242 1.00 26.48 1377 TRP B O 1
ATOM 6380 N N . GLU B 1 270 ? -12.820 27.222 28.584 1.00 25.89 1378 GLU B N 1
ATOM 6381 C CA . GLU B 1 270 ? -12.657 26.430 29.837 1.00 26.53 1378 GLU B CA 1
ATOM 6382 C C . GLU B 1 270 ? -13.511 27.050 30.948 1.00 24.99 1378 GLU B C 1
ATOM 6383 O O . GLU B 1 270 ? -13.996 26.291 31.797 1.00 26.08 1378 GLU B O 1
ATOM 6389 N N . SER B 1 271 ? -13.706 28.372 30.929 1.00 23.73 1379 SER B N 1
ATOM 6390 C CA . SER B 1 271 ? -14.656 29.095 31.812 1.00 23.36 1379 SER B CA 1
ATOM 6391 C C . SER B 1 271 ? -16.094 28.658 31.491 1.00 23.56 1379 SER B C 1
ATOM 6392 O O . SER B 1 271 ? -16.830 28.312 32.438 1.00 22.77 1379 SER B O 1
ATOM 6395 N N . LEU B 1 272 ? -16.464 28.637 30.205 1.00 23.67 1380 LEU B N 1
ATOM 6396 C CA . LEU B 1 272 ? -17.803 28.190 29.729 1.00 24.71 1380 LEU B CA 1
ATOM 6397 C C . LEU B 1 272 ? -18.082 26.771 30.234 1.00 23.83 1380 LEU B C 1
ATOM 6398 O O . LEU B 1 272 ? -19.190 26.545 30.754 1.00 24.25 1380 LEU B O 1
ATOM 6403 N N . PHE B 1 273 ? -17.109 25.867 30.134 1.00 24.86 1381 PHE B N 1
ATOM 6404 C CA . PHE B 1 273 ? -17.246 24.453 30.581 1.00 25.43 1381 PHE B CA 1
ATOM 6405 C C . PHE B 1 273 ? -17.583 24.409 32.073 1.00 25.76 1381 PHE B C 1
ATOM 6406 O O . PHE B 1 273 ? -18.544 23.697 32.419 1.00 25.77 1381 PHE B O 1
ATOM 6414 N N . SER B 1 274 ? -16.838 25.139 32.914 1.00 26.24 1382 SER B N 1
ATOM 6415 C CA . SER B 1 274 ? -17.107 25.258 34.378 1.00 26.51 1382 SER B CA 1
ATOM 6416 C C . SER B 1 274 ? -18.501 25.858 34.598 1.00 27.39 1382 SER B C 1
ATOM 6417 O O . SER B 1 274 ? -19.235 25.350 35.457 1.00 28.43 1382 SER B O 1
ATOM 6420 N N . ARG B 1 275 ? -18.853 26.894 33.833 1.00 27.57 1383 ARG B N 1
ATOM 6421 C CA . ARG B 1 275 ? -20.163 27.592 33.926 1.00 28.56 1383 ARG B CA 1
ATOM 6422 C C . ARG B 1 275 ? -21.303 26.574 33.768 1.00 28.88 1383 ARG B C 1
ATOM 6423 O O . ARG B 1 275 ? -22.242 26.632 34.585 1.00 28.87 1383 ARG B O 1
ATOM 6431 N N . VAL B 1 276 ? -21.230 25.688 32.766 1.00 28.65 1384 VAL B N 1
ATOM 6432 C CA . VAL B 1 276 ? -22.317 24.708 32.448 1.00 29.81 1384 VAL B CA 1
ATOM 6433 C C . VAL B 1 276 ? -22.049 23.370 33.154 1.00 29.42 1384 VAL B C 1
ATOM 6434 O O . VAL B 1 276 ? -22.754 22.406 32.842 1.00 31.87 1384 VAL B O 1
ATOM 6438 N N . SER B 1 277 ? -21.089 23.324 34.081 1.00 31.04 1385 SER B N 1
ATOM 6439 C CA . SER B 1 277 ? -20.794 22.166 34.968 1.00 33.11 1385 SER B CA 1
ATOM 6440 C C . SER B 1 277 ? -20.194 21.004 34.170 1.00 34.39 1385 SER B C 1
ATOM 6441 O O . SER B 1 277 ? -20.509 19.855 34.508 1.00 37.11 1385 SER B O 1
ATOM 6444 N N . LEU B 1 278 ? -19.367 21.275 33.158 1.00 31.83 1386 LEU B N 1
ATOM 6445 C CA . LEU B 1 278 ? -18.570 20.223 32.477 1.00 31.64 1386 LEU B CA 1
ATOM 6446 C C . LEU B 1 278 ? -17.193 20.134 33.146 1.00 33.27 1386 LEU B C 1
ATOM 6447 O O . LEU B 1 278 ? -16.671 21.183 33.589 1.00 32.72 1386 LEU B O 1
ATOM 6452 N N . ARG B 1 279 ? -16.632 18.926 33.235 1.00 34.52 1387 ARG B N 1
ATOM 6453 C CA . ARG B 1 279 ? -15.224 18.700 33.659 1.00 34.63 1387 ARG B CA 1
ATOM 6454 C C . ARG B 1 279 ? -14.398 18.359 32.417 1.00 31.96 1387 ARG B C 1
ATOM 6455 O O . ARG B 1 279 ? -14.778 17.426 31.696 1.00 33.83 1387 ARG B O 1
ATOM 6463 N N . LEU B 1 280 ? -13.338 19.127 32.162 1.00 30.35 1388 LEU B N 1
ATOM 6464 C CA . LEU B 1 280 ? -12.391 18.900 31.042 1.00 28.32 1388 LEU B CA 1
ATOM 6465 C C . LEU B 1 280 ? -11.451 17.752 31.415 1.00 27.52 1388 LEU B C 1
ATOM 6466 O O . LEU B 1 280 ? -10.722 17.880 32.420 1.00 26.32 1388 LEU B O 1
ATOM 6471 N N . VAL B 1 281 ? -11.456 16.685 30.614 1.00 26.31 1389 VAL B N 1
ATOM 6472 C CA . VAL B 1 281 ? -10.694 15.436 30.897 1.00 25.94 1389 VAL B CA 1
ATOM 6473 C C . VAL B 1 281 ? -9.706 15.130 29.768 1.00 25.22 1389 VAL B C 1
ATOM 6474 O O . VAL B 1 281 ? -8.886 14.232 29.973 1.00 24.78 1389 VAL B O 1
ATOM 6478 N N . GLY B 1 282 ? -9.763 15.852 28.642 1.00 24.85 1390 GLY B N 1
ATOM 6479 C CA . GLY B 1 282 ? -8.794 15.707 27.539 1.00 24.69 1390 GLY B CA 1
ATOM 6480 C C . GLY B 1 282 ? -8.645 16.989 26.746 1.00 24.29 1390 GLY B C 1
ATOM 6481 O O . GLY B 1 282 ? -9.646 17.699 26.582 1.00 24.32 1390 GLY B O 1
ATOM 6482 N N . LEU B 1 283 ? -7.441 17.281 26.261 1.00 24.88 1391 LEU B N 1
ATOM 6483 C CA . LEU B 1 283 ? -7.159 18.513 25.476 1.00 25.37 1391 LEU B CA 1
ATOM 6484 C C . LEU B 1 283 ? -6.063 18.214 24.452 1.00 24.84 1391 LEU B C 1
ATOM 6485 O O . LEU B 1 283 ? -4.948 17.884 24.868 1.00 23.77 1391 LEU B O 1
ATOM 6490 N N . LYS B 1 284 ? -6.402 18.322 23.168 1.00 24.74 1392 LYS B N 1
ATOM 6491 C CA . LYS B 1 284 ? -5.481 18.173 22.015 1.00 25.56 1392 LYS B CA 1
ATOM 6492 C C . LYS B 1 284 ? -5.410 19.521 21.286 1.00 26.36 1392 LYS B C 1
ATOM 6493 O O . LYS B 1 284 ? -6.455 19.983 20.789 1.00 25.88 1392 LYS B O 1
ATOM 6499 N N . LYS B 1 285 ? -4.223 20.123 21.234 1.00 26.68 1393 LYS B N 1
ATOM 6500 C CA . LYS B 1 285 ? -3.995 21.457 20.621 1.00 27.35 1393 LYS B CA 1
ATOM 6501 C C . LYS B 1 285 ? -2.970 21.315 19.499 1.00 25.54 1393 LYS B C 1
ATOM 6502 O O . LYS B 1 285 ? -1.846 20.897 19.788 1.00 24.60 1393 LYS B O 1
ATOM 6508 N N . SER B 1 286 ? -3.349 21.670 18.274 1.00 27.04 1394 SER B N 1
ATOM 6509 C CA . SER B 1 286 ? -2.425 21.753 17.112 1.00 28.52 1394 SER B CA 1
ATOM 6510 C C . SER B 1 286 ? -1.421 22.890 17.349 1.00 30.21 1394 SER B C 1
ATOM 6511 O O . SER B 1 286 ? -1.702 23.761 18.203 1.00 33.95 1394 SER B O 1
ATOM 6514 N N . PHE B 1 287 ? -0.294 22.891 16.629 1.00 30.35 1395 PHE B N 1
ATOM 6515 C CA . PHE B 1 287 ? 0.751 23.948 16.715 1.00 30.96 1395 PHE B CA 1
ATOM 6516 C C . PHE B 1 287 ? 0.149 25.305 16.324 1.00 30.32 1395 PHE B C 1
ATOM 6517 O O . PHE B 1 287 ? 0.731 26.321 16.732 1.00 33.86 1395 PHE B O 1
ATOM 6525 N N . TYR B 1 288 ? -0.975 25.326 15.601 1.00 30.00 1396 TYR B N 1
ATOM 6526 C CA . TYR B 1 288 ? -1.614 26.564 15.067 1.00 33.14 1396 TYR B CA 1
ATOM 6527 C C . TYR B 1 288 ? -2.927 26.882 15.804 1.00 32.19 1396 TYR B C 1
ATOM 6528 O O . TYR B 1 288 ? -3.614 27.817 15.368 1.00 34.10 1396 TYR B O 1
ATOM 6537 N N . GLY B 1 289 ? -3.259 26.151 16.874 1.00 30.62 1397 GLY B N 1
ATOM 6538 C CA . GLY B 1 289 ? -4.310 26.536 17.836 1.00 31.42 1397 GLY B CA 1
ATOM 6539 C C . GLY B 1 289 ? -5.711 26.047 17.482 1.00 31.12 1397 GLY B C 1
ATOM 6540 O O . GLY B 1 289 ? -6.673 26.569 18.076 1.00 33.74 1397 GLY B O 1
ATOM 6541 N N . SER B 1 290 ? -5.856 25.080 16.575 1.00 30.02 1398 SER B N 1
ATOM 6542 C CA . SER B 1 290 ? -7.091 24.262 16.451 1.00 28.50 1398 SER B CA 1
ATOM 6543 C C . SER B 1 290 ? -7.121 23.297 17.646 1.00 28.15 1398 SER B C 1
ATOM 6544 O O . SER B 1 290 ? -6.039 22.829 18.045 1.00 28.12 1398 SER B O 1
ATOM 6547 N N . THR B 1 291 ? -8.281 23.048 18.254 1.00 27.77 1399 THR B N 1
ATOM 6548 C CA . THR B 1 291 ? -8.336 22.341 19.563 1.00 28.16 1399 THR B CA 1
ATOM 6549 C C . THR B 1 291 ? -9.483 21.330 19.621 1.00 27.53 1399 THR B C 1
ATOM 6550 O O . THR B 1 291 ? -10.606 21.666 19.189 1.00 28.13 1399 THR B O 1
ATOM 6554 N N . LEU B 1 292 ? -9.198 20.157 20.196 1.00 27.95 1400 LEU B N 1
ATOM 6555 C CA . LEU B 1 292 ? -10.209 19.195 20.709 1.00 27.12 1400 LEU B CA 1
ATOM 6556 C C . LEU B 1 292 ? -10.289 19.334 22.232 1.00 26.69 1400 LEU B C 1
ATOM 6557 O O . LEU B 1 292 ? -9.260 19.142 22.909 1.00 28.17 1400 LEU B O 1
ATOM 6562 N N . PHE B 1 293 ? -11.464 19.703 22.739 1.00 26.00 1401 PHE B N 1
ATOM 6563 C CA . PHE B 1 293 ? -11.812 19.662 24.178 1.00 24.89 1401 PHE B CA 1
ATOM 6564 C C . PHE B 1 293 ? -12.654 18.408 24.410 1.00 25.43 1401 PHE B C 1
ATOM 6565 O O . PHE B 1 293 ? -13.695 18.254 23.737 1.00 25.37 1401 PHE B O 1
ATOM 6573 N N . LEU B 1 294 ? -12.199 17.516 25.291 1.00 24.62 1402 LEU B N 1
ATOM 6574 C CA . LEU B 1 294 ? -13.002 16.364 25.765 1.00 24.56 1402 LEU B CA 1
ATOM 6575 C C . LEU B 1 294 ? -13.466 16.669 27.184 1.00 25.31 1402 LEU B C 1
ATOM 6576 O O . LEU B 1 294 ? -12.611 16.777 28.079 1.00 25.41 1402 LEU B O 1
ATOM 6581 N N . CYS B 1 295 ? -14.778 16.828 27.356 1.00 26.87 1403 CYS B N 1
ATOM 6582 C CA . CYS B 1 295 ? -15.417 17.214 28.633 1.00 27.92 1403 CYS B CA 1
ATOM 6583 C C . CYS B 1 295 ? -16.389 16.116 29.041 1.00 27.14 1403 CYS B C 1
ATOM 6584 O O . CYS B 1 295 ? -16.724 15.282 28.184 1.00 26.90 1403 CYS B O 1
ATOM 6587 N N . ARG B 1 296 ? -16.824 16.155 30.295 1.00 26.32 1404 ARG B N 1
ATOM 6588 C CA . ARG B 1 296 ? -17.690 15.116 30.895 1.00 28.46 1404 ARG B CA 1
ATOM 6589 C C . ARG B 1 296 ? -18.654 15.784 31.876 1.00 28.73 1404 ARG B C 1
ATOM 6590 O O . ARG B 1 296 ? -18.188 16.558 32.719 1.00 27.63 1404 ARG B O 1
ATOM 6598 N N . ARG B 1 297 ? -19.950 15.520 31.724 1.00 31.57 1405 ARG B N 1
ATOM 6599 C CA . ARG B 1 297 ? -20.998 15.913 32.699 1.00 34.80 1405 ARG B CA 1
ATOM 6600 C C . ARG B 1 297 ? -20.777 15.079 33.955 1.00 36.68 1405 ARG B C 1
ATOM 6601 O O . ARG B 1 297 ? -20.692 13.861 33.851 1.00 37.30 1405 ARG B O 1
ATOM 6609 N N . PRO B 1 298 ? -20.610 15.684 35.155 1.00 40.35 1406 PRO B N 1
ATOM 6610 C CA . PRO B 1 298 ? -20.373 14.912 36.374 1.00 44.19 1406 PRO B CA 1
ATOM 6611 C C . PRO B 1 298 ? -21.519 13.948 36.724 1.00 48.05 1406 PRO B C 1
ATOM 6612 O O . PRO B 1 298 ? -22.624 14.117 36.228 1.00 46.54 1406 PRO B O 1
ATOM 6616 N N . THR B 1 299 ? -21.199 12.937 37.538 1.00 55.79 1407 THR B N 1
ATOM 6617 C CA . THR B 1 299 ? -22.155 11.988 38.169 1.00 58.90 1407 THR B CA 1
ATOM 6618 C C . THR B 1 299 ? -22.120 12.193 39.681 1.00 59.52 1407 THR B C 1
ATOM 6619 O O . THR B 1 299 ? -21.052 12.415 40.253 1.00 54.85 1407 THR B O 1
ATOM 6623 N N . PRO B 1 300 ? -23.285 12.160 40.369 1.00 62.88 1408 PRO B N 1
ATOM 6624 C CA . PRO B 1 300 ? -23.314 12.018 41.824 1.00 64.76 1408 PRO B CA 1
ATOM 6625 C C . PRO B 1 300 ? -22.511 10.776 42.243 1.00 65.35 1408 PRO B C 1
ATOM 6626 O O . PRO B 1 300 ? -22.813 9.697 41.763 1.00 65.54 1408 PRO B O 1
ATOM 6630 N N . GLN B 1 301 ? -21.511 10.964 43.109 1.00 65.42 1409 GLN B N 1
ATOM 6631 C CA . GLN B 1 301 ? -20.455 9.959 43.408 1.00 64.04 1409 GLN B CA 1
ATOM 6632 C C . GLN B 1 301 ? -20.652 9.426 44.834 1.00 61.24 1409 GLN B C 1
ATOM 6633 O O . GLN B 1 301 ? -20.544 10.223 45.796 1.00 61.47 1409 GLN B O 1
ATOM 6639 N N . ASP B 1 302 ? -20.951 8.128 44.961 1.00 54.41 1410 ASP B N 1
ATOM 6640 C CA . ASP B 1 302 ? -20.877 7.386 46.248 1.00 54.31 1410 ASP B CA 1
ATOM 6641 C C . ASP B 1 302 ? -19.402 7.339 46.688 1.00 50.09 1410 ASP B C 1
ATOM 6642 O O . ASP B 1 302 ? -18.513 7.550 45.840 1.00 44.66 1410 ASP B O 1
ATOM 6647 N N . SER B 1 303 ? -19.149 7.102 47.977 1.00 46.38 1411 SER B N 1
ATOM 6648 C CA . SER B 1 303 ? -17.789 7.085 48.575 1.00 45.90 1411 SER B CA 1
ATOM 6649 C C . SER B 1 303 ? -16.936 6.018 47.888 1.00 44.55 1411 SER B C 1
ATOM 6650 O O . SER B 1 303 ? -17.343 4.863 47.801 1.00 45.44 1411 SER B O 1
ATOM 6653 N N . PRO B 1 304 ? -15.737 6.358 47.366 1.00 41.64 1412 PRO B N 1
ATOM 6654 C CA . PRO B 1 304 ? -14.926 5.389 46.628 1.00 41.10 1412 PRO B CA 1
ATOM 6655 C C . PRO B 1 304 ? -14.214 4.375 47.533 1.00 40.08 1412 PRO B C 1
ATOM 6656 O O . PRO B 1 304 ? -13.710 4.782 48.565 1.00 40.01 1412 PRO B O 1
ATOM 6660 N N . ILE B 1 305 ? -14.178 3.097 47.135 1.00 36.76 1413 ILE B N 1
ATOM 6661 C CA . ILE B 1 305 ? -13.337 2.063 47.809 1.00 35.33 1413 ILE B CA 1
ATOM 6662 C C . ILE B 1 305 ? -11.972 2.031 47.109 1.00 33.42 1413 ILE B C 1
ATOM 6663 O O . ILE B 1 305 ? -11.954 1.875 45.868 1.00 33.59 1413 ILE B O 1
ATOM 6668 N N . PHE B 1 306 ? -10.887 2.179 47.876 1.00 30.02 1414 PHE B N 1
ATOM 6669 C CA . PHE B 1 306 ? -9.482 2.074 47.404 1.00 33.18 1414 PHE B CA 1
ATOM 6670 C C . PHE B 1 306 ? -8.938 0.686 47.750 1.00 34.09 1414 PHE B C 1
ATOM 6671 O O . PHE B 1 306 ? -9.075 0.281 48.918 1.00 34.28 1414 PHE B O 1
ATOM 6679 N N . LEU B 1 307 ? -8.360 -0.017 46.769 1.00 32.75 1415 LEU B N 1
ATOM 6680 C CA . LEU B 1 307 ? -7.725 -1.350 46.961 1.00 33.49 1415 LEU B CA 1
ATOM 6681 C C . LEU B 1 307 ? -6.357 -1.355 46.293 1.00 32.72 1415 LEU B C 1
ATOM 6682 O O . LEU B 1 307 ? -6.273 -1.371 45.067 1.00 33.77 1415 LEU B O 1
ATOM 6687 N N . PRO B 1 308 ? -5.251 -1.348 47.074 1.00 33.21 1416 PRO B N 1
ATOM 6688 C CA . PRO B 1 308 ? -3.916 -1.574 46.526 1.00 31.79 1416 PRO B CA 1
ATOM 6689 C C . PRO B 1 308 ? -3.854 -2.946 45.849 1.00 29.54 1416 PRO B C 1
ATOM 6690 O O . PRO B 1 308 ? -4.431 -3.872 46.389 1.00 29.46 1416 PRO B O 1
ATOM 6694 N N . VAL B 1 309 ? -3.164 -3.055 44.712 1.00 29.40 1417 VAL B N 1
ATOM 6695 C CA . VAL B 1 309 ? -3.044 -4.334 43.940 1.00 30.36 1417 VAL B CA 1
ATOM 6696 C C . VAL B 1 309 ? -1.562 -4.624 43.651 1.00 30.92 1417 VAL B C 1
ATOM 6697 O O . VAL B 1 309 ? -1.256 -5.325 42.666 1.00 30.46 1417 VAL B O 1
ATOM 6701 N N . ASP B 1 310 ? -0.693 -4.173 44.558 1.00 35.32 1418 ASP B N 1
ATOM 6702 C CA . ASP B 1 310 ? 0.788 -4.259 44.490 1.00 37.71 1418 ASP B CA 1
ATOM 6703 C C . ASP B 1 310 ? 1.307 -5.503 45.225 1.00 38.63 1418 ASP B C 1
ATOM 6704 O O . ASP B 1 310 ? 2.465 -5.869 44.983 1.00 39.38 1418 ASP B O 1
ATOM 6709 N N . ASP B 1 311 ? 0.506 -6.109 46.106 1.00 41.81 1419 ASP B N 1
ATOM 6710 C CA . ASP B 1 311 ? 0.884 -7.317 46.894 1.00 45.42 1419 ASP B CA 1
ATOM 6711 C C . ASP B 1 311 ? 1.262 -8.450 45.929 1.00 48.07 1419 ASP B C 1
ATOM 6712 O O . ASP B 1 311 ? 0.373 -8.892 45.163 1.00 46.99 1419 ASP B O 1
ATOM 6717 N N . THR B 1 312 ? 2.514 -8.920 46.003 1.00 49.58 1420 THR B N 1
ATOM 6718 C CA . THR B 1 312 ? 3.129 -9.940 45.103 1.00 51.47 1420 THR B CA 1
ATOM 6719 C C . THR B 1 312 ? 2.359 -11.271 45.168 1.00 48.97 1420 THR B C 1
ATOM 6720 O O . THR B 1 312 ? 2.316 -11.975 44.131 1.00 49.39 1420 THR B O 1
ATOM 6724 N N . SER B 1 313 ? 1.761 -11.595 46.323 1.00 46.46 1421 SER B N 1
ATOM 6725 C CA . SER B 1 313 ? 1.056 -12.877 46.600 1.00 44.37 1421 SER B CA 1
ATOM 6726 C C . SER B 1 313 ? -0.403 -12.860 46.098 1.00 40.74 1421 SER B C 1
ATOM 6727 O O . SER B 1 313 ? -1.047 -13.925 46.150 1.00 42.72 1421 SER B O 1
ATOM 6730 N N . PHE B 1 314 ? -0.907 -11.716 45.623 1.00 36.21 1422 PHE B N 1
ATOM 6731 C CA . PHE B 1 314 ? -2.272 -11.537 45.055 1.00 35.03 1422 PHE B CA 1
ATOM 6732 C C . PHE B 1 314 ? -3.361 -11.760 46.116 1.00 35.72 1422 PHE B C 1
ATOM 6733 O O . PHE B 1 314 ? -4.479 -12.179 45.737 1.00 36.07 1422 PHE B O 1
ATOM 6741 N N . ARG B 1 315 ? -3.089 -11.443 47.386 1.00 37.49 1423 ARG B N 1
ATOM 6742 C CA . ARG B 1 315 ? -4.104 -11.505 48.477 1.00 38.91 1423 ARG B CA 1
ATOM 6743 C C . ARG B 1 315 ? -5.238 -10.514 48.164 1.00 36.39 1423 ARG B C 1
ATOM 6744 O O . ARG B 1 315 ? -6.393 -10.776 48.561 1.00 36.60 1423 ARG B O 1
ATOM 6752 N N . TRP B 1 316 ? -4.936 -9.436 47.437 1.00 33.20 1424 TRP B N 1
ATOM 6753 C CA . TRP B 1 316 ? -5.930 -8.414 47.017 1.00 30.41 1424 TRP B CA 1
ATOM 6754 C C . TRP B 1 316 ? -7.082 -9.049 46.215 1.00 29.45 1424 TRP B C 1
ATOM 6755 O O . TRP B 1 316 ? -8.166 -8.437 46.174 1.00 29.21 1424 TRP B O 1
ATOM 6766 N N . VAL B 1 317 ? -6.879 -10.226 45.613 1.00 27.54 1425 VAL B N 1
ATOM 6767 C CA . VAL B 1 317 ? -7.918 -10.908 44.781 1.00 28.76 1425 VAL B CA 1
ATOM 6768 C C . VAL B 1 317 ? -9.113 -11.243 45.674 1.00 29.12 1425 VAL B C 1
ATOM 6769 O O . VAL B 1 317 ? -10.258 -11.041 45.221 1.00 29.50 1425 VAL B O 1
ATOM 6773 N N . GLU B 1 318 ? -8.851 -11.723 46.891 1.00 31.16 1426 GLU B N 1
ATOM 6774 C CA . GLU B 1 318 ? -9.899 -12.102 47.875 1.00 32.18 1426 GLU B CA 1
ATOM 6775 C C . GLU B 1 318 ? -10.654 -10.845 48.315 1.00 30.65 1426 GLU B C 1
ATOM 6776 O O . GLU B 1 318 ? -11.894 -10.896 48.365 1.00 30.35 1426 GLU B O 1
ATOM 6782 N N . SER B 1 319 ? -9.926 -9.763 48.605 1.00 32.15 1427 SER B N 1
ATOM 6783 C CA . SER B 1 319 ? -10.479 -8.427 48.954 1.00 33.02 1427 SER B CA 1
ATOM 6784 C C . SER B 1 319 ? -11.439 -7.954 47.854 1.00 32.14 1427 SER B C 1
ATOM 6785 O O . SER B 1 319 ? -12.588 -7.588 48.187 1.00 32.68 1427 SER B O 1
ATOM 6788 N N . LEU B 1 320 ? -10.993 -7.970 46.593 1.00 30.18 1428 LEU B N 1
ATOM 6789 C CA . LEU B 1 320 ? -11.775 -7.425 45.451 1.00 29.82 1428 LEU B CA 1
ATOM 6790 C C . LEU B 1 320 ? -13.051 -8.251 45.256 1.00 29.73 1428 LEU B C 1
ATOM 6791 O O . LEU B 1 320 ? -14.093 -7.641 44.952 1.00 27.13 1428 LEU B O 1
ATOM 6796 N N . LYS B 1 321 ? -12.961 -9.580 45.405 1.00 30.65 1429 LYS B N 1
ATOM 6797 C CA . LYS B 1 321 ? -14.108 -10.524 45.279 1.00 32.13 1429 LYS B CA 1
ATOM 6798 C C . LYS B 1 321 ? -15.178 -10.149 46.306 1.00 33.41 1429 LYS B C 1
ATOM 6799 O O . LYS B 1 321 ? -16.368 -10.102 45.939 1.00 35.44 1429 LYS B O 1
ATOM 6805 N N . GLY B 1 322 ? -14.757 -9.902 47.547 1.00 35.28 1430 GLY B N 1
ATOM 6806 C CA . GLY B 1 322 ? -15.643 -9.474 48.645 1.00 36.12 1430 GLY B CA 1
ATOM 6807 C C . GLY B 1 322 ? -16.318 -8.161 48.305 1.00 34.92 1430 GLY B C 1
ATOM 6808 O O . GLY B 1 322 ? -17.538 -8.044 48.539 1.00 34.20 1430 GLY B O 1
ATOM 6809 N N . ILE B 1 323 ? -15.562 -7.218 47.735 1.00 33.79 1431 ILE B N 1
ATOM 6810 C CA . ILE B 1 323 ? -16.080 -5.866 47.367 1.00 33.87 1431 ILE B CA 1
ATOM 6811 C C . ILE B 1 323 ? -17.133 -6.027 46.270 1.00 33.67 1431 ILE B C 1
ATOM 6812 O O . ILE B 1 323 ? -18.214 -5.438 46.417 1.00 34.27 1431 ILE B O 1
ATOM 6817 N N . LEU B 1 324 ? -16.837 -6.800 45.221 1.00 34.58 1432 LEU B N 1
ATOM 6818 C CA . LEU B 1 324 ? -17.743 -6.946 44.048 1.00 35.87 1432 LEU B CA 1
ATOM 6819 C C . LEU B 1 324 ? -18.918 -7.879 44.384 1.00 36.29 1432 LEU B C 1
ATOM 6820 O O . LEU B 1 324 ? -19.967 -7.727 43.744 1.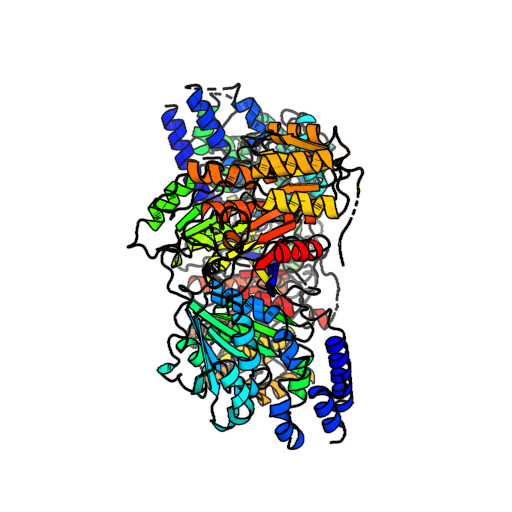00 37.08 1432 LEU B O 1
ATOM 6825 N N . ALA B 1 325 ? -18.769 -8.779 45.363 1.00 38.30 1433 ALA B N 1
ATOM 6826 C CA . ALA B 1 325 ? -19.829 -9.710 45.828 1.00 39.63 1433 ALA B CA 1
ATOM 6827 C C . ALA B 1 325 ? -21.028 -8.922 46.369 1.00 41.77 1433 ALA B C 1
ATOM 6828 O O . ALA B 1 325 ? -22.155 -9.451 46.326 1.00 42.19 1433 ALA B O 1
ATOM 6830 N N . ASP B 1 326 ? -20.786 -7.716 46.887 1.00 44.35 1434 ASP B N 1
ATOM 6831 C CA . ASP B 1 326 ? -21.832 -6.799 47.409 1.00 44.59 1434 ASP B CA 1
ATOM 6832 C C . ASP B 1 326 ? -22.613 -6.236 46.213 1.00 46.72 1434 ASP B C 1
ATOM 6833 O O . ASP B 1 326 ? -22.286 -5.131 45.755 1.00 46.52 1434 ASP B O 1
ATOM 6838 N N . GLU B 1 327 ? -23.603 -6.988 45.725 1.00 52.25 1435 GLU B N 1
ATOM 6839 C CA . GLU B 1 327 ? -24.429 -6.631 44.538 1.00 59.08 1435 GLU B CA 1
ATOM 6840 C C . GLU B 1 327 ? -24.979 -5.209 44.692 1.00 59.52 1435 GLU B C 1
ATOM 6841 O O . GLU B 1 327 ? -24.883 -4.437 43.723 1.00 58.81 1435 GLU B O 1
ATOM 6847 N N . ASP B 1 328 ? -25.524 -4.895 45.873 1.00 61.53 1436 ASP B N 1
ATOM 6848 C CA . ASP B 1 328 ? -26.305 -3.661 46.163 1.00 62.08 1436 ASP B CA 1
ATOM 6849 C C . ASP B 1 328 ? -25.422 -2.410 46.057 1.00 56.98 1436 ASP B C 1
ATOM 6850 O O . ASP B 1 328 ? -25.945 -1.372 45.614 1.00 56.53 1436 ASP B O 1
ATOM 6855 N N . SER B 1 329 ? -24.148 -2.490 46.455 1.00 55.86 1437 SER B N 1
ATOM 6856 C CA . SER B 1 329 ? -23.214 -1.330 46.514 1.00 53.36 1437 SER B CA 1
ATOM 6857 C C . SER B 1 329 ? -22.991 -0.755 45.108 1.00 50.44 1437 SER B C 1
ATOM 6858 O O . SER B 1 329 ? -22.742 -1.548 44.173 1.00 47.08 1437 SER B O 1
ATOM 6861 N N . ALA B 1 330 ? -23.108 0.571 44.972 1.00 47.33 1438 ALA B N 1
ATOM 6862 C CA . ALA B 1 330 ? -22.846 1.341 43.731 1.00 45.51 1438 ALA B CA 1
ATOM 6863 C C . ALA B 1 330 ? -21.558 2.148 43.903 1.00 44.02 1438 ALA B C 1
ATOM 6864 O O . ALA B 1 330 ? -21.247 2.961 43.019 1.00 47.81 1438 ALA B O 1
ATOM 6866 N N . ARG B 1 331 ? -20.832 1.909 44.999 1.00 40.75 1439 ARG B N 1
ATOM 6867 C CA . ARG B 1 331 ? -19.575 2.619 45.339 1.00 38.98 1439 ARG B CA 1
ATOM 6868 C C . ARG B 1 331 ? -18.505 2.265 44.308 1.00 37.98 1439 ARG B C 1
ATOM 6869 O O . ARG B 1 331 ? -18.269 1.088 44.038 1.00 35.74 1439 ARG B O 1
ATOM 6877 N N . PRO B 1 332 ? -17.836 3.266 43.689 1.00 36.84 1440 PRO B N 1
ATOM 6878 C CA . PRO B 1 332 ? -16.796 2.991 42.700 1.00 34.70 1440 PRO B CA 1
ATOM 6879 C C . PRO B 1 332 ? -15.555 2.377 43.358 1.00 33.66 1440 PRO B C 1
ATOM 6880 O O . PRO B 1 332 ? -15.200 2.751 44.469 1.00 32.81 1440 PRO B O 1
ATOM 6884 N N . VAL B 1 333 ? -14.939 1.431 42.655 1.00 32.91 1441 VAL B N 1
ATOM 6885 C CA . VAL B 1 333 ? -13.797 0.626 43.168 1.00 31.25 1441 VAL B CA 1
ATOM 6886 C C . VAL B 1 333 ? -12.534 1.075 42.433 1.00 29.66 1441 VAL B C 1
ATOM 6887 O O . VAL B 1 333 ? -12.425 0.837 41.215 1.00 29.57 1441 VAL B O 1
ATOM 6891 N N . TRP B 1 334 ? -11.635 1.720 43.171 1.00 28.89 1442 TRP B N 1
ATOM 6892 C CA . TRP B 1 334 ? -10.354 2.276 42.677 1.00 28.63 1442 TRP B CA 1
ATOM 6893 C C . TRP B 1 334 ? -9.219 1.304 43.007 1.00 30.36 1442 TRP B C 1
ATOM 6894 O O . TRP B 1 334 ? -8.751 1.320 44.159 1.00 30.11 1442 TRP B O 1
ATOM 6905 N N . LEU B 1 335 ? -8.817 0.475 42.037 1.00 30.83 1443 LEU B N 1
ATOM 6906 C CA . LEU B 1 335 ? -7.581 -0.341 42.146 1.00 31.92 1443 LEU B CA 1
ATOM 6907 C C . LEU B 1 335 ? -6.401 0.623 42.032 1.00 30.65 1443 LEU B C 1
ATOM 6908 O O . LEU B 1 335 ? -6.424 1.466 41.132 1.00 31.26 1443 LEU B O 1
ATOM 6913 N N . LYS B 1 336 ? -5.437 0.522 42.944 1.00 31.21 1444 LYS B N 1
ATOM 6914 C CA . LYS B 1 336 ? -4.246 1.410 43.005 1.00 32.43 1444 LYS B CA 1
ATOM 6915 C C . LYS B 1 336 ? -2.985 0.569 42.793 1.00 29.11 1444 LYS B C 1
ATOM 6916 O O . LYS B 1 336 ? -2.717 -0.302 43.620 1.00 28.18 1444 LYS B O 1
ATOM 6922 N N . ALA B 1 337 ? -2.250 0.833 41.721 1.00 27.82 1445 ALA B N 1
ATOM 6923 C CA . ALA B 1 337 ? -0.879 0.331 41.497 1.00 29.78 1445 ALA B CA 1
ATOM 6924 C C . ALA B 1 337 ? 0.100 1.500 41.668 1.00 29.51 1445 ALA B C 1
ATOM 6925 O O . ALA B 1 337 ? 0.244 2.273 40.707 1.00 27.05 1445 ALA B O 1
ATOM 6927 N N . ILE B 1 338 ? 0.714 1.643 42.853 1.00 30.93 1446 ILE B N 1
ATOM 6928 C CA . ILE B 1 338 ? 1.573 2.817 43.215 1.00 34.54 1446 ILE B CA 1
ATOM 6929 C C . ILE B 1 338 ? 3.026 2.385 43.472 1.00 35.10 1446 ILE B C 1
ATOM 6930 O O . ILE B 1 338 ? 3.905 3.256 43.438 1.00 35.39 1446 ILE B O 1
ATOM 6935 N N . ASN B 1 339 ? 3.284 1.101 43.710 1.00 37.90 1447 ASN B N 1
ATOM 6936 C CA . ASN B 1 339 ? 4.602 0.603 44.185 1.00 40.73 1447 ASN B CA 1
ATOM 6937 C C . ASN B 1 339 ? 5.353 -0.121 43.068 1.00 37.89 1447 ASN B C 1
ATOM 6938 O O . ASN B 1 339 ? 6.540 -0.404 43.279 1.00 39.68 1447 ASN B O 1
ATOM 6943 N N . CYS B 1 340 ? 4.699 -0.437 41.945 1.00 34.55 1448 CYS B N 1
ATOM 6944 C CA . CYS B 1 340 ? 5.286 -1.300 40.884 1.00 31.87 1448 CYS B CA 1
ATOM 6945 C C . CYS B 1 340 ? 4.913 -0.801 39.487 1.00 29.53 1448 CYS B C 1
ATOM 6946 O O . CYS B 1 340 ? 3.739 -0.937 39.088 1.00 28.65 1448 CYS B O 1
ATOM 6949 N N . ALA B 1 341 ? 5.904 -0.279 38.766 1.00 27.74 1449 ALA B N 1
ATOM 6950 C CA . ALA B 1 341 ? 5.762 0.261 37.398 1.00 27.11 1449 ALA B CA 1
ATOM 6951 C C . ALA B 1 341 ? 5.292 -0.839 36.437 1.00 26.25 1449 ALA B C 1
ATOM 6952 O O . ALA B 1 341 ? 4.651 -0.485 35.437 1.00 26.92 1449 ALA B O 1
ATOM 6954 N N . THR B 1 342 ? 5.585 -2.112 36.731 1.00 24.94 1450 THR B N 1
ATOM 6955 C CA . THR B 1 342 ? 5.275 -3.280 35.858 1.00 24.26 1450 THR B CA 1
ATOM 6956 C C . THR B 1 342 ? 3.939 -3.925 36.251 1.00 23.20 1450 THR B C 1
ATOM 6957 O O . THR B 1 342 ? 3.661 -5.030 35.755 1.00 24.81 1450 THR B O 1
ATOM 6961 N N . SER B 1 343 ? 3.138 -3.279 37.100 1.00 22.47 1451 SER B N 1
ATOM 6962 C CA . SER B 1 343 ? 1.780 -3.755 37.477 1.00 21.21 1451 SER B CA 1
ATOM 6963 C C . SER B 1 343 ? 0.954 -3.983 36.203 1.00 20.27 1451 SER B C 1
ATOM 6964 O O . SER B 1 343 ? 0.996 -3.121 35.309 1.00 18.04 1451 SER B O 1
ATOM 6967 N N . GLY B 1 3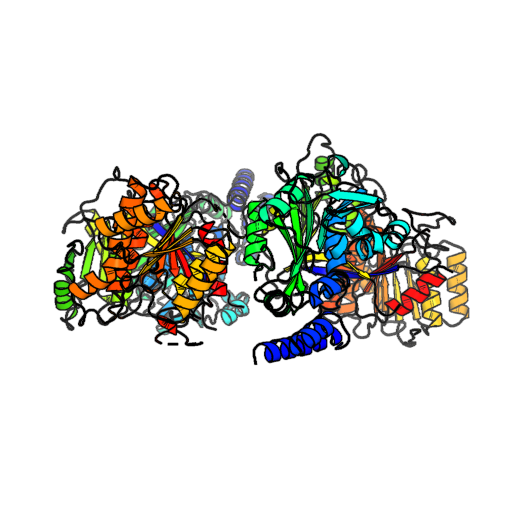44 ? 0.197 -5.081 36.147 1.00 20.70 1452 GLY B N 1
ATOM 6968 C CA . GLY B 1 344 ? -0.663 -5.429 34.997 1.00 21.28 1452 GLY B CA 1
ATOM 6969 C C . GLY B 1 344 ? -2.078 -4.893 35.144 1.00 21.23 1452 GLY B C 1
ATOM 6970 O O . GLY B 1 344 ? -2.969 -5.400 34.442 1.00 21.76 1452 GLY B O 1
ATOM 6971 N N . VAL B 1 345 ? -2.276 -3.896 36.016 1.00 21.36 1453 VAL B N 1
ATOM 6972 C CA . VAL B 1 345 ? -3.611 -3.457 36.529 1.00 20.47 1453 VAL B CA 1
ATOM 6973 C C . VAL B 1 345 ? -4.498 -2.999 35.370 1.00 18.97 1453 VAL B C 1
ATOM 6974 O O . VAL B 1 345 ? -5.705 -3.072 35.525 1.00 18.10 1453 VAL B O 1
ATOM 6978 N N . VAL B 1 346 ? -3.911 -2.480 34.290 1.00 18.99 1454 VAL B N 1
ATOM 6979 C CA . VAL B 1 346 ? -4.658 -1.954 33.108 1.00 18.48 1454 VAL B CA 1
ATOM 6980 C C . VAL B 1 346 ? -5.395 -3.120 32.432 1.00 19.06 1454 VAL B C 1
ATOM 6981 O O . VAL B 1 346 ? -6.610 -2.997 32.214 1.00 19.19 1454 VAL B O 1
ATOM 6985 N N . GLY B 1 347 ? -4.696 -4.217 32.134 1.00 19.27 1455 GLY B N 1
ATOM 6986 C CA . GLY B 1 347 ? -5.300 -5.405 31.500 1.00 20.29 1455 GLY B CA 1
ATOM 6987 C C . GLY B 1 347 ? -6.313 -6.076 32.412 1.00 19.27 1455 GLY B C 1
ATOM 6988 O O . GLY B 1 347 ? -7.374 -6.490 31.924 1.00 19.62 1455 GLY B O 1
ATOM 6989 N N . LEU B 1 348 ? -5.987 -6.205 33.694 1.00 18.79 1456 LEU B N 1
ATOM 6990 C CA . LEU B 1 348 ? -6.946 -6.617 34.749 1.00 18.83 1456 LEU B CA 1
ATOM 6991 C C . LEU B 1 348 ? -8.246 -5.813 34.593 1.00 18.24 1456 LEU B C 1
ATOM 6992 O O . LEU B 1 348 ? -9.318 -6.423 34.464 1.00 17.79 1456 LEU B O 1
ATOM 6997 N N . VAL B 1 349 ? -8.158 -4.483 34.609 1.00 17.49 1457 VAL B N 1
ATOM 6998 C CA . VAL B 1 349 ? -9.357 -3.598 34.619 1.00 18.06 1457 VAL B CA 1
ATOM 6999 C C . VAL B 1 349 ? -10.202 -3.877 33.373 1.00 17.95 1457 VAL B C 1
ATOM 7000 O O . VAL B 1 349 ? -11.421 -4.065 33.532 1.00 16.07 1457 VAL B O 1
ATOM 7004 N N . ASN B 1 350 ? -9.558 -3.932 32.199 1.00 17.71 1458 ASN B N 1
ATOM 7005 C CA . ASN B 1 350 ? -10.228 -4.144 30.889 1.00 18.63 1458 ASN B CA 1
ATOM 7006 C C . ASN B 1 350 ? -11.104 -5.399 30.961 1.00 18.78 1458 ASN B C 1
ATOM 7007 O O . ASN B 1 350 ? -12.216 -5.357 30.448 1.00 18.37 1458 ASN B O 1
ATOM 7012 N N . CYS B 1 351 ? -10.615 -6.477 31.574 1.00 19.84 1459 CYS B N 1
ATOM 7013 C CA . CYS B 1 351 ? -11.349 -7.769 31.659 1.00 21.03 1459 CYS B CA 1
ATOM 7014 C C . CYS B 1 351 ? -12.489 -7.653 32.675 1.00 21.68 1459 CYS B C 1
ATOM 7015 O O . CYS B 1 351 ? -13.607 -8.105 32.356 1.00 21.56 1459 CYS B O 1
ATOM 7018 N N . LEU B 1 352 ? -12.201 -7.076 33.847 1.00 22.08 1460 LEU B N 1
ATOM 7019 C CA . LEU B 1 352 ? -13.177 -6.923 34.962 1.00 23.17 1460 LEU B CA 1
ATOM 7020 C C . LEU B 1 352 ? -14.304 -5.975 34.548 1.00 22.38 1460 LEU B C 1
ATOM 7021 O O . LEU B 1 352 ? -15.415 -6.152 35.036 1.00 21.58 1460 LEU B O 1
ATOM 7026 N N . ARG B 1 353 ? -14.026 -5.000 33.682 1.00 24.57 1461 ARG B N 1
ATOM 7027 C CA . ARG B 1 353 ? -15.057 -4.068 33.141 1.00 25.30 1461 ARG B CA 1
ATOM 7028 C C . ARG B 1 353 ? -16.122 -4.866 32.375 1.00 26.61 1461 ARG B C 1
ATOM 7029 O O . ARG B 1 353 ? -17.235 -4.359 32.275 1.00 26.68 1461 ARG B O 1
ATOM 7037 N N . ARG B 1 354 ? -15.799 -6.068 31.877 1.00 28.16 1462 ARG B N 1
ATOM 7038 C CA . ARG B 1 354 ? -16.714 -6.908 31.049 1.00 31.03 1462 ARG B CA 1
ATOM 7039 C C . ARG B 1 354 ? -17.484 -7.907 31.926 1.00 31.35 1462 ARG B C 1
ATOM 7040 O O . ARG B 1 354 ? -18.341 -8.624 31.375 1.00 30.68 1462 ARG B O 1
ATOM 7048 N N . GLU B 1 355 ? -17.180 -7.977 33.225 1.00 31.37 1463 GLU B N 1
ATOM 7049 C CA . GLU B 1 355 ? -17.808 -8.934 34.175 1.00 31.69 1463 GLU B CA 1
ATOM 7050 C C . GLU B 1 355 ? -18.901 -8.208 34.958 1.00 31.24 1463 GLU B C 1
ATOM 7051 O O . GLU B 1 355 ? -18.892 -6.985 35.033 1.00 29.14 1463 GLU B O 1
ATOM 7057 N N . PRO B 1 356 ? -19.903 -8.927 35.515 1.00 33.82 1464 PRO B N 1
ATOM 7058 C CA . PRO B 1 356 ? -20.943 -8.299 36.336 1.00 35.38 1464 PRO B CA 1
ATOM 7059 C C . PRO B 1 356 ? -20.343 -7.420 37.443 1.00 35.81 1464 PRO B C 1
ATOM 7060 O O . PRO B 1 356 ? -19.423 -7.868 38.088 1.00 36.12 1464 PRO B O 1
ATOM 7064 N N . GLY B 1 357 ? -20.848 -6.187 37.594 1.00 38.12 1465 GLY B N 1
ATOM 7065 C CA . GLY B 1 357 ? -20.334 -5.172 38.541 1.00 37.04 1465 GLY B CA 1
ATOM 7066 C C . GLY B 1 357 ? -19.099 -4.442 38.016 1.00 36.69 1465 GLY B C 1
ATOM 7067 O O . GLY B 1 357 ? -18.494 -3.648 38.784 1.00 37.28 1465 GLY B O 1
ATOM 7068 N N . GLY B 1 358 ? -18.732 -4.680 36.754 1.00 33.85 1466 GLY B N 1
ATOM 7069 C CA . GLY B 1 358 ? -17.483 -4.188 36.143 1.00 33.14 1466 GLY B CA 1
ATOM 7070 C C . GLY B 1 358 ? -17.476 -2.686 35.960 1.00 32.76 1466 GLY B C 1
ATOM 7071 O O . GLY B 1 358 ? -16.402 -2.080 36.087 1.00 32.36 1466 GLY B O 1
ATOM 7072 N N . ASN B 1 359 ? -18.633 -2.086 35.686 1.00 34.94 1467 ASN B N 1
ATOM 7073 C CA . ASN B 1 359 ? -18.722 -0.630 35.402 1.00 36.62 1467 ASN B CA 1
ATOM 7074 C C . ASN B 1 359 ? -18.431 0.165 36.686 1.00 34.35 1467 ASN B C 1
ATOM 7075 O O . ASN B 1 359 ? -18.315 1.399 36.572 1.00 33.56 1467 ASN B O 1
ATOM 7080 N N . ARG B 1 360 ? -18.274 -0.498 37.844 1.00 31.37 1468 ARG B N 1
ATOM 7081 C CA . ARG B 1 360 ? -17.857 0.150 39.124 1.00 31.02 1468 ARG B CA 1
ATOM 7082 C C . ARG B 1 360 ? -16.352 0.440 39.132 1.00 29.96 1468 ARG B C 1
ATOM 7083 O O . ARG B 1 360 ? -15.924 1.255 39.977 1.00 29.08 1468 ARG B O 1
ATOM 7091 N N . LEU B 1 361 ? -15.574 -0.209 38.255 1.00 29.44 1469 LEU B N 1
ATOM 7092 C CA . LEU B 1 361 ? -14.090 -0.262 38.370 1.00 28.76 1469 LEU B CA 1
ATOM 7093 C C . LEU B 1 361 ? -13.417 0.941 37.700 1.00 28.52 1469 LEU B C 1
ATOM 7094 O O . LEU B 1 361 ? -13.825 1.341 36.586 1.00 26.59 1469 LEU B O 1
ATOM 7099 N N . ARG B 1 362 ? -12.412 1.473 38.400 1.00 27.38 1470 ARG B N 1
ATOM 7100 C CA . ARG B 1 362 ? -11.439 2.490 37.938 1.00 27.68 1470 ARG B CA 1
ATOM 7101 C C . ARG B 1 362 ? -10.064 2.040 38.431 1.00 26.33 1470 ARG B C 1
ATOM 7102 O O . ARG B 1 362 ? -10.019 1.219 39.363 1.00 25.59 1470 ARG B O 1
ATOM 7110 N N . CYS B 1 363 ? -8.978 2.570 37.878 1.00 26.40 1471 CYS B N 1
ATOM 7111 C CA . CYS B 1 363 ? -7.628 2.281 38.424 1.00 26.33 1471 CYS B CA 1
ATOM 7112 C C . CYS B 1 363 ? -6.719 3.502 38.325 1.00 26.01 1471 CYS B C 1
ATOM 7113 O O . CYS B 1 363 ? -6.950 4.382 37.457 1.00 25.60 1471 CYS B O 1
ATOM 7116 N N . VAL B 1 364 ? -5.723 3.524 39.209 1.00 24.89 1472 VAL B N 1
ATOM 7117 C CA . VAL B 1 364 ? -4.542 4.423 39.158 1.00 24.44 1472 VAL B CA 1
ATOM 7118 C C . VAL B 1 364 ? -3.316 3.528 39.001 1.00 24.32 1472 VAL B C 1
ATOM 7119 O O . VAL B 1 364 ? -3.140 2.623 39.841 1.00 24.73 1472 VAL B O 1
ATOM 7123 N N . LEU B 1 365 ? -2.527 3.752 37.951 1.00 23.69 1473 LEU B N 1
ATOM 7124 C CA . LEU B 1 365 ? -1.188 3.134 37.781 1.00 24.18 1473 LEU B CA 1
ATOM 7125 C C . LEU B 1 365 ? -0.150 4.259 37.758 1.00 24.76 1473 LEU B C 1
ATOM 7126 O O . LEU B 1 365 ? -0.304 5.183 36.912 1.00 24.70 1473 LEU B O 1
ATOM 7131 N N . LEU B 1 366 ? 0.846 4.195 38.654 1.00 24.18 1474 LEU B N 1
ATOM 7132 C CA . LEU B 1 366 ? 2.100 4.992 38.558 1.00 24.32 1474 LEU B CA 1
ATOM 7133 C C . LEU B 1 366 ? 3.160 4.110 37.901 1.00 24.25 1474 LEU B C 1
ATOM 7134 O O . LEU B 1 366 ? 3.444 3.025 38.437 1.00 22.79 1474 LEU B O 1
ATOM 7139 N N . SER B 1 367 ? 3.686 4.559 36.762 1.00 24.55 1475 SER B N 1
ATOM 7140 C CA . SER B 1 367 ? 4.530 3.758 35.847 1.00 25.76 1475 SER B CA 1
ATOM 7141 C C . SER B 1 367 ? 5.503 4.680 35.104 1.00 27.01 1475 SER B C 1
ATOM 7142 O O . SER B 1 367 ? 5.291 4.938 33.905 1.00 27.31 1475 SER B O 1
ATOM 7145 N N . ASN B 1 368 ? 6.515 5.176 35.820 1.00 27.00 1476 ASN B N 1
ATOM 7146 C CA . ASN B 1 368 ? 7.637 5.968 35.258 1.00 27.81 1476 ASN B CA 1
ATOM 7147 C C . ASN B 1 368 ? 8.588 5.009 34.534 1.00 27.07 1476 ASN B C 1
ATOM 7148 O O . ASN B 1 368 ? 8.915 3.965 35.116 1.00 27.02 1476 ASN B O 1
ATOM 7153 N N . LEU B 1 369 ? 8.986 5.336 33.304 1.00 27.57 1477 LEU B N 1
ATOM 7154 C CA . LEU B 1 369 ? 10.037 4.605 32.553 1.00 29.95 1477 LEU B CA 1
ATOM 7155 C C . LEU B 1 369 ? 11.411 5.062 33.058 1.00 32.81 1477 LEU B C 1
ATOM 7156 O O . LEU B 1 369 ? 12.362 4.282 32.945 1.00 33.10 1477 LEU B O 1
ATOM 7161 N N . SER B 1 370 ? 11.488 6.275 33.612 1.00 36.18 1478 SER B N 1
ATOM 7162 C CA . SER B 1 370 ? 12.734 6.932 34.077 1.00 37.36 1478 SER B CA 1
ATOM 7163 C C . SER B 1 370 ? 12.817 6.860 35.604 1.00 38.15 1478 SER B C 1
ATOM 7164 O O . SER B 1 370 ? 11.903 7.383 36.276 1.00 38.75 1478 SER B O 1
ATOM 7167 N N . SER B 1 371 ? 13.886 6.250 36.123 1.00 39.31 1479 SER B N 1
ATOM 7168 C CA . SER B 1 371 ? 14.170 6.104 37.577 1.00 42.30 1479 SER B CA 1
ATOM 7169 C C . SER B 1 371 ? 14.348 7.488 38.217 1.00 42.86 1479 SER B C 1
ATOM 7170 O O . SER B 1 371 ? 14.194 7.581 39.441 1.00 40.10 1479 SER B O 1
ATOM 7173 N N . THR B 1 372 ? 14.653 8.509 37.405 1.00 44.81 1480 THR B N 1
ATOM 7174 C CA . THR B 1 372 ? 14.916 9.913 37.829 1.00 46.81 1480 THR B CA 1
ATOM 7175 C C . THR B 1 372 ? 13.606 10.711 37.952 1.00 46.95 1480 THR B C 1
ATOM 7176 O O . THR B 1 372 ? 13.647 11.784 38.586 1.00 45.78 1480 THR B O 1
ATOM 7180 N N . SER B 1 373 ? 12.494 10.230 37.377 1.00 44.88 1481 SER B N 1
ATOM 7181 C CA . SER B 1 373 ? 11.173 10.919 37.391 1.00 42.55 1481 SER B CA 1
ATOM 7182 C C . SER B 1 373 ? 10.586 10.935 38.808 1.00 41.54 1481 SER B C 1
ATOM 7183 O O . SER B 1 373 ? 10.777 9.956 39.548 1.00 39.55 1481 SER B O 1
ATOM 7186 N N . HIS B 1 374 ? 9.870 12.007 39.156 1.00 43.90 1482 HIS B N 1
ATOM 7187 C CA . HIS B 1 374 ? 9.120 12.137 40.435 1.00 46.66 1482 HIS B CA 1
ATOM 7188 C C . HIS B 1 374 ? 7.958 11.135 40.449 1.00 45.29 1482 HIS B C 1
ATOM 7189 O O . HIS B 1 374 ? 7.357 10.910 39.378 1.00 43.18 1482 HIS B O 1
ATOM 7196 N N . VAL B 1 375 ? 7.687 10.550 41.621 1.00 45.37 1483 VAL B N 1
ATOM 7197 C CA . VAL B 1 375 ? 6.513 9.676 41.912 1.00 46.29 1483 VAL B CA 1
ATOM 7198 C C . VAL B 1 375 ? 5.499 10.522 42.677 1.00 47.65 1483 VAL B C 1
ATOM 7199 O O . VAL B 1 375 ? 5.718 10.821 43.848 1.00 50.50 1483 VAL B O 1
ATOM 7203 N N . PRO B 1 376 ? 4.364 10.935 42.064 1.00 47.86 1484 PRO B N 1
ATOM 7204 C CA . PRO B 1 376 ? 3.375 11.750 42.768 1.00 47.01 1484 PRO B CA 1
ATOM 7205 C C . PRO B 1 376 ? 2.743 10.986 43.942 1.00 46.19 1484 PRO B C 1
ATOM 7206 O O . PRO B 1 376 ? 2.600 9.778 43.854 1.00 44.78 1484 PRO B O 1
ATOM 7210 N N . GLU B 1 377 ? 2.410 11.709 45.013 1.00 48.29 1485 GLU B N 1
ATOM 7211 C CA . GLU B 1 377 ? 1.602 11.198 46.151 1.00 50.18 1485 GLU B CA 1
ATOM 7212 C C . GLU B 1 377 ? 0.137 11.232 45.711 1.00 46.89 1485 GLU B C 1
ATOM 7213 O O . GLU B 1 377 ? -0.315 12.294 45.224 1.00 43.96 1485 GLU B O 1
ATOM 7219 N N . VAL B 1 378 ? -0.550 10.098 45.838 1.00 45.41 1486 VAL B N 1
ATOM 7220 C CA . VAL B 1 378 ? -1.964 9.907 45.402 1.00 45.80 1486 VAL B CA 1
ATOM 7221 C C . VAL B 1 378 ? -2.747 9.321 46.583 1.00 46.58 1486 VAL B C 1
ATOM 7222 O O . VAL B 1 378 ? -3.687 8.533 46.350 1.00 43.94 1486 VAL B O 1
ATOM 7226 N N . ASP B 1 379 ? -2.357 9.716 47.802 1.00 50.34 1487 ASP B N 1
ATOM 7227 C CA . ASP B 1 379 ? -3.030 9.376 49.084 1.00 54.60 1487 ASP B CA 1
ATOM 7228 C C . ASP B 1 379 ? -4.426 9.985 49.084 1.00 54.05 1487 ASP B C 1
ATOM 7229 O O . ASP B 1 379 ? -4.642 11.011 48.445 1.00 50.99 1487 ASP B O 1
ATOM 7234 N N . PRO B 1 380 ? -5.405 9.403 49.816 1.00 57.16 1488 PRO B N 1
ATOM 7235 C CA . PRO B 1 380 ? -6.680 10.077 50.059 1.00 57.52 1488 PRO B CA 1
ATOM 7236 C C . PRO B 1 380 ? -6.441 11.494 50.606 1.00 59.08 1488 PRO B C 1
ATOM 7237 O O . PRO B 1 380 ? -5.627 11.644 51.504 1.00 60.01 1488 PRO B O 1
ATOM 7241 N N . GLY B 1 381 ? -7.120 12.488 50.024 1.00 59.10 1489 GLY B N 1
ATOM 7242 C CA . GLY B 1 381 ? -7.011 13.911 50.396 1.00 57.54 1489 GLY B CA 1
ATOM 7243 C C . GLY B 1 381 ? -5.752 14.560 49.845 1.00 58.09 1489 GLY B C 1
ATOM 7244 O O . GLY B 1 381 ? -5.345 15.595 50.404 1.00 63.29 1489 GLY B O 1
ATOM 7245 N N . SER B 1 382 ? -5.153 13.990 48.792 1.00 56.02 1490 SER B N 1
ATOM 7246 C CA . SER B 1 382 ? -3.964 14.552 48.096 1.00 54.24 1490 SER B CA 1
ATOM 7247 C C . SER B 1 382 ? -4.404 15.347 46.859 1.00 54.11 1490 SER B C 1
ATOM 7248 O O . SER B 1 382 ? -5.544 15.141 46.382 1.00 53.20 1490 SER B O 1
ATOM 7251 N N . ALA B 1 383 ? -3.513 16.213 46.367 1.00 53.59 1491 ALA B N 1
ATOM 7252 C CA . ALA B 1 383 ? -3.716 17.105 45.200 1.00 53.08 1491 ALA B CA 1
ATOM 7253 C C . ALA B 1 383 ? -4.052 16.282 43.948 1.00 50.64 1491 ALA B C 1
ATOM 7254 O O . ALA B 1 383 ? -5.192 16.418 43.453 1.00 49.93 1491 ALA B O 1
ATOM 7256 N N . GLU B 1 384 ? -3.103 15.466 43.469 1.00 47.45 1492 GLU B N 1
ATOM 7257 C CA . GLU B 1 384 ? -3.201 14.705 42.190 1.00 49.06 1492 GLU B CA 1
ATOM 7258 C C . GLU B 1 384 ? -4.437 13.795 42.223 1.00 46.21 1492 GLU B C 1
ATOM 7259 O O . GLU B 1 384 ? -5.148 13.730 41.196 1.00 43.85 1492 GLU B O 1
ATOM 7265 N N . LEU B 1 385 ? -4.689 13.124 43.353 1.00 43.33 1493 LEU B N 1
ATOM 7266 C CA . LEU B 1 385 ? -5.794 12.138 43.495 1.00 43.78 1493 LEU B CA 1
ATOM 7267 C C . LEU B 1 385 ? -7.148 12.833 43.294 1.00 45.90 1493 LEU B C 1
ATOM 7268 O O . LEU B 1 385 ? -8.032 12.213 42.674 1.00 48.40 1493 LEU B O 1
ATOM 7273 N N . GLN B 1 386 ? -7.306 14.067 43.783 1.00 45.91 1494 GLN B N 1
ATOM 7274 C CA . GLN B 1 386 ? -8.587 14.822 43.703 1.00 47.90 1494 GLN B CA 1
ATOM 7275 C C . GLN B 1 386 ? -8.930 15.091 42.227 1.00 44.01 1494 GLN B C 1
ATOM 7276 O O . GLN B 1 386 ? -10.099 14.878 41.852 1.00 41.52 1494 GLN B O 1
ATOM 7282 N N . LYS B 1 387 ? -7.950 15.529 41.426 1.00 41.13 1495 LYS B N 1
ATOM 7283 C CA . LYS B 1 387 ? -8.096 15.774 39.964 1.00 41.24 1495 LYS B CA 1
ATOM 7284 C C . LYS B 1 387 ? -8.591 14.489 39.291 1.00 39.94 1495 LYS B C 1
ATOM 7285 O O . LYS B 1 387 ? -9.635 14.541 38.609 1.00 37.36 1495 LYS B O 1
ATOM 7291 N N . VAL B 1 388 ? -7.870 13.383 39.516 1.00 38.77 1496 VAL B N 1
ATOM 7292 C CA . VAL B 1 388 ? -8.155 12.020 38.973 1.00 36.46 1496 VAL B CA 1
ATOM 7293 C C . VAL B 1 388 ? -9.619 11.664 39.244 1.00 36.43 1496 VAL B C 1
ATOM 7294 O O . VAL B 1 388 ? -10.311 11.291 38.283 1.00 36.19 1496 VAL B O 1
ATOM 7298 N N . LEU B 1 389 ? -10.068 11.803 40.496 1.00 37.07 1497 LEU B N 1
ATOM 7299 C CA . LEU B 1 389 ? -11.443 11.447 40.955 1.00 37.69 1497 LEU B CA 1
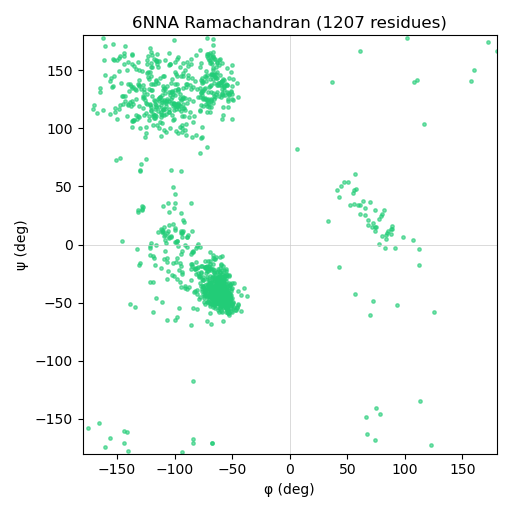ATOM 7300 C C . LEU B 1 389 ? -12.504 12.321 40.277 1.00 36.62 1497 LEU B C 1
ATOM 7301 O O . LEU B 1 389 ? -13.601 11.795 39.997 1.00 36.50 1497 LEU B O 1
ATOM 7306 N N . GLN B 1 390 ? -12.213 13.604 40.052 1.00 35.56 1498 GLN B N 1
ATOM 7307 C CA . GLN B 1 390 ? -13.171 14.545 39.418 1.00 35.90 1498 GLN B CA 1
ATOM 7308 C C . GLN B 1 390 ? -13.363 14.167 37.946 1.00 33.97 1498 GLN B C 1
ATOM 7309 O O . GLN B 1 390 ? -14.488 14.317 37.458 1.00 32.76 1498 GLN B O 1
ATOM 7315 N N . GLY B 1 391 ? -12.311 13.701 37.263 1.00 31.87 1499 GLY B N 1
ATOM 7316 C CA . GLY B 1 391 ? -12.413 13.188 35.883 1.00 29.53 1499 GLY B CA 1
ATOM 7317 C C . GLY B 1 391 ? -13.190 11.882 35.856 1.00 28.54 1499 GLY B C 1
ATOM 7318 O O . GLY B 1 391 ? -14.005 11.680 34.931 1.00 27.46 1499 GLY B O 1
ATOM 7319 N N . ASP B 1 392 ? -12.949 11.030 36.857 1.00 26.62 1500 ASP B N 1
ATOM 7320 C CA . ASP B 1 392 ? -13.624 9.722 37.059 1.00 26.32 1500 ASP B CA 1
ATOM 7321 C C . ASP B 1 392 ? -13.367 8.777 35.872 1.00 24.75 1500 ASP B C 1
ATOM 7322 O O . ASP B 1 392 ? -14.173 7.850 35.658 1.00 23.23 1500 ASP B O 1
ATOM 7327 N N . LEU B 1 393 ? -12.260 8.956 35.156 1.00 23.78 1501 LEU B N 1
ATOM 7328 C CA . LEU B 1 393 ? -11.876 8.049 34.047 1.00 24.10 1501 LEU B CA 1
ATOM 7329 C C . LEU B 1 393 ? -11.501 6.679 34.628 1.00 23.00 1501 LEU B C 1
ATOM 7330 O O . LEU B 1 393 ? -10.946 6.628 35.750 1.00 22.84 1501 LEU B O 1
ATOM 7335 N N . VAL B 1 394 ? -11.793 5.612 33.883 1.00 22.75 1502 VAL B N 1
ATOM 7336 C CA . VAL B 1 394 ? -11.386 4.207 34.199 1.00 22.52 1502 VAL B CA 1
ATOM 7337 C C . VAL B 1 394 ? -9.858 4.137 34.321 1.00 22.12 1502 VAL B C 1
ATOM 7338 O O . VAL B 1 394 ? -9.372 3.548 35.296 1.00 22.03 1502 VAL B O 1
ATOM 7342 N N . MET B 1 395 ? -9.144 4.707 33.347 1.00 22.45 1503 MET B N 1
ATOM 7343 C CA . MET B 1 395 ? -7.681 4.528 33.147 1.00 22.99 1503 MET B CA 1
ATOM 7344 C C . MET B 1 395 ? -6.970 5.856 33.438 1.00 23.66 1503 MET B C 1
ATOM 7345 O O . MET B 1 395 ? -7.138 6.816 32.665 1.00 23.37 1503 MET B O 1
ATOM 7350 N N . ASN B 1 396 ? -6.235 5.886 34.545 1.00 24.03 1504 ASN B N 1
ATOM 7351 C CA . ASN B 1 396 ? -5.451 7.038 35.041 1.00 24.75 1504 ASN B CA 1
ATOM 7352 C C . ASN B 1 396 ? -4.032 6.521 35.226 1.00 24.25 1504 ASN B C 1
ATOM 7353 O O . ASN B 1 396 ? -3.743 5.908 36.267 1.00 25.67 1504 ASN B O 1
ATOM 7358 N N . VAL B 1 397 ? -3.218 6.675 34.193 1.00 23.90 1505 VAL B N 1
ATOM 7359 C CA . VAL B 1 397 ? -1.816 6.183 34.185 1.00 25.18 1505 VAL B CA 1
ATOM 7360 C C . VAL B 1 397 ? -0.904 7.402 34.249 1.00 24.74 1505 VAL B C 1
ATOM 7361 O O . VAL B 1 397 ? -1.050 8.298 33.384 1.00 24.01 1505 VAL B O 1
ATOM 7365 N N . TYR B 1 398 ? -0.049 7.446 35.271 1.00 25.50 1506 TYR B N 1
ATOM 7366 C CA . TYR B 1 398 ? 0.974 8.502 35.455 1.00 27.05 1506 TYR B CA 1
ATOM 7367 C C . TYR B 1 398 ? 2.321 7.989 34.941 1.00 26.04 1506 TYR B C 1
ATOM 7368 O O . TYR B 1 398 ? 2.839 7.015 35.508 1.00 25.84 1506 TYR B O 1
ATOM 7377 N N . ARG B 1 399 ? 2.893 8.655 33.935 1.00 25.55 1507 ARG B N 1
ATOM 7378 C CA . ARG B 1 399 ? 4.204 8.271 33.354 1.00 25.06 1507 ARG B CA 1
ATOM 7379 C C . ARG B 1 399 ? 5.090 9.500 33.120 1.00 25.98 1507 ARG B C 1
ATOM 7380 O O . ARG B 1 399 ? 4.836 10.260 32.157 1.00 25.33 1507 ARG B O 1
ATOM 7388 N N . ASP B 1 400 ? 6.115 9.650 33.966 1.00 27.72 1508 ASP B N 1
ATOM 7389 C CA . ASP B 1 400 ? 7.245 10.593 33.769 1.00 28.61 1508 ASP B CA 1
ATOM 7390 C C . ASP B 1 400 ? 6.670 12.009 33.622 1.00 27.64 1508 ASP B C 1
ATOM 7391 O O . ASP B 1 400 ? 7.031 12.691 32.661 1.00 28.60 1508 ASP B O 1
ATOM 7396 N N . GLY B 1 401 ? 5.756 12.398 34.517 1.00 29.47 1509 GLY B N 1
ATOM 7397 C CA . GLY B 1 401 ? 5.278 13.791 34.675 1.00 30.51 1509 GLY B CA 1
ATOM 7398 C C . GLY B 1 401 ? 3.954 14.095 33.981 1.00 30.36 1509 GLY B C 1
ATOM 7399 O O . GLY B 1 401 ? 3.567 15.291 33.953 1.00 31.19 1509 GLY B O 1
ATOM 7400 N N . ALA B 1 402 ? 3.274 13.096 33.415 1.00 27.99 1510 ALA B N 1
ATOM 7401 C CA . ALA B 1 402 ? 2.007 13.302 32.670 1.00 27.69 1510 ALA B CA 1
ATOM 7402 C C . ALA B 1 402 ? 0.992 12.226 33.060 1.00 26.12 1510 ALA B C 1
ATOM 7403 O O . ALA B 1 402 ? 1.372 11.045 33.161 1.00 26.20 1510 ALA B O 1
ATOM 7405 N N . TRP B 1 403 ? -0.248 12.647 33.299 1.00 25.49 1511 TRP B N 1
ATOM 7406 C CA . TRP B 1 403 ? -1.426 11.755 33.418 1.00 24.52 1511 TRP B CA 1
ATOM 7407 C C . TRP B 1 403 ? -1.939 11.434 32.015 1.00 24.08 1511 TRP B C 1
ATOM 7408 O O . TRP B 1 403 ? -1.957 12.331 31.164 1.00 23.17 1511 TRP B O 1
ATOM 7419 N N . GLY B 1 404 ? -2.359 10.192 31.802 1.00 24.75 1512 GLY B N 1
ATOM 7420 C CA . GLY B 1 404 ? -2.876 9.715 30.509 1.00 23.11 1512 GLY B CA 1
ATOM 7421 C C . GLY B 1 404 ? -3.373 8.293 30.625 1.00 23.08 1512 GLY B C 1
ATOM 7422 O O . GLY B 1 404 ? -3.686 7.851 31.753 1.00 21.69 1512 GLY B O 1
ATOM 7423 N N . ALA B 1 405 ? -3.441 7.604 29.489 1.00 22.89 1513 ALA B N 1
ATOM 7424 C CA . ALA B 1 405 ? -3.863 6.193 29.375 1.00 21.66 1513 ALA B CA 1
ATOM 7425 C C . ALA B 1 405 ? -3.202 5.600 28.128 1.00 21.08 1513 ALA B C 1
ATOM 7426 O O . ALA B 1 405 ? -2.788 6.387 27.258 1.00 20.21 1513 ALA B O 1
ATOM 7428 N N . PHE B 1 406 ? -3.097 4.276 28.059 1.00 20.07 1514 PHE B N 1
ATOM 7429 C CA . PHE B 1 406 ? -2.650 3.544 26.844 1.00 20.84 1514 PHE B CA 1
ATOM 7430 C C . PHE B 1 406 ? -3.799 3.534 25.830 1.00 20.44 1514 PHE B C 1
ATOM 7431 O O . PHE B 1 406 ? -4.931 3.129 26.195 1.00 19.29 1514 PHE B O 1
ATOM 7439 N N . ARG B 1 407 ? -3.516 4.005 24.611 1.00 19.33 1515 ARG B N 1
ATOM 7440 C CA . ARG B 1 407 ? -4.487 4.090 23.489 1.00 19.29 1515 ARG B CA 1
ATOM 7441 C C . ARG B 1 407 ? -3.934 3.335 22.275 1.00 19.10 1515 ARG B C 1
ATOM 7442 O O . ARG B 1 407 ? -2.697 3.228 22.150 1.00 17.33 1515 ARG B O 1
ATOM 7450 N N . HIS B 1 408 ? -4.832 2.873 21.401 1.00 19.08 1516 HIS B N 1
ATOM 7451 C CA . HIS B 1 408 ? -4.508 2.168 20.133 1.00 20.51 1516 HIS B CA 1
ATOM 7452 C C . HIS B 1 408 ? -4.551 3.166 18.963 1.00 21.54 1516 HIS B C 1
ATOM 7453 O O . HIS B 1 408 ? -5.532 3.925 18.865 1.00 21.49 1516 HIS B O 1
ATOM 7460 N N . PHE B 1 409 ? -3.540 3.132 18.091 1.00 22.47 1517 PHE B N 1
ATOM 7461 C CA . PHE B 1 409 ? -3.446 3.968 16.867 1.00 23.17 1517 PHE B CA 1
ATOM 7462 C C . PHE B 1 409 ? -3.110 3.070 15.682 1.00 25.39 1517 PHE B C 1
ATOM 7463 O O . PHE B 1 409 ? -2.245 2.187 15.839 1.00 24.37 1517 PHE B O 1
ATOM 7471 N N . LEU B 1 410 ? -3.770 3.299 14.543 1.00 28.04 1518 LEU B N 1
ATOM 7472 C CA . LEU B 1 410 ? -3.482 2.578 13.277 1.00 30.92 1518 LEU B CA 1
ATOM 7473 C C . LEU B 1 410 ? -1.986 2.722 12.988 1.00 29.88 1518 LEU B C 1
ATOM 7474 O O . LEU B 1 410 ? -1.481 3.860 13.024 1.00 26.04 1518 LEU B O 1
ATOM 7479 N N . LEU B 1 411 ? -1.306 1.589 12.808 1.00 32.81 1519 LEU B N 1
ATOM 7480 C CA . LEU B 1 411 ? 0.125 1.519 12.419 1.00 35.85 1519 LEU B CA 1
ATOM 7481 C C . LEU B 1 411 ? 0.239 2.069 10.998 1.00 40.79 1519 LEU B C 1
ATOM 7482 O O . LEU B 1 411 ? -0.735 1.917 10.243 1.00 42.67 1519 LEU B O 1
ATOM 7487 N N . GLU B 1 412 ? 1.379 2.672 10.659 1.00 52.58 1520 GLU B N 1
ATOM 7488 C CA . GLU B 1 412 ? 1.590 3.430 9.392 1.00 62.54 1520 GLU B CA 1
ATOM 7489 C C . GLU B 1 412 ? 2.251 2.530 8.336 1.00 67.74 1520 GLU B C 1
ATOM 7490 O O . GLU B 1 412 ? 1.661 2.391 7.244 1.00 69.00 1520 GLU B O 1
ATOM 7496 N N . GLU B 1 413 ? 3.396 1.917 8.667 1.00 75.17 1521 GLU B N 1
ATOM 7497 C CA . GLU B 1 413 ? 4.371 1.326 7.703 1.00 83.96 1521 GLU B CA 1
ATOM 7498 C C . GLU B 1 413 ? 3.673 0.315 6.780 1.00 87.98 1521 GLU B C 1
ATOM 7499 O O . GLU B 1 413 ? 3.956 0.353 5.565 1.00 92.55 1521 GLU B O 1
ATOM 7505 N N . ASP B 1 414 ? 2.808 -0.546 7.333 1.00 90.91 1522 ASP B N 1
ATOM 7506 C CA . ASP B 1 414 ? 2.070 -1.626 6.615 1.00 89.21 1522 ASP B CA 1
ATOM 7507 C C . ASP B 1 414 ? 2.545 -1.724 5.160 1.00 88.60 1522 ASP B C 1
ATOM 7508 O O . ASP B 1 414 ? 3.471 -2.526 4.915 1.00 87.37 1522 ASP B O 1
ATOM 7513 N N . SER B 1 417 ? 9.246 -5.921 3.939 1.00 47.72 1877 SER B N 1
ATOM 7514 C CA . SER B 1 417 ? 10.459 -6.600 3.403 1.00 47.85 1877 SER B CA 1
ATOM 7515 C C . SER B 1 417 ? 11.031 -7.552 4.463 1.00 44.67 1877 SER B C 1
ATOM 7516 O O . SER B 1 417 ? 11.424 -7.066 5.541 1.00 45.27 1877 SER B O 1
ATOM 7519 N N . LYS B 1 418 ? 11.101 -8.846 4.136 1.00 42.93 1878 LYS B N 1
ATOM 7520 C CA . LYS B 1 418 ? 11.334 -9.970 5.085 1.00 41.36 1878 LYS B CA 1
ATOM 7521 C C . LYS B 1 418 ? 12.608 -9.737 5.915 1.00 37.82 1878 LYS B C 1
ATOM 7522 O O . LYS B 1 418 ? 13.638 -9.319 5.358 1.00 38.00 1878 LYS B O 1
ATOM 7528 N N . THR B 1 419 ? 12.515 -10.019 7.214 1.00 34.22 1879 THR B N 1
ATOM 7529 C CA . THR B 1 419 ? 13.638 -10.046 8.182 1.00 32.01 1879 THR B CA 1
ATOM 7530 C C . THR B 1 419 ? 14.531 -11.261 7.900 1.00 28.92 1879 THR B C 1
ATOM 7531 O O . THR B 1 419 ? 14.100 -12.171 7.169 1.00 26.98 1879 THR B O 1
ATOM 7535 N N . PHE B 1 420 ? 15.738 -11.259 8.455 1.00 27.69 1880 PHE B N 1
ATOM 7536 C CA . PHE B 1 420 ? 16.710 -12.381 8.413 1.00 28.30 1880 PHE B CA 1
ATOM 7537 C C . PHE B 1 420 ? 17.444 -12.403 9.747 1.00 29.06 1880 PHE B C 1
ATOM 7538 O O . PHE B 1 420 ? 17.583 -11.360 10.380 1.00 30.85 1880 PHE B O 1
ATOM 7556 N N . PRO B 1 422 ? 20.894 -13.644 12.189 1.00 29.12 1882 PRO B N 1
ATOM 7557 C CA . PRO B 1 422 ? 22.267 -14.142 12.238 1.00 29.27 1882 PRO B CA 1
ATOM 7558 C C . PRO B 1 422 ? 22.278 -15.632 12.597 1.00 28.20 1882 PRO B C 1
ATOM 7559 O O . PRO B 1 422 ? 21.709 -16.000 13.602 1.00 30.82 1882 PRO B O 1
ATOM 7563 N N . ALA B 1 423 ? 22.916 -16.438 11.755 1.00 28.39 1883 ALA B N 1
ATOM 7564 C CA . ALA B 1 423 ? 22.945 -17.914 11.843 1.00 29.93 1883 ALA B CA 1
ATOM 7565 C C . ALA B 1 423 ? 23.781 -18.360 13.041 1.00 30.14 1883 ALA B C 1
ATOM 7566 O O . ALA B 1 423 ? 23.602 -19.512 13.480 1.00 34.55 1883 ALA B O 1
ATOM 7568 N N . HIS B 1 424 ? 24.665 -17.504 13.554 1.00 29.71 1884 HIS B N 1
ATOM 7569 C CA . HIS B 1 424 ? 25.619 -17.897 14.624 1.00 29.25 1884 HIS B CA 1
ATOM 7570 C C . HIS B 1 424 ? 24.949 -17.822 16.007 1.00 28.10 1884 HIS B C 1
ATOM 7571 O O . HIS B 1 424 ? 25.440 -18.493 16.931 1.00 27.10 1884 HIS B O 1
ATOM 7578 N N . LYS B 1 425 ? 23.863 -17.060 16.163 1.00 27.04 1885 LYS B N 1
ATOM 7579 C CA . LYS B 1 425 ? 23.264 -16.796 17.501 1.00 24.31 1885 LYS B CA 1
ATOM 7580 C C . LYS B 1 425 ? 22.243 -17.884 17.820 1.00 22.90 1885 LYS B C 1
ATOM 7581 O O . LYS B 1 425 ? 21.735 -18.526 16.871 1.00 22.19 1885 LYS B O 1
ATOM 7587 N N . SER B 1 426 ? 21.962 -18.078 19.111 1.00 22.19 1886 SER B N 1
ATOM 7588 C CA . SER B 1 426 ? 20.908 -18.990 19.622 1.00 21.90 1886 SER B CA 1
ATOM 7589 C C . SER B 1 426 ? 19.596 -18.218 19.826 1.00 22.20 1886 SER B C 1
ATOM 7590 O O . SER B 1 426 ? 19.635 -17.010 20.159 1.00 21.73 1886 SER B O 1
ATOM 7593 N N . TYR B 1 427 ? 18.470 -18.902 19.621 1.00 22.28 1887 TYR B N 1
ATOM 7594 C CA . TYR B 1 427 ? 17.099 -18.349 19.746 1.00 22.14 1887 TYR B CA 1
ATOM 7595 C C . TYR B 1 427 ? 16.301 -19.236 20.705 1.00 22.32 1887 TYR B C 1
ATOM 7596 O O . TYR B 1 427 ? 16.305 -20.464 20.541 1.00 20.68 1887 TYR B O 1
ATOM 7605 N N . ILE B 1 428 ? 15.711 -18.597 21.717 1.00 22.29 1888 ILE B N 1
ATOM 7606 C CA . ILE B 1 428 ? 14.927 -19.236 22.812 1.00 23.12 1888 ILE B CA 1
ATOM 7607 C C . ILE B 1 428 ? 13.449 -18.940 22.562 1.00 22.01 1888 ILE B C 1
ATOM 7608 O O . ILE B 1 428 ? 13.096 -17.751 22.460 1.00 22.72 1888 ILE B O 1
ATOM 7613 N N . ILE B 1 429 ? 12.625 -19.978 22.472 1.00 20.94 1889 ILE B N 1
ATOM 7614 C CA . ILE B 1 429 ? 11.143 -19.842 22.522 1.00 19.86 1889 ILE B CA 1
ATOM 7615 C C . ILE B 1 429 ? 10.661 -20.564 23.779 1.00 19.73 1889 ILE B C 1
ATOM 7616 O O . ILE B 1 429 ? 10.622 -21.814 23.771 1.00 18.75 1889 ILE B O 1
ATOM 7621 N N . ALA B 1 430 ? 10.330 -19.801 24.822 1.00 19.25 1890 ALA B N 1
ATOM 7622 C CA . ALA B 1 430 ? 9.572 -20.299 25.987 1.00 19.59 1890 ALA B CA 1
ATOM 7623 C C . ALA B 1 430 ? 8.159 -20.652 25.501 1.00 19.77 1890 ALA B C 1
ATOM 7624 O O . ALA B 1 430 ? 7.490 -19.772 24.936 1.00 18.14 1890 ALA B O 1
ATOM 7626 N N . GLY B 1 431 ? 7.742 -21.907 25.681 1.00 19.87 1891 GLY B N 1
ATOM 7627 C CA . GLY B 1 431 ? 6.478 -22.429 25.126 1.00 20.18 1891 GLY B CA 1
ATOM 7628 C C . GLY B 1 431 ? 6.647 -22.834 23.674 1.00 19.95 1891 GLY B C 1
ATOM 7629 O O . GLY B 1 431 ? 5.644 -22.816 22.942 1.00 20.54 1891 GLY B O 1
ATOM 7630 N N . GLY B 1 432 ? 7.862 -23.261 23.311 1.00 20.31 1892 GLY B N 1
ATOM 7631 C CA . GLY B 1 432 ? 8.313 -23.544 21.936 1.00 21.12 1892 GLY B CA 1
ATOM 7632 C C . GLY B 1 432 ? 7.677 -24.773 21.294 1.00 21.70 1892 GLY B C 1
ATOM 7633 O O . GLY B 1 432 ? 7.736 -24.840 20.053 1.00 22.38 1892 GLY B O 1
ATOM 7634 N N . LEU B 1 433 ? 7.134 -25.720 22.072 1.00 21.09 1893 LEU B N 1
ATOM 7635 C CA . LEU B 1 433 ? 6.449 -26.941 21.560 1.00 22.36 1893 LEU B CA 1
ATOM 7636 C C . LEU B 1 433 ? 4.931 -26.714 21.464 1.00 22.68 1893 LEU B C 1
ATOM 7637 O O . LEU B 1 433 ? 4.232 -27.594 20.908 1.00 23.14 1893 LEU B O 1
ATOM 7642 N N . GLY B 1 434 ? 4.426 -25.587 21.975 1.00 22.01 1894 GLY B N 1
ATOM 7643 C CA . GLY B 1 434 ? 3.017 -25.192 21.807 1.00 21.61 1894 GLY B CA 1
ATOM 7644 C C . GLY B 1 434 ? 2.688 -24.883 20.353 1.00 21.57 1894 GLY B C 1
ATOM 7645 O O . GLY B 1 434 ? 3.618 -24.906 19.517 1.00 21.14 1894 GLY B O 1
ATOM 7646 N N . GLY B 1 435 ? 1.418 -24.574 20.075 1.00 21.06 1895 GLY B N 1
ATOM 7647 C CA . GLY B 1 435 ? 0.875 -24.367 18.718 1.00 22.33 1895 GLY B CA 1
ATOM 7648 C C . GLY B 1 435 ? 1.589 -23.255 17.970 1.00 21.98 1895 GLY B C 1
ATOM 7649 O O . GLY B 1 435 ? 2.110 -23.509 16.870 1.00 22.36 1895 GLY B O 1
ATOM 7650 N N . PHE B 1 436 ? 1.599 -22.049 18.531 1.00 21.51 1896 PHE B N 1
ATOM 7651 C CA . PHE B 1 436 ? 2.298 -20.880 17.935 1.00 22.00 1896 PHE B CA 1
ATOM 7652 C C . PHE B 1 436 ? 3.813 -21.136 17.979 1.00 20.99 1896 PHE B C 1
ATOM 7653 O O . PHE B 1 436 ? 4.511 -20.744 17.035 1.00 19.77 1896 PHE B O 1
ATOM 7661 N N . GLY B 1 437 ? 4.287 -21.794 19.042 1.00 19.43 1897 GLY B N 1
ATOM 7662 C CA . GLY B 1 437 ? 5.703 -22.143 19.252 1.00 20.20 1897 GLY B CA 1
ATOM 7663 C C . GLY B 1 437 ? 6.324 -22.833 18.050 1.00 19.45 1897 GLY B C 1
ATOM 7664 O O . GLY B 1 437 ? 7.311 -22.325 17.544 1.00 18.57 1897 GLY B O 1
ATOM 7665 N N . LEU B 1 438 ? 5.774 -23.964 17.613 1.00 21.00 1898 LEU B N 1
ATOM 7666 C CA . LEU B 1 438 ? 6.357 -24.778 16.510 1.00 22.20 1898 LEU B CA 1
ATOM 7667 C C . LEU B 1 438 ? 6.324 -23.964 15.204 1.00 23.40 1898 LEU B C 1
ATOM 7668 O O . LEU B 1 438 ? 7.285 -24.080 14.407 1.00 21.87 1898 LEU B O 1
ATOM 7673 N N . GLU B 1 439 ? 5.295 -23.129 15.014 1.00 24.32 1899 GLU B N 1
ATOM 7674 C CA . GLU B 1 439 ? 5.161 -22.244 13.823 1.00 24.95 1899 GLU B CA 1
ATOM 7675 C C . GLU B 1 439 ? 6.250 -21.167 13.852 1.00 23.96 1899 GLU B C 1
ATOM 7676 O O . GLU B 1 439 ? 6.853 -20.921 12.795 1.00 23.22 1899 GLU B O 1
ATOM 7682 N N . LEU B 1 440 ? 6.490 -20.555 15.014 1.00 22.55 1900 LEU B N 1
ATOM 7683 C CA . LEU B 1 440 ? 7.526 -19.502 15.189 1.00 22.86 1900 LEU B CA 1
ATOM 7684 C C . LEU B 1 440 ? 8.905 -20.133 14.948 1.00 22.57 1900 LEU B C 1
ATOM 7685 O O . LEU B 1 440 ? 9.714 -19.513 14.243 1.00 21.74 1900 LEU B O 1
ATOM 7690 N N . ALA B 1 441 ? 9.145 -21.334 15.478 1.00 23.16 1901 ALA B N 1
ATOM 7691 C CA . ALA B 1 441 ? 10.391 -22.111 15.258 1.00 24.20 1901 ALA B CA 1
ATOM 7692 C C . ALA B 1 441 ? 10.647 -22.261 13.750 1.00 24.04 1901 ALA B C 1
ATOM 7693 O O . ALA B 1 441 ? 11.769 -21.923 13.317 1.00 23.23 1901 ALA B O 1
ATOM 7695 N N . GLN B 1 442 ? 9.643 -22.726 12.991 1.00 24.60 1902 GLN B N 1
ATOM 7696 C CA . GLN B 1 442 ? 9.700 -22.929 11.513 1.00 26.15 1902 GLN B CA 1
ATOM 7697 C C . GLN B 1 442 ? 10.028 -21.599 10.818 1.00 24.11 1902 GLN B C 1
ATOM 7698 O O . GLN B 1 442 ? 10.952 -21.565 9.980 1.00 23.40 1902 GLN B O 1
ATOM 7704 N N . TRP B 1 443 ? 9.297 -20.546 11.172 1.00 22.79 1903 TRP B N 1
ATOM 7705 C CA . TRP B 1 443 ? 9.452 -19.168 10.625 1.00 22.65 1903 TRP B CA 1
ATOM 7706 C C . TRP B 1 443 ? 10.897 -18.680 10.835 1.00 22.62 1903 TRP B C 1
ATOM 7707 O O . TRP B 1 443 ? 11.492 -18.190 9.864 1.00 22.55 1903 TRP B O 1
ATOM 7718 N N . LEU B 1 444 ? 11.441 -18.813 12.051 1.00 20.71 1904 LEU B N 1
ATOM 7719 C CA . LEU B 1 444 ? 12.849 -18.455 12.376 1.00 20.75 1904 LEU B CA 1
ATOM 7720 C C . LEU B 1 444 ? 13.819 -19.272 11.505 1.00 21.15 1904 LEU B C 1
ATOM 7721 O O . LEU B 1 444 ? 14.771 -18.698 10.979 1.00 22.08 1904 LEU B O 1
ATOM 7726 N N . ILE B 1 445 ? 13.568 -20.561 11.318 1.00 22.78 1905 ILE B N 1
ATOM 7727 C CA . ILE B 1 445 ? 14.421 -21.443 10.467 1.00 23.83 1905 ILE B CA 1
ATOM 7728 C C . ILE B 1 445 ? 14.401 -20.928 9.015 1.00 24.82 1905 ILE B C 1
ATOM 7729 O O . ILE B 1 445 ? 15.491 -20.854 8.403 1.00 24.69 1905 ILE B O 1
ATOM 7734 N N . GLN B 1 446 ? 13.232 -20.535 8.500 1.00 25.64 1906 GLN B N 1
ATOM 7735 C CA . GLN B 1 446 ? 13.070 -19.974 7.128 1.00 27.65 1906 GLN B CA 1
ATOM 7736 C C . GLN B 1 446 ? 13.931 -18.713 6.959 1.00 27.02 1906 GLN B C 1
ATOM 7737 O O . GLN B 1 446 ? 14.249 -18.378 5.814 1.00 27.90 1906 GLN B O 1
ATOM 7743 N N . ARG B 1 447 ? 14.303 -18.046 8.052 1.00 27.08 1907 ARG B N 1
ATOM 7744 C CA . ARG B 1 447 ? 15.033 -16.752 8.037 1.00 26.28 1907 ARG B CA 1
ATOM 7745 C C . ARG B 1 447 ? 16.468 -16.911 8.574 1.00 25.57 1907 ARG B C 1
ATOM 7746 O O . ARG B 1 447 ? 17.104 -15.879 8.858 1.00 24.86 1907 ARG B O 1
ATOM 7754 N N . GLY B 1 448 ? 16.967 -18.143 8.709 1.00 24.44 1908 GLY B N 1
ATOM 7755 C CA . GLY B 1 448 ? 18.403 -18.435 8.855 1.00 24.47 1908 GLY B CA 1
ATOM 7756 C C . GLY B 1 448 ? 18.775 -18.984 10.221 1.00 25.33 1908 GLY B C 1
ATOM 7757 O O . GLY B 1 448 ? 19.963 -19.310 10.397 1.00 25.38 1908 GLY B O 1
ATOM 7758 N N . VAL B 1 449 ? 17.835 -19.073 11.171 1.00 25.59 1909 VAL B N 1
ATOM 7759 C CA . VAL B 1 449 ? 18.140 -19.610 12.531 1.00 26.11 1909 VAL B CA 1
ATOM 7760 C C . VAL B 1 449 ? 18.543 -21.082 12.401 1.00 25.66 1909 VAL B C 1
ATOM 7761 O O . VAL B 1 449 ? 17.813 -21.838 11.748 1.00 26.35 1909 VAL B O 1
ATOM 7765 N N . GLN B 1 450 ? 19.675 -21.455 13.000 1.00 27.40 1910 GLN B N 1
ATOM 7766 C CA . GLN B 1 450 ? 20.217 -22.845 13.008 1.00 28.50 1910 GLN B CA 1
ATOM 7767 C C . GLN B 1 450 ? 20.364 -23.351 14.452 1.00 26.97 1910 GLN B C 1
ATOM 7768 O O . GLN B 1 450 ? 20.780 -24.513 14.629 1.00 26.65 1910 GLN B O 1
ATOM 7774 N N . LYS B 1 451 ? 20.031 -22.514 15.439 1.00 25.99 1911 LYS B N 1
ATOM 7775 C CA . LYS B 1 451 ? 20.233 -22.782 16.888 1.00 26.26 1911 LYS B CA 1
ATOM 7776 C C . LYS B 1 451 ? 18.962 -22.385 17.646 1.00 24.65 1911 LYS B C 1
ATOM 7777 O O . LYS B 1 451 ? 18.716 -21.182 17.785 1.00 22.95 1911 LYS B O 1
ATOM 7783 N N . LEU B 1 452 ? 18.197 -23.373 18.112 1.00 25.33 1912 LEU B N 1
ATOM 7784 C CA . LEU B 1 452 ? 16.892 -23.184 18.796 1.00 26.53 1912 LEU B CA 1
ATOM 7785 C C . LEU B 1 452 ? 16.894 -23.915 20.140 1.00 26.18 1912 LEU B C 1
ATOM 7786 O O . LEU B 1 452 ? 17.287 -25.089 20.178 1.00 25.57 1912 LEU B O 1
ATOM 7791 N N . VAL B 1 453 ? 16.424 -23.244 21.188 1.00 25.70 1913 VAL B N 1
ATOM 7792 C CA . VAL B 1 453 ? 16.018 -23.885 22.467 1.00 26.25 1913 VAL B CA 1
ATOM 7793 C C . VAL B 1 453 ? 14.521 -23.636 22.662 1.00 26.30 1913 VAL B C 1
ATOM 7794 O O . VAL B 1 453 ? 14.130 -22.457 22.867 1.00 24.34 1913 VAL B O 1
ATOM 7798 N N . LEU B 1 454 ? 13.730 -24.712 22.577 1.00 25.62 1914 LEU B N 1
ATOM 7799 C CA . LEU B 1 454 ? 12.273 -24.721 22.839 1.00 25.94 1914 LEU B CA 1
ATOM 7800 C C . LEU B 1 454 ? 12.065 -25.211 24.273 1.00 27.25 1914 LEU B C 1
ATOM 7801 O O . LEU B 1 454 ? 12.485 -26.354 24.566 1.00 25.69 1914 LEU B O 1
ATOM 7806 N N . THR B 1 455 ? 11.469 -24.379 25.138 1.00 28.02 1915 THR B N 1
ATOM 7807 C CA . THR B 1 455 ? 11.184 -24.745 26.551 1.00 29.14 1915 THR B CA 1
ATOM 7808 C C . THR B 1 455 ? 9.720 -25.163 26.708 1.00 30.93 1915 THR B C 1
ATOM 7809 O O . THR B 1 455 ? 8.828 -24.659 25.977 1.00 31.19 1915 THR B O 1
ATOM 7813 N N . SER B 1 456 ? 9.530 -26.074 27.651 1.00 32.22 1916 SER B N 1
ATOM 7814 C CA . SER B 1 456 ? 8.302 -26.842 27.945 1.00 33.10 1916 SER B CA 1
ATOM 7815 C C . SER B 1 456 ? 8.512 -27.437 29.333 1.00 35.16 1916 SER B C 1
ATOM 7816 O O . SER B 1 456 ? 9.617 -27.950 29.575 1.00 38.54 1916 SER B O 1
ATOM 7819 N N . ARG B 1 457 ? 7.517 -27.354 30.208 1.00 34.89 1917 ARG B N 1
ATOM 7820 C CA . ARG B 1 457 ? 7.594 -27.955 31.564 1.00 34.32 1917 ARG B CA 1
ATOM 7821 C C . ARG B 1 457 ? 7.609 -29.481 31.464 1.00 35.32 1917 ARG B C 1
ATOM 7822 O O . ARG B 1 457 ? 8.214 -30.093 32.353 1.00 35.35 1917 ARG B O 1
ATOM 7830 N N . SER B 1 458 ? 6.988 -30.049 30.418 1.00 37.84 1918 SER B N 1
ATOM 7831 C CA . SER B 1 458 ? 6.676 -31.499 30.270 1.00 40.11 1918 SER B CA 1
ATOM 7832 C C . SER B 1 458 ? 7.543 -32.174 29.193 1.00 42.07 1918 SER B C 1
ATOM 7833 O O . SER B 1 458 ? 7.504 -33.414 29.119 1.00 46.55 1918 SER B O 1
ATOM 7836 N N . GLY B 1 459 ? 8.250 -31.412 28.354 1.00 40.87 1919 GLY B N 1
ATOM 7837 C CA . GLY B 1 459 ? 9.008 -31.957 27.208 1.00 39.33 1919 GLY B CA 1
ATOM 7838 C C . GLY B 1 459 ? 8.085 -32.381 26.077 1.00 38.19 1919 GLY B C 1
ATOM 7839 O O . GLY B 1 459 ? 6.890 -32.029 26.123 1.00 38.48 1919 GLY B O 1
ATOM 7840 N N . ILE B 1 460 ? 8.615 -33.104 25.086 1.00 37.83 1920 ILE B N 1
ATOM 7841 C CA . ILE B 1 460 ? 7.850 -33.581 23.893 1.00 37.86 1920 ILE B CA 1
ATOM 7842 C C . ILE B 1 460 ? 6.786 -34.579 24.361 1.00 37.60 1920 ILE B C 1
ATOM 7843 O O . ILE B 1 460 ? 7.158 -35.535 25.056 1.00 38.55 1920 ILE B O 1
ATOM 7848 N N . ARG B 1 461 ? 5.520 -34.366 23.987 1.00 37.58 1921 ARG B N 1
ATOM 7849 C CA . ARG B 1 461 ? 4.373 -35.190 24.454 1.00 37.68 1921 ARG B CA 1
ATOM 7850 C C . ARG B 1 461 ? 3.481 -35.661 23.295 1.00 36.43 1921 ARG B C 1
ATOM 7851 O O . ARG B 1 461 ? 2.721 -36.610 23.536 1.00 36.21 1921 ARG B O 1
ATOM 7859 N N . THR B 1 462 ? 3.546 -35.054 22.100 1.00 34.44 1922 THR B N 1
ATOM 7860 C CA . THR B 1 462 ? 2.750 -35.485 20.912 1.00 33.27 1922 THR B CA 1
ATOM 7861 C C . THR B 1 462 ? 3.673 -35.918 19.771 1.00 32.96 1922 THR B C 1
ATOM 7862 O O . THR B 1 462 ? 4.859 -35.523 19.774 1.00 32.53 1922 THR B O 1
ATOM 7866 N N . GLY B 1 463 ? 3.118 -36.697 18.835 1.00 34.07 1923 GLY B N 1
ATOM 7867 C CA . GLY B 1 463 ? 3.789 -37.164 17.608 1.00 33.79 1923 GLY B CA 1
ATOM 7868 C C . GLY B 1 463 ? 4.172 -35.998 16.714 1.00 33.94 1923 GLY B C 1
ATOM 7869 O O . GLY B 1 463 ? 5.260 -36.049 16.118 1.00 36.28 1923 GLY B O 1
ATOM 7870 N N . TYR B 1 464 ? 3.314 -34.977 16.635 1.00 33.81 1924 TYR B N 1
ATOM 7871 C CA . TYR B 1 464 ? 3.531 -33.755 15.815 1.00 33.11 1924 TYR B CA 1
ATOM 7872 C C . TYR B 1 464 ? 4.794 -33.016 16.292 1.00 32.65 1924 TYR B C 1
ATOM 7873 O O . TYR B 1 464 ? 5.646 -32.694 15.449 1.00 31.09 1924 TYR B O 1
ATOM 7882 N N . GLN B 1 465 ? 4.919 -32.772 17.602 1.00 31.56 1925 GLN B N 1
ATOM 7883 C CA . GLN B 1 465 ? 6.116 -32.138 18.217 1.00 31.59 1925 GLN B CA 1
ATOM 7884 C C . GLN B 1 465 ? 7.365 -32.942 17.833 1.00 32.39 1925 GLN B C 1
ATOM 7885 O O . GLN B 1 465 ? 8.325 -32.338 17.323 1.00 32.59 1925 GLN B O 1
ATOM 7891 N N . ALA B 1 466 ? 7.341 -34.255 18.072 1.00 33.40 1926 ALA B N 1
ATOM 7892 C CA . ALA B 1 466 ? 8.435 -35.204 17.758 1.00 33.79 1926 ALA B CA 1
ATOM 7893 C C . ALA B 1 466 ? 8.789 -35.114 16.269 1.00 34.68 1926 ALA B C 1
ATOM 7894 O O . ALA B 1 466 ? 9.978 -34.976 15.953 1.00 36.99 1926 ALA B O 1
ATOM 7896 N N . LYS B 1 467 ? 7.788 -35.189 15.390 1.00 36.36 1927 LYS B N 1
ATOM 7897 C CA . LYS B 1 467 ? 7.956 -35.085 13.915 1.00 38.43 1927 LYS B CA 1
ATOM 7898 C C . LYS B 1 467 ? 8.718 -33.794 13.579 1.00 36.99 1927 LYS B C 1
ATOM 7899 O O . LYS B 1 467 ? 9.748 -33.881 12.886 1.00 37.66 1927 LYS B O 1
ATOM 7905 N N . GLN B 1 468 ? 8.257 -32.641 14.074 1.00 35.09 1928 GLN B N 1
ATOM 7906 C CA . GLN B 1 468 ? 8.829 -31.314 13.706 1.00 33.56 1928 GLN B CA 1
ATOM 7907 C C . GLN B 1 468 ? 10.302 -31.253 14.139 1.00 31.98 1928 GLN B C 1
ATOM 7908 O O . GLN B 1 468 ? 11.138 -30.870 13.304 1.00 30.50 1928 GLN B O 1
ATOM 7914 N N . VAL B 1 469 ? 10.608 -31.619 15.387 1.00 30.29 1929 VAL B N 1
ATOM 7915 C CA . VAL B 1 469 ? 11.981 -31.531 15.973 1.00 31.57 1929 VAL B CA 1
ATOM 7916 C C . VAL B 1 469 ? 12.913 -32.470 15.190 1.00 33.02 1929 VAL B C 1
ATOM 7917 O O . VAL B 1 469 ? 14.039 -32.040 14.850 1.00 31.13 1929 VAL B O 1
ATOM 7921 N N . ARG B 1 470 ? 12.448 -33.698 14.933 1.00 34.74 1930 ARG B N 1
ATOM 7922 C CA . ARG B 1 470 ? 13.141 -34.754 14.144 1.00 37.85 1930 ARG B CA 1
ATOM 7923 C C . ARG B 1 470 ? 13.490 -34.202 12.753 1.00 37.75 1930 ARG B C 1
ATOM 7924 O O . ARG B 1 470 ? 14.649 -34.364 12.325 1.00 35.15 1930 ARG B O 1
ATOM 7932 N N . ARG B 1 471 ? 12.538 -33.531 12.099 1.00 37.66 1931 ARG B N 1
ATOM 7933 C CA . ARG B 1 471 ? 12.684 -32.995 10.717 1.00 39.00 1931 ARG B CA 1
ATOM 7934 C C . ARG B 1 471 ? 13.674 -31.817 10.714 1.00 37.61 1931 ARG B C 1
ATOM 7935 O O . ARG B 1 471 ? 14.557 -31.780 9.831 1.00 37.47 1931 ARG B O 1
ATOM 7943 N N . TRP B 1 472 ? 13.547 -30.883 11.659 1.00 34.90 1932 TRP B N 1
ATOM 7944 C CA . TRP B 1 472 ? 14.472 -29.724 11.804 1.00 33.46 1932 TRP B CA 1
ATOM 7945 C C . TRP B 1 472 ? 15.914 -30.215 11.992 1.00 33.56 1932 TRP B C 1
ATOM 7946 O O . TRP B 1 472 ? 16.803 -29.712 11.277 1.00 32.26 1932 TRP B O 1
ATOM 7957 N N . ARG B 1 473 ? 16.122 -31.173 12.902 1.00 34.67 1933 ARG B N 1
ATOM 7958 C CA . ARG B 1 473 ? 17.452 -31.754 13.243 1.00 37.90 1933 ARG B CA 1
ATOM 7959 C C . ARG B 1 473 ? 18.082 -32.397 12.001 1.00 40.03 1933 ARG B C 1
ATOM 7960 O O . ARG B 1 473 ? 19.302 -32.228 11.810 1.00 43.35 1933 ARG B O 1
ATOM 7968 N N . ARG B 1 474 ? 17.270 -33.088 11.199 1.00 41.03 1934 ARG B N 1
ATOM 7969 C CA . ARG B 1 474 ? 17.642 -33.718 9.905 1.00 44.33 1934 ARG B CA 1
ATOM 7970 C C . ARG B 1 474 ? 18.145 -32.653 8.925 1.00 42.86 1934 ARG B C 1
ATOM 7971 O O . ARG B 1 474 ? 19.063 -32.965 8.141 1.00 45.44 1934 ARG B O 1
ATOM 7979 N N . GLN B 1 475 ? 17.566 -31.449 8.965 1.00 40.19 1935 GLN B N 1
ATOM 7980 C CA . GLN B 1 475 ? 17.945 -30.308 8.086 1.00 39.09 1935 GLN B CA 1
ATOM 7981 C C . GLN B 1 475 ? 19.215 -29.619 8.616 1.00 35.73 1935 GLN B C 1
ATOM 7982 O O . GLN B 1 475 ? 19.655 -28.645 7.983 1.00 37.59 1935 GLN B O 1
ATOM 7988 N N . GLY B 1 476 ? 19.789 -30.097 9.726 1.00 32.71 1936 GLY B N 1
ATOM 7989 C CA . GLY B 1 476 ? 21.022 -29.542 10.321 1.00 32.97 1936 GLY B CA 1
ATOM 7990 C C . GLY B 1 476 ? 20.754 -28.369 11.257 1.00 31.82 1936 GLY B C 1
ATOM 7991 O O . GLY B 1 476 ? 21.718 -27.684 11.632 1.00 32.36 1936 GLY B O 1
ATOM 7992 N N . VAL B 1 477 ? 19.494 -28.133 11.629 1.00 30.39 1937 VAL B N 1
ATOM 7993 C CA . VAL B 1 477 ? 19.134 -27.165 12.701 1.00 30.40 1937 VAL B CA 1
ATOM 7994 C C . VAL B 1 477 ? 19.439 -27.846 14.034 1.00 30.06 1937 VAL B C 1
ATOM 7995 O O . VAL B 1 477 ? 19.024 -29.008 14.211 1.00 27.97 1937 VAL B O 1
ATOM 7999 N N . GLN B 1 478 ? 20.148 -27.148 14.919 1.00 30.53 1938 GLN B N 1
ATOM 8000 C CA . GLN B 1 478 ? 20.364 -27.584 16.318 1.00 32.45 1938 GLN B CA 1
ATOM 8001 C C . GLN B 1 478 ? 19.141 -27.163 17.129 1.00 31.92 1938 GLN B C 1
ATOM 8002 O O . GLN B 1 478 ? 18.935 -25.944 17.297 1.00 31.25 1938 GLN B O 1
ATOM 8008 N N . VAL B 1 479 ? 18.350 -28.141 17.566 1.00 30.98 1939 VAL B N 1
ATOM 8009 C CA . VAL B 1 479 ? 17.100 -27.919 18.344 1.00 31.71 1939 VAL B CA 1
ATOM 8010 C C . VAL B 1 479 ? 17.243 -28.631 19.690 1.00 31.63 1939 VAL B C 1
ATOM 8011 O O . VAL B 1 479 ? 17.382 -29.865 19.693 1.00 30.65 1939 VAL B O 1
ATOM 8015 N N . GLN B 1 480 ? 17.258 -27.863 20.780 1.00 32.79 1940 GLN B N 1
ATOM 8016 C CA . GLN B 1 480 ? 17.268 -28.380 22.172 1.00 34.30 1940 GLN B CA 1
ATOM 8017 C C . GLN B 1 480 ? 15.856 -28.242 22.736 1.00 32.28 1940 GLN B C 1
ATOM 8018 O O . GLN B 1 480 ? 15.306 -27.142 22.665 1.00 29.22 1940 GLN B O 1
ATOM 8024 N N . VAL B 1 481 ? 15.294 -29.330 23.255 1.00 32.82 1941 VAL B N 1
ATOM 8025 C CA . VAL B 1 481 ? 14.063 -29.286 24.090 1.00 33.46 1941 VAL B CA 1
ATOM 8026 C C . VAL B 1 481 ? 14.517 -29.170 25.547 1.00 32.39 1941 VAL B C 1
ATOM 8027 O O . VAL B 1 481 ? 15.234 -30.069 26.015 1.00 33.61 1941 VAL B O 1
ATOM 8031 N N . SER B 1 482 ? 14.158 -28.067 26.203 1.00 29.65 1942 SER B N 1
ATOM 8032 C CA . SER B 1 482 ? 14.535 -27.744 27.600 1.00 29.79 1942 SER B CA 1
ATOM 8033 C C . SER B 1 482 ? 13.282 -27.785 28.475 1.00 29.52 1942 SER B C 1
ATOM 8034 O O . SER B 1 482 ? 12.209 -27.392 27.990 1.00 29.23 1942 SER B O 1
ATOM 8037 N N . THR B 1 483 ? 13.423 -28.259 29.713 1.00 29.26 1943 THR B N 1
ATOM 8038 C CA . THR B 1 483 ? 12.385 -28.164 30.770 1.00 29.26 1943 THR B CA 1
ATOM 8039 C C . THR B 1 483 ? 12.773 -27.043 31.746 1.00 29.22 1943 THR B C 1
ATOM 8040 O O . THR B 1 483 ? 12.089 -26.893 32.768 1.00 30.81 1943 THR B O 1
ATOM 8044 N N . SER B 1 484 ? 13.825 -26.278 31.448 1.00 29.04 1944 SER B N 1
ATOM 8045 C CA . SER B 1 484 ? 14.238 -25.116 32.274 1.00 29.78 1944 SER B CA 1
ATOM 8046 C C . SER B 1 484 ? 13.090 -24.103 32.270 1.00 29.96 1944 SER B C 1
ATOM 8047 O O . SER B 1 484 ? 12.600 -23.765 31.167 1.00 30.67 1944 SER B O 1
ATOM 8050 N N . ASN B 1 485 ? 12.666 -23.681 33.464 1.00 27.13 1945 ASN B N 1
ATOM 8051 C CA . ASN B 1 485 ? 11.392 -22.966 33.701 1.00 26.76 1945 ASN B CA 1
ATOM 8052 C C . ASN B 1 485 ? 11.695 -21.500 33.995 1.00 27.51 1945 ASN B C 1
ATOM 8053 O O . ASN B 1 485 ? 12.259 -21.227 35.074 1.00 27.90 1945 ASN B O 1
ATOM 8058 N N . ILE B 1 486 ? 11.309 -20.602 33.083 1.00 25.64 1946 ILE B N 1
ATOM 8059 C CA . ILE B 1 486 ? 11.600 -19.141 33.180 1.00 25.15 1946 ILE B CA 1
ATOM 8060 C C . ILE B 1 486 ? 10.845 -18.535 34.374 1.00 25.18 1946 ILE B C 1
ATOM 8061 O O . ILE B 1 486 ? 11.160 -17.400 34.721 1.00 23.50 1946 ILE B O 1
ATOM 8066 N N . SER B 1 487 ? 9.906 -19.272 34.982 1.00 27.48 1947 SER B N 1
ATOM 8067 C CA . SER B 1 487 ? 9.109 -18.858 36.172 1.00 30.01 1947 SER B CA 1
ATOM 8068 C C . SER B 1 487 ? 10.004 -18.512 37.367 1.00 29.60 1947 SER B C 1
ATOM 8069 O O . SER B 1 487 ? 9.560 -17.708 38.210 1.00 29.87 1947 SER B O 1
ATOM 8072 N N . SER B 1 488 ? 11.178 -19.138 37.473 1.00 29.03 1948 SER B N 1
ATOM 8073 C CA . SER B 1 488 ? 12.189 -18.844 38.523 1.00 29.16 1948 SER B CA 1
ATOM 8074 C C . SER B 1 488 ? 13.426 -18.256 37.855 1.00 29.25 1948 SER B C 1
ATOM 8075 O O . SER B 1 488 ? 13.648 -18.552 36.657 1.00 26.93 1948 SER B O 1
ATOM 8078 N N . LEU B 1 489 ? 14.173 -17.447 38.611 1.00 30.59 1949 LEU B N 1
ATOM 8079 C CA . LEU B 1 489 ? 15.459 -16.831 38.191 1.00 32.27 1949 LEU B CA 1
ATOM 8080 C C . LEU B 1 489 ? 16.444 -17.949 37.841 1.00 32.28 1949 LEU B C 1
ATOM 8081 O O . LEU B 1 489 ? 17.107 -17.846 36.784 1.00 32.49 1949 LEU B O 1
ATOM 8086 N N . GLU B 1 490 ? 16.480 -18.998 38.668 1.00 31.86 1950 GLU B N 1
ATOM 8087 C CA . GLU B 1 490 ? 17.395 -20.162 38.519 1.00 34.36 1950 GLU B CA 1
ATOM 8088 C C . GLU B 1 490 ? 17.110 -20.848 37.179 1.00 30.69 1950 GLU B C 1
ATOM 8089 O O . GLU B 1 490 ? 18.072 -21.107 36.442 1.00 28.37 1950 GLU B O 1
ATOM 8095 N N . GLY B 1 491 ? 15.834 -21.140 36.899 1.00 28.15 1951 GLY B N 1
ATOM 8096 C CA . GLY B 1 491 ? 15.384 -21.750 35.635 1.00 28.44 1951 GLY B CA 1
ATOM 8097 C C . GLY B 1 491 ? 15.796 -20.910 34.436 1.00 28.52 1951 GLY B C 1
ATOM 8098 O O . GLY B 1 491 ? 16.375 -21.472 33.475 1.00 27.84 1951 GLY B O 1
ATOM 8099 N N . ALA B 1 492 ? 15.542 -19.600 34.508 1.00 28.94 1952 ALA B N 1
ATOM 8100 C CA . ALA B 1 492 ? 15.883 -18.611 33.461 1.00 29.31 1952 ALA B CA 1
ATOM 8101 C C . ALA B 1 492 ? 17.398 -18.595 33.264 1.00 29.15 1952 ALA B C 1
ATOM 8102 O O . ALA B 1 492 ? 17.837 -18.601 32.096 1.00 29.50 1952 ALA B O 1
ATOM 8104 N N . ARG B 1 493 ? 18.172 -18.599 34.355 1.00 28.86 1953 ARG B N 1
ATOM 8105 C CA . ARG B 1 493 ? 19.662 -18.618 34.275 1.00 29.13 1953 ARG B CA 1
ATOM 8106 C C . ARG B 1 493 ? 20.109 -19.910 33.593 1.00 28.21 1953 ARG B C 1
ATOM 8107 O O . ARG B 1 493 ? 20.922 -19.823 32.659 1.00 27.24 1953 ARG B O 1
ATOM 8115 N N . GLY B 1 494 ? 19.569 -21.051 34.026 1.00 28.06 1954 GLY B N 1
ATOM 8116 C CA . GLY B 1 494 ? 19.842 -22.361 33.406 1.00 28.81 1954 GLY B CA 1
ATOM 8117 C C . GLY B 1 494 ? 19.535 -22.332 31.916 1.00 29.25 1954 GLY B C 1
ATOM 8118 O O . GLY B 1 494 ? 20.356 -22.830 31.134 1.00 30.82 1954 GLY B O 1
ATOM 8119 N N . LEU B 1 495 ? 18.404 -21.734 31.533 1.00 27.60 1955 LEU B N 1
ATOM 8120 C CA . LEU B 1 495 ? 17.913 -21.728 30.129 1.00 27.93 1955 LEU B CA 1
ATOM 8121 C C . LEU B 1 495 ? 18.912 -20.982 29.239 1.00 27.21 1955 LEU B C 1
ATOM 8122 O O . LEU B 1 495 ? 19.293 -21.527 28.197 1.00 25.87 1955 LEU B O 1
ATOM 8127 N N . ILE B 1 496 ? 19.318 -19.778 29.643 1.00 28.90 1956 ILE B N 1
ATOM 8128 C CA . ILE B 1 496 ? 20.269 -18.931 28.867 1.00 30.32 1956 ILE B CA 1
ATOM 8129 C C . ILE B 1 496 ? 21.596 -19.698 28.741 1.00 31.03 1956 ILE B C 1
ATOM 8130 O O . ILE B 1 496 ? 22.136 -19.747 27.616 1.00 29.72 1956 ILE B O 1
ATOM 8135 N N . ALA B 1 497 ? 22.074 -20.328 29.821 1.00 30.17 1957 ALA B N 1
ATOM 8136 C CA . ALA B 1 497 ? 23.327 -21.121 29.813 1.00 30.92 1957 ALA B CA 1
ATOM 8137 C C . ALA B 1 497 ? 23.225 -22.205 28.726 1.00 31.07 1957 ALA B C 1
ATOM 8138 O O . ALA B 1 497 ? 24.163 -22.299 27.910 1.00 31.73 1957 ALA B O 1
ATOM 8140 N N . GLU B 1 498 ? 22.110 -22.949 28.676 1.00 31.62 1958 GLU B N 1
ATOM 8141 C CA . GLU B 1 498 ? 21.823 -23.968 27.620 1.00 32.16 1958 GLU B CA 1
ATOM 8142 C C . GLU B 1 498 ? 21.930 -23.326 26.229 1.00 29.74 1958 GLU B C 1
ATOM 8143 O O . GLU B 1 498 ? 22.595 -23.913 25.368 1.00 29.38 1958 GLU B O 1
ATOM 8149 N N . ALA B 1 499 ? 21.284 -22.177 26.011 1.00 28.11 1959 ALA B N 1
ATOM 8150 C CA . ALA B 1 499 ? 21.291 -21.439 24.728 1.00 28.11 1959 ALA B CA 1
ATOM 8151 C C . ALA B 1 499 ? 22.730 -21.049 24.360 1.00 28.19 1959 ALA B C 1
ATOM 8152 O O . ALA B 1 499 ? 23.135 -21.303 23.210 1.00 25.23 1959 ALA B O 1
ATOM 8154 N N . ALA B 1 500 ? 23.458 -20.457 25.313 1.00 30.63 1960 ALA B N 1
ATOM 8155 C CA . ALA B 1 500 ? 24.826 -19.897 25.160 1.00 31.91 1960 ALA B CA 1
ATOM 8156 C C . ALA B 1 500 ? 25.801 -20.974 24.669 1.00 33.06 1960 ALA B C 1
ATOM 8157 O O . ALA B 1 500 ? 26.754 -20.622 23.960 1.00 33.91 1960 ALA B O 1
ATOM 8159 N N . GLN B 1 501 ? 25.563 -22.234 25.030 1.00 33.79 1961 GLN B N 1
ATOM 8160 C CA . GLN B 1 501 ? 26.362 -23.405 24.578 1.00 35.98 1961 GLN B CA 1
ATOM 8161 C C . GLN B 1 501 ? 26.268 -23.575 23.053 1.00 34.73 1961 GLN B C 1
ATOM 8162 O O . GLN B 1 501 ? 27.285 -23.962 22.452 1.00 35.02 1961 GLN B O 1
ATOM 8168 N N . LEU B 1 502 ? 25.101 -23.330 22.448 1.00 33.25 1962 LEU B N 1
ATOM 8169 C CA . LEU B 1 502 ? 24.902 -23.445 20.974 1.00 33.06 1962 LEU B CA 1
ATOM 8170 C C . LEU B 1 502 ? 25.574 -22.257 20.282 1.00 31.18 1962 LEU B C 1
ATOM 8171 O O . LEU B 1 502 ? 26.175 -22.441 19.210 1.00 33.00 1962 LEU B O 1
ATOM 8176 N N . GLY B 1 503 ? 25.434 -21.076 20.873 1.00 29.82 1963 GLY B N 1
ATOM 8177 C CA . GLY B 1 503 ? 25.996 -19.814 20.365 1.00 29.23 1963 GLY B CA 1
ATOM 8178 C C . GLY B 1 503 ? 25.466 -18.650 21.186 1.00 28.29 1963 GLY B C 1
ATOM 8179 O O . GLY B 1 503 ? 24.616 -18.840 22.055 1.00 28.79 1963 GLY B O 1
ATOM 8180 N N . PRO B 1 504 ? 25.955 -17.415 20.958 1.00 27.56 1964 PRO B N 1
ATOM 8181 C CA . PRO B 1 504 ? 25.495 -16.271 21.740 1.00 26.78 1964 PRO B CA 1
ATOM 8182 C C . PRO B 1 504 ? 23.987 -16.060 21.528 1.00 25.97 1964 PRO B C 1
ATOM 8183 O O . PRO B 1 504 ? 23.515 -16.197 20.415 1.00 23.17 1964 PRO B O 1
ATOM 8187 N N . VAL B 1 505 ? 23.272 -15.752 22.611 1.00 25.89 1965 VAL B N 1
ATOM 8188 C CA . VAL B 1 505 ? 21.787 -15.617 22.611 1.00 25.56 1965 VAL B CA 1
ATOM 8189 C C . VAL B 1 505 ? 21.437 -14.361 21.806 1.00 23.39 1965 VAL B C 1
ATOM 8190 O O . VAL B 1 505 ? 21.835 -13.268 22.227 1.00 22.71 1965 VAL B O 1
ATOM 8194 N N . GLY B 1 506 ? 20.766 -14.544 20.665 1.00 22.72 1966 GLY B N 1
ATOM 8195 C CA . GLY B 1 506 ? 20.321 -13.465 19.761 1.00 22.04 1966 GLY B CA 1
ATOM 8196 C C . GLY B 1 506 ? 18.885 -13.040 20.046 1.00 21.77 1966 GLY B C 1
ATOM 8197 O O . GLY B 1 506 ? 18.596 -11.833 19.938 1.00 20.43 1966 GLY B O 1
ATOM 8198 N N . GLY B 1 507 ? 18.015 -13.991 20.398 1.00 20.85 1967 GLY B N 1
ATOM 8199 C CA . GLY B 1 507 ? 16.572 -13.745 20.571 1.00 21.13 1967 GLY B CA 1
ATOM 8200 C C . GLY B 1 507 ? 15.959 -14.597 21.669 1.00 20.60 1967 GLY B C 1
ATOM 8201 O O . GLY B 1 507 ? 16.301 -15.803 21.750 1.00 20.81 1967 GLY B O 1
ATOM 8202 N N . VAL B 1 508 ? 15.075 -13.986 22.467 1.00 19.68 1968 VAL B N 1
ATOM 8203 C CA . VAL B 1 508 ? 14.141 -14.676 23.402 1.00 19.66 1968 VAL B CA 1
ATOM 8204 C C . VAL B 1 508 ? 12.706 -14.299 23.004 1.00 19.39 1968 VAL B C 1
ATOM 8205 O O . VAL B 1 508 ? 12.422 -13.102 22.800 1.00 19.70 1968 VAL B O 1
ATOM 8209 N N . PHE B 1 509 ? 11.836 -15.303 22.924 1.00 19.93 1969 PHE B N 1
ATOM 8210 C CA . PHE B 1 509 ? 10.408 -15.202 22.535 1.00 19.07 1969 PHE B CA 1
ATOM 8211 C C . PHE B 1 509 ? 9.572 -15.870 23.631 1.00 19.25 1969 PHE B C 1
ATOM 8212 O O . PHE B 1 509 ? 9.689 -17.090 23.773 1.00 19.49 1969 PHE B O 1
ATOM 8220 N N . ASN B 1 510 ? 8.784 -15.115 24.406 1.00 19.52 1970 ASN B N 1
ATOM 8221 C CA . ASN B 1 510 ? 7.949 -15.704 25.494 1.00 19.39 1970 ASN B CA 1
ATOM 8222 C C . ASN B 1 510 ? 6.549 -16.008 24.962 1.00 19.26 1970 ASN B C 1
ATOM 8223 O O . ASN B 1 510 ? 5.708 -15.085 24.952 1.00 20.27 1970 ASN B O 1
ATOM 8228 N N . LEU B 1 511 ? 6.312 -17.257 24.561 1.00 19.05 1971 LEU B N 1
ATOM 8229 C CA . LEU B 1 511 ? 4.977 -17.764 24.147 1.00 19.14 1971 LEU B CA 1
ATOM 8230 C C . LEU B 1 511 ? 4.425 -18.686 25.236 1.00 19.24 1971 LEU B C 1
ATOM 8231 O O . LEU B 1 511 ? 3.423 -19.360 24.952 1.00 19.79 1971 LEU B O 1
ATOM 8236 N N . ALA B 1 512 ? 5.055 -18.754 26.412 1.00 18.99 1972 ALA B N 1
ATOM 8237 C CA . ALA B 1 512 ? 4.571 -19.600 27.529 1.00 19.35 1972 ALA B CA 1
ATOM 8238 C C . ALA B 1 512 ? 3.228 -19.046 28.018 1.00 19.54 1972 ALA B C 1
ATOM 8239 O O . ALA B 1 512 ? 3.089 -17.815 28.101 1.00 19.97 1972 ALA B O 1
ATOM 8241 N N . VAL B 1 513 ? 2.276 -19.923 28.329 1.00 19.65 1973 VAL B N 1
ATOM 8242 C CA . VAL B 1 513 ? 0.937 -19.525 28.850 1.00 20.03 1973 VAL B CA 1
ATOM 8243 C C . VAL B 1 513 ? 0.336 -20.694 29.632 1.00 21.14 1973 VAL B C 1
ATOM 8244 O O . VAL B 1 513 ? 0.498 -21.870 29.204 1.00 21.51 1973 VAL B O 1
ATOM 8248 N N . VAL B 1 514 ? -0.318 -20.348 30.742 1.00 21.29 1974 VAL B N 1
ATOM 8249 C CA . VAL B 1 514 ? -1.263 -21.201 31.511 1.00 21.38 1974 VAL B CA 1
ATOM 8250 C C . VAL B 1 514 ? -2.552 -20.394 31.674 1.00 20.60 1974 VAL B C 1
ATOM 8251 O O . VAL B 1 514 ? -2.462 -19.218 32.092 1.00 19.86 1974 VAL B O 1
ATOM 8255 N N . LEU B 1 515 ? -3.693 -20.983 31.310 1.00 20.18 1975 LEU B N 1
ATOM 8256 C CA . LEU B 1 515 ? -5.029 -20.355 31.459 1.00 20.05 1975 LEU B CA 1
ATOM 8257 C C . LEU B 1 515 ? -5.670 -20.866 32.749 1.00 20.21 1975 LEU B C 1
ATOM 8258 O O . LEU B 1 515 ? -5.604 -22.084 32.975 1.00 18.96 1975 LEU B O 1
ATOM 8263 N N . ARG B 1 516 ? -6.244 -19.953 33.542 1.00 19.85 1976 ARG B N 1
ATOM 8264 C CA . ARG B 1 516 ? -7.202 -20.246 34.641 1.00 20.67 1976 ARG B CA 1
ATOM 8265 C C . ARG B 1 516 ? -8.415 -19.331 34.449 1.00 20.80 1976 ARG B C 1
ATOM 8266 O O . ARG B 1 516 ? -8.622 -18.441 35.280 1.00 21.36 1976 ARG B O 1
ATOM 8274 N N . ASP B 1 517 ? -9.146 -19.513 33.349 1.00 21.76 1977 ASP B N 1
ATOM 8275 C CA . ASP B 1 517 ? -10.299 -18.657 32.973 1.00 22.56 1977 ASP B CA 1
ATOM 8276 C C . ASP B 1 517 ? -11.419 -18.843 33.999 1.00 23.28 1977 ASP B C 1
ATOM 8277 O O . ASP B 1 517 ? -11.568 -19.956 34.555 1.00 23.48 1977 ASP B O 1
ATOM 8282 N N . GLY B 1 518 ? -12.166 -17.773 34.250 1.00 23.12 1978 GLY B N 1
ATOM 8283 C CA . GLY B 1 518 ? -13.279 -17.755 35.214 1.00 23.10 1978 GLY B CA 1
ATOM 8284 C C . GLY B 1 518 ? -13.550 -16.342 35.674 1.00 23.00 1978 GLY B C 1
ATOM 8285 O O . GLY B 1 518 ? -12.573 -15.587 35.854 1.00 23.52 1978 GLY B O 1
ATOM 8286 N N . LEU B 1 519 ? -14.825 -15.988 35.837 1.00 23.57 1979 LEU B N 1
ATOM 8287 C CA . LEU B 1 519 ? -15.235 -14.708 36.462 1.00 24.08 1979 LEU B CA 1
ATOM 8288 C C . LEU B 1 519 ? -14.496 -14.597 37.792 1.00 24.20 1979 LEU B C 1
ATOM 8289 O O . LEU B 1 519 ? -14.225 -15.649 38.397 1.00 23.24 1979 LEU B O 1
ATOM 8294 N N . LEU B 1 520 ? -14.173 -13.374 38.217 1.00 25.62 1980 LEU B N 1
ATOM 8295 C CA . LEU B 1 520 ? -13.370 -13.115 39.442 1.00 26.22 1980 LEU B CA 1
ATOM 8296 C C . LEU B 1 520 ? -13.969 -13.844 40.656 1.00 27.28 1980 LEU B C 1
ATOM 8297 O O . LEU B 1 520 ? -13.179 -14.334 41.482 1.00 27.52 1980 LEU B O 1
ATOM 8302 N N . GLU B 1 521 ? -15.299 -13.920 40.768 1.00 27.76 1981 GLU B N 1
ATOM 8303 C CA . GLU B 1 521 ? -15.998 -14.563 41.918 1.00 30.18 1981 GLU B CA 1
ATOM 8304 C C . GLU B 1 521 ? -15.506 -16.009 42.093 1.00 29.49 1981 GLU B C 1
ATOM 8305 O O . GLU B 1 521 ? -15.677 -16.552 43.198 1.00 29.14 1981 GLU B O 1
ATOM 8311 N N . ASN B 1 522 ? -14.928 -16.614 41.047 1.00 28.42 1982 ASN B N 1
ATOM 8312 C CA . ASN B 1 522 ? -14.441 -18.020 41.060 1.00 27.53 1982 ASN B CA 1
ATOM 8313 C C . ASN B 1 522 ? -12.912 -18.066 40.990 1.00 26.31 1982 ASN B C 1
ATOM 8314 O O . ASN B 1 522 ? -12.381 -19.165 40.765 1.00 28.02 1982 ASN B O 1
ATOM 8319 N N . GLN B 1 523 ? -12.225 -16.938 41.189 1.00 24.57 1983 GLN B N 1
ATOM 8320 C CA . GLN B 1 523 ? -10.744 -16.861 41.085 1.00 24.53 1983 GLN B CA 1
ATOM 8321 C C . GLN B 1 523 ? -10.144 -16.948 42.488 1.00 25.43 1983 GLN B C 1
ATOM 8322 O O . GLN B 1 523 ? -10.873 -16.719 43.465 1.00 24.87 1983 GLN B O 1
ATOM 8328 N N . THR B 1 524 ? -8.862 -17.308 42.561 1.00 26.00 1984 THR B N 1
ATOM 8329 C CA . THR B 1 524 ? -8.060 -17.407 43.802 1.00 25.69 1984 THR B CA 1
ATOM 8330 C C . THR B 1 524 ? -6.708 -16.756 43.535 1.00 26.55 1984 THR B C 1
ATOM 8331 O O . THR B 1 524 ? -6.293 -16.684 42.380 1.00 25.75 1984 THR B O 1
ATOM 8335 N N . PRO B 1 525 ? -6.010 -16.234 44.576 1.00 25.86 1985 PRO B N 1
ATOM 8336 C CA . PRO B 1 525 ? -4.634 -15.766 44.423 1.00 25.69 1985 PRO B CA 1
ATOM 8337 C C . PRO B 1 525 ? -3.756 -16.832 43.745 1.00 25.69 1985 PRO B C 1
ATOM 8338 O O . PRO B 1 525 ? -2.922 -16.484 42.933 1.00 24.93 1985 PRO B O 1
ATOM 8342 N N . GLU B 1 526 ? -3.977 -18.101 44.081 1.00 26.56 1986 GLU B N 1
ATOM 8343 C CA . GLU B 1 526 ? -3.244 -19.258 43.501 1.00 28.87 1986 GLU B CA 1
ATOM 8344 C C . GLU B 1 526 ? -3.404 -19.263 41.973 1.00 26.75 1986 GLU B C 1
ATOM 8345 O O . GLU B 1 526 ? -2.395 -19.455 41.278 1.00 27.23 1986 GLU B O 1
ATOM 8351 N N . PHE B 1 527 ? -4.620 -19.076 41.459 1.00 26.07 1987 PHE B N 1
ATOM 8352 C CA . PHE B 1 527 ? -4.907 -19.137 40.000 1.00 26.34 1987 PHE B CA 1
ATOM 8353 C C . PHE B 1 527 ? -4.222 -17.953 39.304 1.00 26.02 1987 PHE B C 1
ATOM 8354 O O . PHE B 1 527 ? -3.654 -18.143 38.207 1.00 24.60 1987 PHE B O 1
ATOM 8362 N N . PHE B 1 528 ? -4.228 -16.776 39.937 1.00 25.58 1988 PHE B N 1
ATOM 8363 C CA . PHE B 1 528 ? -3.473 -15.586 39.460 1.00 25.15 1988 PHE B CA 1
ATOM 8364 C C . PHE B 1 528 ? -1.977 -15.934 39.383 1.00 25.56 1988 PHE B C 1
ATOM 8365 O O . PHE B 1 528 ? -1.338 -15.653 38.335 1.00 24.67 1988 PHE B O 1
ATOM 8373 N N . GLN B 1 529 ? -1.427 -16.538 40.444 1.00 26.29 1989 GLN B N 1
ATOM 8374 C CA . GLN B 1 529 ? 0.005 -16.937 40.501 1.00 28.26 1989 GLN B CA 1
ATOM 8375 C C . GLN B 1 529 ? 0.298 -17.853 39.301 1.00 26.73 1989 GLN B C 1
ATOM 8376 O O . GLN B 1 529 ? 1.294 -17.594 38.596 1.00 26.13 1989 GLN B O 1
ATOM 8382 N N . ASP B 1 530 ? -0.543 -18.872 39.077 1.00 26.05 1990 ASP B N 1
ATOM 8383 C CA . ASP B 1 530 ? -0.399 -19.862 37.972 1.00 26.70 1990 ASP B CA 1
ATOM 8384 C C . ASP B 1 530 ? -0.336 -19.132 36.619 1.00 24.54 1990 ASP B C 1
ATOM 8385 O O . ASP B 1 530 ? 0.547 -19.462 35.819 1.00 22.49 1990 ASP B O 1
ATOM 8390 N N . VAL B 1 531 ? -1.226 -18.168 36.374 1.00 22.49 1991 VAL B N 1
ATOM 8391 C CA . VAL B 1 531 ? -1.313 -17.454 35.063 1.00 22.44 1991 VAL B CA 1
ATOM 8392 C C . VAL B 1 531 ? -0.114 -16.498 34.919 1.00 21.81 1991 VAL B C 1
ATOM 8393 O O . VAL B 1 531 ? 0.472 -16.443 33.839 1.00 21.59 1991 VAL B O 1
ATOM 8397 N N . CYS B 1 532 ? 0.283 -15.810 35.986 1.00 21.92 1992 CYS B N 1
ATOM 8398 C CA . CYS B 1 532 ? 1.395 -14.829 35.954 1.00 23.05 1992 CYS B CA 1
ATOM 8399 C C . CYS B 1 532 ? 2.779 -15.490 35.952 1.00 22.31 1992 CYS B C 1
ATOM 8400 O O . CYS B 1 532 ? 3.713 -14.829 35.504 1.00 21.80 1992 CYS B O 1
ATOM 8403 N N . LYS B 1 533 ? 2.931 -16.719 36.437 1.00 23.73 1993 LYS B N 1
ATOM 8404 C CA . LYS B 1 533 ? 4.268 -17.377 36.492 1.00 25.23 1993 LYS B CA 1
ATOM 8405 C C . LYS B 1 533 ? 4.932 -17.347 35.113 1.00 23.98 1993 LYS B C 1
ATOM 8406 O O . LYS B 1 533 ? 5.999 -16.757 34.966 1.00 24.00 1993 LYS B O 1
ATOM 8412 N N . PRO B 1 534 ? 4.348 -17.957 34.054 1.00 22.28 1994 PRO B N 1
ATOM 8413 C CA . PRO B 1 534 ? 5.022 -18.029 32.755 1.00 21.98 1994 PRO B CA 1
ATOM 8414 C C . PRO B 1 534 ? 5.267 -16.654 32.109 1.00 21.23 1994 PRO B C 1
ATOM 8415 O O . PRO B 1 534 ? 6.282 -16.488 31.439 1.00 20.08 1994 PRO B O 1
ATOM 8419 N N . LYS B 1 535 ? 4.379 -15.693 32.390 1.00 20.76 1995 LYS B N 1
ATOM 8420 C CA . LYS B 1 535 ? 4.276 -14.394 31.678 1.00 20.91 1995 LYS B CA 1
ATOM 8421 C C . LYS B 1 535 ? 4.970 -13.278 32.476 1.00 22.35 1995 LYS B C 1
ATOM 8422 O O . LYS B 1 535 ? 5.953 -12.713 31.966 1.00 22.26 1995 LYS B O 1
ATOM 8428 N N . TYR B 1 536 ? 4.470 -12.938 33.663 1.00 22.93 1996 TYR B N 1
ATOM 8429 C CA . TYR B 1 536 ? 5.006 -11.818 34.476 1.00 23.21 1996 TYR B CA 1
ATOM 8430 C C . TYR B 1 536 ? 6.372 -12.235 35.035 1.00 23.51 1996 TYR B C 1
ATOM 8431 O O . TYR B 1 536 ? 7.376 -11.645 34.638 1.00 23.42 1996 TYR B O 1
ATOM 8440 N N . SER B 1 537 ? 6.423 -13.241 35.910 1.00 24.34 1997 SER B N 1
ATOM 8441 C CA . SER B 1 537 ? 7.694 -13.761 36.483 1.00 25.17 1997 SER B CA 1
ATOM 8442 C C . SER B 1 537 ? 8.637 -14.205 35.357 1.00 24.48 1997 SER B C 1
ATOM 8443 O O . SER B 1 537 ? 9.848 -13.880 35.434 1.00 25.67 1997 SER B O 1
ATOM 8446 N N . GLY B 1 538 ? 8.111 -14.945 34.378 1.00 22.61 1998 GLY B N 1
ATOM 8447 C CA . GLY B 1 538 ? 8.863 -15.415 33.200 1.00 22.28 1998 GLY B CA 1
ATOM 8448 C C . GLY B 1 538 ? 9.560 -14.266 32.496 1.00 22.30 1998 GLY B C 1
ATOM 8449 O O . GLY B 1 538 ? 10.764 -14.392 32.200 1.00 22.95 1998 GLY B O 1
ATOM 8450 N N . THR B 1 539 ? 8.849 -13.163 32.262 1.00 21.21 1999 THR B N 1
ATOM 8451 C CA . THR B 1 539 ? 9.392 -11.998 31.520 1.00 21.57 1999 THR B CA 1
ATOM 8452 C C . THR B 1 539 ? 10.346 -11.209 32.429 1.00 22.43 1999 THR B C 1
ATOM 8453 O O . THR B 1 539 ? 11.374 -10.726 31.903 1.00 21.25 1999 THR B O 1
ATOM 8457 N N . LEU B 1 540 ? 10.023 -11.072 33.722 1.00 23.66 2000 LEU B N 1
ATOM 8458 C CA . LEU B 1 540 ? 10.904 -10.414 34.726 1.00 24.55 2000 LEU B CA 1
ATOM 8459 C C . LEU B 1 540 ? 12.252 -11.153 34.745 1.00 24.74 2000 LEU B C 1
ATOM 8460 O O . LEU B 1 540 ? 13.301 -10.503 34.662 1.00 23.03 2000 LEU B O 1
ATOM 8465 N N . ASN B 1 541 ? 12.208 -12.483 34.797 1.00 25.49 2001 ASN B N 1
ATOM 8466 C CA . ASN B 1 541 ? 13.405 -13.354 34.884 1.00 25.90 2001 ASN B CA 1
ATOM 8467 C C . ASN B 1 541 ? 14.194 -13.245 33.579 1.00 26.70 2001 ASN B C 1
ATOM 8468 O O . ASN B 1 541 ? 15.409 -12.977 33.659 1.00 28.59 2001 ASN B O 1
ATOM 8473 N N . LEU B 1 542 ? 13.531 -13.422 32.430 1.00 26.33 2002 LEU B N 1
ATOM 8474 C CA . LEU B 1 542 ? 14.170 -13.265 31.093 1.00 26.00 2002 LEU B CA 1
ATOM 8475 C C . LEU B 1 542 ? 14.787 -11.864 31.005 1.00 25.00 2002 LEU B C 1
ATOM 8476 O O . LEU B 1 542 ? 15.898 -11.740 30.487 1.00 24.33 2002 LEU B O 1
ATOM 8481 N N . ASP B 1 543 ? 14.082 -10.842 31.485 1.00 25.69 2003 ASP B N 1
ATOM 8482 C CA . ASP B 1 543 ? 14.581 -9.441 31.497 1.00 25.78 2003 ASP B CA 1
ATOM 8483 C C . ASP B 1 543 ? 15.942 -9.406 32.218 1.00 25.40 2003 ASP B C 1
ATOM 8484 O O . ASP B 1 543 ? 16.955 -9.002 31.594 1.00 21.71 2003 ASP B O 1
ATOM 8489 N N . ARG B 1 544 ? 15.965 -9.867 33.470 1.00 26.64 2004 ARG B N 1
ATOM 8490 C CA . ARG B 1 544 ? 17.143 -9.795 34.375 1.00 29.99 2004 ARG B CA 1
ATOM 8491 C C . ARG B 1 544 ? 18.289 -10.670 33.839 1.00 28.75 2004 ARG B C 1
ATOM 8492 O O . ARG B 1 544 ? 19.431 -10.191 33.801 1.00 25.52 2004 ARG B O 1
ATOM 8500 N N . VAL B 1 545 ? 18.003 -11.901 33.416 1.00 28.31 2005 VAL B N 1
ATOM 8501 C CA . VAL B 1 545 ? 19.061 -12.838 32.941 1.00 28.29 2005 VAL B CA 1
ATOM 8502 C C . VAL B 1 545 ? 19.677 -12.283 31.649 1.00 28.66 2005 VAL B C 1
ATOM 8503 O O . VAL B 1 545 ? 20.931 -12.289 31.556 1.00 28.68 2005 VAL B O 1
ATOM 8507 N N . THR B 1 546 ? 18.873 -11.767 30.710 1.00 26.57 2006 THR B N 1
ATOM 8508 C CA . THR B 1 546 ? 19.398 -11.296 29.396 1.00 26.58 2006 THR B CA 1
ATOM 8509 C C . THR B 1 546 ? 20.208 -10.009 29.605 1.00 27.16 2006 THR B C 1
ATOM 8510 O O . THR B 1 546 ? 21.234 -9.845 28.914 1.00 27.54 2006 THR B O 1
ATOM 8514 N N . ARG B 1 547 ? 19.770 -9.130 30.509 1.00 28.82 2007 ARG B N 1
ATOM 8515 C CA . ARG B 1 547 ? 20.537 -7.924 30.925 1.00 31.68 2007 ARG B CA 1
ATOM 8516 C C . ARG B 1 547 ? 21.921 -8.346 31.446 1.00 30.62 2007 ARG B C 1
ATOM 8517 O O . ARG B 1 547 ? 22.903 -7.731 31.042 1.00 30.18 2007 ARG B O 1
ATOM 8525 N N . GLU B 1 548 ? 21.991 -9.354 32.313 1.00 31.56 2008 GLU B N 1
ATOM 8526 C CA . GLU B 1 548 ? 23.245 -9.757 33.004 1.00 35.52 2008 GLU B CA 1
ATOM 8527 C C . GLU B 1 548 ? 24.188 -10.522 32.060 1.00 35.85 2008 GLU B C 1
ATOM 8528 O O . GLU B 1 548 ? 25.413 -10.350 32.201 1.00 39.07 2008 GLU B O 1
ATOM 8534 N N . ALA B 1 549 ? 23.667 -11.345 31.148 1.00 33.53 2009 ALA B N 1
ATOM 8535 C CA . ALA B 1 549 ? 24.456 -12.420 30.503 1.00 33.35 2009 ALA B CA 1
ATOM 8536 C C . ALA B 1 549 ? 24.289 -12.460 28.981 1.00 32.35 2009 ALA B C 1
ATOM 8537 O O . ALA B 1 549 ? 24.980 -13.284 28.369 1.00 35.21 2009 ALA B O 1
ATOM 8539 N N . CYS B 1 550 ? 23.437 -11.630 28.375 1.00 30.83 2010 CYS B N 1
ATOM 8540 C CA . CYS B 1 550 ? 23.154 -11.684 26.914 1.00 30.27 2010 CYS B CA 1
ATOM 8541 C C . CYS B 1 550 ? 23.412 -10.322 26.288 1.00 30.65 2010 CYS B C 1
ATOM 8542 O O . CYS B 1 550 ? 22.483 -9.584 25.964 1.00 28.99 2010 CYS B O 1
ATOM 8545 N N . PRO B 1 551 ? 24.697 -9.941 26.133 1.00 31.88 2011 PRO B N 1
ATOM 8546 C CA . PRO B 1 551 ? 25.048 -8.656 25.530 1.00 30.04 2011 PRO B CA 1
ATOM 8547 C C . PRO B 1 551 ? 24.839 -8.579 24.011 1.00 30.36 2011 PRO B C 1
ATOM 8548 O O . PRO B 1 551 ? 24.882 -7.486 23.495 1.00 32.92 2011 PRO B O 1
ATOM 8552 N N . GLU B 1 552 ? 24.651 -9.711 23.328 1.00 29.43 2012 GLU B N 1
ATOM 8553 C CA . GLU B 1 552 ? 24.478 -9.746 21.852 1.00 28.75 2012 GLU B CA 1
ATOM 8554 C C . GLU B 1 552 ? 23.005 -9.985 21.485 1.00 27.50 2012 GLU B C 1
ATOM 8555 O O . GLU B 1 552 ? 22.747 -10.362 20.334 1.00 27.15 2012 GLU B O 1
ATOM 8561 N N . LEU B 1 553 ? 22.071 -9.780 22.420 1.00 27.71 2013 LEU B N 1
ATOM 8562 C CA . LEU B 1 553 ? 20.620 -10.034 22.204 1.00 26.78 2013 LEU B CA 1
ATOM 8563 C C . LEU B 1 553 ? 20.059 -8.931 21.313 1.00 25.56 2013 LEU B C 1
ATOM 8564 O O . LEU B 1 553 ? 20.222 -7.772 21.680 1.00 25.00 2013 LEU B O 1
ATOM 8569 N N . ASP B 1 554 ? 19.408 -9.312 20.214 1.00 26.34 2014 ASP B N 1
ATOM 8570 C CA . ASP B 1 554 ? 18.753 -8.399 19.242 1.00 26.81 2014 ASP B CA 1
ATOM 8571 C C . ASP B 1 554 ? 17.236 -8.375 19.449 1.00 25.88 2014 ASP B C 1
ATOM 8572 O O . ASP B 1 554 ? 16.612 -7.365 19.082 1.00 26.06 2014 ASP B O 1
ATOM 8577 N N . TYR B 1 555 ? 16.654 -9.442 19.993 1.00 25.88 2015 TYR B N 1
ATOM 8578 C CA . TYR B 1 555 ? 15.180 -9.619 20.037 1.00 25.51 2015 TYR B CA 1
ATOM 8579 C C . TYR B 1 555 ? 14.749 -10.057 21.438 1.00 23.09 2015 TYR B C 1
ATOM 8580 O O . TYR B 1 555 ? 15.297 -11.036 21.966 1.00 21.65 2015 TYR B O 1
ATOM 8589 N N . PHE B 1 556 ? 13.817 -9.294 22.012 1.00 20.38 2016 PHE B N 1
ATOM 8590 C CA . PHE B 1 556 ? 13.081 -9.612 23.258 1.00 20.83 2016 PHE B CA 1
ATOM 8591 C C . PHE B 1 556 ? 11.584 -9.412 22.977 1.00 19.50 2016 PHE B C 1
ATOM 8592 O O . PHE B 1 556 ? 11.093 -8.282 22.950 1.00 19.50 2016 PHE B O 1
ATOM 8600 N N . VAL B 1 557 ? 10.880 -10.511 22.735 1.00 19.61 2017 VAL B N 1
ATOM 8601 C CA . VAL B 1 557 ? 9.486 -10.518 22.215 1.00 18.78 2017 VAL B CA 1
ATOM 8602 C C . VAL B 1 557 ? 8.610 -11.354 23.145 1.00 18.87 2017 VAL B C 1
ATOM 8603 O O . VAL B 1 557 ? 8.972 -12.513 23.425 1.00 17.49 2017 VAL B O 1
ATOM 8607 N N . VAL B 1 558 ? 7.464 -10.799 23.539 1.00 19.43 2018 VAL B N 1
ATOM 8608 C CA . VAL B 1 558 ? 6.433 -11.507 24.345 1.00 19.22 2018 VAL B CA 1
ATOM 8609 C C . VAL B 1 558 ? 5.109 -11.480 23.570 1.00 19.63 2018 VAL B C 1
ATOM 8610 O O . VAL B 1 558 ? 4.792 -10.438 22.919 1.00 18.55 2018 VAL B O 1
ATOM 8614 N N . PHE B 1 559 ? 4.360 -12.584 23.642 1.00 18.60 2019 PHE B N 1
ATOM 8615 C CA . PHE B 1 559 ? 3.017 -12.708 23.024 1.00 18.60 2019 PHE B CA 1
ATOM 8616 C C . PHE B 1 559 ? 1.979 -12.350 24.085 1.00 18.29 2019 PHE B C 1
ATOM 8617 O O . PHE B 1 559 ? 1.655 -13.168 24.987 1.00 18.06 2019 PHE B O 1
ATOM 8625 N N . SER B 1 560 ? 1.508 -11.112 23.982 1.00 16.79 2020 SER B N 1
ATOM 8626 C CA . SER B 1 560 ? 0.355 -10.582 24.732 1.00 16.78 2020 SER B CA 1
ATOM 8627 C C . SER B 1 560 ? -0.915 -10.984 23.979 1.00 17.31 2020 SER B C 1
ATOM 8628 O O . SER B 1 560 ? -0.836 -11.814 23.037 1.00 17.14 2020 SER B O 1
ATOM 8631 N N . SER B 1 561 ? -2.033 -10.380 24.349 1.00 17.51 2021 SER B N 1
ATOM 8632 C CA . SER B 1 561 ? -3.380 -10.773 23.895 1.00 17.30 2021 SER B CA 1
ATOM 8633 C C . SER B 1 561 ? -4.272 -9.542 23.822 1.00 17.62 2021 SER B C 1
ATOM 8634 O O . SER B 1 561 ? -4.078 -8.583 24.625 1.00 17.49 2021 SER B O 1
ATOM 8637 N N . VAL B 1 562 ? -5.218 -9.593 22.890 1.00 17.64 2022 VAL B N 1
ATOM 8638 C CA . VAL B 1 562 ? -6.400 -8.695 22.831 1.00 17.85 2022 VAL B CA 1
ATOM 8639 C C . VAL B 1 562 ? -7.141 -8.757 24.173 1.00 18.26 2022 VAL B C 1
ATOM 8640 O O . VAL B 1 562 ? -7.771 -7.764 24.522 1.00 19.37 2022 VAL B O 1
ATOM 8644 N N . SER B 1 563 ? -7.050 -9.852 24.932 1.00 19.07 2023 SER B N 1
ATOM 8645 C CA . SER B 1 563 ? -7.696 -9.963 26.272 1.00 19.43 2023 SER B CA 1
ATOM 8646 C C . SER B 1 563 ? -7.137 -8.882 27.210 1.00 19.79 2023 SER B C 1
ATOM 8647 O O . SER B 1 563 ? -7.889 -8.398 28.057 1.00 19.87 2023 SER B O 1
ATOM 8650 N N . CYS B 1 564 ? -5.853 -8.539 27.077 1.00 20.17 2024 CYS B N 1
ATOM 8651 C CA . CYS B 1 564 ? -5.199 -7.442 27.831 1.00 20.55 2024 CYS B CA 1
ATOM 8652 C C . CYS B 1 564 ? -5.535 -6.102 27.169 1.00 21.18 2024 CYS B C 1
ATOM 8653 O O . CYS B 1 564 ? -6.063 -5.202 27.864 1.00 20.28 2024 CYS B O 1
ATOM 8656 N N . GLY B 1 565 ? -5.237 -5.997 25.871 1.00 21.66 2025 GLY B N 1
ATOM 8657 C CA . GLY B 1 565 ? -5.430 -4.792 25.040 1.00 22.24 2025 GLY B CA 1
ATOM 8658 C C . GLY B 1 565 ? -6.835 -4.208 25.123 1.00 22.32 2025 GLY B C 1
ATOM 8659 O O . GLY B 1 565 ? -6.943 -2.967 25.229 1.00 22.92 2025 GLY B O 1
ATOM 8660 N N . ARG B 1 566 ? -7.872 -5.045 25.023 1.00 21.91 2026 ARG B N 1
ATOM 8661 C CA . ARG B 1 566 ? -9.288 -4.603 24.928 1.00 22.53 2026 ARG B CA 1
ATOM 8662 C C . ARG B 1 566 ? -10.115 -5.130 26.108 1.00 21.76 2026 ARG B C 1
ATOM 8663 O O . ARG B 1 566 ? -11.061 -4.439 26.490 1.00 21.17 2026 ARG B O 1
ATOM 8671 N N . GLY B 1 567 ? -9.797 -6.317 26.640 1.00 21.76 2027 GLY B N 1
ATOM 8672 C CA . GLY B 1 567 ? -10.543 -6.947 27.744 1.00 20.79 2027 GLY B CA 1
ATOM 8673 C C . GLY B 1 567 ? -11.353 -8.138 27.282 1.00 20.75 2027 GLY B C 1
ATOM 8674 O O . GLY B 1 567 ? -11.951 -8.084 26.178 1.00 18.95 2027 GLY B O 1
ATOM 8675 N N . ASN B 1 568 ? -11.375 -9.192 28.102 1.00 20.94 2028 ASN B N 1
ATOM 8676 C CA . ASN B 1 568 ? -12.187 -10.406 27.837 1.00 20.30 2028 ASN B CA 1
ATOM 8677 C C . ASN B 1 568 ? -12.741 -10.928 29.166 1.00 21.22 2028 ASN B C 1
ATOM 8678 O O . ASN B 1 568 ? -11.932 -11.192 30.083 1.00 21.49 2028 ASN B O 1
ATOM 8683 N N . ALA B 1 569 ? -14.066 -11.069 29.263 1.00 21.44 2029 ALA B N 1
ATOM 8684 C CA . ALA B 1 569 ? -14.772 -11.559 30.467 1.00 22.93 2029 ALA B CA 1
ATOM 8685 C C . ALA B 1 569 ? -14.226 -12.943 30.857 1.00 23.53 2029 ALA B C 1
ATOM 8686 O O . ALA B 1 569 ? -14.116 -13.816 29.978 1.00 22.76 2029 ALA B O 1
ATOM 8688 N N . GLY B 1 570 ? -13.846 -13.096 32.127 1.00 23.14 2030 GLY B N 1
ATOM 8689 C CA . GLY B 1 570 ? -13.383 -14.359 32.724 1.00 23.44 2030 GLY B CA 1
ATOM 8690 C C . GLY B 1 570 ? -11.880 -14.570 32.571 1.00 23.65 2030 GLY B C 1
ATOM 8691 O O . GLY B 1 570 ? -11.439 -15.702 32.824 1.00 23.24 2030 GLY B O 1
ATOM 8692 N N . GLN B 1 571 ? -11.114 -13.538 32.191 1.00 22.07 2031 GLN B N 1
ATOM 8693 C CA . GLN B 1 571 ? -9.657 -13.656 31.921 1.00 21.70 2031 GLN B CA 1
ATOM 8694 C C . GLN B 1 571 ? -8.882 -12.538 32.638 1.00 21.45 2031 GLN B C 1
ATOM 8695 O O . GLN B 1 571 ? -7.792 -12.190 32.169 1.00 20.98 2031 GLN B O 1
ATOM 8701 N N . SER B 1 572 ? -9.393 -12.033 33.760 1.00 20.15 2032 SER B N 1
ATOM 8702 C CA . SER B 1 572 ? -8.774 -10.912 34.508 1.00 20.83 2032 SER B CA 1
ATOM 8703 C C . SER B 1 572 ? -7.320 -11.266 34.836 1.00 21.11 2032 SER B C 1
ATOM 8704 O O . SER B 1 572 ? -6.464 -10.377 34.745 1.00 21.66 2032 SER B O 1
ATOM 8707 N N . ASN B 1 573 ? -7.039 -12.535 35.140 1.00 21.61 2033 ASN B N 1
ATOM 8708 C CA . ASN B 1 573 ? -5.686 -12.978 35.572 1.00 21.27 2033 ASN B CA 1
ATOM 8709 C C . ASN B 1 573 ? -4.739 -12.925 34.362 1.00 19.76 2033 ASN B C 1
ATOM 8710 O O . ASN B 1 573 ? -3.627 -12.427 34.510 1.00 18.35 2033 ASN B O 1
ATOM 8715 N N . TYR B 1 574 ? -5.200 -13.409 33.208 1.00 19.69 2034 TYR B N 1
ATOM 8716 C CA . TYR B 1 574 ? -4.517 -13.406 31.888 1.00 19.70 2034 TYR B CA 1
ATOM 8717 C C . TYR B 1 574 ? -4.363 -11.964 31.370 1.00 19.15 2034 TYR B C 1
ATOM 8718 O O . TYR B 1 574 ? -3.325 -11.640 30.766 1.00 17.66 2034 TYR B O 1
ATOM 8727 N N . GLY B 1 575 ? -5.393 -11.135 31.561 1.00 19.17 2035 GLY B N 1
ATOM 8728 C CA . GLY B 1 575 ? -5.330 -9.687 31.320 1.00 20.12 2035 GLY B CA 1
ATOM 8729 C C . GLY B 1 575 ? -4.139 -9.085 32.047 1.00 20.97 2035 GLY B C 1
ATOM 8730 O O . GLY B 1 575 ? -3.314 -8.431 31.388 1.00 20.50 2035 GLY B O 1
ATOM 8731 N N . PHE B 1 576 ? -4.042 -9.356 33.354 1.00 20.92 2036 PHE B N 1
ATOM 8732 C CA . PHE B 1 576 ? -3.002 -8.839 34.281 1.00 21.61 2036 PHE B CA 1
ATOM 8733 C C . PHE B 1 576 ? -1.609 -9.301 33.833 1.00 21.11 2036 PHE B C 1
ATOM 8734 O O . PHE B 1 576 ? -0.737 -8.459 33.602 1.00 20.17 2036 PHE B O 1
ATOM 8742 N N . ALA B 1 577 ? -1.402 -10.612 33.725 1.00 22.08 2037 ALA B N 1
ATOM 8743 C CA . ALA B 1 577 ? -0.094 -11.217 33.378 1.00 22.59 2037 ALA B CA 1
ATOM 8744 C C . ALA B 1 577 ? 0.442 -10.585 32.085 1.00 22.50 2037 ALA B C 1
ATOM 8745 O O . ALA B 1 577 ? 1.596 -10.109 32.094 1.00 22.86 2037 ALA B O 1
ATOM 8747 N N . ASN B 1 578 ? -0.372 -10.550 31.023 1.00 20.50 2038 ASN B N 1
ATOM 8748 C CA . ASN B 1 578 ? 0.038 -10.014 29.699 1.00 19.63 2038 ASN B CA 1
ATOM 8749 C C . ASN B 1 578 ? 0.351 -8.516 29.801 1.00 19.27 2038 ASN B C 1
ATOM 8750 O O . ASN B 1 578 ? 1.326 -8.056 29.151 1.00 19.20 2038 ASN B O 1
ATOM 8755 N N . SER B 1 579 ? -0.482 -7.775 30.529 1.00 18.61 2039 SER B N 1
ATOM 8756 C CA . SER B 1 579 ? -0.362 -6.312 30.734 1.00 18.40 2039 SER B CA 1
ATOM 8757 C C . SER B 1 579 ? 0.978 -5.982 31.405 1.00 18.12 2039 SER B C 1
ATOM 8758 O O . SER B 1 579 ? 1.604 -5.001 30.990 1.00 17.40 2039 SER B O 1
ATOM 8761 N N . ALA B 1 580 ? 1.385 -6.772 32.401 1.00 18.43 2040 ALA B N 1
ATOM 8762 C CA . ALA B 1 580 ? 2.673 -6.649 33.123 1.00 19.35 2040 ALA B CA 1
ATOM 8763 C C . ALA B 1 580 ? 3.847 -6.854 32.152 1.00 20.25 2040 ALA B C 1
ATOM 8764 O O . ALA B 1 580 ? 4.818 -6.070 32.225 1.00 20.66 2040 ALA B O 1
ATOM 8766 N N . MET B 1 581 ? 3.771 -7.852 31.268 1.00 20.02 2041 MET B N 1
ATOM 8767 C CA . MET B 1 581 ? 4.820 -8.089 30.235 1.00 21.03 2041 MET B CA 1
ATOM 8768 C C . MET B 1 581 ? 4.991 -6.826 29.376 1.00 20.84 2041 MET B C 1
ATOM 8769 O O . MET B 1 581 ? 6.136 -6.454 29.064 1.00 21.70 2041 MET B O 1
ATOM 8774 N N . GLU B 1 582 ? 3.888 -6.212 28.963 1.00 20.64 2042 GLU B N 1
ATOM 8775 C CA . GLU B 1 582 ? 3.919 -4.988 28.120 1.00 21.08 2042 GLU B CA 1
ATOM 8776 C C . GLU B 1 582 ? 4.689 -3.904 28.887 1.00 20.51 2042 GLU B C 1
ATOM 8777 O O . GLU B 1 582 ? 5.562 -3.267 28.266 1.00 20.05 2042 GLU B O 1
ATOM 8783 N N . ARG B 1 583 ? 4.405 -3.734 30.187 1.00 19.39 2043 ARG B N 1
ATOM 8784 C CA . ARG B 1 583 ? 5.053 -2.707 31.055 1.00 19.50 2043 ARG B CA 1
ATOM 8785 C C . ARG B 1 583 ? 6.567 -2.954 31.085 1.00 19.94 2043 ARG B C 1
ATOM 8786 O O . ARG B 1 583 ? 7.315 -1.973 30.976 1.00 20.14 2043 ARG B O 1
ATOM 8794 N N . ILE B 1 584 ? 7.001 -4.216 31.161 1.00 20.21 2044 ILE B N 1
ATOM 8795 C CA . ILE B 1 584 ? 8.446 -4.595 31.173 1.00 20.12 2044 ILE B CA 1
ATOM 8796 C C . ILE B 1 584 ? 9.088 -4.229 29.821 1.00 20.53 2044 ILE B C 1
ATOM 8797 O O . ILE B 1 584 ? 10.183 -3.641 29.814 1.00 19.18 2044 ILE B O 1
ATOM 8802 N N . CYS B 1 585 ? 8.443 -4.546 28.698 1.00 20.28 2045 CYS B N 1
ATOM 8803 C CA . CYS B 1 585 ? 8.986 -4.235 27.348 1.00 20.53 2045 CYS B CA 1
ATOM 8804 C C . CYS B 1 585 ? 9.216 -2.723 27.199 1.00 20.36 2045 CYS B C 1
ATOM 8805 O O . CYS B 1 585 ? 10.260 -2.343 26.679 1.00 19.47 2045 CYS B O 1
ATOM 8808 N N . GLU B 1 586 ? 8.279 -1.901 27.667 1.00 21.47 2046 GLU B N 1
ATOM 8809 C CA . GLU B 1 586 ? 8.336 -0.418 27.595 1.00 22.41 2046 GLU B CA 1
ATOM 8810 C C . GLU B 1 586 ? 9.553 0.083 28.379 1.00 24.31 2046 GLU B C 1
ATOM 8811 O O . GLU B 1 586 ? 10.271 0.960 27.867 1.00 24.91 2046 GLU B O 1
ATOM 8817 N N . LYS B 1 587 ? 9.796 -0.482 29.561 1.00 25.49 2047 LYS B N 1
ATOM 8818 C CA A LYS B 1 587 ? 10.949 -0.117 30.428 0.50 26.39 2047 LYS B CA 1
ATOM 8819 C CA B LYS B 1 587 ? 10.942 -0.090 30.416 0.50 26.52 2047 LYS B CA 1
ATOM 8820 C C . LYS B 1 587 ? 12.242 -0.473 29.693 1.00 26.57 2047 LYS B C 1
ATOM 8821 O O . LYS B 1 587 ? 13.147 0.387 29.631 1.00 26.42 2047 LYS B O 1
ATOM 8832 N N . ARG B 1 588 ? 12.305 -1.703 29.165 1.00 26.62 2048 ARG B N 1
ATOM 8833 C CA . ARG B 1 588 ? 13.484 -2.237 28.437 1.00 26.82 2048 ARG B CA 1
ATOM 8834 C C . ARG B 1 588 ? 13.854 -1.276 27.300 1.00 29.27 2048 ARG B C 1
ATOM 8835 O O . ARG B 1 588 ? 15.012 -0.807 27.283 1.00 30.55 2048 ARG B O 1
ATOM 8843 N N . ARG B 1 589 ? 12.895 -0.971 26.419 1.00 29.78 2049 ARG B N 1
ATOM 8844 C CA . ARG B 1 589 ? 13.077 -0.120 25.207 1.00 31.36 2049 ARG B CA 1
ATOM 8845 C C . ARG B 1 589 ? 13.522 1.286 25.608 1.00 31.32 2049 ARG B C 1
ATOM 8846 O O . ARG B 1 589 ? 14.349 1.858 24.883 1.00 31.85 2049 ARG B O 1
ATOM 8854 N N . HIS B 1 590 ? 12.965 1.827 26.697 1.00 31.81 2050 HIS B N 1
ATOM 8855 C CA . HIS B 1 590 ? 13.336 3.156 27.249 1.00 32.39 2050 HIS B CA 1
ATOM 8856 C C . HIS B 1 590 ? 14.845 3.192 27.520 1.00 33.01 2050 HIS B C 1
ATOM 8857 O O . HIS B 1 590 ? 15.457 4.224 27.231 1.00 34.07 2050 HIS B O 1
ATOM 8864 N N . GLU B 1 591 ? 15.407 2.095 28.038 1.00 35.01 2051 GLU B N 1
ATOM 8865 C CA . GLU B 1 591 ? 16.861 1.925 28.294 1.00 35.74 2051 GLU B CA 1
ATOM 8866 C C . GLU B 1 591 ? 17.577 1.443 27.028 1.00 34.37 2051 GLU B C 1
ATOM 8867 O O . GLU B 1 591 ? 18.746 1.046 27.148 1.00 36.87 2051 GLU B O 1
ATOM 8873 N N . GLY B 1 592 ? 16.911 1.479 25.869 1.00 32.37 2052 GLY B N 1
ATOM 8874 C CA . GLY B 1 592 ? 17.480 1.072 24.569 1.00 31.84 2052 GLY B CA 1
ATOM 8875 C C . GLY B 1 592 ? 17.809 -0.415 24.506 1.00 31.98 2052 GLY B C 1
ATOM 8876 O O . GLY B 1 592 ? 18.719 -0.787 23.730 1.00 34.32 2052 GLY B O 1
ATOM 8877 N N . LEU B 1 593 ? 17.129 -1.247 25.298 1.00 29.81 2053 LEU B N 1
ATOM 8878 C CA . LEU B 1 593 ? 17.197 -2.726 25.163 1.00 30.06 2053 LEU B CA 1
ATOM 8879 C C . LEU B 1 593 ? 16.121 -3.151 24.168 1.00 28.99 2053 LEU B C 1
ATOM 8880 O O . LEU B 1 593 ? 15.145 -2.428 23.977 1.00 26.58 2053 LEU B O 1
ATOM 8885 N N . PRO B 1 594 ? 16.281 -4.296 23.464 1.00 28.40 2054 PRO B N 1
ATOM 8886 C CA . PRO B 1 594 ? 15.188 -4.850 22.668 1.00 26.61 2054 PRO B CA 1
ATOM 8887 C C . PRO B 1 594 ? 13.991 -5.105 23.591 1.00 26.04 2054 PRO B C 1
ATOM 8888 O O . PRO B 1 594 ? 14.196 -5.489 24.736 1.00 26.12 2054 PRO B O 1
ATOM 8892 N N . GLY B 1 595 ? 12.788 -4.858 23.076 1.00 25.53 2055 GLY B N 1
ATOM 8893 C CA . GLY B 1 595 ? 11.516 -5.023 23.801 1.00 24.65 2055 GLY B CA 1
ATOM 8894 C C . GLY B 1 595 ? 10.332 -4.862 22.865 1.00 23.50 2055 GLY B C 1
ATOM 8895 O O . GLY B 1 595 ? 10.168 -3.780 22.308 1.00 22.89 2055 GLY B O 1
ATOM 8896 N N . LEU B 1 596 ? 9.535 -5.911 22.687 1.00 23.33 2056 LEU B N 1
ATOM 8897 C CA . LEU B 1 596 ? 8.291 -5.862 21.878 1.00 23.49 2056 LEU B CA 1
ATOM 8898 C C . LEU B 1 596 ? 7.255 -6.795 22.503 1.00 22.52 2056 LEU B C 1
ATOM 8899 O O . LEU B 1 596 ? 7.580 -7.974 22.751 1.00 21.56 2056 LEU B O 1
ATOM 8904 N N . ALA B 1 597 ? 6.057 -6.281 22.763 1.00 21.49 2057 ALA B N 1
ATOM 8905 C CA . ALA B 1 597 ? 4.883 -7.096 23.131 1.00 20.86 2057 ALA B CA 1
ATOM 8906 C C . ALA B 1 597 ? 3.863 -7.016 21.995 1.00 19.54 2057 ALA B C 1
ATOM 8907 O O . ALA B 1 597 ? 3.533 -5.902 21.579 1.00 19.93 2057 ALA B O 1
ATOM 8909 N N . VAL B 1 598 ? 3.421 -8.172 21.497 1.00 19.52 2058 VAL B N 1
ATOM 8910 C CA . VAL B 1 598 ? 2.386 -8.306 20.430 1.00 18.04 2058 VAL B CA 1
ATOM 8911 C C . VAL B 1 598 ? 1.087 -8.763 21.088 1.00 17.19 2058 VAL B C 1
ATOM 8912 O O . VAL B 1 598 ? 1.077 -9.860 21.647 1.00 16.30 2058 VAL B O 1
ATOM 8916 N N . GLN B 1 599 ? 0.061 -7.907 21.072 1.00 17.96 2059 GLN B N 1
ATOM 8917 C CA . GLN B 1 599 ? -1.325 -8.251 21.479 1.00 17.70 2059 GLN B CA 1
ATOM 8918 C C . GLN B 1 599 ? -2.002 -8.938 20.297 1.00 17.77 2059 GLN B C 1
ATOM 8919 O O . GLN B 1 599 ? -2.530 -8.236 19.421 1.00 17.41 2059 GLN B O 1
ATOM 8925 N N . TRP B 1 600 ? -1.965 -10.267 20.281 1.00 17.98 2060 TRP B N 1
ATOM 8926 C CA . TRP B 1 600 ? -2.660 -11.086 19.261 1.00 17.64 2060 TRP B CA 1
ATOM 8927 C C . TRP B 1 600 ? -4.148 -11.165 19.604 1.00 18.03 2060 TRP B C 1
ATOM 8928 O O . TRP B 1 600 ? -4.490 -11.405 20.781 1.00 18.45 2060 TRP B O 1
ATOM 8939 N N . GLY B 1 601 ? -5.002 -10.976 18.602 1.00 17.92 2061 GLY B N 1
ATOM 8940 C CA . GLY B 1 601 ? -6.385 -11.476 18.653 1.00 18.10 2061 GLY B CA 1
ATOM 8941 C C . GLY B 1 601 ? -6.370 -12.989 18.611 1.00 17.82 2061 GLY B C 1
ATOM 8942 O O . GLY B 1 601 ? -5.270 -13.568 18.704 1.00 18.88 2061 GLY B O 1
ATOM 8943 N N . ALA B 1 602 ? -7.531 -13.618 18.462 1.00 17.83 2062 ALA B N 1
ATOM 8944 C CA . ALA B 1 602 ? -7.665 -15.081 18.249 1.00 17.53 2062 ALA B CA 1
ATOM 8945 C C . ALA B 1 602 ? -6.652 -15.529 17.190 1.00 17.07 2062 ALA B C 1
ATOM 8946 O O . ALA B 1 602 ? -6.503 -14.806 16.197 1.00 17.02 2062 ALA B O 1
ATOM 8948 N N . ILE B 1 603 ? -6.007 -16.684 17.398 1.00 17.26 2063 ILE B N 1
ATOM 8949 C CA . ILE B 1 603 ? -5.083 -17.344 16.428 1.00 18.47 2063 ILE B CA 1
ATOM 8950 C C . ILE B 1 603 ? -5.801 -18.568 15.835 1.00 19.98 2063 ILE B C 1
ATOM 8951 O O . ILE B 1 603 ? -6.437 -19.318 16.608 1.00 20.43 2063 ILE B O 1
ATOM 8956 N N . GLY B 1 604 ? -5.696 -18.763 14.518 1.00 20.78 2064 GLY B N 1
ATOM 8957 C CA . GLY B 1 604 ? -6.244 -19.930 13.794 1.00 21.36 2064 GLY B CA 1
ATOM 8958 C C . GLY B 1 604 ? -5.175 -20.967 13.493 1.00 21.78 2064 GLY B C 1
ATOM 8959 O O . GLY B 1 604 ? -3.995 -20.729 13.838 1.00 21.46 2064 GLY B O 1
ATOM 8960 N N . ASP B 1 605 ? -5.585 -22.103 12.917 1.00 23.59 2065 ASP B N 1
ATOM 8961 C CA . ASP B 1 605 ? -4.713 -23.219 12.461 1.00 24.00 2065 ASP B CA 1
ATOM 8962 C C . ASP B 1 605 ? -4.142 -24.012 13.642 1.00 25.84 2065 ASP B C 1
ATOM 8963 O O . ASP B 1 605 ? -4.204 -25.250 13.589 1.00 28.99 2065 ASP B O 1
ATOM 8968 N N . VAL B 1 606 ? -3.579 -23.343 14.649 1.00 27.40 2066 VAL B N 1
ATOM 8969 C CA . VAL B 1 606 ? -2.849 -23.999 15.776 1.00 28.08 2066 VAL B CA 1
ATOM 8970 C C . VAL B 1 606 ? -3.143 -23.229 17.069 1.00 28.60 2066 VAL B C 1
ATOM 8971 O O . VAL B 1 606 ? -3.780 -22.155 16.986 1.00 27.95 2066 VAL B O 1
ATOM 8975 N N . GLY B 1 607 ? -2.722 -23.773 18.216 1.00 29.36 2067 GLY B N 1
ATOM 8976 C CA . GLY B 1 607 ? -2.729 -23.066 19.515 1.00 29.19 2067 GLY B CA 1
ATOM 8977 C C . GLY B 1 607 ? -3.894 -23.475 20.403 1.00 29.46 2067 GLY B C 1
ATOM 8978 O O . GLY B 1 607 ? -4.731 -24.284 19.960 1.00 25.36 2067 GLY B O 1
ATOM 8979 N N . ILE B 1 608 ? -3.936 -22.918 21.618 1.00 31.50 2068 ILE B N 1
ATOM 8980 C CA . ILE B 1 608 ? -4.967 -23.187 22.667 1.00 33.24 2068 ILE B CA 1
ATOM 8981 C C . ILE B 1 608 ? -6.357 -23.185 22.030 1.00 32.97 2068 ILE B C 1
ATOM 8982 O O . ILE B 1 608 ? -7.115 -24.138 22.259 1.00 31.77 2068 ILE B O 1
ATOM 8987 N N . LEU B 1 609 ? -6.674 -22.137 21.272 1.00 33.28 2069 LEU B N 1
ATOM 8988 C CA . LEU B 1 609 ? -8.054 -21.853 20.807 1.00 34.33 2069 LEU B CA 1
ATOM 8989 C C . LEU B 1 609 ? -8.511 -22.954 19.846 1.00 35.74 2069 LEU B C 1
ATOM 8990 O O . LEU B 1 609 ? -9.633 -23.470 20.030 1.00 38.18 2069 LEU B O 1
ATOM 8995 N N . VAL B 1 610 ? -7.669 -23.313 18.875 1.00 35.67 2070 VAL B N 1
ATOM 8996 C CA . VAL B 1 610 ? -7.937 -24.407 17.894 1.00 36.60 2070 VAL B CA 1
ATOM 8997 C C . VAL B 1 610 ? -7.925 -25.759 18.626 1.00 38.27 2070 VAL B C 1
ATOM 8998 O O . VAL B 1 610 ? -8.684 -26.658 18.209 1.00 36.31 2070 VAL B O 1
ATOM 9002 N N . GLU B 1 611 ? -7.076 -25.903 19.652 1.00 38.27 2071 GLU B N 1
ATOM 9003 C CA . GLU B 1 611 ? -6.976 -27.126 20.494 1.00 39.70 2071 GLU B CA 1
ATOM 9004 C C . GLU B 1 611 ? -8.370 -27.433 21.054 1.00 38.84 2071 GLU B C 1
ATOM 9005 O O . GLU B 1 611 ? -8.790 -28.592 20.976 1.00 39.98 2071 GLU B O 1
ATOM 9011 N N . THR B 1 612 ? -9.064 -26.418 21.571 1.00 38.02 2072 THR B N 1
ATOM 9012 C CA . THR B 1 612 ? -10.356 -26.546 22.292 1.00 40.66 2072 THR B CA 1
ATOM 9013 C C . THR B 1 612 ? -11.492 -26.038 21.398 1.00 40.05 2072 THR B C 1
ATOM 9014 O O . THR B 1 612 ? -12.635 -26.391 21.719 1.00 40.13 2072 THR B O 1
ATOM 9018 N N . ASP B 1 617 ? -12.778 -19.728 11.603 1.00 55.43 2077 ASP B N 1
ATOM 9019 C CA . ASP B 1 617 ? -14.102 -20.255 11.164 1.00 58.49 2077 ASP B CA 1
ATOM 9020 C C . ASP B 1 617 ? -15.142 -20.039 12.274 1.00 54.71 2077 ASP B C 1
ATOM 9021 O O . ASP B 1 617 ? -16.294 -19.688 11.950 1.00 54.27 2077 ASP B O 1
ATOM 9026 N N . THR B 1 618 ? -14.754 -20.292 13.526 1.00 49.77 2078 THR B N 1
ATOM 9027 C CA . THR B 1 618 ? -15.443 -19.807 14.749 1.00 47.25 2078 THR B CA 1
ATOM 9028 C C . THR B 1 618 ? -15.267 -18.284 14.822 1.00 42.25 2078 THR B C 1
ATOM 9029 O O . THR B 1 618 ? -14.111 -17.830 14.905 1.00 42.74 2078 THR B O 1
ATOM 9033 N N . ILE B 1 619 ? -16.362 -17.523 14.779 1.00 36.33 2079 ILE B N 1
ATOM 9034 C CA . ILE B 1 619 ? -16.343 -16.060 15.059 1.00 32.86 2079 ILE B CA 1
ATOM 9035 C C . ILE B 1 619 ? -16.220 -15.895 16.578 1.00 30.40 2079 ILE B C 1
ATOM 9036 O O . ILE B 1 619 ? -16.974 -16.565 17.305 1.00 29.58 2079 ILE B O 1
ATOM 9041 N N . VAL B 1 620 ? -15.256 -15.082 17.022 1.00 27.47 2080 VAL B N 1
ATOM 9042 C CA . VAL B 1 620 ? -14.928 -14.857 18.461 1.00 26.91 2080 VAL B CA 1
ATOM 9043 C C . VAL B 1 620 ? -15.066 -13.360 18.760 1.00 24.99 2080 VAL B C 1
ATOM 9044 O O . VAL B 1 620 ? -14.221 -12.580 18.276 1.00 24.47 2080 VAL B O 1
ATOM 9048 N N . SER B 1 621 ? -16.079 -12.963 19.535 1.00 21.73 2081 SER B N 1
ATOM 9049 C CA . SER B 1 621 ? -16.333 -11.538 19.864 1.00 20.94 2081 SER B CA 1
ATOM 9050 C C . SER B 1 621 ? -16.185 -10.686 18.594 1.00 19.29 2081 SER B C 1
ATOM 9051 O O . SER B 1 621 ? -15.414 -9.719 18.624 1.00 18.48 2081 SER B O 1
ATOM 9054 N N . GLY B 1 622 ? -16.844 -11.079 17.499 1.00 18.98 2082 GLY B N 1
ATOM 9055 C CA . GLY B 1 622 ? -16.886 -10.312 16.236 1.00 18.80 2082 GLY B CA 1
ATOM 9056 C C . GLY B 1 622 ? -15.563 -10.326 15.473 1.00 18.99 2082 GLY B C 1
ATOM 9057 O O . GLY B 1 622 ? -15.414 -9.504 14.541 1.00 19.19 2082 GLY B O 1
ATOM 9058 N N . THR B 1 623 ? -14.638 -11.229 15.819 1.00 18.24 2083 THR B N 1
ATOM 9059 C CA . THR B 1 623 ? -13.308 -11.367 15.170 1.00 18.87 2083 THR B CA 1
ATOM 9060 C C . THR B 1 623 ? -13.163 -12.786 14.608 1.00 19.77 2083 THR B C 1
ATOM 9061 O O . THR B 1 623 ? -13.750 -13.720 15.177 1.00 19.81 2083 THR B O 1
ATOM 9065 N N . LEU B 1 624 ? -12.417 -12.926 13.511 1.00 21.63 2084 LEU B N 1
ATOM 9066 C CA . LEU B 1 624 ? -11.986 -14.238 12.966 1.00 21.83 2084 LEU B CA 1
ATOM 9067 C C . LEU B 1 624 ? -10.645 -14.585 13.600 1.00 21.59 2084 LEU B C 1
ATOM 9068 O O . LEU B 1 624 ? -9.791 -13.717 13.754 1.00 22.13 2084 LEU B O 1
ATOM 9073 N N . PRO B 1 625 ? -10.429 -15.856 13.996 1.00 21.28 2085 PRO B N 1
ATOM 9074 C CA . PRO B 1 625 ? -9.082 -16.347 14.276 1.00 21.53 2085 PRO B CA 1
ATOM 9075 C C . PRO B 1 625 ? -8.140 -15.999 13.115 1.00 22.00 2085 PRO B C 1
ATOM 9076 O O . PRO B 1 625 ? -8.455 -16.334 11.987 1.00 22.56 2085 PRO B O 1
ATOM 9080 N N . GLN B 1 626 ? -7.028 -15.321 13.413 1.00 21.64 2086 GLN B N 1
ATOM 9081 C CA . GLN B 1 626 ? -6.023 -14.905 12.404 1.00 21.18 2086 GLN B CA 1
ATOM 9082 C C . GLN B 1 626 ? -5.267 -16.147 11.912 1.00 23.36 2086 GLN B C 1
ATOM 9083 O O . GLN B 1 626 ? -4.663 -16.838 12.751 1.00 21.45 2086 GLN B O 1
ATOM 9089 N N . ARG B 1 627 ? -5.296 -16.422 10.602 1.00 25.69 2087 ARG B N 1
ATOM 9090 C CA . ARG B 1 627 ? -4.624 -17.605 9.996 1.00 27.49 2087 ARG B CA 1
ATOM 9091 C C . ARG B 1 627 ? -3.116 -17.470 10.241 1.00 26.43 2087 ARG B C 1
ATOM 9092 O O . ARG B 1 627 ? -2.576 -16.361 10.110 1.00 26.14 2087 ARG B O 1
ATOM 9100 N N . MET B 1 628 ? -2.455 -18.557 10.617 1.00 25.30 2088 MET B N 1
ATOM 9101 C CA . MET B 1 628 ? -1.020 -18.536 10.990 1.00 25.81 2088 MET B CA 1
ATOM 9102 C C . MET B 1 628 ? -0.187 -17.849 9.892 1.00 25.26 2088 MET B C 1
ATOM 9103 O O . MET B 1 628 ? 0.791 -17.183 10.252 1.00 23.25 2088 MET B O 1
ATOM 9108 N N . ALA B 1 629 ? -0.549 -17.989 8.609 1.00 23.84 2089 ALA B N 1
ATOM 9109 C CA . ALA B 1 629 ? 0.185 -17.371 7.474 1.00 24.07 2089 ALA B CA 1
ATOM 9110 C C . ALA B 1 629 ? 0.083 -15.843 7.568 1.00 22.55 2089 ALA B C 1
ATOM 9111 O O . ALA B 1 629 ? 1.086 -15.165 7.267 1.00 22.06 2089 ALA B O 1
ATOM 9113 N N . SER B 1 630 ? -1.084 -15.323 7.967 1.00 21.08 2090 SER B N 1
ATOM 9114 C CA . SER B 1 630 ? -1.299 -13.877 8.247 1.00 19.32 2090 SER B CA 1
ATOM 9115 C C . SER B 1 630 ? -0.451 -13.434 9.448 1.00 19.02 2090 SER B C 1
ATOM 9116 O O . SER B 1 630 ? 0.248 -12.420 9.331 1.00 18.28 2090 SER B O 1
ATOM 9119 N N . CYS B 1 631 ? -0.497 -14.187 10.549 1.00 18.80 2091 CYS B N 1
ATOM 9120 C CA . CYS B 1 631 ? 0.268 -13.914 11.791 1.00 19.86 2091 CYS B CA 1
ATOM 9121 C C . CYS B 1 631 ? 1.764 -13.793 11.488 1.00 20.00 2091 CYS B C 1
ATOM 9122 O O . CYS B 1 631 ? 2.387 -12.874 12.008 1.00 20.24 2091 CYS B O 1
ATOM 9125 N N . LEU B 1 632 ? 2.309 -14.694 10.677 1.00 21.73 2092 LEU B N 1
ATOM 9126 C CA . LEU B 1 632 ? 3.769 -14.787 10.407 1.00 23.59 2092 LEU B CA 1
ATOM 9127 C C . LEU B 1 632 ? 4.214 -13.633 9.486 1.00 24.85 2092 LEU B C 1
ATOM 9128 O O . LEU B 1 632 ? 5.323 -13.118 9.680 1.00 23.56 2092 LEU B O 1
ATOM 9133 N N . GLU B 1 633 ? 3.363 -13.222 8.544 1.00 25.35 2093 GLU B N 1
ATOM 9134 C CA . GLU B 1 633 ? 3.562 -12.028 7.680 1.00 26.52 2093 GLU B CA 1
ATOM 9135 C C . GLU B 1 633 ? 3.562 -10.761 8.552 1.00 25.50 2093 GLU B C 1
ATOM 9136 O O . GLU B 1 633 ? 4.478 -9.925 8.391 1.00 25.59 2093 GLU B O 1
ATOM 9142 N N . VAL B 1 634 ? 2.597 -10.634 9.465 1.00 23.54 2094 VAL B N 1
ATOM 9143 C CA . VAL B 1 634 ? 2.479 -9.473 10.393 1.00 22.97 2094 VAL B CA 1
ATOM 9144 C C . VAL B 1 634 ? 3.736 -9.419 11.273 1.00 23.30 2094 VAL B C 1
ATOM 9145 O O . VAL B 1 634 ? 4.158 -8.313 11.635 1.00 21.62 2094 VAL B O 1
ATOM 9149 N N . LEU B 1 635 ? 4.313 -10.570 11.613 1.00 24.77 2095 LEU B N 1
ATOM 9150 C CA . LEU B 1 635 ? 5.461 -10.659 12.550 1.00 27.94 2095 LEU B CA 1
ATOM 9151 C C . LEU B 1 635 ? 6.727 -10.119 11.869 1.00 28.24 2095 LEU B C 1
ATOM 9152 O O . LEU B 1 635 ? 7.510 -9.446 12.571 1.00 29.69 2095 LEU B O 1
ATOM 9157 N N . ASP B 1 636 ? 6.921 -10.382 10.568 1.00 29.58 2096 ASP B N 1
ATOM 9158 C CA . ASP B 1 636 ? 8.005 -9.764 9.753 1.00 31.87 2096 ASP B CA 1
ATOM 9159 C C . ASP B 1 636 ? 7.889 -8.243 9.842 1.00 30.17 2096 ASP B C 1
ATOM 9160 O O . ASP B 1 636 ? 8.912 -7.592 10.125 1.00 30.04 2096 ASP B O 1
ATOM 9165 N N . LEU B 1 637 ? 6.684 -7.719 9.607 1.00 29.23 2097 LEU B N 1
ATOM 9166 C CA . LEU B 1 637 ? 6.362 -6.274 9.729 1.00 30.90 2097 LEU B CA 1
ATOM 9167 C C . LEU B 1 637 ? 6.671 -5.797 11.155 1.00 29.70 2097 LEU B C 1
ATOM 9168 O O . LEU B 1 637 ? 7.386 -4.794 11.281 1.00 30.51 2097 LEU B O 1
ATOM 9173 N N . PHE B 1 638 ? 6.187 -6.510 12.177 1.00 26.80 2098 PHE B N 1
ATOM 9174 C CA . PHE B 1 638 ? 6.234 -6.082 13.600 1.00 27.07 2098 PHE B CA 1
ATOM 9175 C C . PHE B 1 638 ? 7.671 -6.117 14.148 1.00 28.08 2098 PHE B C 1
ATOM 9176 O O . PHE B 1 638 ? 7.973 -5.257 14.988 1.00 28.81 2098 PHE B O 1
ATOM 9184 N N . LEU B 1 639 ? 8.527 -7.055 13.730 1.00 30.30 2099 LEU B N 1
ATOM 9185 C CA . LEU B 1 639 ? 9.920 -7.145 14.257 1.00 35.79 2099 LEU B CA 1
ATOM 9186 C C . LEU B 1 639 ? 10.764 -5.989 13.700 1.00 39.03 2099 LEU B C 1
ATOM 9187 O O . LEU B 1 639 ? 11.773 -5.661 14.328 1.00 42.37 2099 LEU B O 1
ATOM 9192 N N . ASN B 1 640 ? 10.359 -5.406 12.566 1.00 44.56 2100 ASN B N 1
ATOM 9193 C CA . ASN B 1 640 ? 11.033 -4.258 11.898 1.00 50.52 2100 ASN B CA 1
ATOM 9194 C C . ASN B 1 640 ? 10.310 -2.945 12.245 1.00 52.91 2100 ASN B C 1
ATOM 9195 O O . ASN B 1 640 ? 10.263 -2.051 11.366 1.00 54.06 2100 ASN B O 1
ATOM 9200 N N . GLN B 1 641 ? 9.795 -2.827 13.479 1.00 50.05 2101 GLN B N 1
ATOM 9201 C CA . GLN B 1 641 ? 9.076 -1.633 14.000 1.00 46.51 2101 GLN B CA 1
ATOM 9202 C C . GLN B 1 641 ? 9.815 -1.095 15.218 1.00 44.60 2101 GLN B C 1
ATOM 9203 O O . GLN B 1 641 ? 10.373 -1.862 16.000 1.00 45.83 2101 GLN B O 1
ATOM 9209 N N . PRO B 1 642 ? 9.841 0.241 15.420 1.00 43.70 2102 PRO B N 1
ATOM 9210 C CA . PRO B 1 642 ? 10.445 0.820 16.620 1.00 43.15 2102 PRO B CA 1
ATOM 9211 C C . PRO B 1 642 ? 9.513 0.778 17.846 1.00 41.44 2102 PRO B C 1
ATOM 9212 O O . PRO B 1 642 ? 10.014 0.843 18.951 1.00 43.94 2102 PRO B O 1
ATOM 9216 N N . HIS B 1 643 ? 8.202 0.638 17.628 1.00 39.20 2103 HIS B N 1
ATOM 9217 C CA . HIS B 1 643 ? 7.143 0.689 18.675 1.00 35.35 2103 HIS B CA 1
ATOM 9218 C C . HIS B 1 643 ? 7.345 -0.440 19.695 1.00 33.53 2103 HIS B C 1
ATOM 9219 O O . HIS B 1 643 ? 7.980 -1.449 19.351 1.00 35.28 2103 HIS B O 1
ATOM 9226 N N . MET B 1 644 ? 6.845 -0.240 20.916 1.00 31.05 2104 MET B N 1
ATOM 9227 C CA . MET B 1 644 ? 7.064 -1.126 22.090 1.00 29.79 2104 MET B CA 1
ATOM 9228 C C . MET B 1 644 ? 5.960 -2.186 22.187 1.00 27.81 2104 MET B C 1
ATOM 9229 O O . MET B 1 644 ? 6.267 -3.311 22.638 1.00 26.02 2104 MET B O 1
ATOM 9234 N N . VAL B 1 645 ? 4.723 -1.830 21.829 1.00 23.84 2105 VAL B N 1
ATOM 9235 C CA . VAL B 1 645 ? 3.537 -2.725 21.952 1.00 23.11 2105 VAL B CA 1
ATOM 9236 C C . VAL B 1 645 ? 2.688 -2.569 20.685 1.00 22.10 2105 VAL B C 1
ATOM 9237 O O . VAL B 1 645 ? 2.215 -1.454 20.416 1.00 22.42 2105 VAL B O 1
ATOM 9241 N N . LEU B 1 646 ? 2.514 -3.661 19.938 1.00 21.45 2106 LEU B N 1
ATOM 9242 C CA . LEU B 1 646 ? 1.715 -3.703 18.688 1.00 21.33 2106 LEU B CA 1
ATOM 9243 C C . LEU B 1 646 ? 0.517 -4.619 18.910 1.00 21.47 2106 LEU B C 1
ATOM 9244 O O . LEU B 1 646 ? 0.526 -5.368 19.906 1.00 22.18 2106 LEU B O 1
ATOM 9249 N N . SER B 1 647 ? -0.473 -4.505 18.025 1.00 21.44 2107 SER B N 1
ATOM 9250 C CA . SER B 1 647 ? -1.782 -5.199 18.057 1.00 21.10 2107 SER B CA 1
ATOM 9251 C C . SER B 1 647 ? -2.097 -5.682 16.638 1.00 20.85 2107 SER B C 1
ATOM 9252 O O . SER B 1 647 ? -1.872 -4.916 15.682 1.00 21.27 2107 SER B O 1
ATOM 9255 N N . SER B 1 648 ? -2.548 -6.929 16.516 1.00 20.26 2108 SER B N 1
ATOM 9256 C CA . SER B 1 648 ? -3.046 -7.552 15.267 1.00 20.70 2108 SER B CA 1
ATOM 9257 C C . SER B 1 648 ? -4.316 -8.344 15.589 1.00 20.53 2108 SER B C 1
ATOM 9258 O O . SER B 1 648 ? -4.260 -9.228 16.453 1.00 22.03 2108 SER B O 1
ATOM 9261 N N . PHE B 1 649 ? -5.422 -8.042 14.926 1.00 20.23 2109 PHE B N 1
ATOM 9262 C CA . PHE B 1 649 ? -6.647 -8.881 14.960 1.00 19.92 2109 PHE B CA 1
ATOM 9263 C C . PHE B 1 649 ? -7.360 -8.751 13.620 1.00 20.17 2109 PHE B C 1
ATOM 9264 O O . PHE B 1 649 ? -7.099 -7.775 12.885 1.00 20.85 2109 PHE B O 1
ATOM 9272 N N . VAL B 1 650 ? -8.235 -9.708 13.324 1.00 19.76 2110 VAL B N 1
ATOM 9273 C CA . VAL B 1 650 ? -9.014 -9.749 12.056 1.00 20.56 2110 VAL B CA 1
ATOM 9274 C C . VAL B 1 650 ? -10.493 -9.575 12.403 1.00 21.89 2110 VAL B C 1
ATOM 9275 O O . VAL B 1 650 ? -11.012 -10.343 13.249 1.00 21.66 2110 VAL B O 1
ATOM 9279 N N . LEU B 1 651 ? -11.115 -8.578 11.778 1.00 23.66 2111 LEU B N 1
ATOM 9280 C CA . LEU B 1 651 ? -12.545 -8.221 11.933 1.00 26.72 2111 LEU B CA 1
ATOM 9281 C C . LEU B 1 651 ? -13.397 -9.216 11.139 1.00 29.43 2111 LEU B C 1
ATOM 9282 O O . LEU B 1 651 ? -13.066 -9.484 9.965 1.00 30.89 2111 LEU B O 1
ATOM 9287 N N . ALA B 1 652 ? -14.432 -9.775 11.763 1.00 32.46 2112 ALA B N 1
ATOM 9288 C CA . ALA B 1 652 ? -15.465 -10.567 11.061 1.00 34.71 2112 ALA B CA 1
ATOM 9289 C C . ALA B 1 652 ? -16.304 -9.604 10.212 1.00 36.41 2112 ALA B C 1
ATOM 9290 O O . ALA B 1 652 ? -16.602 -8.498 10.715 1.00 34.45 2112 ALA B O 1
ATOM 9292 N N . GLU B 1 653 ? -16.580 -9.993 8.962 1.00 41.68 2113 GLU B N 1
ATOM 9293 C CA . GLU B 1 653 ? -17.576 -9.392 8.027 1.00 50.74 2113 GLU B CA 1
ATOM 9294 C C . GLU B 1 653 ? -16.965 -8.164 7.336 1.00 55.75 2113 GLU B C 1
ATOM 9295 O O . GLU B 1 653 ? -16.297 -7.326 7.944 1.00 64.46 2113 GLU B O 1
#

Foldseek 3Di:
DFDWFKWFWDWDFLEAAQPCVVVVCLVVVLVLLLVLVVLVVVLCVFLSNVLSVVPSVPVVSCVVCLLVNCPRCNNCVCVPDCNVLQLLVLLCLLDLDLEAEEEEELCLSFVSLLRNLVSCVLPQQRHYAAEYEYQDPVSCPVCVVSCVVSVYHYDHDLLLDADPPVQAQGQEYEYSVQRPQSDPLLSSVLNVLRRHHAFHKYKYKYAAPVFSVQVSVVSSPCNGHYHPVVVCVSCVSSQWAFRHWHAHNRGTIITIIGHHDDADAAAEQECQPPLRQSLVVVLVVLVPLVDLHAYEYEAQPDLLWLVLLLLLALSVPRSSSRAAYEAEHELDPPADRDDQPPVDPVVVSCVRNPRRAFYHYRHGTGGTDIDRDDPSDFAADQQAAAEEEQLLFFLNLLVVVLNVVRRHQHYEYEDLVWDDDPVSVVSQVVSVVVNRHYHYHNQALLDLRSLLVSCVVRVVSHQHAEYEQPDADADFAASNPDDSVNLSRGQSSQQSSLVSNLVNCVVGRPNYLYYEYEQACCLVRNHHRGSSSNRNSSSLLSSQSSCVSVVHHAAYEHEYAAPPTGDNPLVDQDSQFDHQYSVRVSVVVSVRSPDSRRYMYITTGHD/DFDWFKWFWDFDFLEDAQPCVPVVVLVVVLVLLVVLVVLVCPVFLSNVQSVVVSVVCVVRCVVSLLVNCPGCNNCVCLPDCNVLQLLVLLCLLDLDLEAEEEEEQCLSFVSLLRNLVSCVLQQFRHYAAEYEYADPVSCPVCVVSCVVSVYHYYYDLLLDADDPVLAQGQEYEYSCQRPQNDPLLSSVLSVLRRHHAFHKYKYWHFAPVFSVQVSVVSSPPNGHYHPVRVVVSCVSSQWAFRHWYAHNRGTIITITGHHDDADAAAEQEQQPPLRPSLVVVLVVQVPLPDLHAYEYEAQPDLLWLVLLLLLALSVFRSSSSAAYEHEHELDPPADRDDLPVVDDVVVSCVRNVRRAFYHYRHGTGGTDIDRDDPPDFAADQQAAAEEEQLLFWLNLLVVVLNVVRRHQHYEYEDLVWDDDPVSVVSQVVSVVVNRHYHYHNQFLLDLRSLLVRCVVRVVSHQHAEYEQPDADAPFAASNPDDSVRLSRGQSSQQSSLVSNLVNCVVRRPNYLAYEYEQAVCLVRNHHRRSSSNRNRSSLLSSLSSCVSVPHHAEYEHEYAAPPGGPVPVVVDQDSQFDHQYSVNVSVVVSVRSPDSRHYMYITGGHD

Solvent-accessible surface area: 49980 Å² total

B-factor: mean 37.83, std 17.47, range [12.41, 123.42]

Sequence (1214 aa):
QQVPILEKFCFTPHTEEGCLSERAALQEELQLCKGLVQALQTPSQQELPRLLSAACRLAQVLAQERPKLPEDPLLSGLLDSPALKACLDTAVENMPSLKMKVVEVLAGHGHLYSRIPGLLSPHPLLQLSYTATDRHPQALEAAQAELQQHDVAQGQWDPADPAPSALGSADLLVCNCAVAALGDPASALSNMVAALREGGFLLLHTLLRGHPLGDIVAFLTSQGILSQDAWESLFSRVSLRLVGLKKSFYGSTLFLCRRPTPQDSPIFLPVDDTSFRWVESLKGILADEDSARPVWLKAINCATSGVVGLVNCLRRREPGGNRLRCVLLSNLSSTSHVPEVDPGSAELQKVLQGDLVMNVYRDGAWGAFRHFLLEEDSKTFPAHKSYIIAGGLGGFGLELAQWLIQRGVQKLVLTSRSGIRTGYQAKQVRRWRRQGVQVQVSTSNISSLEGARGLIAEAAQQLGPVGGVFNLAVVLRDGLLENQTPEFFQDVCKPKYSGTLNLDRVTREACPELDYFVVFSSVSCGRGNAGQSNYGFANSAMERICEKRRHEGLPGLAVQWGAIGDVGILVEDTIVSGTLPQRMASCLEVLDLFLNQPHMVLSSFVLAEQQVPILEKFCFTPHTEEGCLSERAALQEELQLCKGLVQALQSQQELPRLLSAACRLQAQVLAQERPKLPEDPLLSGLLDSPALKACLDTAVENMPSLKMKVVEVLAGHGHLYSRIPGLLSPHPLLQLSYTATDRHPQALEAAQAELQQHDVAQGQWDPADPAPSALGSADLLVCNCAVAALGDPASALSNMVAALREGGFLLLHTLLRGHPLGDIVAFLTSQGILSQDAWESLFSRVSLRLVGLKKSFYGSTLFLCRRPTPQDSPIFLPVDDTSFRWVESLKGILADEDSARPVWLKAINCATSGVVGLVNCLRREPGGNRLRCVLLSNLSSTSHVPEVDPGSAELQKVLQGDLVMNVYRDGAWGAFRHFLLEEDSKTFPAHKSYIIAGGLGGFGLELAQWLIQRGVQKLVLTSRSGIRTGYQAKQVRRWRRQGVQVQVSTSNISSLEGARGLIAEAAQLGPVGGVFNLAVVLRDGLLENQTPEFFQDVCKPKYSGTLNLDRVTREACPELDYFVVFSSVSCGRGNAGQSNYGFANSAMERICEKKRRHEGLPGLAVQWGAIGDVGILVETDTIVSGTLPQRMASCLEVLDLFLNQPHMVLSSFVLAE

InterPro domains:
  IPR001031 Thioesterase [PF00975] (2242-2500)
  IPR001227 Acyl transferase domain superfamily [G3DSA:3.40.366.10] (490-788)
  IPR006162 Phosphopantetheine attachment site [PS00012] (2151-2166)
  IPR009081 Phosphopantetheine bindi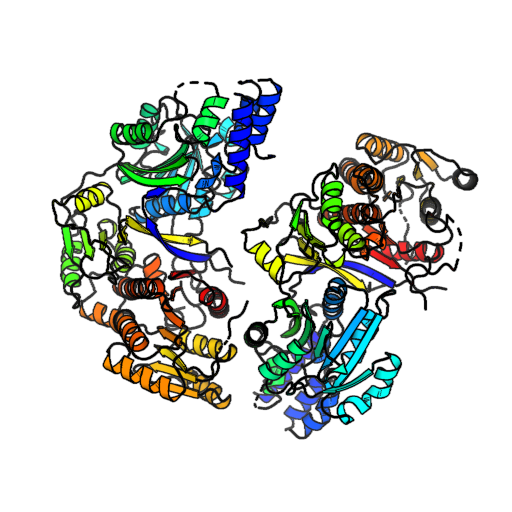ng ACP domain [PF00550] (2126-2187)
  IPR009081 Phosphopantetheine binding ACP domain [PS50075] (2121-2198)
  IPR011032 GroES-like superfamily [SSF50129] (1559-1674)
  IPR013149 Alcohol dehydrogenase-like, C-terminal [PF00107] (1679-1815)
  IPR013217 Methyltransferase type 12 [PF08242] (1244-1342)
  IPR013968 Polyketide synthase-like, ketoreductase domain [PF08659] (1886-2064)
  IPR014030 Beta-ketoacyl synthase-like, N-terminal domain [PF00109] (1-237)
  IPR014031 Beta-ketoacyl synthase, C-terminal domain [PF02801] (243-360)
  IPR014043 Acyl transferase domain [PF00698] (493-809)
  IPR014043 Acyl transferase domain [SM00827] (495-789)
  IPR016035 Acyl transferase/acyl hydrolase/lysophospholipase [SSF52151] (492-777)
  IPR016036 Malonyl-CoA ACP transacylase, ACP-binding [SSF55048] (617-673)
  IPR016039 Thiolase-like [G3DSA:3.40.47.10] (1-406)
  IPR016039 Thiolase-like [SSF53901] (2-405)
  IPR018201 Beta-ketoacyl synthase, active site [PS00606] (152-168)
  IPR020806 Polyketide synthase-like, phosphopantetheine-binding domain [SM00823] (2124-2182)
  IPR020807 Polyketide/metazoan fatty acid synthase-like, dehydratase domain [SM00826] (838-1008)

Nearest PDB structures (foldseek):
  6nna-assembly1_A  TM=1.002E+00  e=0.000E+00  Homo sapiens
  6nna-assembly2_B  TM=9.979E-01  e=0.000E+00  Homo sapiens
  4piv-assembly1_A  TM=1.001E+00  e=0.000E+00  Homo sapiens
  4piv-assembly2_B  TM=9.991E-01  e=0.000E+00  Homo sapiens
  5c37-assembly2_C  TM=9.871E-01  e=0.000E+00  Homo sapiens

Organism: Homo sapiens (NCBI:txid9606)